Protein AF-U4UH27-F1 (afdb_monomer)

Mean predicted aligned error: 18.77 Å

Sequence (748 aa):
MDTIEQRLAPTTSAVTYDVSEGSVGLMKRIKRGETLSGLTHECGVFGAIGTGEWPTHLEISQIITWGLVALQHRGQESAGIVTTEGRQSENFNVVKGMGMVSNIFTDESIRKLKGSVGIGHTRYSTSAASEEVNCQPFVVHTAHGPLAVAHNGELVNCDSLRRQVLEHGVGLSTHSDSELITQALCLNPPEGEPTGEPDWPARIRHFMQLAPLSYSLVIMLRHKIYAIRDPYGNRPLCLGKILPFNEPISGDCDEQRDADGWVVSSESCGFLSIGAQYVREVYPGEIIEMTRHGIRSIDIVHRPENKAQAFCIFEYVYFARTDSIFEGQMVYAVRLQSGKQLAIEHPVEADVVSAVPESGNAAAHGFSRQSGISFAEVLCKNRYVGRSFIQPSNRLRKLLVAKKFGALAGMVKGKRIVLVDDSIVRGNTIGPIIKLLKNAGAIEKMSQKIHIRSASASNRVRPLAATQKYHRIFTPGEEVIKAAQTHFVRGHGTYEEGGDLKASVAGVKEQVNKLVSVRPLKSRYNGQVGEVLVGRILEVQQKRWKVDTNSRLDSALLLSSVNLPGGELRRRSAEDQHMMREYLQEGDLISAEVQSVFTDGTLSLHTRSLKYGKLGQGILIKVFPSLVKKCKLHFCTLPFGVSLILGNNGYIWISPTSNNVEGDEGGFIQNLEEVIPKDIREAMARVRNSILALAQNYMMLFDTSIIFAYEESLKYSVHELLLPETMVDLAVLTQQKLSMMEDYEFIN

Foldseek 3Di:
DDDDDDDDDDDDDDDDDDDDDDDDDDDDDDDPDDPPPDPFFQKKKKKKAFLDAPVAPDLRLVLQLLQVVLSQLSAFQKKKKWAANFDPDQDIQIFIDTGTSVVRDDPVSSVSHDYRIMMMMHHHHHPFDSDRCQYDQDWDQDPQGIKTKDKGFDFPPLVVLVVVLVVVVDDDPGSDPNSSLVSQLRDAAPVGQDPPDGPSVRSVLRSLVVGQDDIWMWMDDRFKIKTFGHQLNAAWKFKWFQAPPPDDLDDADDPPHDGRIMMMISWPSSQVVSRIHTHTTQDRQWIWMGGSVGIDGPDGNHDDPPDHRHYHLVCLQPSPDQQTDDPNDGSLVLLLCLLLVCCVVDPDDWQEEEEPPDRQHSSSNSVCVNNVHYYDYQKDADPPDDDDPDDPDPVVVLVSLVVGIATPLVVQAPIQYHYTYRADDPVSNVVSVVVNSVVSHHDPPVPPPPPRDHSDDPDPPPPDDDDDPDQDWFAAFAFPADQVDPQADEDEQWDDDPSTIHGREGAGWDDDPRYIHGQHPFDQDQDDAFFKFKWFFADQDQQWTFTHGSHPGTAIEGVQQEQAPPRDSPDPDVVSSVCVCVLHNGGWMWIWGFHDADPVSHTYTHDNDQLIGTDEDWDKDAFGLSQEDDDPDQWDDAPQQKIWRRGSSRIITIDGNDPDDPDNNHHSDYDPPDDDDPSSVQLRLLLRLLVVLCRVVSHRDDDLLSNLLSVLSVVDHSVCSPDNVVSPVSNVSSVVVVVVVVVVVVVD

InterPro domains:
  IPR000836 Phosphoribosyltransferase domain [cd06223] (339-444)
  IPR004088 K Homology domain, type 1 [PF15985] (618-658)
  IPR005854 Amidophosphoribosyltransferase [TIGR01134] (43-454)
  IPR012340 Nucleic acid-binding, OB-fold [G3DSA:2.40.50.140] (524-616)
  IPR012340 Nucleic acid-binding, OB-fold [SSF50249] (523-615)
  IPR017932 Glutamine amidotransferase type 2 domain [PS51278] (43-293)
  IPR025721 Exosome complex component, N-terminal domain [PF14382] (473-511)
  IPR029055 Nucleophile aminohydrolases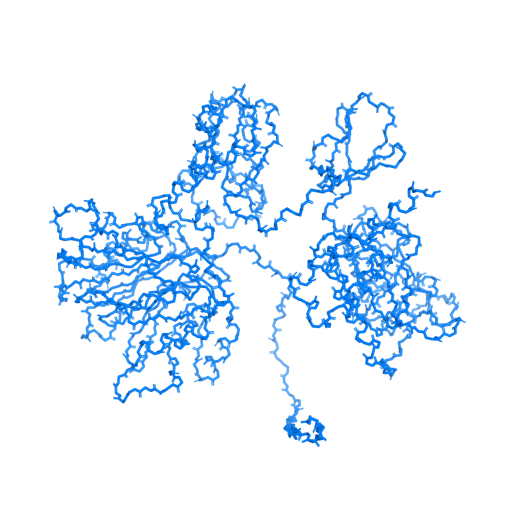, N-terminal [G3DSA:3.60.20.10] (43-339)
  IPR029055 Nucleophile aminohydrolases, N-terminal [SSF56235] (43-318)
  IPR029057 Phosphoribosyltransferase-like [G3DSA:3.40.50.2020] (340-457)
  IPR029057 Phosphoribosyltransferase-like [SSF53271] (311-444)
  IPR035584 Amidophosphoribosyltransferase, N-terminal [cd00715] (43-327)
  IPR036612 K Homology domain, type 1 superfamily [SSF54791] (617-742)
  IPR048565 RRP4, S1 domain [PF21266] (524-596)
  IPR048565 RRP4, S1 domain [cd05789] (524-615)

Nearest PDB structures (foldseek):
  5jea-assembly1_H  TM=8.527E-01  e=5.257E-28  Saccharomyces cerevisiae S288C
  4ifd-assembly1_H  TM=8.095E-01  e=3.250E-28  Saccharomyces cerevisiae S288C
  5c0w-assembly1_H  TM=8.072E-01  e=1.711E-28  Saccharomyces cerevisiae S288C
  5k36-assembly1_H  TM=8.078E-01  e=5.827E-27  Saccharomyces cerevisiae S288C
  7ajt-assembly1_EI  TM=8.016E-01  e=1.440E-25  Saccharomyces cerevisiae S288C

pLDDT: mean 80.14, std 20.1, range [20.66, 98.75]

Structure (mmCIF, N/CA/C/O backbone):
data_AF-U4UH27-F1
#
_entry.id   AF-U4UH27-F1
#
loop_
_atom_site.group_PDB
_atom_site.id
_atom_site.type_symbol
_atom_site.label_atom_id
_atom_site.label_alt_id
_atom_site.label_comp_id
_atom_site.label_asym_id
_atom_site.label_entity_id
_atom_site.label_seq_id
_atom_site.pdbx_PDB_ins_code
_atom_site.Cartn_x
_atom_site.Cartn_y
_atom_site.Cartn_z
_atom_site.occupancy
_atom_site.B_iso_or_equiv
_atom_site.auth_seq_id
_atom_site.auth_comp_id
_atom_site.auth_asym_id
_atom_site.auth_atom_id
_atom_site.pdbx_PDB_model_num
ATOM 1 N N . MET A 1 1 ? 31.529 -49.950 12.395 1.00 33.50 1 MET A N 1
ATOM 2 C CA . MET A 1 1 ? 32.876 -49.596 11.911 1.00 33.50 1 MET A CA 1
ATOM 3 C C . MET A 1 1 ? 32.812 -48.139 11.472 1.00 33.50 1 MET A C 1
ATOM 5 O O . MET A 1 1 ? 32.650 -47.873 10.292 1.00 33.50 1 MET A O 1
ATOM 9 N N . ASP A 1 2 ? 32.594 -47.189 12.388 1.00 26.52 2 ASP A N 1
ATOM 10 C CA . ASP A 1 2 ? 33.551 -46.727 13.427 1.00 26.52 2 ASP A CA 1
ATOM 11 C C . ASP A 1 2 ? 34.851 -46.242 12.761 1.00 26.52 2 ASP A C 1
ATOM 13 O O . ASP A 1 2 ? 35.459 -47.032 12.051 1.00 26.52 2 ASP A O 1
ATOM 17 N N . THR A 1 3 ? 35.382 -45.024 12.907 1.00 26.67 3 THR A N 1
ATOM 18 C CA . THR A 1 3 ? 35.025 -43.776 13.613 1.00 26.67 3 THR A CA 1
ATOM 19 C C . THR A 1 3 ? 36.118 -42.731 13.256 1.00 26.67 3 THR A C 1
ATOM 21 O O . THR A 1 3 ? 37.224 -43.133 12.907 1.00 26.67 3 THR A O 1
ATOM 24 N N . ILE A 1 4 ? 35.830 -41.430 13.475 1.00 28.02 4 ILE A N 1
ATOM 25 C CA . ILE A 1 4 ? 36.746 -40.358 13.979 1.00 28.02 4 ILE A CA 1
ATOM 26 C C . ILE A 1 4 ? 37.814 -39.814 12.992 1.00 28.02 4 ILE A C 1
ATOM 28 O O . ILE A 1 4 ? 38.747 -40.503 12.608 1.00 28.02 4 ILE A O 1
ATOM 32 N N . GLU A 1 5 ? 37.608 -38.621 12.411 1.00 27.55 5 GLU A N 1
ATOM 33 C CA . GLU A 1 5 ? 38.004 -37.258 12.874 1.00 27.55 5 GLU A CA 1
ATOM 34 C C . GLU A 1 5 ? 39.517 -36.944 12.850 1.00 27.55 5 GLU A C 1
ATOM 36 O O . GLU A 1 5 ? 40.282 -37.533 13.604 1.00 27.55 5 GLU A O 1
ATOM 41 N N . GLN A 1 6 ? 39.918 -35.888 12.117 1.00 25.77 6 GLN A N 1
ATOM 42 C CA . GLN A 1 6 ? 40.550 -34.683 12.695 1.00 25.77 6 GLN A CA 1
ATOM 43 C C . GLN A 1 6 ? 40.746 -33.539 11.670 1.00 25.77 6 GLN A C 1
ATOM 45 O O . GLN A 1 6 ? 40.819 -33.741 10.464 1.00 25.77 6 GLN A O 1
ATOM 50 N N . ARG A 1 7 ? 40.752 -32.317 12.219 1.00 24.66 7 ARG A N 1
ATOM 51 C CA . ARG A 1 7 ? 40.613 -30.965 11.634 1.00 24.66 7 ARG A CA 1
ATOM 52 C C . ARG A 1 7 ? 41.905 -30.405 11.010 1.00 24.66 7 ARG A C 1
ATOM 54 O O . ARG A 1 7 ? 42.973 -30.794 11.459 1.00 24.66 7 ARG A O 1
ATOM 61 N N . LEU A 1 8 ? 41.787 -29.363 10.158 1.00 24.47 8 LEU A N 1
ATOM 62 C CA . LEU A 1 8 ? 42.489 -28.056 10.295 1.00 24.47 8 LEU A CA 1
ATOM 63 C C . LEU A 1 8 ? 42.047 -26.983 9.250 1.00 24.47 8 LEU A C 1
ATOM 65 O O . LEU A 1 8 ? 42.193 -27.173 8.051 1.00 24.47 8 LEU A O 1
ATOM 69 N N . ALA A 1 9 ? 41.499 -25.880 9.790 1.00 23.00 9 ALA A N 1
ATOM 70 C CA . ALA A 1 9 ? 41.416 -24.448 9.403 1.00 23.00 9 ALA A CA 1
ATOM 71 C C . ALA A 1 9 ? 41.429 -23.929 7.931 1.00 23.00 9 ALA A C 1
ATOM 73 O O . ALA A 1 9 ? 42.346 -24.238 7.176 1.00 23.00 9 ALA A O 1
ATOM 74 N N . PRO A 1 10 ? 40.550 -22.953 7.583 1.00 25.59 10 PRO A N 1
ATOM 75 C CA . PRO A 1 10 ? 40.754 -22.018 6.474 1.00 25.59 10 PRO A CA 1
ATOM 76 C C . PRO A 1 10 ? 41.435 -20.710 6.929 1.00 25.59 10 PRO A C 1
ATOM 78 O O . PRO A 1 10 ? 41.056 -20.089 7.923 1.00 25.59 10 PRO A O 1
ATOM 81 N N . THR A 1 11 ? 42.447 -20.292 6.173 1.00 24.50 11 THR A N 1
ATOM 82 C CA . THR A 1 11 ? 43.237 -19.067 6.330 1.00 24.50 11 THR A CA 1
ATOM 83 C C . THR A 1 11 ? 42.457 -17.813 5.920 1.00 24.50 11 THR A C 1
ATOM 85 O O . THR A 1 11 ? 41.957 -17.699 4.805 1.00 24.50 11 THR A O 1
ATOM 88 N N . THR A 1 12 ? 42.400 -16.833 6.819 1.00 24.08 12 THR A N 1
ATOM 89 C CA . THR A 1 12 ? 41.952 -15.457 6.564 1.00 24.08 12 THR A CA 1
ATOM 90 C C . THR A 1 12 ? 43.145 -14.578 6.185 1.00 24.08 12 THR A C 1
ATOM 92 O O . THR A 1 12 ? 44.037 -14.388 7.011 1.00 24.08 12 THR A O 1
ATOM 95 N N . SER A 1 13 ? 43.156 -13.988 4.988 1.00 23.25 13 SER A N 1
ATOM 96 C CA . SER A 1 13 ? 44.046 -12.869 4.644 1.00 23.25 13 SER A CA 1
ATOM 97 C C . SER A 1 13 ? 43.253 -11.562 4.659 1.00 23.25 13 SER A C 1
ATOM 99 O O . SER A 1 13 ? 42.407 -11.328 3.796 1.00 23.25 13 SER A O 1
ATOM 101 N N . ALA A 1 14 ? 43.513 -10.733 5.668 1.00 22.61 14 ALA A N 1
ATOM 102 C CA . ALA A 1 14 ? 42.991 -9.380 5.794 1.00 22.61 14 ALA A CA 1
ATOM 103 C C . ALA A 1 14 ? 43.771 -8.421 4.878 1.00 22.61 14 ALA A C 1
ATOM 105 O O . ALA A 1 14 ? 45.000 -8.441 4.871 1.00 22.61 14 ALA A O 1
ATOM 106 N N . VAL A 1 15 ? 43.059 -7.567 4.141 1.00 22.48 15 VAL A N 1
ATOM 107 C CA . VAL A 1 15 ? 43.627 -6.395 3.459 1.00 22.48 15 VAL A CA 1
ATOM 108 C C . VAL A 1 15 ? 43.239 -5.165 4.277 1.00 22.48 15 VAL A C 1
ATOM 110 O O . VAL A 1 15 ? 42.060 -4.845 4.414 1.00 22.48 15 VAL A O 1
ATOM 113 N N . THR A 1 16 ? 44.235 -4.515 4.867 1.00 20.81 16 THR A N 1
ATOM 114 C CA . THR A 1 16 ? 44.135 -3.241 5.589 1.00 20.81 16 THR A CA 1
ATOM 115 C C . THR A 1 16 ? 44.185 -2.069 4.608 1.00 20.81 16 THR A C 1
ATOM 117 O O . THR A 1 16 ? 45.101 -2.014 3.790 1.00 20.81 16 THR A O 1
ATOM 120 N N . TYR A 1 17 ? 43.258 -1.113 4.723 1.00 23.14 17 TYR A N 1
ATOM 121 C CA . TYR A 1 17 ? 43.379 0.210 4.102 1.00 23.14 17 TYR A CA 1
ATOM 122 C C . TYR A 1 17 ? 43.494 1.287 5.180 1.00 23.14 17 TYR A C 1
ATOM 124 O O . TYR A 1 17 ? 42.691 1.344 6.111 1.00 23.14 17 TYR A O 1
ATOM 132 N N . ASP A 1 18 ? 44.530 2.101 5.019 1.00 20.66 18 ASP A N 1
ATOM 133 C CA . ASP A 1 18 ? 44.919 3.238 5.844 1.00 20.66 18 ASP A CA 1
ATOM 134 C C . ASP A 1 18 ? 44.063 4.462 5.468 1.00 20.66 18 ASP A C 1
ATOM 136 O O . ASP A 1 18 ? 43.869 4.740 4.281 1.00 20.66 18 ASP A O 1
ATOM 140 N N . VAL A 1 19 ? 43.515 5.178 6.454 1.00 25.75 19 VAL A N 1
ATOM 141 C CA . VAL A 1 19 ? 42.675 6.371 6.238 1.00 25.75 19 VAL A CA 1
ATOM 142 C C . VAL A 1 19 ? 43.424 7.585 6.767 1.00 25.75 19 VAL A C 1
ATOM 144 O O . VAL A 1 19 ? 43.484 7.805 7.975 1.00 25.75 19 VAL A O 1
ATOM 147 N N . SER A 1 20 ? 43.975 8.387 5.858 1.00 22.69 20 SER A N 1
ATOM 148 C CA . SER A 1 20 ? 44.518 9.706 6.169 1.00 22.69 20 SER A CA 1
ATOM 149 C C . SER A 1 20 ? 43.432 10.786 6.110 1.00 22.69 20 SER A C 1
ATOM 151 O O . SER A 1 20 ? 42.542 10.788 5.258 1.00 22.69 20 SER A O 1
ATOM 153 N N . GLU A 1 21 ? 43.507 11.692 7.081 1.00 26.12 21 GLU A N 1
ATOM 154 C CA . GLU A 1 21 ? 42.603 12.810 7.332 1.00 26.12 21 GLU A CA 1
ATOM 155 C C . GLU A 1 21 ? 42.596 13.853 6.204 1.00 26.12 21 GLU A C 1
ATOM 157 O O . GLU A 1 21 ? 43.643 14.248 5.691 1.00 26.12 21 GLU A O 1
ATOM 162 N N . GLY A 1 22 ? 41.418 14.413 5.903 1.00 22.77 22 GLY A N 1
ATOM 163 C CA . GLY A 1 22 ? 41.341 15.694 5.204 1.00 22.77 22 GLY A CA 1
ATOM 164 C C . GLY A 1 22 ? 39.971 16.044 4.627 1.00 22.77 22 GLY A C 1
ATOM 165 O O . GLY A 1 22 ? 39.486 15.393 3.711 1.00 22.77 22 GLY A O 1
ATOM 166 N N . SER A 1 23 ? 39.432 17.174 5.093 1.00 23.81 23 SER A N 1
ATOM 167 C CA . SER A 1 23 ? 38.351 18.000 4.519 1.00 23.81 23 SER A CA 1
ATOM 168 C C . SER A 1 23 ? 36.883 17.632 4.824 1.00 23.81 23 SER A C 1
ATOM 170 O O . SER A 1 23 ? 36.188 16.892 4.136 1.00 23.81 23 SER A O 1
ATOM 172 N N . VAL A 1 24 ? 36.404 18.281 5.889 1.00 26.58 24 VAL A N 1
ATOM 173 C CA . VAL A 1 24 ? 35.015 18.429 6.333 1.00 26.58 24 VAL A CA 1
ATOM 174 C C . VAL A 1 24 ? 34.304 19.479 5.469 1.00 26.58 24 VAL A C 1
ATOM 176 O O . VAL A 1 24 ? 34.781 20.606 5.359 1.00 26.58 24 VAL A O 1
ATOM 179 N N . GLY A 1 25 ? 33.134 19.143 4.912 1.00 22.67 25 GLY A N 1
ATOM 180 C CA . GLY A 1 25 ? 32.321 20.066 4.110 1.00 22.67 25 GLY A CA 1
ATOM 181 C C . GLY A 1 25 ? 30.844 19.668 3.985 1.00 22.67 25 GLY A C 1
ATOM 182 O O . GLY A 1 25 ? 30.409 19.189 2.950 1.00 22.67 25 GLY A O 1
ATOM 183 N N . LEU A 1 26 ? 30.074 19.911 5.051 1.00 25.94 26 LEU A N 1
ATOM 184 C CA . LEU A 1 26 ? 28.626 20.192 5.059 1.00 25.94 26 LEU A CA 1
ATOM 185 C C . LEU A 1 26 ? 27.636 19.155 4.454 1.00 25.94 26 LEU A C 1
ATOM 187 O O . LEU A 1 26 ? 26.925 19.444 3.494 1.00 25.94 26 LEU A O 1
ATOM 191 N N . MET A 1 27 ? 27.428 18.008 5.119 1.00 23.27 27 MET A N 1
ATOM 192 C CA . MET A 1 27 ? 26.188 17.222 4.960 1.00 23.27 27 MET A CA 1
ATOM 193 C C . MET A 1 27 ? 25.142 17.617 6.015 1.00 23.27 27 MET A C 1
ATOM 195 O O . MET A 1 27 ? 25.337 17.449 7.221 1.00 23.27 27 MET A O 1
ATOM 199 N N . LYS A 1 28 ? 23.993 18.127 5.556 1.00 26.77 28 LYS A N 1
ATOM 200 C CA . LYS A 1 28 ? 22.791 18.337 6.377 1.00 26.77 28 LYS A CA 1
ATOM 201 C C . LYS A 1 28 ? 22.358 17.010 7.016 1.00 26.77 28 LYS A C 1
ATOM 203 O O . LYS A 1 28 ? 22.046 16.049 6.321 1.00 26.77 28 LYS A O 1
ATOM 208 N N . ARG A 1 29 ? 22.286 16.995 8.351 1.00 24.64 29 ARG A N 1
ATOM 209 C CA . ARG A 1 29 ? 21.711 15.927 9.189 1.00 24.64 29 ARG A CA 1
ATOM 210 C C . ARG A 1 29 ? 20.314 15.517 8.693 1.00 24.64 29 ARG A C 1
ATOM 212 O O . ARG A 1 29 ? 19.342 16.237 8.918 1.00 24.64 29 ARG A O 1
ATOM 219 N N . ILE A 1 30 ? 20.203 14.333 8.096 1.00 25.12 30 ILE A N 1
ATOM 220 C CA . ILE A 1 30 ? 18.923 13.646 7.889 1.00 25.12 30 ILE A CA 1
ATOM 221 C C . ILE A 1 30 ? 18.489 13.050 9.235 1.00 25.12 30 ILE A C 1
ATOM 223 O O . ILE A 1 30 ? 19.211 12.262 9.849 1.00 25.12 30 ILE A O 1
ATOM 227 N N . LYS A 1 31 ? 17.305 13.445 9.715 1.00 25.09 31 LYS A N 1
ATOM 228 C CA . LYS A 1 31 ? 16.651 12.859 10.893 1.00 25.09 31 LYS A CA 1
ATOM 229 C C . LYS A 1 31 ? 16.340 11.379 10.622 1.00 25.09 31 LYS A C 1
ATOM 231 O O . LYS A 1 31 ? 15.384 11.067 9.922 1.00 25.09 31 LYS A O 1
ATOM 236 N N . ARG A 1 32 ? 17.115 10.463 11.209 1.00 26.44 32 ARG A N 1
ATOM 237 C CA . ARG A 1 32 ? 16.734 9.048 11.359 1.00 26.44 32 ARG A CA 1
ATOM 238 C C . ARG A 1 32 ? 15.610 8.953 12.395 1.00 26.44 32 ARG A C 1
ATOM 240 O O . ARG A 1 32 ? 15.850 9.267 13.558 1.00 26.44 32 ARG A O 1
ATOM 247 N N . GLY A 1 33 ? 14.412 8.520 11.997 1.00 29.27 33 GLY A N 1
ATOM 248 C CA . GLY A 1 33 ? 13.369 8.172 12.972 1.00 29.27 33 GLY A CA 1
ATOM 249 C C . GLY A 1 33 ? 11.901 8.317 12.572 1.00 29.27 33 GLY A C 1
ATOM 250 O O . GLY A 1 33 ? 11.060 8.179 13.455 1.00 29.27 33 GLY A O 1
ATOM 251 N N . GLU A 1 34 ? 11.550 8.563 11.309 1.00 24.88 34 GLU A N 1
ATOM 252 C CA . GLU A 1 34 ? 10.158 8.420 10.859 1.00 24.88 34 GLU A CA 1
ATOM 253 C C . GLU A 1 34 ? 10.001 7.121 10.068 1.00 24.88 34 GLU A C 1
ATOM 255 O O . GLU A 1 34 ? 10.427 7.008 8.923 1.00 24.88 34 GLU A O 1
ATOM 260 N N . THR A 1 35 ? 9.385 6.114 10.685 1.00 26.66 35 THR A N 1
ATOM 261 C CA . THR A 1 35 ? 8.804 4.989 9.950 1.00 26.66 35 THR A CA 1
ATOM 262 C C . THR A 1 35 ? 7.612 5.539 9.165 1.00 26.66 35 THR A C 1
ATOM 264 O O . THR A 1 35 ? 6.528 5.741 9.719 1.00 26.66 35 THR A O 1
ATOM 267 N N . LEU A 1 36 ? 7.818 5.822 7.877 1.00 29.47 36 LEU A N 1
ATOM 268 C CA . LEU A 1 36 ? 6.777 6.175 6.909 1.00 29.47 36 LEU A CA 1
ATOM 269 C C . LEU A 1 36 ? 5.879 4.952 6.647 1.00 29.47 36 LEU A C 1
ATOM 271 O O . LEU A 1 36 ? 5.899 4.360 5.582 1.00 29.47 36 LEU A O 1
ATOM 275 N N . SER A 1 37 ? 5.070 4.553 7.629 1.00 28.80 37 SER A N 1
ATOM 276 C CA . SER A 1 37 ? 4.075 3.470 7.498 1.00 28.80 37 SER A CA 1
ATOM 277 C C . SER A 1 37 ? 2.786 3.936 6.798 1.00 28.80 37 SER A C 1
ATOM 279 O O . SER A 1 37 ? 1.671 3.604 7.202 1.00 28.80 37 SER A O 1
ATOM 281 N N . GLY A 1 38 ? 2.918 4.768 5.763 1.00 32.03 38 GLY A N 1
ATOM 282 C CA . GLY A 1 38 ? 1.805 5.097 4.875 1.00 32.03 38 GLY A CA 1
ATOM 283 C C . GLY A 1 38 ? 1.628 4.011 3.815 1.00 32.03 38 GLY A C 1
ATOM 284 O O . GLY A 1 38 ? 2.609 3.480 3.321 1.00 32.03 38 GLY A O 1
ATOM 285 N N . LEU A 1 39 ? 0.386 3.699 3.444 1.00 37.62 39 LEU A N 1
ATOM 286 C CA . LEU A 1 39 ? 0.094 2.980 2.201 1.00 37.62 39 LEU A CA 1
ATOM 287 C C . LEU A 1 39 ? 0.498 3.897 1.030 1.00 37.62 39 LEU A C 1
ATOM 289 O O . LEU A 1 39 ? -0.129 4.940 0.842 1.00 37.62 39 LEU A O 1
ATOM 293 N N . THR A 1 40 ? 1.576 3.568 0.315 1.00 43.47 40 THR A N 1
ATOM 294 C CA . THR A 1 40 ? 2.225 4.469 -0.664 1.00 43.47 40 THR A CA 1
ATOM 295 C C . THR A 1 40 ? 2.220 3.969 -2.115 1.00 43.47 40 THR A C 1
ATOM 297 O O . THR A 1 40 ? 2.818 4.625 -2.961 1.00 43.47 40 THR A O 1
ATOM 300 N N . HIS A 1 41 ? 1.549 2.857 -2.445 1.00 58.12 41 HIS A N 1
ATOM 301 C CA . HIS A 1 41 ? 1.824 2.115 -3.692 1.00 58.12 41 HIS A CA 1
ATOM 302 C C . HIS A 1 41 ? 0.559 1.637 -4.405 1.00 58.12 41 HIS A C 1
ATOM 304 O O . HIS A 1 41 ? 0.077 0.531 -4.146 1.00 58.12 41 HIS A O 1
ATOM 310 N N . GLU A 1 42 ? 0.045 2.471 -5.307 1.00 66.06 42 GLU A N 1
ATOM 311 C CA . GLU A 1 42 ? -1.205 2.207 -6.030 1.00 66.06 42 GLU A CA 1
ATOM 312 C C . GLU A 1 42 ? -1.125 2.472 -7.534 1.00 66.06 42 GLU A C 1
ATOM 314 O O . GLU A 1 42 ? -2.147 2.320 -8.181 1.00 66.06 42 GLU A O 1
ATOM 319 N N . CYS A 1 43 ? 0.030 2.855 -8.093 1.00 89.44 43 CYS A N 1
ATOM 320 C CA . CYS A 1 43 ? 0.146 3.349 -9.471 1.00 89.44 43 CYS A CA 1
ATOM 321 C C . CYS A 1 43 ? -0.514 2.444 -10.530 1.00 89.44 43 CYS A C 1
ATOM 323 O O . CYS A 1 43 ? -0.574 1.226 -10.389 1.00 89.44 43 CYS A O 1
ATOM 325 N N . GLY A 1 44 ? -0.986 3.037 -11.625 1.00 94.75 44 GLY A N 1
ATOM 326 C CA . GLY A 1 44 ? -1.530 2.300 -12.765 1.00 94.75 44 GLY A CA 1
ATOM 327 C C . GLY A 1 44 ? -0.511 2.209 -13.892 1.00 94.75 44 GLY A C 1
ATOM 328 O O . GLY A 1 44 ? 0.082 3.222 -14.255 1.00 94.75 44 GLY A O 1
ATOM 329 N N . VAL A 1 45 ? -0.339 1.020 -14.471 1.00 97.94 45 VAL A N 1
ATOM 330 C CA . VAL A 1 45 ? 0.411 0.817 -15.721 1.00 97.94 45 VAL A CA 1
ATOM 331 C C . VAL A 1 45 ? -0.523 0.354 -16.832 1.00 97.94 45 VAL A C 1
ATOM 333 O O . VAL A 1 45 ? -1.477 -0.393 -16.589 1.00 97.94 45 VAL A O 1
ATOM 336 N N . PHE A 1 46 ? -0.250 0.805 -18.054 1.00 98.69 46 PHE A N 1
ATOM 337 C CA . PHE A 1 46 ? -0.998 0.432 -19.249 1.00 98.69 46 PHE A CA 1
ATOM 338 C C . PHE A 1 46 ? -0.050 0.317 -20.448 1.00 98.69 46 PHE A C 1
ATOM 340 O O . PHE A 1 46 ? 0.858 1.129 -20.590 1.00 98.69 46 PHE A O 1
ATOM 347 N N . GLY A 1 47 ? -0.256 -0.659 -21.323 1.00 98.38 47 GLY A N 1
ATOM 348 C CA . GLY A 1 47 ? 0.467 -0.806 -22.585 1.00 98.38 47 GLY A CA 1
ATOM 349 C C . GLY A 1 47 ? -0.468 -1.265 -23.693 1.00 98.38 47 GLY A C 1
ATOM 350 O O . GLY A 1 47 ? -1.417 -1.998 -23.425 1.00 98.38 47 GLY A O 1
ATOM 351 N N . ALA A 1 48 ? -0.209 -0.826 -24.922 1.00 98.06 48 ALA A N 1
ATOM 352 C CA . ALA A 1 48 ? -0.973 -1.209 -26.102 1.00 98.06 48 ALA A CA 1
ATOM 353 C C . ALA A 1 48 ? -0.060 -1.372 -27.323 1.00 98.06 48 ALA A C 1
ATOM 355 O O . ALA A 1 48 ? 0.867 -0.585 -27.532 1.00 98.06 48 ALA A O 1
ATOM 356 N N . ILE A 1 49 ? -0.346 -2.386 -28.137 1.00 97.06 49 ILE A N 1
ATOM 357 C CA . ILE A 1 49 ? 0.329 -2.651 -29.408 1.00 97.06 49 ILE A CA 1
ATOM 358 C C . ILE A 1 49 ? -0.693 -3.063 -30.467 1.00 97.06 49 ILE A C 1
ATOM 360 O O . ILE A 1 49 ? -1.519 -3.939 -30.222 1.00 97.06 49 ILE A O 1
ATOM 364 N N . GLY A 1 50 ? -0.644 -2.426 -31.636 1.00 95.38 50 GLY A N 1
ATOM 365 C CA . GLY A 1 50 ? -1.463 -2.797 -32.791 1.00 95.38 50 GLY A CA 1
ATOM 366 C C . GLY A 1 50 ? -0.857 -3.962 -33.578 1.00 95.38 50 GLY A C 1
ATOM 367 O O . GLY A 1 50 ? 0.358 -4.171 -33.558 1.00 95.38 50 GLY A O 1
ATOM 368 N N . THR A 1 51 ? -1.690 -4.716 -34.297 1.00 93.25 51 THR A N 1
ATOM 369 C CA . THR A 1 51 ? -1.231 -5.788 -35.205 1.00 93.25 51 THR A CA 1
ATOM 370 C C . THR A 1 51 ? -0.774 -5.254 -36.575 1.00 93.25 51 THR A C 1
ATOM 372 O O . THR A 1 51 ? 0.099 -5.841 -37.234 1.00 93.25 51 THR A O 1
ATOM 375 N N . GLY A 1 52 ? -1.300 -4.093 -36.982 1.00 87.31 52 GLY A N 1
ATOM 376 C CA . GLY A 1 52 ? -0.891 -3.349 -38.177 1.00 87.31 52 GLY A CA 1
ATOM 377 C C . GLY A 1 52 ? 0.467 -2.642 -38.047 1.00 87.31 52 GLY A C 1
ATOM 378 O O . GLY A 1 52 ? 0.906 -2.286 -36.952 1.00 87.31 52 GLY A O 1
ATOM 379 N N . GLU A 1 53 ? 1.139 -2.420 -39.180 1.00 84.62 53 GLU A N 1
ATOM 380 C CA . GLU A 1 53 ? 2.320 -1.545 -39.237 1.00 84.62 53 GLU A CA 1
ATOM 381 C C . GLU A 1 53 ? 1.908 -0.070 -39.195 1.00 84.62 53 GLU A C 1
ATOM 383 O O . GLU A 1 53 ? 0.766 0.272 -39.487 1.00 84.62 53 GLU A O 1
ATOM 388 N N . TRP A 1 54 ? 2.828 0.814 -38.800 1.00 86.62 54 TRP A N 1
ATOM 389 C CA . TRP A 1 54 ? 2.565 2.250 -38.818 1.00 86.62 54 TRP A CA 1
ATOM 390 C C . TRP A 1 54 ? 2.639 2.803 -40.257 1.00 86.62 54 TRP A C 1
ATOM 392 O O . TRP A 1 54 ? 3.609 2.498 -40.955 1.00 86.62 54 TRP A O 1
ATOM 402 N N . PRO A 1 55 ? 1.699 3.666 -40.692 1.00 85.88 55 PRO A N 1
ATOM 403 C CA . PRO A 1 55 ? 0.505 4.121 -39.976 1.00 85.88 55 PRO A CA 1
ATOM 404 C C . PRO A 1 55 ? -0.565 3.026 -39.871 1.00 85.88 55 PRO A C 1
ATOM 406 O O . PRO A 1 55 ? -0.917 2.394 -40.862 1.00 85.88 55 PRO A O 1
ATOM 409 N N . THR A 1 56 ? -1.090 2.833 -38.660 1.00 83.31 56 THR A N 1
ATOM 410 C CA . THR A 1 56 ? -2.147 1.854 -38.358 1.00 83.31 56 THR A CA 1
ATOM 411 C C . THR A 1 56 ? -3.491 2.564 -38.200 1.00 83.31 56 THR A C 1
ATOM 413 O O . THR A 1 56 ? -3.526 3.743 -37.851 1.00 83.31 56 THR A O 1
ATOM 416 N N . HIS A 1 57 ? -4.601 1.859 -38.440 1.00 85.38 57 HIS A N 1
ATOM 417 C CA . HIS A 1 57 ? -5.952 2.372 -38.176 1.00 85.38 57 HIS A CA 1
ATOM 418 C C . HIS A 1 57 ? -6.247 2.522 -36.680 1.00 85.38 57 HIS A C 1
ATOM 420 O O . HIS A 1 57 ? -7.204 3.192 -36.297 1.00 85.38 57 HIS A O 1
ATOM 426 N N . LEU A 1 58 ? -5.437 1.883 -35.836 1.00 90.50 58 LEU A N 1
ATOM 427 C CA . LEU A 1 58 ? -5.613 1.867 -34.397 1.00 90.50 58 LEU A CA 1
ATOM 428 C C . LEU A 1 58 ? -4.875 3.040 -33.731 1.00 90.50 58 LEU A C 1
ATOM 430 O O . LEU A 1 58 ? -3.646 3.072 -33.674 1.00 90.50 58 LEU A O 1
ATOM 434 N N . GLU A 1 59 ? -5.626 3.982 -33.163 1.00 92.62 59 GLU A N 1
ATOM 435 C CA . GLU A 1 59 ? -5.084 5.150 -32.453 1.00 92.62 59 GLU A CA 1
ATOM 436 C C . GLU A 1 59 ? -4.565 4.768 -31.051 1.00 92.62 59 GLU A C 1
ATOM 438 O O . GLU A 1 59 ? -5.240 4.936 -30.030 1.00 92.62 59 GLU A O 1
ATOM 443 N N . ILE A 1 60 ? -3.342 4.231 -30.988 1.00 95.69 60 ILE A N 1
ATOM 444 C CA . ILE A 1 60 ? -2.726 3.699 -29.759 1.00 95.69 60 ILE A CA 1
ATOM 445 C C . ILE A 1 60 ? -2.653 4.732 -28.632 1.00 95.69 60 ILE A C 1
ATOM 447 O O . ILE A 1 60 ? -2.934 4.409 -27.476 1.00 95.69 60 ILE A O 1
ATOM 451 N N . SER A 1 61 ? -2.314 5.982 -28.940 1.00 95.94 61 SER A N 1
ATOM 452 C CA . SER A 1 61 ? -2.251 7.053 -27.940 1.00 95.94 61 SER A CA 1
ATOM 453 C C . SER A 1 61 ? -3.614 7.329 -27.300 1.00 95.94 61 SER A C 1
ATOM 455 O O . SER A 1 61 ? -3.695 7.517 -26.082 1.00 95.94 61 SER A O 1
ATOM 457 N N . GLN A 1 62 ? -4.695 7.273 -28.082 1.00 95.50 62 GLN A N 1
ATOM 458 C CA . GLN A 1 62 ? -6.059 7.446 -27.588 1.00 95.50 62 GLN A CA 1
ATOM 459 C C . GLN A 1 62 ? -6.501 6.266 -26.716 1.00 95.50 62 GLN A C 1
ATOM 461 O O . GLN A 1 62 ? -7.078 6.470 -25.646 1.00 95.50 62 GLN A O 1
ATOM 466 N N . ILE A 1 63 ? -6.170 5.041 -27.129 1.00 96.75 63 ILE A N 1
ATOM 467 C CA . ILE A 1 63 ? -6.458 3.815 -26.373 1.00 96.75 63 ILE A CA 1
ATOM 468 C C . ILE A 1 63 ? -5.768 3.840 -25.013 1.00 96.75 63 ILE A C 1
ATOM 470 O O . ILE A 1 63 ? -6.413 3.608 -23.990 1.00 96.75 63 ILE A O 1
ATOM 474 N N . ILE A 1 64 ? -4.474 4.172 -24.981 1.00 98.00 64 ILE A N 1
ATOM 475 C CA . ILE A 1 64 ? -3.728 4.296 -23.726 1.00 98.00 64 ILE A CA 1
ATOM 476 C C . ILE A 1 64 ? -4.332 5.412 -22.873 1.00 98.00 64 ILE A C 1
ATOM 478 O O . ILE A 1 64 ? -4.526 5.213 -21.678 1.00 98.00 64 ILE A O 1
ATOM 482 N N . THR A 1 65 ? -4.697 6.554 -23.462 1.00 97.31 65 THR A N 1
ATOM 483 C CA . THR A 1 65 ? -5.342 7.655 -22.729 1.00 97.31 65 THR A CA 1
ATOM 484 C C . THR A 1 65 ? -6.629 7.192 -22.043 1.00 97.31 65 THR A C 1
ATOM 486 O O . THR A 1 65 ? -6.790 7.401 -20.841 1.00 97.31 65 THR A O 1
ATOM 489 N N . TRP A 1 66 ? -7.528 6.507 -22.756 1.00 96.38 66 TRP A N 1
ATOM 490 C CA . TRP A 1 66 ? -8.762 5.965 -22.174 1.00 96.38 66 TRP A CA 1
ATOM 491 C C . TRP A 1 66 ? -8.502 4.873 -21.131 1.00 96.38 66 TRP A C 1
ATOM 493 O O . TRP A 1 66 ? -9.154 4.860 -20.084 1.00 96.38 66 TRP A O 1
ATOM 503 N N . GLY A 1 67 ? -7.507 4.014 -21.362 1.00 96.81 67 GLY A N 1
ATOM 504 C CA . GLY A 1 67 ? -7.035 3.041 -20.379 1.00 96.81 67 GLY A CA 1
ATOM 505 C C . GLY A 1 67 ? -6.557 3.707 -19.085 1.00 96.81 67 GLY A C 1
ATOM 506 O O . GLY A 1 67 ? -6.969 3.317 -17.994 1.00 96.81 67 GLY A O 1
ATOM 507 N N . LEU A 1 68 ? -5.757 4.772 -19.182 1.00 97.06 68 LEU A N 1
ATOM 508 C CA . LEU A 1 68 ? -5.281 5.532 -18.024 1.00 97.06 68 LEU A CA 1
ATOM 509 C C . LEU A 1 68 ? -6.401 6.311 -17.324 1.00 97.06 68 LEU A C 1
ATOM 511 O O . LEU A 1 68 ? -6.381 6.404 -16.098 1.00 97.06 68 LEU A O 1
ATOM 515 N N . VAL A 1 69 ? -7.400 6.824 -18.054 1.00 95.94 69 VAL A N 1
ATOM 516 C CA . VAL A 1 69 ? -8.615 7.398 -17.445 1.00 95.94 69 VAL A CA 1
ATOM 517 C C . VAL A 1 69 ? -9.338 6.340 -16.608 1.00 95.94 69 VAL A C 1
ATOM 519 O O . VAL A 1 69 ? -9.731 6.618 -15.474 1.00 95.94 69 VAL A O 1
ATOM 522 N N . ALA A 1 70 ? -9.465 5.110 -17.116 1.00 95.19 70 ALA A N 1
ATOM 523 C CA . ALA A 1 70 ? -10.071 4.010 -16.368 1.00 95.19 70 ALA A CA 1
ATOM 524 C C . ALA A 1 70 ? -9.262 3.606 -15.121 1.00 95.19 70 ALA A C 1
ATOM 526 O O . ALA A 1 70 ? -9.864 3.136 -14.156 1.00 95.19 70 ALA A O 1
ATOM 527 N N . LEU A 1 71 ? -7.943 3.834 -15.132 1.00 96.19 71 LEU A N 1
ATOM 528 C CA . LEU A 1 71 ? -7.012 3.640 -14.014 1.00 96.19 71 LEU A CA 1
ATOM 529 C C . LEU A 1 71 ? -6.748 4.922 -13.196 1.00 96.19 71 LEU A C 1
ATOM 531 O O . LEU A 1 71 ? -5.825 4.958 -12.385 1.00 96.19 71 LEU A O 1
ATOM 535 N N . GLN A 1 72 ? -7.507 6.006 -13.372 1.00 93.62 72 GLN A N 1
ATOM 536 C CA . GLN A 1 72 ? -7.221 7.278 -12.690 1.00 93.62 72 GLN A CA 1
ATOM 537 C C . GLN A 1 72 ? -7.326 7.168 -11.155 1.00 93.62 72 GLN A C 1
ATOM 539 O O . GLN A 1 72 ? -6.711 7.953 -10.429 1.00 93.62 72 GLN A O 1
ATOM 544 N N . HIS A 1 73 ? -8.085 6.199 -10.632 1.00 90.38 73 HIS A N 1
ATOM 545 C CA . HIS A 1 73 ? -8.186 5.942 -9.191 1.00 90.38 73 HIS A CA 1
ATOM 546 C C . HIS A 1 73 ? -6.869 5.453 -8.577 1.00 90.38 73 HIS A C 1
ATOM 548 O O . HIS A 1 73 ? -6.611 5.759 -7.416 1.00 90.38 73 HIS A O 1
ATOM 554 N N . ARG A 1 74 ? -6.011 4.804 -9.374 1.00 91.62 74 ARG A N 1
ATOM 555 C CA . ARG A 1 74 ? -4.677 4.322 -8.987 1.00 91.62 74 ARG A CA 1
ATOM 556 C C . ARG A 1 74 ? -3.632 5.421 -8.814 1.00 91.62 74 ARG A C 1
ATOM 558 O O . ARG A 1 74 ? -2.594 5.223 -8.192 1.00 91.62 74 ARG A O 1
ATOM 565 N N . GLY A 1 75 ? -3.886 6.619 -9.328 1.00 89.06 75 GLY A N 1
ATOM 566 C CA . GLY A 1 75 ? -2.934 7.716 -9.225 1.00 89.06 75 GLY A CA 1
ATOM 567 C C . GLY A 1 75 ? -3.471 8.992 -9.839 1.00 89.06 75 GLY A C 1
ATOM 568 O O . GLY A 1 75 ? -3.957 8.969 -10.959 1.00 89.06 75 GLY A O 1
ATOM 569 N N . GLN A 1 76 ? -3.392 10.103 -9.108 1.00 88.19 76 GLN A N 1
ATOM 570 C CA . GLN A 1 76 ? -3.882 11.425 -9.537 1.00 88.19 76 GLN A CA 1
ATOM 571 C C . GLN A 1 76 ? -2.787 12.500 -9.486 1.00 88.19 76 GLN A C 1
ATOM 573 O O . GLN A 1 76 ? -3.074 13.675 -9.697 1.00 88.19 76 GLN A O 1
ATOM 578 N N . GLU A 1 77 ? -1.559 12.107 -9.141 1.00 86.19 77 GLU A N 1
ATOM 579 C CA . GLU A 1 77 ? -0.446 13.031 -8.922 1.00 86.19 77 GLU A CA 1
ATOM 580 C C . GLU A 1 77 ? 0.199 13.442 -10.244 1.00 86.19 77 GLU A C 1
ATOM 582 O O . GLU A 1 77 ? 0.483 14.616 -10.463 1.00 86.19 77 GLU A O 1
ATOM 587 N N . SER A 1 78 ? 0.414 12.473 -11.131 1.00 91.69 78 SER A N 1
ATOM 588 C CA . SER A 1 78 ? 0.938 12.692 -12.474 1.00 91.69 78 SER A CA 1
ATOM 589 C C . SER A 1 78 ? 0.526 11.576 -13.424 1.00 91.69 78 SER A C 1
ATOM 591 O O . SER A 1 78 ? 0.111 10.493 -12.992 1.00 91.69 78 SER A O 1
ATOM 593 N N . ALA A 1 79 ? 0.664 11.832 -14.721 1.00 96.12 79 ALA A N 1
ATOM 594 C CA . ALA A 1 79 ? 0.483 10.831 -15.759 1.00 96.12 79 ALA A CA 1
ATOM 595 C C . ALA A 1 79 ? 1.474 11.036 -16.911 1.00 96.12 79 ALA A C 1
ATOM 597 O O . ALA A 1 79 ? 2.015 12.128 -17.103 1.00 96.12 79 ALA A O 1
ATOM 598 N N . GLY A 1 80 ? 1.709 9.977 -17.679 1.00 97.56 80 GLY A N 1
ATOM 599 C CA . GLY A 1 80 ? 2.588 10.012 -18.842 1.00 97.56 80 GLY A CA 1
ATOM 600 C C . GLY A 1 80 ? 2.249 8.921 -19.845 1.00 97.56 80 GLY A C 1
ATOM 601 O O . GLY A 1 80 ? 1.757 7.859 -19.464 1.00 97.56 80 GLY A O 1
ATOM 602 N N . ILE A 1 81 ? 2.510 9.203 -21.120 1.00 98.62 81 ILE A N 1
ATOM 603 C CA . ILE A 1 81 ? 2.404 8.272 -22.242 1.00 98.62 81 ILE A CA 1
ATOM 604 C C . ILE A 1 81 ? 3.676 8.389 -23.081 1.00 98.62 81 ILE A C 1
ATOM 606 O O . ILE A 1 81 ? 4.184 9.485 -23.334 1.00 98.62 81 ILE A O 1
ATOM 610 N N . VAL A 1 82 ? 4.179 7.235 -23.509 1.00 98.44 82 VAL A N 1
ATOM 611 C CA . VAL A 1 82 ? 5.293 7.100 -24.442 1.00 98.44 82 VAL A CA 1
ATOM 612 C C . VAL A 1 82 ? 4.841 6.218 -25.601 1.00 98.44 82 VAL A C 1
ATOM 614 O O . VAL A 1 82 ? 4.252 5.166 -25.371 1.00 98.44 82 VAL A O 1
ATOM 617 N N . THR A 1 83 ? 5.096 6.646 -26.836 1.00 98.00 83 THR A N 1
ATOM 618 C CA . THR A 1 83 ? 4.708 5.930 -28.067 1.00 98.00 83 THR A CA 1
ATOM 619 C C . THR A 1 83 ? 5.863 5.858 -29.062 1.00 98.00 83 THR A C 1
ATOM 621 O O . THR A 1 83 ? 6.831 6.616 -28.960 1.00 98.00 83 THR A O 1
ATOM 624 N N . THR A 1 84 ? 5.779 4.927 -30.010 1.00 96.38 84 THR A N 1
ATOM 625 C CA . THR A 1 84 ? 6.746 4.779 -31.102 1.00 96.38 84 THR A CA 1
ATOM 626 C C . THR A 1 84 ? 6.091 4.226 -32.368 1.00 96.38 84 THR A C 1
ATOM 628 O O . THR A 1 84 ? 5.196 3.379 -32.319 1.00 96.38 84 THR A O 1
ATOM 631 N N . GLU A 1 85 ? 6.551 4.707 -33.520 1.00 93.81 85 GLU A N 1
ATOM 632 C CA . GLU A 1 85 ? 6.142 4.272 -34.858 1.00 93.81 85 GLU A CA 1
ATOM 633 C C . GLU A 1 85 ? 6.707 2.901 -35.263 1.00 93.81 85 GLU A C 1
ATOM 635 O O . GLU A 1 85 ? 6.327 2.372 -36.304 1.00 93.81 85 GLU A O 1
ATOM 640 N N . GLY A 1 86 ? 7.602 2.300 -34.470 1.00 87.50 86 GLY A N 1
ATOM 641 C CA . GLY A 1 86 ? 8.144 0.970 -34.748 1.00 87.50 86 GLY A CA 1
ATOM 642 C C . GLY A 1 86 ? 9.664 0.937 -34.920 1.00 87.50 86 GLY A C 1
ATOM 643 O O . GLY A 1 86 ? 10.399 1.812 -34.465 1.00 87.50 86 GLY A O 1
ATOM 644 N N . ARG A 1 87 ? 10.161 -0.093 -35.625 1.00 78.94 87 ARG A N 1
ATOM 645 C CA . ARG A 1 87 ? 11.605 -0.384 -35.784 1.00 78.94 87 ARG A CA 1
ATOM 646 C C . ARG A 1 87 ? 12.424 0.774 -36.361 1.00 78.94 87 ARG A C 1
ATOM 648 O O . ARG A 1 87 ? 13.569 0.954 -35.954 1.00 78.94 87 ARG A O 1
ATOM 655 N N . GLN A 1 88 ? 11.841 1.534 -37.285 1.00 77.06 88 GLN A N 1
ATOM 656 C CA . GLN A 1 88 ? 12.513 2.644 -37.966 1.00 77.06 88 GLN A CA 1
ATOM 657 C C . GLN A 1 88 ? 12.593 3.918 -37.113 1.00 77.06 88 GLN A C 1
ATOM 659 O O . GLN A 1 88 ? 13.313 4.840 -37.478 1.00 77.06 88 GLN A O 1
ATOM 664 N N . SER A 1 89 ? 11.885 3.978 -35.981 1.00 82.75 89 SER A N 1
ATOM 665 C CA . SER A 1 89 ? 11.897 5.153 -35.114 1.00 82.75 89 SER A CA 1
ATOM 666 C C . SER A 1 89 ? 13.159 5.165 -34.246 1.00 82.75 89 SER A C 1
ATOM 668 O O . SER A 1 89 ? 13.454 4.200 -33.535 1.00 82.75 89 SER A O 1
ATOM 670 N N . GLU A 1 90 ? 13.935 6.247 -34.331 1.00 82.56 90 GLU A N 1
ATOM 671 C CA . GLU A 1 90 ? 15.148 6.440 -33.525 1.00 82.56 90 GLU A CA 1
ATOM 672 C C . GLU A 1 90 ? 14.838 6.937 -32.110 1.00 82.56 90 GLU A C 1
ATOM 674 O O . GLU A 1 90 ? 15.582 6.629 -31.180 1.00 82.56 90 GLU A O 1
ATOM 679 N N . ASN A 1 91 ? 13.720 7.649 -31.944 1.00 89.12 91 ASN A N 1
ATOM 680 C CA . ASN A 1 91 ? 13.322 8.308 -30.705 1.00 89.12 91 ASN A CA 1
ATOM 681 C C . ASN A 1 91 ? 11.906 7.897 -30.296 1.00 89.12 91 ASN A C 1
ATOM 683 O O . ASN A 1 91 ? 11.100 7.470 -31.116 1.00 89.12 91 ASN A O 1
ATOM 687 N N . PHE A 1 92 ? 11.579 8.058 -29.016 1.00 96.69 92 PHE A N 1
ATOM 688 C CA . PHE A 1 92 ? 10.209 7.887 -28.541 1.00 96.69 92 PHE A CA 1
ATOM 689 C C . PHE A 1 92 ? 9.470 9.219 -28.454 1.00 96.69 92 PHE A C 1
ATOM 691 O O . PHE A 1 92 ? 10.032 10.238 -28.055 1.00 96.69 92 PHE A O 1
ATOM 698 N N . ASN A 1 93 ? 8.176 9.178 -28.758 1.00 96.94 93 ASN A N 1
ATOM 699 C CA . ASN A 1 93 ? 7.261 10.293 -28.573 1.00 96.94 93 ASN A CA 1
ATOM 700 C C . ASN A 1 93 ? 6.776 10.289 -27.119 1.00 96.94 93 ASN A C 1
ATOM 702 O O . ASN A 1 93 ? 6.092 9.353 -26.701 1.00 96.94 93 ASN A O 1
ATOM 706 N N . VAL A 1 94 ? 7.137 11.315 -26.344 1.00 97.12 94 VAL A N 1
ATOM 707 C CA . VAL A 1 94 ? 6.884 11.384 -24.896 1.00 97.12 94 VAL A CA 1
ATOM 708 C C . VAL A 1 94 ? 6.004 12.583 -24.563 1.00 97.12 94 VAL A C 1
ATOM 710 O O . VAL A 1 94 ? 6.331 13.718 -24.904 1.00 97.12 94 VAL A O 1
ATOM 713 N N . VAL A 1 95 ? 4.930 12.342 -23.815 1.00 97.75 95 VAL A N 1
ATOM 714 C CA . VAL A 1 95 ? 4.145 13.386 -23.146 1.00 97.75 95 VAL A CA 1
ATOM 715 C C . VAL A 1 95 ? 3.901 12.939 -21.714 1.00 97.75 95 VAL A C 1
ATOM 717 O O . VAL A 1 95 ? 3.311 11.887 -21.477 1.00 97.75 95 VAL A O 1
ATOM 720 N N . LYS A 1 96 ? 4.345 13.738 -20.747 1.00 95.69 96 LYS A N 1
ATOM 721 C CA . LYS A 1 96 ? 4.128 13.496 -19.320 1.00 95.69 96 LYS A CA 1
ATOM 722 C C . LYS A 1 96 ? 3.980 14.816 -18.580 1.00 95.69 96 LYS A C 1
ATOM 724 O O . LYS A 1 96 ? 4.456 15.837 -19.062 1.00 95.69 96 LYS A O 1
ATOM 729 N N . GLY A 1 97 ? 3.314 14.795 -17.434 1.00 93.12 97 GLY A N 1
ATOM 730 C CA . GLY A 1 97 ? 3.113 15.998 -16.638 1.00 93.12 97 GLY A CA 1
ATOM 731 C C . GLY A 1 97 ? 2.442 15.726 -15.301 1.00 93.12 97 GLY A C 1
ATOM 732 O O . GLY A 1 97 ? 1.968 14.622 -15.027 1.00 93.12 97 GLY A O 1
ATOM 733 N N . MET A 1 98 ? 2.404 16.755 -14.459 1.00 91.56 98 MET A N 1
ATOM 734 C CA . MET A 1 98 ? 1.721 16.713 -13.167 1.00 91.56 98 MET A CA 1
ATOM 735 C C . MET A 1 98 ? 0.208 16.895 -13.337 1.00 91.56 98 MET A C 1
ATOM 737 O O . MET A 1 98 ? -0.252 17.710 -14.136 1.00 91.56 98 MET A O 1
ATOM 741 N N . GLY A 1 99 ? -0.569 16.170 -12.536 1.00 89.19 99 GLY A N 1
ATOM 742 C CA . GLY A 1 99 ? -2.027 16.223 -12.507 1.00 89.19 99 GLY A CA 1
ATOM 743 C C . GLY A 1 99 ? -2.724 14.992 -13.090 1.00 89.19 99 GLY A C 1
ATOM 744 O O . GLY A 1 99 ? -2.143 13.921 -13.262 1.00 89.19 99 GLY A O 1
ATOM 745 N N . MET A 1 100 ? -4.024 15.152 -13.343 1.00 91.12 100 MET A N 1
ATOM 746 C CA . MET A 1 100 ? -4.895 14.101 -13.876 1.00 91.12 100 MET A CA 1
ATOM 747 C C . MET A 1 100 ? -4.671 13.892 -15.377 1.00 91.12 100 MET A C 1
ATOM 749 O O . MET A 1 100 ? -4.304 14.825 -16.090 1.00 91.12 100 MET A O 1
ATOM 753 N N . VAL A 1 101 ? -4.987 12.692 -15.865 1.00 94.38 101 VAL A N 1
ATOM 754 C CA . VAL A 1 101 ? -4.875 12.287 -17.276 1.00 94.38 101 VAL A CA 1
ATOM 755 C C . VAL A 1 101 ? -5.600 13.288 -18.183 1.00 94.38 101 VAL A C 1
ATOM 757 O O . VAL A 1 101 ? -5.011 13.788 -19.135 1.00 94.38 101 VAL A O 1
ATOM 760 N N . SER A 1 102 ? -6.825 13.684 -17.822 1.00 91.38 102 SER A N 1
ATOM 761 C CA . SER A 1 102 ? -7.637 14.652 -18.580 1.00 91.38 102 SER A CA 1
ATOM 762 C C . SER A 1 102 ? -7.011 16.040 -18.728 1.00 91.38 102 SER A C 1
ATOM 764 O O . SER A 1 102 ? -7.391 16.789 -19.619 1.00 91.38 102 SER A O 1
ATOM 766 N N . ASN A 1 103 ? -6.093 16.412 -17.833 1.00 91.69 103 ASN A N 1
ATOM 767 C CA . ASN A 1 103 ? -5.452 17.725 -17.855 1.00 91.69 103 ASN A CA 1
ATOM 768 C C . ASN A 1 103 ? -4.164 17.709 -18.687 1.00 91.69 103 ASN A C 1
ATOM 770 O O . ASN A 1 103 ? -3.756 18.747 -19.198 1.00 91.69 103 ASN A O 1
ATOM 774 N N . ILE A 1 104 ? -3.516 16.546 -18.786 1.00 94.50 104 ILE A N 1
ATOM 775 C CA . ILE A 1 104 ? -2.218 16.369 -19.448 1.00 94.50 104 ILE A CA 1
ATOM 776 C C . ILE A 1 104 ? -2.412 16.014 -20.928 1.00 94.50 104 ILE A C 1
ATOM 778 O O . ILE A 1 104 ? -1.695 16.517 -21.797 1.00 94.50 104 ILE A O 1
ATOM 782 N N . PHE A 1 105 ? -3.393 15.160 -21.226 1.00 96.25 105 PHE A N 1
ATOM 783 C CA . PHE A 1 105 ? -3.654 14.649 -22.571 1.00 96.25 105 PHE A CA 1
ATOM 784 C C . PHE A 1 105 ? -4.828 15.390 -23.210 1.00 96.25 105 PHE A C 1
ATOM 786 O O . PHE A 1 105 ? -5.977 14.964 -23.125 1.00 96.25 105 PHE A O 1
ATOM 793 N N . THR A 1 106 ? -4.519 16.533 -23.819 1.00 94.88 106 THR A N 1
ATOM 794 C CA . THR A 1 106 ? -5.430 17.302 -24.672 1.00 94.88 106 THR A CA 1
ATOM 795 C C . THR A 1 106 ? -5.282 16.845 -26.120 1.00 94.88 106 THR A C 1
ATOM 797 O O . THR A 1 106 ? -4.288 16.210 -26.475 1.00 94.88 106 THR A O 1
ATOM 800 N N . ASP A 1 107 ? -6.205 17.238 -26.996 1.00 92.25 107 ASP A N 1
ATOM 801 C CA . ASP A 1 107 ? -6.101 16.931 -28.429 1.00 92.25 107 ASP A CA 1
ATOM 802 C C . ASP A 1 107 ? -4.753 17.369 -29.029 1.00 92.25 107 ASP A C 1
ATOM 804 O O . ASP A 1 107 ? -4.228 16.734 -29.941 1.00 92.25 107 ASP A O 1
ATOM 808 N N . GLU A 1 108 ? -4.161 18.458 -28.525 1.00 92.94 108 GLU A N 1
ATOM 809 C CA . GLU A 1 108 ? -2.853 18.924 -28.984 1.00 92.94 108 GLU A CA 1
ATOM 810 C C . GLU A 1 108 ? -1.706 18.025 -28.523 1.00 92.94 108 GLU A C 1
ATOM 812 O O . GLU A 1 108 ? -0.813 17.726 -29.318 1.00 92.94 108 GLU A O 1
ATOM 817 N N . SER A 1 109 ? -1.705 17.591 -27.262 1.00 94.25 109 SER A N 1
ATOM 818 C CA . SER A 1 109 ? -0.634 16.734 -26.758 1.00 94.25 109 SER A CA 1
ATOM 819 C C . SER A 1 109 ? -0.764 15.298 -27.272 1.00 94.25 109 SER A C 1
ATOM 821 O O . SER A 1 109 ? 0.251 14.697 -27.616 1.00 94.25 109 SER A O 1
ATOM 823 N N . ILE A 1 110 ? -1.985 14.787 -27.461 1.00 94.31 110 ILE A N 1
ATOM 824 C CA . ILE A 1 110 ? -2.237 13.474 -28.078 1.00 94.31 110 ILE A CA 1
ATOM 825 C C . ILE A 1 110 ? -1.721 13.430 -29.522 1.00 94.31 110 ILE A C 1
ATOM 827 O O . ILE A 1 110 ? -1.084 12.453 -29.905 1.00 94.31 110 ILE A O 1
ATOM 831 N N . ARG A 1 111 ? -1.862 14.510 -30.307 1.00 93.38 111 ARG A N 1
ATOM 832 C CA . ARG A 1 111 ? -1.296 14.591 -31.673 1.00 93.38 111 ARG A CA 1
ATOM 833 C C . ARG A 1 111 ? 0.230 14.430 -31.738 1.00 93.38 111 ARG A C 1
ATOM 835 O O . ARG A 1 111 ? 0.761 14.123 -32.808 1.00 93.38 111 ARG A O 1
ATOM 842 N N . LYS A 1 112 ? 0.940 14.655 -30.626 1.00 95.19 112 LYS A N 1
ATOM 843 C CA . LYS A 1 112 ? 2.397 14.452 -30.515 1.00 95.19 112 LYS A CA 1
ATOM 844 C C . LYS A 1 112 ? 2.751 12.979 -30.268 1.00 95.19 112 LYS A C 1
ATOM 846 O O . LYS A 1 112 ? 3.886 12.591 -30.509 1.00 95.19 112 LYS A O 1
ATOM 851 N N . LEU A 1 113 ? 1.798 12.162 -29.817 1.00 96.12 113 LEU A N 1
ATOM 852 C CA . LEU A 1 113 ? 1.972 10.750 -29.473 1.00 96.12 113 LEU A CA 1
ATOM 853 C C . LEU A 1 113 ? 1.612 9.850 -30.662 1.00 96.12 113 LEU A C 1
ATOM 855 O O . LEU A 1 113 ? 0.541 9.245 -30.704 1.00 96.12 113 LEU A O 1
ATOM 859 N N . LYS A 1 114 ? 2.503 9.794 -31.653 1.00 94.00 114 LYS A N 1
ATOM 860 C CA . LYS A 1 114 ? 2.339 8.945 -32.840 1.00 94.00 114 LYS A CA 1
ATOM 861 C C . LYS A 1 114 ? 2.933 7.561 -32.600 1.00 94.00 114 LYS A C 1
ATOM 863 O O . LYS A 1 114 ? 3.993 7.440 -31.983 1.00 94.00 114 LYS A O 1
ATOM 868 N N . GLY A 1 115 ? 2.280 6.525 -33.122 1.00 93.88 115 GLY A N 1
ATOM 869 C CA . GLY A 1 115 ? 2.844 5.182 -33.102 1.00 93.88 115 GLY A CA 1
ATOM 870 C C . GLY A 1 115 ? 1.837 4.041 -33.110 1.00 93.88 115 GLY A C 1
ATOM 871 O O . GLY A 1 115 ? 0.657 4.228 -32.832 1.00 93.88 115 GLY A O 1
ATOM 872 N N . SER A 1 116 ? 2.340 2.840 -33.400 1.00 94.25 116 SER A N 1
ATOM 873 C CA . SER A 1 116 ? 1.606 1.569 -33.302 1.00 94.25 116 SER A CA 1
ATOM 874 C C . SER A 1 116 ? 1.919 0.794 -32.012 1.00 94.25 116 SER A C 1
ATOM 876 O O . SER A 1 116 ? 1.324 -0.255 -31.760 1.00 94.25 116 SER A O 1
ATOM 878 N N . VAL A 1 117 ? 2.821 1.319 -31.175 1.00 96.88 117 VAL A N 1
ATOM 879 C CA . VAL A 1 117 ? 3.201 0.763 -29.870 1.00 96.88 117 VAL A CA 1
ATOM 880 C C . VAL A 1 117 ? 3.264 1.891 -28.846 1.00 96.88 117 VAL A C 1
ATOM 882 O O . VAL A 1 117 ? 3.781 2.971 -29.143 1.00 96.88 117 VAL A O 1
ATOM 885 N N . GLY A 1 118 ? 2.765 1.653 -27.635 1.00 98.00 118 GLY A N 1
ATOM 886 C CA . GLY A 1 118 ? 2.868 2.631 -26.562 1.00 98.00 118 GLY A CA 1
ATOM 887 C C . GLY A 1 118 ? 2.649 2.069 -25.166 1.00 98.00 118 GLY A C 1
ATOM 888 O O . GLY A 1 118 ? 2.000 1.039 -24.975 1.00 98.00 118 GLY A O 1
ATOM 889 N N . ILE A 1 119 ? 3.161 2.797 -24.177 1.00 98.75 119 ILE A N 1
ATOM 890 C CA . ILE A 1 119 ? 2.951 2.536 -22.754 1.00 98.75 119 ILE A CA 1
ATOM 891 C C . ILE A 1 119 ? 2.576 3.818 -22.018 1.00 98.75 119 ILE A C 1
ATOM 893 O O . ILE A 1 119 ? 2.931 4.923 -22.426 1.00 98.75 119 ILE A O 1
ATOM 897 N N . GLY A 1 120 ? 1.865 3.673 -20.909 1.00 98.31 120 GLY A N 1
ATOM 898 C CA . GLY A 1 120 ? 1.382 4.774 -20.101 1.00 98.31 120 GLY A CA 1
ATOM 899 C C . GLY A 1 120 ? 1.346 4.446 -18.616 1.00 98.31 120 GLY A C 1
ATOM 900 O O . GLY A 1 120 ? 1.402 3.284 -18.205 1.00 98.31 120 GLY A O 1
ATOM 901 N N . HIS A 1 121 ? 1.261 5.497 -17.805 1.00 97.94 121 HIS A N 1
ATOM 902 C CA . HIS A 1 121 ? 1.296 5.380 -16.354 1.00 97.94 121 HIS A CA 1
ATOM 903 C C . HIS A 1 121 ? 0.465 6.462 -15.651 1.00 97.94 121 HIS A C 1
ATOM 905 O O . HIS A 1 121 ? 0.484 7.623 -16.061 1.00 97.94 121 HIS A O 1
ATOM 911 N N . THR A 1 122 ? -0.187 6.106 -14.538 1.00 94.81 122 THR A N 1
ATOM 912 C CA . THR A 1 122 ? -0.761 7.041 -13.552 1.00 94.81 122 THR A CA 1
ATOM 913 C C . THR A 1 122 ? -0.055 6.902 -12.206 1.00 94.81 122 THR A C 1
ATOM 915 O O . THR A 1 122 ? 0.067 5.809 -11.654 1.00 94.81 122 THR A O 1
ATOM 918 N N . ARG A 1 123 ? 0.430 8.018 -11.649 1.00 88.50 123 ARG A N 1
ATOM 919 C CA . ARG A 1 123 ? 1.234 8.030 -10.420 1.00 88.50 123 ARG A CA 1
ATOM 920 C C . ARG A 1 123 ? 0.408 8.390 -9.190 1.00 88.50 123 ARG A C 1
ATOM 922 O O . ARG A 1 123 ? -0.294 9.405 -9.165 1.00 88.50 123 ARG A O 1
ATOM 929 N N . TYR A 1 124 ? 0.549 7.591 -8.137 1.00 80.75 124 TYR A N 1
ATOM 930 C CA . TYR A 1 124 ? 0.174 7.964 -6.774 1.00 80.75 124 TYR A CA 1
ATOM 931 C C . TYR A 1 124 ? 1.370 8.616 -6.065 1.00 80.75 124 TYR A C 1
ATOM 933 O O . TYR A 1 124 ? 2.514 8.270 -6.352 1.00 80.75 124 TYR A O 1
ATOM 941 N N . SER A 1 125 ? 1.139 9.552 -5.139 1.00 63.34 125 SER A N 1
ATOM 942 C CA . SER A 1 125 ? 2.225 10.156 -4.351 1.00 63.34 125 SER A CA 1
ATOM 943 C C . SER A 1 125 ? 2.932 9.079 -3.513 1.00 63.34 125 SER A C 1
ATOM 945 O O . SER A 1 125 ? 2.419 8.667 -2.473 1.00 63.34 125 SER A O 1
ATOM 947 N N . THR A 1 126 ? 4.097 8.629 -3.980 1.00 58.56 126 THR A N 1
ATOM 948 C CA . THR A 1 126 ? 4.984 7.678 -3.293 1.00 58.56 126 THR A CA 1
ATOM 949 C C . THR A 1 126 ? 5.934 8.413 -2.335 1.00 58.56 126 THR A C 1
ATOM 951 O O . THR A 1 126 ? 5.822 9.623 -2.137 1.00 58.56 126 THR A O 1
ATOM 954 N N . SER A 1 127 ? 6.880 7.689 -1.734 1.00 51.56 127 SER A N 1
ATOM 955 C CA . SER A 1 127 ? 7.987 8.223 -0.925 1.00 51.56 127 SER A CA 1
ATOM 956 C C . SER A 1 127 ? 8.863 9.254 -1.661 1.00 51.56 127 SER A C 1
ATOM 958 O O . SER A 1 127 ? 9.481 10.100 -1.015 1.00 51.56 127 SER A O 1
ATOM 960 N N . ALA A 1 128 ? 8.897 9.221 -2.998 1.00 56.12 128 ALA A N 1
ATOM 961 C CA . ALA A 1 128 ? 9.607 10.199 -3.821 1.00 56.12 128 ALA A CA 1
ATOM 962 C C . ALA A 1 128 ? 8.827 11.519 -3.962 1.00 56.12 128 ALA A C 1
ATOM 964 O O . ALA A 1 128 ? 7.598 11.522 -4.070 1.00 56.12 128 ALA A O 1
ATOM 965 N N . ALA A 1 129 ? 9.555 12.639 -4.040 1.00 59.12 129 ALA A N 1
ATOM 966 C CA . ALA A 1 129 ? 8.986 13.981 -4.144 1.00 59.12 129 ALA A CA 1
ATOM 967 C C . ALA A 1 129 ? 7.952 14.122 -5.286 1.00 59.12 129 ALA A C 1
ATOM 969 O O . ALA A 1 129 ? 8.002 13.434 -6.319 1.00 59.12 129 ALA A O 1
ATOM 970 N N . SER A 1 130 ? 6.985 15.020 -5.093 1.00 65.19 130 SER A N 1
ATOM 971 C CA . SER A 1 130 ? 6.015 15.392 -6.128 1.00 65.19 130 SER A CA 1
ATOM 972 C C . SER A 1 130 ? 6.664 16.374 -7.105 1.00 65.19 130 SER A C 1
ATOM 974 O O . SER A 1 130 ? 6.515 17.588 -7.003 1.00 65.19 130 SER A O 1
ATOM 976 N N . GLU A 1 131 ? 7.470 15.821 -8.006 1.00 76.56 131 GLU A N 1
ATOM 977 C CA . GLU A 1 131 ? 8.222 16.554 -9.018 1.00 76.56 131 GLU A CA 1
ATOM 978 C C . GLU A 1 131 ? 8.019 15.897 -10.380 1.00 76.56 131 GLU A C 1
ATOM 980 O O . GLU A 1 131 ? 7.905 14.671 -10.486 1.00 76.56 131 GLU A O 1
ATOM 985 N N . GLU A 1 132 ? 8.014 16.716 -11.430 1.00 78.88 132 GLU A N 1
ATOM 986 C CA . GLU A 1 132 ? 7.801 16.268 -12.806 1.00 78.88 132 GLU A CA 1
ATOM 987 C C . GLU A 1 132 ? 8.855 15.246 -13.260 1.00 78.88 132 GLU A C 1
ATOM 989 O O . GLU A 1 132 ? 8.540 14.314 -14.001 1.00 78.88 132 GLU A O 1
ATOM 994 N N . VAL A 1 133 ? 10.083 15.349 -12.739 1.00 80.56 133 VAL A N 1
ATOM 995 C CA . VAL A 1 133 ? 11.177 14.404 -13.013 1.00 80.56 133 VAL A CA 1
ATOM 996 C C . VAL A 1 133 ? 10.816 12.957 -12.641 1.00 80.56 133 VAL A C 1
ATOM 998 O O . VAL A 1 133 ? 11.273 12.020 -13.288 1.00 80.56 133 VAL A O 1
ATOM 1001 N N . ASN A 1 134 ? 9.917 12.773 -11.667 1.00 82.38 134 ASN A N 1
ATOM 1002 C CA . ASN A 1 134 ? 9.438 11.467 -11.215 1.00 82.38 134 ASN A CA 1
ATOM 1003 C C . ASN A 1 134 ? 8.221 10.962 -12.018 1.00 82.38 134 ASN A C 1
ATOM 1005 O O . ASN A 1 134 ? 7.636 9.931 -11.672 1.00 82.38 134 ASN A O 1
ATOM 1009 N N . CYS A 1 135 ? 7.789 11.680 -13.063 1.00 89.88 135 CYS A N 1
ATOM 1010 C CA . CYS A 1 135 ? 6.724 11.221 -13.951 1.00 89.88 135 CYS A CA 1
ATOM 1011 C C . CYS A 1 135 ? 7.215 10.072 -14.831 1.00 89.88 135 CYS A C 1
ATOM 1013 O O . CYS A 1 135 ? 8.215 10.189 -15.547 1.00 89.88 135 CYS A O 1
ATOM 1015 N N . GLN A 1 136 ? 6.451 8.986 -14.790 1.00 93.56 136 GLN A N 1
ATOM 1016 C CA . GLN A 1 136 ? 6.622 7.799 -15.616 1.00 93.56 136 GLN A CA 1
ATOM 1017 C C . GLN A 1 136 ? 5.726 7.876 -16.865 1.00 93.56 136 GLN A C 1
ATOM 1019 O O . GLN A 1 136 ? 4.736 8.613 -16.829 1.00 93.56 136 GLN A O 1
ATOM 1024 N N . PRO A 1 137 ? 5.992 7.094 -17.927 1.00 96.12 137 PRO A N 1
ATOM 1025 C CA . PRO A 1 137 ? 7.100 6.141 -18.081 1.00 96.12 137 PRO A CA 1
ATOM 1026 C C . PRO A 1 137 ? 8.487 6.799 -18.070 1.00 96.12 137 PRO A C 1
ATOM 1028 O O . PRO A 1 137 ? 8.657 7.928 -18.536 1.00 96.12 137 PRO A O 1
ATOM 1031 N N . PHE A 1 138 ? 9.472 6.112 -17.493 1.00 93.81 138 PHE A N 1
ATOM 1032 C CA . PHE A 1 138 ? 10.863 6.563 -17.509 1.00 93.81 138 PHE A CA 1
ATOM 1033 C C . PHE A 1 138 ? 11.517 6.108 -18.813 1.00 93.81 138 PHE A C 1
ATOM 1035 O O . PHE A 1 138 ? 11.330 4.960 -19.206 1.00 93.81 138 PHE A O 1
ATOM 1042 N N . VAL A 1 139 ? 12.237 7.001 -19.495 1.00 94.00 139 VAL A N 1
ATOM 1043 C CA . VAL A 1 139 ? 12.845 6.729 -20.806 1.00 94.00 139 VAL A CA 1
ATOM 1044 C C . VAL A 1 139 ? 14.348 6.926 -20.707 1.00 94.00 139 VAL A C 1
ATOM 1046 O O . VAL A 1 139 ? 14.798 7.978 -20.256 1.00 94.00 139 VAL A O 1
ATOM 1049 N N . VAL A 1 140 ? 15.114 5.937 -21.160 1.00 91.25 140 VAL A N 1
ATOM 1050 C CA . VAL A 1 140 ? 16.576 6.013 -21.270 1.00 91.25 140 VAL A CA 1
ATOM 1051 C C . VAL A 1 140 ? 17.021 5.629 -22.672 1.00 91.25 140 VAL A C 1
ATOM 1053 O O . VAL A 1 140 ? 16.372 4.830 -23.345 1.00 91.25 140 VAL A O 1
ATOM 1056 N N . HIS A 1 141 ? 18.153 6.181 -23.100 1.00 88.69 141 HIS A N 1
ATOM 1057 C CA . HIS A 1 141 ? 18.839 5.732 -24.304 1.00 88.69 141 HIS A CA 1
ATOM 1058 C C . HIS A 1 141 ? 19.922 4.737 -23.908 1.00 88.69 141 HIS A C 1
ATOM 1060 O O . HIS A 1 141 ? 20.781 5.040 -23.084 1.00 88.69 141 HIS A O 1
ATOM 1066 N N . THR A 1 142 ? 19.857 3.547 -24.493 1.00 86.06 142 THR A N 1
ATOM 1067 C CA . THR A 1 142 ? 20.840 2.480 -24.293 1.00 86.06 142 THR A CA 1
ATOM 1068 C C . THR A 1 142 ? 21.676 2.304 -25.558 1.00 86.06 142 THR A C 1
ATOM 1070 O O . THR A 1 142 ? 21.327 2.830 -26.619 1.00 86.06 142 THR A O 1
ATOM 1073 N N . ALA A 1 143 ? 22.732 1.491 -25.484 1.00 81.81 143 ALA A N 1
ATOM 1074 C CA . ALA A 1 143 ? 23.480 1.059 -26.668 1.00 81.81 143 ALA A CA 1
ATOM 1075 C C . ALA A 1 143 ? 22.594 0.354 -27.720 1.00 81.81 143 ALA A C 1
ATOM 1077 O O . ALA A 1 143 ? 22.955 0.292 -28.891 1.00 81.81 143 ALA A O 1
ATOM 1078 N N . HIS A 1 144 ? 21.414 -0.131 -27.322 1.00 83.00 144 HIS A N 1
ATOM 1079 C CA . HIS A 1 144 ? 20.468 -0.853 -28.172 1.00 83.00 144 HIS A CA 1
ATOM 1080 C C . HIS A 1 144 ? 19.240 -0.012 -28.560 1.00 83.00 144 HIS A C 1
ATOM 1082 O O . HIS A 1 144 ? 18.234 -0.533 -29.044 1.00 83.00 144 HIS A O 1
ATOM 1088 N N . GLY A 1 145 ? 19.317 1.306 -28.356 1.00 88.69 145 GLY A N 1
ATOM 1089 C CA . GLY A 1 145 ? 18.237 2.249 -28.619 1.00 88.69 145 GLY A CA 1
ATOM 1090 C C . GLY A 1 145 ? 17.422 2.613 -27.373 1.00 88.69 145 GLY A C 1
ATOM 1091 O O . GLY A 1 145 ? 17.818 2.296 -26.245 1.00 88.69 145 GLY A O 1
ATOM 1092 N N . PRO A 1 146 ? 16.306 3.336 -27.561 1.00 92.94 146 PRO A N 1
ATOM 1093 C CA . PRO A 1 146 ? 15.492 3.814 -26.455 1.00 92.94 146 PRO A CA 1
ATOM 1094 C C . PRO A 1 146 ? 14.740 2.670 -25.759 1.00 92.94 146 PRO A C 1
ATOM 1096 O O . PRO A 1 146 ? 14.202 1.766 -26.403 1.00 92.94 146 PRO A O 1
ATOM 1099 N N . LEU A 1 147 ? 14.694 2.750 -24.432 1.00 95.00 147 LEU A N 1
ATOM 1100 C CA . LEU A 1 147 ? 13.969 1.863 -23.527 1.00 95.00 147 LEU A CA 1
ATOM 1101 C C . LEU A 1 147 ? 13.021 2.719 -22.689 1.00 95.00 147 LEU A C 1
ATOM 1103 O O . LEU A 1 147 ? 13.452 3.717 -22.110 1.00 95.00 147 LEU A O 1
ATOM 1107 N N . ALA A 1 148 ? 11.750 2.329 -22.604 1.00 97.12 148 ALA A N 1
ATOM 1108 C CA . ALA A 1 148 ? 10.787 2.988 -21.730 1.00 97.12 148 ALA A CA 1
ATOM 1109 C C . ALA A 1 148 ? 10.193 1.996 -20.731 1.00 97.12 148 ALA A C 1
ATOM 1111 O O . ALA A 1 148 ? 9.848 0.878 -21.102 1.00 97.12 148 ALA A O 1
ATOM 1112 N N . VAL A 1 149 ? 10.049 2.401 -19.471 1.00 97.62 149 VAL A N 1
ATOM 1113 C CA . VAL A 1 149 ? 9.540 1.537 -18.399 1.00 97.62 149 VAL A CA 1
ATOM 1114 C C . VAL A 1 149 ? 8.445 2.250 -17.617 1.00 97.62 149 VAL A C 1
ATOM 1116 O O . VAL A 1 149 ? 8.625 3.372 -17.136 1.00 97.62 149 VAL A O 1
ATOM 1119 N N . ALA A 1 150 ? 7.310 1.573 -17.469 1.00 97.25 150 ALA A N 1
ATOM 1120 C CA . ALA A 1 150 ? 6.243 1.931 -16.547 1.00 97.25 150 ALA A CA 1
ATOM 1121 C C . ALA A 1 150 ? 6.153 0.873 -15.441 1.00 97.25 150 ALA A C 1
ATOM 1123 O O . ALA A 1 150 ? 6.140 -0.328 -15.714 1.00 97.25 150 ALA A O 1
ATOM 1124 N N . HIS A 1 151 ? 6.084 1.325 -14.194 1.00 94.06 151 HIS A N 1
ATOM 1125 C CA . HIS A 1 151 ? 6.182 0.488 -13.005 1.00 94.06 151 HIS A CA 1
ATOM 1126 C C . HIS A 1 151 ? 5.058 0.790 -12.010 1.00 94.06 151 HIS A C 1
ATOM 1128 O O . HIS A 1 151 ? 4.871 1.935 -11.591 1.00 94.06 151 HIS A O 1
ATOM 1134 N N . ASN A 1 152 ? 4.370 -0.266 -11.574 1.00 94.31 152 ASN A N 1
ATOM 1135 C CA . ASN A 1 152 ? 3.520 -0.259 -10.388 1.00 94.31 152 ASN A CA 1
ATOM 1136 C C . ASN A 1 152 ? 4.149 -1.148 -9.313 1.00 94.31 152 ASN A C 1
ATOM 1138 O O . ASN A 1 152 ? 4.205 -2.362 -9.502 1.00 94.31 152 ASN A O 1
ATOM 1142 N N . GLY A 1 153 ? 4.582 -0.562 -8.196 1.00 90.56 153 GLY A N 1
ATOM 1143 C CA . GLY A 1 153 ? 5.211 -1.309 -7.113 1.00 90.56 153 GLY A CA 1
ATOM 1144 C C . GLY A 1 153 ? 6.170 -0.492 -6.249 1.00 90.56 153 GLY A C 1
ATOM 1145 O O . GLY A 1 153 ? 6.148 0.741 -6.262 1.00 90.56 153 GLY A O 1
ATOM 1146 N N . GLU A 1 154 ? 6.991 -1.210 -5.488 1.00 86.50 154 GLU A N 1
ATOM 1147 C CA . GLU A 1 154 ? 8.116 -0.697 -4.702 1.00 86.50 154 GLU A CA 1
ATOM 1148 C C . GLU A 1 154 ? 9.198 -1.770 -4.598 1.00 86.50 154 GLU A C 1
ATOM 1150 O O . GLU A 1 154 ? 8.908 -2.941 -4.324 1.00 86.50 154 GLU A O 1
ATOM 1155 N N . LEU A 1 155 ? 10.453 -1.365 -4.776 1.00 86.69 155 LEU A N 1
ATOM 1156 C CA . LEU A 1 155 ? 11.586 -2.264 -4.601 1.00 86.69 155 LEU A CA 1
ATOM 1157 C C . LEU A 1 155 ? 11.990 -2.351 -3.125 1.00 86.69 155 LEU A C 1
ATOM 1159 O O . LEU A 1 155 ? 12.522 -1.406 -2.543 1.00 86.69 155 LEU A O 1
ATOM 1163 N N . VAL A 1 156 ? 11.826 -3.531 -2.524 1.00 85.69 156 VAL A N 1
ATOM 1164 C CA . VAL A 1 156 ? 12.167 -3.752 -1.103 1.00 85.69 156 VAL A CA 1
ATOM 1165 C C . VAL A 1 156 ? 13.665 -3.623 -0.807 1.00 85.69 156 VAL A C 1
ATOM 1167 O O . VAL A 1 156 ? 14.057 -3.347 0.324 1.00 85.69 156 VAL A O 1
ATOM 1170 N N . ASN A 1 157 ? 14.514 -3.825 -1.814 1.00 87.88 157 ASN A N 1
ATOM 1171 C CA . ASN A 1 157 ? 15.971 -3.812 -1.708 1.00 87.88 157 ASN A CA 1
ATOM 1172 C C . ASN A 1 157 ? 16.626 -2.643 -2.468 1.00 87.88 157 ASN A C 1
ATOM 1174 O O . ASN A 1 157 ? 17.780 -2.759 -2.892 1.00 87.88 157 ASN A O 1
ATOM 1178 N N . CYS A 1 158 ? 15.915 -1.514 -2.597 1.00 87.19 158 CYS A N 1
ATOM 1179 C CA . CYS A 1 158 ? 16.365 -0.285 -3.263 1.00 87.19 158 CYS A CA 1
ATOM 1180 C C . CYS A 1 158 ? 17.829 0.087 -2.993 1.00 87.19 158 CYS A C 1
ATOM 1182 O O . CYS A 1 158 ? 18.587 0.323 -3.929 1.00 87.19 158 CYS A O 1
ATOM 1184 N N . ASP A 1 159 ? 18.254 0.115 -1.728 1.00 89.31 159 ASP A N 1
ATOM 1185 C CA . ASP A 1 159 ? 19.608 0.551 -1.357 1.00 89.31 159 ASP A CA 1
ATOM 1186 C C . ASP A 1 159 ? 20.706 -0.397 -1.855 1.00 89.31 159 ASP A C 1
ATOM 1188 O O . ASP A 1 159 ? 21.814 0.036 -2.178 1.00 89.31 159 ASP A O 1
ATOM 1192 N N . SER A 1 160 ? 20.416 -1.700 -1.905 1.00 91.25 160 SER A N 1
ATOM 1193 C CA . SER A 1 160 ? 21.359 -2.698 -2.411 1.00 91.25 160 SER A CA 1
ATOM 1194 C C . SER A 1 160 ? 21.451 -2.634 -3.928 1.00 91.25 160 SER A C 1
ATOM 1196 O O . SER A 1 160 ? 22.555 -2.577 -4.465 1.00 91.25 160 SER A O 1
ATOM 1198 N N . LEU A 1 161 ? 20.304 -2.592 -4.612 1.00 91.44 161 LEU A N 1
ATOM 1199 C CA . LEU A 1 161 ? 20.263 -2.521 -6.070 1.00 91.44 161 LEU A CA 1
ATOM 1200 C C . LEU A 1 161 ? 20.879 -1.211 -6.579 1.00 91.44 161 LEU A C 1
ATOM 1202 O O . LEU A 1 161 ? 21.642 -1.214 -7.539 1.00 91.44 161 LEU A O 1
ATOM 1206 N N . ARG A 1 162 ? 20.627 -0.093 -5.886 1.00 92.56 162 ARG A N 1
ATOM 1207 C CA . ARG A 1 162 ? 21.238 1.204 -6.199 1.00 92.56 162 ARG A CA 1
ATOM 1208 C C . ARG A 1 162 ? 22.759 1.155 -6.119 1.00 92.56 162 ARG A C 1
ATOM 1210 O O . ARG A 1 162 ? 23.406 1.667 -7.024 1.00 92.56 162 ARG A O 1
ATOM 1217 N N . ARG A 1 163 ? 23.336 0.552 -5.072 1.00 91.56 163 ARG A N 1
ATOM 1218 C CA . ARG A 1 163 ? 24.798 0.392 -4.980 1.00 91.56 163 ARG A CA 1
ATOM 1219 C C . ARG A 1 163 ? 25.348 -0.405 -6.153 1.00 91.56 163 ARG A C 1
ATOM 1221 O O . ARG A 1 163 ? 26.273 0.072 -6.791 1.00 91.56 163 ARG A O 1
ATOM 1228 N N . GLN A 1 164 ? 24.726 -1.536 -6.484 1.00 89.81 164 GLN A N 1
ATOM 1229 C CA . GLN A 1 164 ? 25.161 -2.359 -7.613 1.00 89.81 164 GLN A CA 1
ATOM 1230 C C . GLN A 1 164 ? 25.139 -1.578 -8.932 1.00 89.81 164 GLN A C 1
ATOM 1232 O O . GLN A 1 164 ? 26.119 -1.603 -9.667 1.00 89.81 164 GLN A O 1
ATOM 1237 N N . VAL A 1 165 ? 24.066 -0.832 -9.218 1.00 91.38 165 VAL A N 1
ATOM 1238 C CA . VAL A 1 165 ? 23.969 -0.002 -10.434 1.00 91.38 165 VAL A CA 1
ATOM 1239 C C . VAL A 1 165 ? 25.049 1.090 -10.464 1.00 91.38 165 VAL A C 1
ATOM 1241 O O . VAL A 1 165 ? 25.710 1.273 -11.485 1.00 91.38 165 VAL A O 1
ATOM 1244 N N . LEU A 1 166 ? 25.276 1.785 -9.343 1.00 91.88 166 LEU A N 1
ATOM 1245 C CA . LEU A 1 166 ? 26.290 2.843 -9.245 1.00 91.88 166 LEU A CA 1
ATOM 1246 C C . LEU A 1 166 ? 27.726 2.301 -9.369 1.00 91.88 166 LEU A C 1
ATOM 1248 O O . LEU A 1 166 ? 28.567 2.946 -9.992 1.00 91.88 166 LEU A O 1
ATOM 1252 N N . GLU A 1 167 ? 28.011 1.119 -8.817 1.00 91.06 167 GLU A N 1
ATOM 1253 C CA . GLU A 1 167 ? 29.320 0.449 -8.911 1.00 91.06 167 GLU A CA 1
ATOM 1254 C C . GLU A 1 167 ? 29.689 0.076 -10.358 1.00 91.06 167 GLU A C 1
ATOM 1256 O O . GLU A 1 167 ? 30.869 0.011 -10.690 1.00 91.06 167 GLU A O 1
ATOM 1261 N N . HIS A 1 168 ? 28.698 -0.077 -11.243 1.00 85.56 168 HIS A N 1
ATOM 1262 C CA . HIS A 1 168 ? 28.902 -0.283 -12.683 1.00 85.56 168 HIS A CA 1
ATOM 1263 C C . HIS A 1 168 ? 29.098 1.031 -13.468 1.00 85.56 168 HIS A C 1
ATOM 1265 O O . HIS A 1 168 ? 29.125 1.021 -14.697 1.00 85.56 168 HIS A O 1
ATOM 1271 N N . GLY A 1 169 ? 29.233 2.172 -12.781 1.00 86.12 169 GLY A N 1
ATOM 1272 C CA . GLY A 1 169 ? 29.478 3.478 -13.400 1.00 86.12 169 GLY A CA 1
ATOM 1273 C C . GLY A 1 169 ? 28.233 4.153 -13.986 1.00 86.12 169 GLY A C 1
ATOM 1274 O O . GLY A 1 169 ? 28.360 5.146 -14.702 1.00 86.12 169 GLY A O 1
ATOM 1275 N N . VAL A 1 170 ? 27.029 3.648 -13.692 1.00 86.88 170 VAL A N 1
ATOM 1276 C CA . VAL A 1 170 ? 25.766 4.229 -14.168 1.00 86.88 170 VAL A CA 1
ATOM 1277 C C . VAL A 1 170 ? 25.309 5.335 -13.218 1.00 86.88 170 VAL A C 1
ATOM 1279 O O . VAL A 1 170 ? 25.056 5.084 -12.044 1.00 86.88 170 VAL A O 1
ATOM 1282 N N . GLY A 1 171 ? 25.171 6.564 -13.717 1.00 85.56 171 GLY A N 1
ATOM 1283 C CA . GLY A 1 171 ? 24.629 7.686 -12.944 1.00 85.56 171 GLY A CA 1
ATOM 1284 C C . GLY A 1 171 ? 23.104 7.622 -12.787 1.00 85.56 171 GLY A C 1
ATOM 1285 O O . GLY A 1 171 ? 22.397 7.242 -13.717 1.00 85.56 171 GLY A O 1
ATOM 1286 N N . LEU A 1 172 ? 22.597 8.039 -11.621 1.00 87.88 172 LEU A N 1
ATOM 1287 C CA . LEU A 1 172 ? 21.161 8.193 -11.346 1.00 87.88 172 LEU A CA 1
ATOM 1288 C C . LEU A 1 172 ? 20.814 9.675 -11.162 1.00 87.88 172 LEU A C 1
ATOM 1290 O O . LEU A 1 172 ? 21.495 10.388 -10.425 1.00 87.88 172 LEU A O 1
ATOM 1294 N N . SER A 1 173 ? 19.742 10.123 -11.807 1.00 84.31 173 SER A N 1
ATOM 1295 C CA . SER A 1 173 ? 19.259 11.511 -11.814 1.00 84.31 173 SER A CA 1
ATOM 1296 C C . SER A 1 173 ? 18.193 11.778 -10.748 1.00 84.31 173 SER A C 1
ATOM 1298 O O . SER A 1 173 ? 17.912 12.925 -10.408 1.00 84.31 173 SER A O 1
ATOM 1300 N N . THR A 1 174 ? 17.573 10.724 -10.225 1.00 83.75 174 THR A N 1
ATOM 1301 C CA . THR A 1 174 ? 16.459 10.750 -9.281 1.00 83.75 174 THR A CA 1
ATOM 1302 C C . THR A 1 174 ? 16.643 9.695 -8.193 1.00 83.75 174 THR A C 1
ATOM 1304 O O . THR A 1 174 ? 17.405 8.730 -8.303 1.00 83.75 174 THR A O 1
ATOM 1307 N N . HIS A 1 175 ? 15.867 9.842 -7.120 1.00 80.12 175 HIS A N 1
ATOM 1308 C CA . HIS A 1 175 ? 15.749 8.802 -6.105 1.00 80.12 175 HIS A CA 1
ATOM 1309 C C . HIS A 1 175 ? 14.654 7.767 -6.413 1.00 80.12 175 HIS A C 1
ATOM 1311 O O . HIS A 1 175 ? 14.422 6.894 -5.579 1.00 80.12 175 HIS A O 1
ATOM 1317 N N . SER A 1 176 ? 13.999 7.847 -7.578 1.00 83.56 176 SER A N 1
ATOM 1318 C CA . SER A 1 176 ? 12.838 7.020 -7.908 1.00 83.56 176 SER A CA 1
ATOM 1319 C C . SER A 1 176 ? 13.203 5.563 -8.198 1.00 83.56 176 SER A C 1
ATOM 1321 O O . SER A 1 176 ? 14.196 5.271 -8.868 1.00 83.56 176 SER A O 1
ATOM 1323 N N . ASP A 1 177 ? 12.348 4.648 -7.743 1.00 86.25 177 ASP A N 1
ATOM 1324 C CA . ASP A 1 177 ? 12.455 3.223 -8.066 1.00 86.25 177 ASP A CA 1
ATOM 1325 C C . ASP A 1 177 ? 12.392 2.996 -9.577 1.00 86.25 177 ASP A C 1
ATOM 1327 O O . ASP A 1 177 ? 13.095 2.145 -10.096 1.00 86.25 177 ASP A O 1
ATOM 1331 N N . SER A 1 178 ? 11.593 3.776 -10.307 1.00 87.19 178 SER A N 1
ATOM 1332 C CA . SER A 1 178 ? 11.413 3.608 -11.751 1.00 87.19 178 SER A CA 1
ATOM 1333 C C . SER A 1 178 ? 12.690 3.862 -12.544 1.00 87.19 178 SER A C 1
ATOM 1335 O O . SER A 1 178 ? 12.989 3.099 -13.461 1.00 87.19 178 SER A O 1
ATOM 1337 N N . GLU A 1 179 ? 13.470 4.887 -12.191 1.00 90.75 179 GLU A N 1
ATOM 1338 C CA . GLU A 1 179 ? 14.792 5.074 -12.794 1.00 90.75 179 GLU A CA 1
ATOM 1339 C C . GLU A 1 179 ? 15.725 3.927 -12.410 1.00 90.75 179 GLU A C 1
ATOM 1341 O O . GLU A 1 179 ? 16.381 3.365 -13.282 1.00 90.75 179 GLU A O 1
ATOM 1346 N N . LEU A 1 180 ? 15.747 3.538 -11.131 1.00 92.56 180 LEU A N 1
ATOM 1347 C CA . LEU A 1 180 ? 16.601 2.449 -10.666 1.00 92.56 180 LEU A CA 1
ATOM 1348 C C . LEU A 1 180 ? 16.288 1.124 -11.380 1.00 92.56 180 LEU A C 1
ATOM 1350 O O . LEU A 1 180 ? 17.210 0.442 -11.809 1.00 92.56 180 LEU A O 1
ATOM 1354 N N . ILE A 1 181 ? 15.007 0.789 -11.557 1.00 94.00 181 ILE A N 1
ATOM 1355 C CA . ILE A 1 181 ? 14.536 -0.373 -12.325 1.00 94.00 181 ILE A CA 1
ATOM 1356 C C . ILE A 1 181 ? 15.009 -0.268 -13.771 1.00 94.00 181 ILE A C 1
ATOM 1358 O O . ILE A 1 181 ? 15.578 -1.217 -14.304 1.00 94.00 181 ILE A O 1
ATOM 1362 N N . THR A 1 182 ? 14.801 0.891 -14.400 1.00 93.19 182 THR A N 1
ATOM 1363 C CA . THR A 1 182 ? 15.174 1.102 -15.804 1.00 93.19 182 THR A CA 1
ATOM 1364 C C . THR A 1 182 ? 16.675 0.921 -16.013 1.00 93.19 182 THR A C 1
ATOM 1366 O O . THR A 1 182 ? 17.083 0.262 -16.961 1.00 93.19 182 THR A O 1
ATOM 1369 N N . GLN A 1 183 ? 17.497 1.448 -15.105 1.00 92.81 183 GLN A N 1
ATOM 1370 C CA . GLN A 1 183 ? 18.950 1.303 -15.173 1.00 92.81 183 GLN A CA 1
ATOM 1371 C C . GLN A 1 183 ? 19.418 -0.112 -14.813 1.00 92.81 183 GLN A C 1
ATOM 1373 O O . GLN A 1 183 ? 20.342 -0.625 -15.436 1.00 92.81 183 GLN A O 1
ATOM 1378 N N . ALA A 1 184 ? 18.763 -0.782 -13.862 1.00 92.94 184 ALA A N 1
ATOM 1379 C CA . ALA A 1 184 ? 19.069 -2.169 -13.518 1.00 92.94 184 ALA A CA 1
ATOM 1380 C C . ALA A 1 184 ? 18.782 -3.138 -14.680 1.00 92.94 184 ALA A C 1
ATOM 1382 O O . ALA A 1 184 ? 19.541 -4.079 -14.886 1.00 92.94 184 ALA A O 1
ATOM 1383 N N . LEU A 1 185 ? 17.742 -2.885 -15.483 1.00 92.81 185 LEU A N 1
ATOM 1384 C CA . LEU A 1 185 ? 17.453 -3.650 -16.707 1.00 92.81 185 LEU A CA 1
ATOM 1385 C C . LEU A 1 185 ? 18.550 -3.508 -17.779 1.00 92.81 185 LEU A C 1
ATOM 1387 O O . LEU A 1 185 ? 18.681 -4.370 -18.646 1.00 92.81 185 LEU A O 1
ATOM 1391 N N . CYS A 1 186 ? 19.348 -2.440 -17.719 1.00 89.31 186 CYS A N 1
ATOM 1392 C CA . CYS A 1 186 ? 20.484 -2.218 -18.612 1.00 89.31 186 CYS A CA 1
ATOM 1393 C C . CYS A 1 186 ? 21.765 -2.941 -18.159 1.00 89.31 186 CYS A C 1
ATOM 1395 O O . CYS A 1 186 ? 22.759 -2.910 -18.887 1.00 89.31 186 CYS A O 1
ATOM 1397 N N . LEU A 1 187 ? 21.767 -3.618 -17.004 1.00 87.62 187 LEU A N 1
ATOM 1398 C CA . LEU A 1 187 ? 22.893 -4.452 -16.579 1.00 87.62 187 LEU A CA 1
ATOM 1399 C C . LEU A 1 187 ? 22.967 -5.731 -17.419 1.00 87.62 187 LEU A C 1
ATOM 1401 O O . LEU A 1 187 ? 21.941 -6.323 -17.767 1.00 87.62 187 LEU A O 1
ATOM 1405 N N . ASN A 1 188 ? 24.185 -6.149 -17.761 1.00 86.88 188 ASN A N 1
ATOM 1406 C CA . ASN A 1 188 ? 24.399 -7.371 -18.531 1.00 86.88 188 ASN A CA 1
ATOM 1407 C C . ASN A 1 188 ? 24.062 -8.600 -17.672 1.00 86.88 188 ASN A C 1
ATOM 1409 O O . ASN A 1 188 ? 24.416 -8.627 -16.491 1.00 86.88 188 ASN A O 1
ATOM 1413 N N . PRO A 1 189 ? 23.410 -9.627 -18.243 1.00 87.00 189 PRO A N 1
ATOM 1414 C CA . PRO A 1 189 ? 23.152 -10.864 -17.522 1.00 87.00 189 PRO A CA 1
ATOM 1415 C C . PRO A 1 189 ? 24.472 -11.607 -17.214 1.00 87.00 189 PRO A C 1
ATOM 1417 O O . PRO A 1 189 ? 25.423 -11.515 -17.995 1.00 87.00 189 PRO A O 1
ATOM 1420 N N . PRO A 1 190 ? 24.544 -12.391 -16.118 1.00 84.19 190 PRO A N 1
ATOM 1421 C CA . PRO A 1 190 ? 25.755 -13.118 -15.720 1.00 84.19 190 PRO A CA 1
ATOM 1422 C C . PRO A 1 190 ? 26.267 -14.113 -16.768 1.00 84.19 190 PRO A C 1
ATOM 1424 O O . PRO A 1 190 ? 27.464 -14.373 -16.840 1.00 84.19 190 PRO A O 1
ATOM 1427 N N . GLU A 1 191 ? 25.362 -14.664 -17.577 1.00 81.12 191 GLU A N 1
ATOM 1428 C CA . GLU A 1 191 ? 25.659 -15.644 -18.632 1.00 81.12 191 GLU A CA 1
ATOM 1429 C C . GLU A 1 191 ? 26.268 -15.000 -19.895 1.00 81.12 191 GLU A C 1
ATOM 1431 O O . GLU A 1 191 ? 26.664 -15.707 -20.821 1.00 81.12 191 GLU A O 1
ATOM 1436 N N . GLY A 1 192 ? 26.397 -13.668 -19.920 1.00 79.81 192 GLY A N 1
ATOM 1437 C CA . GLY A 1 192 ? 26.831 -12.910 -21.090 1.00 79.81 192 GLY A CA 1
ATOM 1438 C C . GLY A 1 192 ? 25.713 -12.720 -22.115 1.00 79.81 192 GLY A C 1
ATOM 1439 O O . GLY A 1 192 ? 24.584 -13.168 -21.925 1.00 79.81 192 GLY A O 1
ATOM 1440 N N . GLU A 1 193 ? 26.020 -12.017 -23.205 1.00 79.50 193 GLU A N 1
ATOM 1441 C CA . GLU A 1 193 ? 25.065 -11.760 -24.286 1.00 79.50 193 GLU A CA 1
ATOM 1442 C C . GLU A 1 193 ? 25.561 -12.307 -25.628 1.00 79.50 193 GLU A C 1
ATOM 1444 O O . GLU A 1 193 ? 26.773 -12.310 -25.884 1.00 79.50 193 GLU A O 1
ATOM 1449 N N . PRO A 1 194 ? 24.642 -12.719 -26.521 1.00 74.75 194 PRO A N 1
ATOM 1450 C CA . PRO A 1 194 ? 24.966 -12.979 -27.915 1.00 74.75 194 PRO A CA 1
ATOM 1451 C C . PRO A 1 194 ? 25.597 -11.750 -28.583 1.00 74.75 194 PRO A C 1
ATOM 1453 O O . PRO A 1 194 ? 25.258 -10.601 -28.297 1.00 74.75 194 PRO A O 1
ATOM 1456 N N . THR A 1 195 ? 26.523 -11.975 -29.512 1.00 68.81 195 THR A N 1
ATOM 1457 C CA . THR A 1 195 ? 27.217 -10.880 -30.196 1.00 68.81 195 THR A CA 1
ATOM 1458 C C . THR A 1 195 ? 26.258 -10.142 -31.137 1.00 68.81 195 THR A C 1
ATOM 1460 O O . THR A 1 195 ? 25.796 -10.716 -32.118 1.00 68.81 195 THR A O 1
ATOM 1463 N N . GLY A 1 196 ? 25.992 -8.859 -30.872 1.00 66.19 196 GLY A N 1
ATOM 1464 C CA . GLY A 1 196 ? 25.299 -7.952 -31.799 1.00 66.19 196 GLY A CA 1
ATOM 1465 C C . GLY A 1 196 ? 23.838 -7.614 -31.475 1.00 66.19 196 GLY A C 1
ATOM 1466 O O . GLY A 1 196 ? 23.344 -6.625 -32.012 1.00 66.19 196 GLY A O 1
ATOM 1467 N N . GLU A 1 197 ? 23.165 -8.338 -30.572 1.00 70.31 197 GLU A N 1
ATOM 1468 C CA . GLU A 1 197 ? 21.798 -8.019 -30.121 1.00 70.31 197 GLU A CA 1
ATOM 1469 C C . GLU A 1 197 ? 21.634 -8.262 -28.610 1.00 70.31 197 GLU A C 1
ATOM 1471 O O . GLU A 1 197 ? 22.155 -9.254 -28.100 1.00 70.31 197 GLU A O 1
ATOM 1476 N N . PRO A 1 198 ? 20.910 -7.389 -27.880 1.00 80.75 198 PRO A N 1
ATOM 1477 C CA . PRO A 1 198 ? 20.671 -7.586 -26.455 1.00 80.75 198 PRO A CA 1
ATOM 1478 C C . PRO A 1 198 ? 19.687 -8.729 -26.211 1.00 80.75 198 PRO A C 1
ATOM 1480 O O . PRO A 1 198 ? 18.613 -8.784 -26.821 1.00 80.75 198 PRO A O 1
ATOM 1483 N N . ASP A 1 199 ? 19.991 -9.574 -25.231 1.00 89.44 199 ASP A N 1
ATOM 1484 C CA . ASP A 1 199 ? 19.048 -10.583 -24.752 1.00 89.44 199 ASP A CA 1
ATOM 1485 C C . ASP A 1 199 ? 18.152 -9.965 -23.669 1.00 89.44 199 ASP A C 1
ATOM 1487 O O . ASP A 1 199 ? 18.379 -10.093 -22.463 1.00 89.44 199 ASP A O 1
ATOM 1491 N N . TRP A 1 200 ? 17.129 -9.226 -24.110 1.00 91.56 200 TRP A N 1
ATOM 1492 C CA . TRP A 1 200 ? 16.148 -8.619 -23.207 1.00 91.56 200 TRP A CA 1
ATOM 1493 C C . TRP A 1 200 ? 15.463 -9.632 -22.278 1.00 91.56 200 TRP A C 1
ATOM 1495 O O . TRP A 1 200 ? 15.372 -9.331 -21.088 1.00 91.56 200 TRP A O 1
ATOM 1505 N N . PRO A 1 201 ? 15.017 -10.818 -22.742 1.00 92.81 201 PRO A N 1
ATOM 1506 C CA . PRO A 1 201 ? 14.563 -11.886 -21.852 1.00 92.81 201 PRO A CA 1
ATOM 1507 C C . PRO A 1 201 ? 15.552 -12.213 -20.724 1.00 92.81 201 PRO A C 1
ATOM 1509 O O . PRO A 1 201 ? 15.155 -12.232 -19.557 1.00 92.81 201 PRO A O 1
ATOM 1512 N N . ALA A 1 202 ? 16.837 -12.412 -21.036 1.00 92.56 202 ALA A N 1
ATOM 1513 C CA . ALA A 1 202 ? 17.858 -12.705 -20.031 1.00 92.56 202 ALA A CA 1
ATOM 1514 C C . ALA A 1 202 ? 18.114 -11.524 -19.083 1.00 92.56 202 ALA A C 1
ATOM 1516 O O . ALA A 1 202 ? 18.241 -11.725 -17.874 1.00 92.56 202 ALA A O 1
ATOM 1517 N N . ARG A 1 203 ? 18.123 -10.285 -19.591 1.00 93.44 203 ARG A N 1
ATOM 1518 C CA . ARG A 1 203 ? 18.234 -9.063 -18.772 1.00 93.44 203 ARG A CA 1
ATOM 1519 C C . ARG A 1 203 ? 17.063 -8.907 -17.807 1.00 93.44 203 ARG A C 1
ATOM 1521 O O . ARG A 1 203 ? 17.266 -8.604 -16.634 1.00 93.44 203 ARG A O 1
ATOM 1528 N N . ILE A 1 204 ? 15.840 -9.156 -18.277 1.00 95.69 204 ILE A N 1
ATOM 1529 C CA . ILE A 1 204 ? 14.634 -9.125 -17.445 1.00 95.69 204 ILE A CA 1
ATOM 1530 C C . ILE A 1 204 ? 14.716 -10.213 -16.372 1.00 95.69 204 ILE A C 1
ATOM 1532 O O . ILE A 1 204 ? 14.523 -9.912 -15.196 1.00 95.69 204 ILE A O 1
ATOM 1536 N N . ARG A 1 205 ? 15.065 -11.453 -16.742 1.00 94.69 205 ARG A N 1
ATOM 1537 C CA . ARG A 1 205 ? 15.271 -12.555 -15.788 1.00 94.69 205 ARG A CA 1
ATOM 1538 C C . ARG A 1 205 ? 16.295 -12.180 -14.721 1.00 94.69 205 ARG A C 1
ATOM 1540 O O . ARG A 1 205 ? 16.049 -12.384 -13.534 1.00 94.69 205 ARG A O 1
ATOM 1547 N N . HIS A 1 206 ? 17.419 -11.600 -15.133 1.00 93.56 206 HIS A N 1
ATOM 1548 C CA . HIS A 1 206 ? 18.462 -11.161 -14.218 1.00 93.56 206 HIS A CA 1
ATOM 1549 C C . HIS A 1 206 ? 17.959 -10.073 -13.261 1.00 93.56 206 HIS A C 1
ATOM 1551 O O . HIS A 1 206 ? 18.117 -10.202 -12.047 1.00 93.56 206 HIS A O 1
ATOM 1557 N N . PHE A 1 207 ? 17.264 -9.053 -13.774 1.00 95.12 207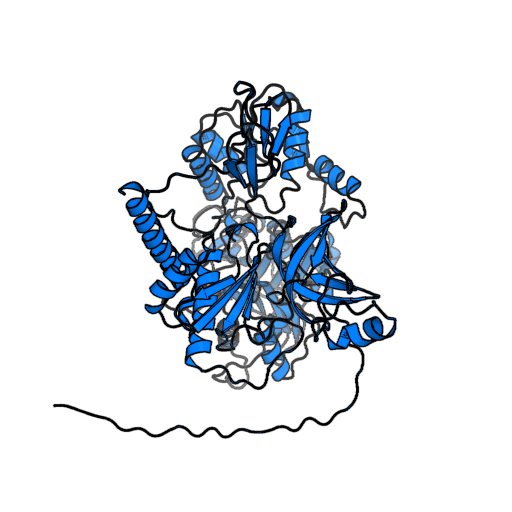 PHE A N 1
ATOM 1558 C CA . PHE A 1 207 ? 16.615 -8.047 -12.935 1.00 95.12 207 PHE A CA 1
ATOM 1559 C C . PHE A 1 207 ? 15.661 -8.689 -11.918 1.00 95.12 207 PHE A C 1
ATOM 1561 O O . PHE A 1 207 ? 15.705 -8.338 -10.742 1.00 95.12 207 PHE A O 1
ATOM 1568 N N . MET A 1 208 ? 14.847 -9.665 -12.329 1.00 94.81 208 MET A N 1
ATOM 1569 C CA . MET A 1 208 ? 13.902 -10.336 -11.430 1.00 94.81 208 MET A CA 1
ATOM 1570 C C . MET A 1 208 ? 14.582 -11.161 -10.329 1.00 94.81 208 MET A C 1
ATOM 1572 O O . MET A 1 208 ? 14.020 -11.324 -9.247 1.00 94.81 208 MET A O 1
ATOM 1576 N N . GLN A 1 209 ? 15.800 -11.653 -10.566 1.00 91.44 209 GLN A N 1
ATOM 1577 C CA . GLN A 1 209 ? 16.623 -12.299 -9.538 1.00 91.44 209 GLN A CA 1
ATOM 1578 C C . GLN A 1 209 ? 17.213 -11.277 -8.557 1.00 91.44 209 GLN A C 1
ATOM 1580 O O . GLN A 1 209 ? 17.269 -11.534 -7.354 1.00 91.44 209 GLN A O 1
ATOM 1585 N N . LEU A 1 210 ? 17.634 -10.111 -9.058 1.00 91.12 210 LEU A N 1
ATOM 1586 C CA . LEU A 1 210 ? 18.164 -9.024 -8.232 1.00 91.12 210 LEU A CA 1
ATOM 1587 C C . LEU A 1 210 ? 17.073 -8.323 -7.416 1.00 91.12 210 LEU A C 1
ATOM 1589 O O . LEU A 1 210 ? 17.335 -7.870 -6.305 1.00 91.12 210 LEU A O 1
ATOM 1593 N N . ALA A 1 211 ? 15.857 -8.226 -7.949 1.00 90.94 211 ALA A N 1
ATOM 1594 C CA . ALA A 1 211 ? 14.709 -7.561 -7.352 1.00 90.94 211 ALA A CA 1
ATOM 1595 C C . ALA A 1 211 ? 13.543 -8.559 -7.215 1.00 90.94 211 ALA A C 1
ATOM 1597 O O . ALA A 1 211 ? 12.801 -8.772 -8.174 1.00 90.94 211 ALA A O 1
ATOM 1598 N N . PRO A 1 212 ? 13.338 -9.174 -6.037 1.00 78.81 212 PRO A N 1
ATOM 1599 C CA . PRO A 1 212 ? 12.381 -10.274 -5.906 1.00 78.81 212 PRO A CA 1
ATOM 1600 C C . PRO A 1 212 ? 10.912 -9.837 -5.763 1.00 78.81 212 PRO A C 1
ATOM 1602 O O . PRO A 1 212 ? 10.025 -10.634 -6.049 1.00 78.81 212 PRO A O 1
ATOM 1605 N N . LEU A 1 213 ? 10.631 -8.623 -5.275 1.00 85.19 213 LEU A N 1
ATOM 1606 C CA . LEU A 1 213 ? 9.285 -8.035 -5.140 1.00 85.19 213 LEU A CA 1
ATOM 1607 C C . LEU A 1 213 ? 9.389 -6.543 -4.750 1.00 85.19 213 LEU A C 1
ATOM 1609 O O . LEU A 1 213 ? 10.441 -6.101 -4.291 1.00 85.19 213 LEU A O 1
ATOM 1613 N N . SER A 1 214 ? 8.345 -5.724 -4.875 1.00 90.62 214 SER A N 1
ATOM 1614 C CA . SER A 1 214 ? 6.999 -5.988 -5.408 1.00 90.62 214 SER A CA 1
ATOM 1615 C C . SER A 1 214 ? 6.772 -5.097 -6.623 1.00 90.62 214 SER A C 1
ATOM 1617 O O . SER A 1 214 ? 6.841 -3.879 -6.483 1.00 90.62 214 SER A O 1
ATOM 1619 N N . TYR A 1 215 ? 6.503 -5.676 -7.799 1.00 93.94 215 TYR A N 1
ATOM 1620 C CA . TYR A 1 215 ? 6.304 -4.898 -9.023 1.00 93.94 215 TYR A CA 1
ATOM 1621 C C . TYR A 1 215 ? 5.451 -5.601 -10.081 1.00 93.94 215 TYR A C 1
ATOM 1623 O O . TYR A 1 215 ? 5.453 -6.819 -10.258 1.00 93.94 215 TYR A O 1
ATOM 1631 N N . SER A 1 216 ? 4.770 -4.778 -10.868 1.00 97.38 216 SER A N 1
ATOM 1632 C CA . SER A 1 216 ? 4.364 -5.090 -12.233 1.00 97.38 216 SER A CA 1
ATOM 1633 C C . SER A 1 216 ? 4.995 -4.070 -13.168 1.00 97.38 216 SER A C 1
ATOM 1635 O O . SER A 1 216 ? 4.937 -2.865 -12.903 1.00 97.38 216 SER A O 1
ATOM 1637 N N . LEU A 1 217 ? 5.615 -4.556 -14.240 1.00 97.81 217 LEU A N 1
ATOM 1638 C CA . LEU A 1 217 ? 6.335 -3.732 -15.204 1.00 97.81 217 LEU A CA 1
ATOM 1639 C C . LEU A 1 217 ? 5.719 -3.870 -16.587 1.00 97.81 217 LEU A C 1
ATOM 1641 O O . LEU A 1 217 ? 5.368 -4.967 -17.022 1.00 97.81 217 LEU A O 1
ATOM 1645 N N . VAL A 1 218 ? 5.658 -2.741 -17.283 1.00 98.50 218 VAL A N 1
ATOM 1646 C CA . VAL A 1 218 ? 5.437 -2.686 -18.723 1.00 98.50 218 VAL A CA 1
ATOM 1647 C C . VAL A 1 218 ? 6.650 -1.989 -19.327 1.00 98.50 218 VAL A C 1
ATOM 1649 O O . VAL A 1 218 ? 6.880 -0.801 -19.094 1.00 98.50 218 VAL A O 1
ATOM 1652 N N . ILE A 1 219 ? 7.455 -2.755 -20.053 1.00 98.31 219 ILE A N 1
ATOM 1653 C CA . ILE A 1 219 ? 8.699 -2.312 -20.678 1.00 98.31 219 ILE A CA 1
ATOM 1654 C C . ILE A 1 219 ? 8.454 -2.198 -22.175 1.00 98.31 219 ILE A C 1
ATOM 1656 O O . ILE A 1 219 ? 7.988 -3.146 -22.796 1.00 98.31 219 ILE A O 1
ATOM 1660 N N . MET A 1 220 ? 8.787 -1.062 -22.769 1.00 97.69 220 MET A N 1
ATOM 1661 C CA . MET A 1 220 ? 8.635 -0.819 -24.195 1.00 97.69 220 MET A CA 1
ATOM 1662 C C . MET A 1 220 ? 9.994 -0.689 -24.873 1.00 97.69 220 MET A C 1
ATOM 1664 O O . MET A 1 220 ? 10.831 0.130 -24.486 1.00 97.69 220 MET A O 1
ATOM 1668 N N . LEU A 1 221 ? 10.153 -1.475 -25.933 1.00 94.94 221 LEU A N 1
ATOM 1669 C CA . LEU A 1 221 ? 11.175 -1.320 -26.960 1.00 94.94 221 LEU A CA 1
ATOM 1670 C C . LEU A 1 221 ? 10.522 -0.782 -28.238 1.00 94.94 221 LEU A C 1
ATOM 1672 O O . LEU A 1 221 ? 9.302 -0.677 -28.331 1.00 94.94 221 LEU A O 1
ATOM 1676 N N . ARG A 1 222 ? 11.321 -0.522 -29.278 1.00 92.44 222 ARG A N 1
ATOM 1677 C CA . ARG A 1 222 ? 10.843 0.054 -30.551 1.00 92.44 222 ARG A CA 1
ATOM 1678 C C . ARG A 1 222 ? 9.638 -0.654 -31.182 1.00 92.44 222 ARG A C 1
ATOM 1680 O O . ARG A 1 222 ? 8.861 -0.019 -31.870 1.00 92.44 222 ARG A O 1
ATOM 1687 N N . HIS A 1 223 ? 9.507 -1.971 -31.028 1.00 91.19 223 HIS A N 1
ATOM 1688 C CA . HIS A 1 223 ? 8.476 -2.755 -31.726 1.00 91.19 223 HIS A CA 1
ATOM 1689 C C . HIS A 1 223 ? 7.868 -3.882 -30.882 1.00 91.19 223 HIS A C 1
ATOM 1691 O O . HIS A 1 223 ? 7.213 -4.774 -31.423 1.00 91.19 223 HIS A O 1
ATOM 1697 N N . LYS A 1 224 ? 8.141 -3.879 -29.574 1.00 94.88 224 LYS A N 1
ATOM 1698 C CA . LYS A 1 224 ? 7.698 -4.912 -28.637 1.00 94.88 224 LYS A CA 1
ATOM 1699 C C . LYS A 1 224 ? 7.435 -4.300 -27.271 1.00 94.88 224 LYS A C 1
ATOM 1701 O O . LYS A 1 224 ? 8.096 -3.333 -26.888 1.00 94.88 224 LYS A O 1
ATOM 1706 N N . ILE A 1 225 ? 6.522 -4.915 -26.534 1.00 98.25 225 ILE A N 1
ATOM 1707 C CA . ILE A 1 225 ? 6.293 -4.638 -25.119 1.00 98.25 225 ILE A CA 1
ATOM 1708 C C . ILE A 1 225 ? 6.585 -5.916 -24.332 1.00 98.25 225 ILE A C 1
ATOM 1710 O O . ILE A 1 225 ? 6.130 -6.987 -24.726 1.00 98.25 225 ILE A O 1
ATOM 1714 N N . TYR A 1 226 ? 7.313 -5.806 -23.223 1.00 98.62 226 TYR A N 1
ATOM 1715 C CA . TYR A 1 226 ? 7.385 -6.855 -22.213 1.00 98.62 226 TYR A CA 1
ATOM 1716 C C . TYR A 1 226 ? 6.481 -6.511 -21.033 1.00 98.62 226 TYR A C 1
ATOM 1718 O O . TYR A 1 226 ? 6.551 -5.409 -20.487 1.00 98.62 226 TYR A O 1
ATOM 1726 N N . ALA A 1 227 ? 5.642 -7.461 -20.638 1.00 98.50 227 ALA A N 1
ATOM 1727 C CA . ALA A 1 227 ? 4.772 -7.367 -19.476 1.00 98.50 227 ALA A CA 1
ATOM 1728 C C . ALA A 1 227 ? 5.230 -8.381 -18.430 1.00 98.50 227 ALA A C 1
ATOM 1730 O O . ALA A 1 227 ? 5.315 -9.574 -18.718 1.00 98.50 227 ALA A O 1
ATOM 1731 N N . ILE A 1 228 ? 5.569 -7.897 -17.237 1.00 97.88 228 ILE A N 1
ATOM 1732 C CA . ILE A 1 228 ? 6.248 -8.695 -16.213 1.00 97.88 228 ILE A CA 1
ATOM 1733 C C . ILE A 1 228 ? 5.534 -8.536 -14.885 1.00 97.88 228 ILE A C 1
ATOM 1735 O O . ILE A 1 228 ? 5.228 -7.417 -14.460 1.00 97.88 228 ILE A O 1
ATOM 1739 N N . ARG A 1 229 ? 5.345 -9.657 -14.195 1.00 96.81 229 ARG A N 1
ATOM 1740 C CA . ARG A 1 229 ? 4.851 -9.695 -12.820 1.00 96.81 229 ARG A CA 1
ATOM 1741 C C . ARG A 1 229 ? 5.911 -10.321 -11.921 1.00 96.81 229 ARG A C 1
ATOM 1743 O O . ARG A 1 229 ? 6.512 -11.325 -12.294 1.00 96.81 229 ARG A O 1
ATOM 1750 N N . ASP A 1 230 ? 6.146 -9.738 -10.745 1.00 95.81 230 ASP A N 1
ATOM 1751 C CA . ASP A 1 230 ? 7.128 -10.270 -9.795 1.00 95.81 230 ASP A CA 1
ATOM 1752 C C . ASP A 1 230 ? 6.866 -11.759 -9.452 1.00 95.81 230 ASP A C 1
ATOM 1754 O O . ASP A 1 230 ? 5.715 -12.211 -9.529 1.00 95.81 230 ASP A O 1
ATOM 1758 N N . PRO A 1 231 ? 7.894 -12.538 -9.052 1.00 95.00 231 PRO A N 1
ATOM 1759 C CA . PRO A 1 231 ? 7.758 -13.967 -8.737 1.00 95.00 231 PRO A CA 1
ATOM 1760 C C . PRO A 1 231 ? 6.683 -14.321 -7.695 1.00 95.00 231 PRO A C 1
ATOM 1762 O O . PRO A 1 231 ? 6.163 -15.440 -7.689 1.00 95.00 231 PRO A O 1
ATOM 1765 N N . TYR A 1 232 ? 6.323 -13.388 -6.808 1.00 93.56 232 TYR A N 1
ATOM 1766 C CA . TYR A 1 232 ? 5.283 -13.592 -5.796 1.00 93.56 232 TYR A CA 1
ATOM 1767 C C . TYR A 1 232 ? 3.884 -13.210 -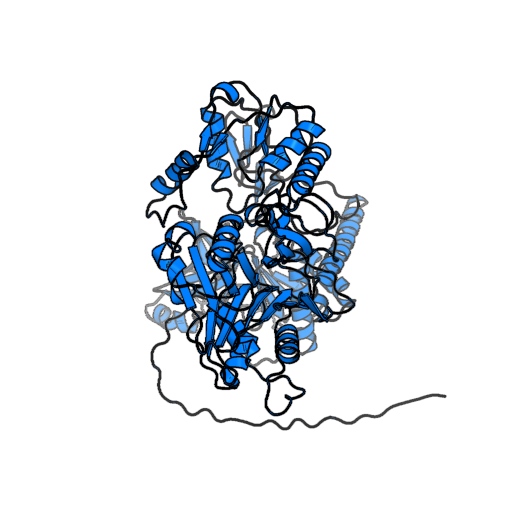6.287 1.00 93.56 232 TYR A C 1
ATOM 1769 O O . TYR A 1 232 ? 2.897 -13.558 -5.630 1.00 93.56 232 TYR A O 1
ATOM 1777 N N . GLY A 1 233 ? 3.789 -12.522 -7.425 1.00 93.44 233 GLY A N 1
ATOM 1778 C CA . GLY A 1 233 ? 2.535 -12.075 -8.007 1.00 93.44 233 GLY A CA 1
ATOM 1779 C C . GLY A 1 233 ? 1.906 -10.916 -7.253 1.00 93.44 233 GLY A C 1
ATOM 1780 O O . GLY A 1 233 ? 0.683 -10.817 -7.251 1.00 93.44 233 GLY A O 1
ATOM 1781 N N . ASN A 1 234 ? 2.688 -10.085 -6.558 1.00 94.06 234 ASN A N 1
ATOM 1782 C CA . ASN A 1 234 ? 2.150 -9.157 -5.566 1.00 94.06 234 ASN A CA 1
ATOM 1783 C C . ASN A 1 234 ? 1.260 -8.067 -6.176 1.00 94.06 234 ASN A C 1
ATOM 1785 O O . ASN A 1 234 ? 0.174 -7.806 -5.650 1.00 94.06 234 ASN A O 1
ATOM 1789 N N . ARG A 1 235 ? 1.710 -7.447 -7.272 1.00 94.81 235 ARG A N 1
ATOM 1790 C CA . ARG A 1 235 ? 0.963 -6.398 -7.987 1.00 94.81 235 ARG A CA 1
ATOM 1791 C C . ARG A 1 235 ? 0.139 -6.988 -9.133 1.00 94.81 235 ARG A C 1
ATOM 1793 O O . ARG A 1 235 ? 0.556 -7.997 -9.706 1.00 94.81 235 ARG A O 1
ATOM 1800 N N . PRO A 1 236 ? -1.041 -6.417 -9.438 1.00 96.38 236 PRO A N 1
ATOM 1801 C CA . PRO A 1 236 ? -1.900 -6.939 -10.486 1.00 96.38 236 PRO A CA 1
ATOM 1802 C C . PRO A 1 236 ? -1.404 -6.526 -11.875 1.00 96.38 236 PRO A C 1
ATOM 1804 O O . PRO A 1 236 ? -0.961 -5.393 -12.090 1.00 96.38 236 PRO A O 1
ATOM 1807 N N . LEU A 1 237 ? -1.530 -7.454 -12.822 1.00 98.19 237 LEU A N 1
ATOM 1808 C CA . LEU A 1 237 ? -1.260 -7.233 -14.237 1.00 98.19 237 LEU A CA 1
ATOM 1809 C C . LEU A 1 237 ? -2.083 -8.227 -15.062 1.00 98.19 237 LEU A C 1
ATOM 1811 O O . LEU A 1 237 ? -2.089 -9.425 -14.777 1.00 98.19 237 LEU A O 1
ATOM 1815 N N . CYS A 1 238 ? -2.784 -7.743 -16.079 1.00 97.94 238 CYS A N 1
ATOM 1816 C CA . CYS A 1 238 ? -3.660 -8.550 -16.921 1.00 97.94 238 CYS A CA 1
ATOM 1817 C C . CYS A 1 238 ? -3.571 -8.156 -18.393 1.00 97.94 238 CYS A C 1
ATOM 1819 O O . CYS A 1 238 ? -3.137 -7.055 -18.732 1.00 97.94 238 CYS A O 1
ATOM 1821 N N . LEU A 1 239 ? -3.974 -9.087 -19.252 1.00 98.12 239 LEU A N 1
ATOM 1822 C CA . LEU A 1 239 ? -3.899 -8.996 -20.702 1.00 98.12 239 LEU A CA 1
ATOM 1823 C C . LEU A 1 239 ? -5.300 -8.865 -21.297 1.00 98.12 239 LEU A C 1
ATOM 1825 O O . LEU A 1 239 ? -6.248 -9.516 -20.846 1.00 98.12 239 LEU A O 1
ATOM 1829 N N . GLY A 1 240 ? -5.406 -8.048 -22.337 1.00 95.56 240 GLY A N 1
ATOM 1830 C CA . GLY A 1 240 ? -6.609 -7.879 -23.137 1.00 95.56 240 GLY A CA 1
ATOM 1831 C C . GLY A 1 240 ? -6.309 -7.951 -24.633 1.00 95.56 240 GLY A C 1
ATOM 1832 O O . GLY A 1 240 ? -5.195 -7.659 -25.072 1.00 95.56 240 GLY A O 1
ATOM 1833 N N . LYS A 1 241 ? -7.318 -8.326 -25.413 1.00 94.56 241 LYS A N 1
ATOM 1834 C CA . LYS A 1 241 ? -7.276 -8.442 -26.875 1.00 94.56 241 LYS A CA 1
ATOM 1835 C C . LYS A 1 241 ? -8.235 -7.423 -27.474 1.00 94.56 241 LYS A C 1
ATOM 1837 O O . LYS A 1 241 ? -9.422 -7.468 -27.167 1.00 94.56 241 LYS A O 1
ATOM 1842 N N . ILE A 1 242 ? -7.734 -6.488 -28.275 1.00 94.00 242 ILE A N 1
ATOM 1843 C CA . ILE A 1 242 ? -8.564 -5.505 -28.978 1.00 94.00 242 ILE A CA 1
ATOM 1844 C C . ILE A 1 242 ? -9.182 -6.208 -30.181 1.00 94.00 242 ILE A C 1
ATOM 1846 O O . ILE A 1 242 ? -8.457 -6.716 -31.039 1.00 94.00 242 ILE A O 1
ATOM 1850 N N . LEU A 1 243 ? -10.511 -6.253 -30.216 1.00 90.69 243 LEU A N 1
ATOM 1851 C CA . LEU A 1 243 ? -11.255 -6.897 -31.291 1.00 90.69 243 LEU A CA 1
ATOM 1852 C C . LEU A 1 243 ? -11.561 -5.898 -32.419 1.00 90.69 243 LEU A C 1
ATOM 1854 O O . LEU A 1 243 ? -11.682 -4.699 -32.144 1.00 90.69 243 LEU A O 1
ATOM 1858 N N . PRO A 1 244 ? -11.728 -6.375 -33.666 1.00 86.06 244 PRO A N 1
ATOM 1859 C CA . PRO A 1 244 ? -12.210 -5.550 -34.766 1.00 86.06 244 PRO A CA 1
ATOM 1860 C C . PRO A 1 244 ? -13.557 -4.874 -34.463 1.00 86.06 244 PRO A C 1
ATOM 1862 O O . PRO A 1 244 ? -14.396 -5.380 -33.711 1.00 86.06 244 PRO A O 1
ATOM 1865 N N . PHE A 1 245 ? -13.783 -3.711 -35.077 1.00 74.31 245 PHE A N 1
ATOM 1866 C CA . PHE A 1 245 ? -15.000 -2.921 -34.878 1.00 74.31 245 PHE A CA 1
ATOM 1867 C C . PHE A 1 245 ? -16.268 -3.718 -35.259 1.00 74.31 245 PHE A C 1
ATOM 1869 O O . PHE A 1 245 ? -16.326 -4.313 -36.332 1.00 74.31 245 PHE A O 1
ATOM 1876 N N . ASN A 1 246 ? -17.300 -3.671 -34.404 1.00 72.06 246 ASN A N 1
ATOM 1877 C CA . ASN A 1 246 ? -18.574 -4.421 -34.470 1.00 72.06 246 ASN A CA 1
ATOM 1878 C C . ASN A 1 246 ? -18.556 -5.890 -34.012 1.00 72.06 246 ASN A C 1
ATOM 1880 O O . ASN A 1 246 ? -19.614 -6.524 -34.035 1.00 72.06 246 ASN A O 1
ATOM 1884 N N . GLU A 1 247 ? -17.433 -6.432 -33.539 1.00 75.12 247 GLU A N 1
ATOM 1885 C CA . GLU A 1 247 ? -17.463 -7.754 -32.909 1.00 75.12 247 GLU A CA 1
ATOM 1886 C C . GLU A 1 247 ? -17.993 -7.710 -31.464 1.00 75.12 247 GLU A C 1
ATOM 1888 O O . GLU A 1 247 ? -17.680 -6.787 -30.702 1.00 75.12 247 GLU A O 1
ATOM 1893 N N . PRO A 1 248 ? -18.799 -8.703 -31.041 1.00 71.88 248 PRO A N 1
ATOM 1894 C CA . PRO A 1 248 ? -19.280 -8.776 -29.671 1.00 71.88 248 PRO A CA 1
ATOM 1895 C C . PRO A 1 248 ? -18.122 -9.064 -28.708 1.00 71.88 248 PRO A C 1
ATOM 1897 O O . PRO A 1 248 ? -17.507 -10.130 -28.724 1.00 71.88 248 PRO A O 1
ATOM 1900 N N . ILE A 1 249 ? -17.883 -8.112 -27.805 1.00 73.25 249 ILE A N 1
ATOM 1901 C CA . ILE A 1 249 ? -16.871 -8.211 -26.740 1.00 73.25 249 ILE A CA 1
ATOM 1902 C C . ILE A 1 249 ? -17.344 -9.152 -25.609 1.00 73.25 249 ILE A C 1
ATOM 1904 O O . ILE A 1 249 ? -16.548 -9.631 -24.803 1.00 73.25 249 ILE A O 1
ATOM 1908 N N . SER A 1 250 ? -18.651 -9.438 -25.533 1.00 63.62 250 SER A N 1
ATOM 1909 C CA . SER A 1 250 ? -19.253 -10.305 -24.517 1.00 63.62 250 SER A CA 1
ATOM 1910 C C . SER A 1 250 ? -19.061 -11.793 -24.834 1.00 63.62 250 SER A C 1
ATOM 1912 O O . SER A 1 250 ? -19.523 -12.260 -25.874 1.00 63.62 250 SER A O 1
ATOM 1914 N N . GLY A 1 251 ? -18.453 -12.538 -23.909 1.00 63.75 251 GLY A N 1
ATOM 1915 C CA . GLY A 1 251 ? -18.222 -13.985 -24.001 1.00 63.75 251 GLY A CA 1
ATOM 1916 C C . GLY A 1 251 ? -16.819 -14.366 -23.526 1.00 63.75 251 GLY A C 1
ATOM 1917 O O . GLY A 1 251 ? -16.024 -13.483 -23.193 1.00 63.75 251 GLY A O 1
ATOM 1918 N N . ASP A 1 252 ? -16.507 -15.662 -23.508 1.00 65.12 252 ASP A N 1
ATOM 1919 C CA . ASP A 1 252 ? -15.142 -16.136 -23.256 1.00 65.12 252 ASP A CA 1
ATOM 1920 C C . ASP A 1 252 ? -14.207 -15.695 -24.391 1.00 65.12 252 ASP A C 1
ATOM 1922 O O . ASP A 1 252 ? -14.637 -15.460 -25.529 1.00 65.12 252 ASP A O 1
ATOM 1926 N N . CYS A 1 253 ? -12.928 -15.490 -24.077 1.00 68.50 253 CYS A N 1
ATOM 1927 C CA . CYS A 1 253 ? -11.939 -15.107 -25.078 1.00 68.50 253 CYS A CA 1
ATOM 1928 C C . CYS A 1 253 ? -11.649 -16.290 -26.000 1.00 68.50 253 CYS A C 1
ATOM 1930 O O . CYS A 1 253 ? -10.965 -17.228 -25.604 1.00 68.50 253 CYS A O 1
ATOM 1932 N N . ASP A 1 254 ? -12.136 -16.226 -27.239 1.00 71.75 254 ASP A N 1
ATOM 1933 C CA . ASP A 1 254 ? -11.691 -17.133 -28.291 1.00 71.75 254 ASP A CA 1
ATOM 1934 C C . ASP A 1 254 ? -10.290 -16.717 -28.769 1.00 71.75 254 ASP A C 1
ATOM 1936 O O . ASP A 1 254 ? -10.079 -15.631 -29.335 1.00 71.75 254 ASP A O 1
ATOM 1940 N N . GLU A 1 255 ? -9.318 -17.587 -28.502 1.00 65.25 255 GLU A N 1
ATOM 1941 C CA . GLU A 1 255 ? -7.929 -17.414 -28.915 1.00 65.25 255 GLU A CA 1
ATOM 1942 C C . GLU A 1 255 ? -7.798 -17.303 -30.440 1.00 65.25 255 GLU A C 1
ATOM 1944 O O . GLU A 1 255 ? -6.944 -16.546 -30.902 1.00 65.25 255 GLU A O 1
ATOM 1949 N N . GLN A 1 256 ? -8.684 -17.952 -31.208 1.00 69.31 256 GLN A N 1
ATOM 1950 C CA . GLN A 1 256 ? -8.637 -18.001 -32.673 1.00 69.31 256 GLN A CA 1
ATOM 1951 C C . GLN A 1 256 ? -9.216 -16.763 -33.363 1.00 69.31 256 GLN A C 1
ATOM 1953 O O . GLN A 1 256 ? -9.002 -16.593 -34.560 1.00 69.31 256 GLN A O 1
ATOM 1958 N N . ARG A 1 257 ? -9.925 -15.885 -32.639 1.00 76.19 257 ARG A N 1
ATOM 1959 C CA . ARG A 1 257 ? -10.453 -14.643 -33.227 1.00 76.19 257 ARG A CA 1
ATOM 1960 C C . ARG A 1 257 ? -9.341 -13.709 -33.700 1.00 76.19 257 ARG A C 1
ATOM 1962 O O . ARG A 1 257 ? -8.283 -13.639 -33.074 1.00 76.19 257 ARG A O 1
ATOM 1969 N N . ASP A 1 258 ? -9.602 -12.930 -34.739 1.00 83.31 258 ASP A N 1
ATOM 1970 C CA . ASP A 1 258 ? -8.666 -11.893 -35.167 1.00 83.31 258 ASP A CA 1
ATOM 1971 C C . ASP A 1 258 ? -8.549 -10.776 -34.113 1.00 83.31 258 ASP A C 1
ATOM 1973 O O . ASP A 1 258 ? -9.447 -10.549 -33.297 1.00 83.31 258 ASP A O 1
ATOM 1977 N N . ALA A 1 259 ? -7.398 -10.102 -34.089 1.00 89.06 259 ALA A N 1
ATOM 1978 C CA . ALA A 1 259 ? -7.116 -8.994 -33.180 1.00 89.06 259 ALA A CA 1
ATOM 1979 C C . ALA A 1 259 ? -6.612 -7.773 -33.951 1.00 89.06 259 ALA A C 1
ATOM 1981 O O . ALA A 1 259 ? -5.659 -7.869 -34.727 1.00 89.06 259 ALA A O 1
ATOM 1982 N N . ASP A 1 260 ? -7.173 -6.606 -33.644 1.00 93.12 260 ASP A N 1
ATOM 1983 C CA . ASP A 1 260 ? -6.626 -5.313 -34.074 1.00 93.12 260 ASP A CA 1
ATOM 1984 C C . ASP A 1 260 ? -5.407 -4.911 -33.227 1.00 93.12 260 ASP A C 1
ATOM 1986 O O . ASP A 1 260 ? -4.537 -4.147 -33.658 1.00 93.12 260 ASP A O 1
ATOM 1990 N N . GLY A 1 261 ? -5.305 -5.456 -32.014 1.00 94.88 261 GLY A N 1
ATOM 1991 C CA . GLY A 1 261 ? -4.199 -5.190 -31.108 1.00 94.88 261 GLY A CA 1
ATOM 1992 C C . GLY A 1 261 ? -4.296 -5.938 -29.786 1.00 94.88 261 GLY A C 1
ATOM 1993 O O . GLY A 1 261 ? -5.227 -6.699 -29.527 1.00 94.88 261 GLY A O 1
ATOM 1994 N N . TRP A 1 262 ? -3.321 -5.689 -28.923 1.00 96.94 262 TRP A N 1
ATOM 1995 C CA . TRP A 1 262 ? -3.207 -6.288 -27.599 1.00 96.94 262 TRP A CA 1
ATOM 1996 C C . TRP A 1 262 ? -2.925 -5.214 -26.563 1.00 96.94 262 TRP A C 1
ATOM 1998 O O . TRP A 1 262 ? -2.192 -4.259 -26.828 1.00 96.94 262 TRP A O 1
ATOM 2008 N N . VAL A 1 263 ? -3.479 -5.393 -25.368 1.00 98.12 263 VAL A N 1
ATOM 2009 C CA . VAL A 1 263 ? -3.273 -4.493 -24.234 1.00 98.12 263 VAL A CA 1
ATOM 2010 C C . VAL A 1 263 ? -2.794 -5.247 -23.008 1.00 98.12 263 VAL A C 1
ATOM 2012 O O . VAL A 1 263 ? -3.137 -6.406 -22.789 1.00 98.12 263 VAL A O 1
ATOM 2015 N N . VAL A 1 264 ? -2.017 -4.556 -22.187 1.00 98.69 264 VAL A N 1
ATOM 2016 C CA . VAL A 1 264 ? -1.656 -4.981 -20.838 1.00 98.69 264 VAL A CA 1
ATOM 2017 C C . VAL A 1 264 ? -2.020 -3.868 -19.868 1.00 98.69 264 VAL A C 1
ATOM 2019 O O . VAL A 1 264 ? -1.815 -2.690 -20.156 1.00 98.69 264 VAL A O 1
ATOM 2022 N N . SER A 1 265 ? -2.577 -4.216 -18.713 1.00 98.50 265 SER A N 1
ATOM 2023 C CA . SER A 1 265 ? -3.008 -3.229 -17.729 1.00 98.50 265 SER A CA 1
ATOM 2024 C C . SER A 1 265 ? -2.944 -3.755 -16.305 1.00 98.50 265 SER A C 1
ATOM 2026 O O . SER A 1 265 ? -3.107 -4.951 -16.073 1.00 98.50 265 SER A O 1
ATOM 2028 N N . SER A 1 266 ? -2.767 -2.856 -15.333 1.00 98.06 266 SER A N 1
ATOM 2029 C CA . SER A 1 266 ? -2.943 -3.191 -13.915 1.00 98.06 266 SER A CA 1
ATOM 2030 C C . SER A 1 266 ? -4.338 -3.737 -13.592 1.00 98.06 266 SER A C 1
ATOM 2032 O O . SER A 1 266 ? -4.468 -4.520 -12.661 1.00 98.06 266 SER A O 1
ATOM 2034 N N . GLU A 1 267 ? -5.382 -3.338 -14.328 1.00 97.75 267 GLU A N 1
ATOM 2035 C CA . GLU A 1 267 ? -6.762 -3.781 -14.094 1.00 97.75 267 GLU A CA 1
ATOM 2036 C C . GLU A 1 267 ? -7.544 -3.985 -15.390 1.00 97.75 267 GLU A C 1
ATOM 2038 O O . GLU A 1 267 ? -7.384 -3.245 -16.357 1.00 97.75 267 GLU A O 1
ATOM 2043 N N . SER A 1 268 ? -8.485 -4.931 -15.366 1.00 96.31 268 SER A N 1
ATOM 2044 C CA . SER A 1 268 ? -9.362 -5.234 -16.501 1.00 96.31 268 SER A CA 1
ATOM 2045 C C . SER A 1 268 ? -10.480 -4.207 -16.716 1.00 96.31 268 SER A C 1
ATOM 2047 O O . SER A 1 268 ? -11.111 -4.193 -17.771 1.00 96.31 268 SER A O 1
ATOM 2049 N N . CYS A 1 269 ? -10.748 -3.332 -15.743 1.00 94.56 269 CYS A N 1
ATOM 2050 C CA . CYS A 1 269 ? -11.915 -2.450 -15.737 1.00 94.56 269 CYS A CA 1
ATOM 2051 C C . CYS A 1 269 ? -11.974 -1.456 -16.915 1.00 94.56 269 CYS A C 1
ATOM 2053 O O . CYS A 1 269 ? -13.037 -0.936 -17.250 1.00 94.56 269 CYS A O 1
ATOM 2055 N N . GLY A 1 270 ? -10.838 -1.153 -17.548 1.00 91.75 270 GLY A N 1
ATOM 2056 C CA . GLY A 1 270 ? -10.775 -0.268 -18.715 1.00 91.75 270 GLY A CA 1
ATOM 2057 C C . GLY A 1 270 ? -11.033 -0.950 -20.059 1.00 91.75 270 GLY A C 1
ATOM 2058 O O . GLY A 1 270 ? -11.240 -0.246 -21.041 1.00 91.75 270 GLY A O 1
ATOM 2059 N N . PHE A 1 271 ? -11.020 -2.285 -20.124 1.00 94.88 271 PHE A N 1
ATOM 2060 C CA . PHE A 1 271 ? -10.951 -3.016 -21.394 1.00 94.88 271 PHE A CA 1
ATOM 2061 C C . PHE A 1 271 ? -12.191 -2.828 -22.272 1.00 94.88 271 PHE A C 1
ATOM 2063 O O . PHE A 1 271 ? -12.056 -2.493 -23.447 1.00 94.88 271 PHE A O 1
ATOM 2070 N N . LEU A 1 272 ? -13.394 -2.921 -21.701 1.00 89.94 272 LEU A N 1
ATOM 2071 C CA . LEU A 1 272 ? -14.634 -2.737 -22.466 1.00 89.94 272 LEU A CA 1
ATOM 2072 C C . LEU A 1 272 ? -14.716 -1.350 -23.123 1.00 89.94 272 LEU A C 1
ATOM 2074 O O . LEU A 1 272 ? -15.149 -1.237 -24.267 1.00 89.94 272 LEU A O 1
ATOM 2078 N N . SER A 1 273 ? -14.255 -0.303 -22.431 1.00 88.31 273 SER A N 1
ATOM 2079 C CA . SER A 1 273 ? -14.297 1.081 -22.925 1.00 88.31 273 SER A CA 1
ATOM 2080 C C . SER A 1 273 ? -13.403 1.332 -24.139 1.00 88.31 273 SER A C 1
ATOM 2082 O O . SER A 1 273 ? -13.581 2.337 -24.820 1.00 88.31 273 SER A O 1
ATOM 2084 N N . ILE A 1 274 ? -12.436 0.450 -24.392 1.00 91.69 274 ILE A N 1
ATOM 2085 C CA . ILE A 1 274 ? -11.479 0.555 -25.500 1.00 91.69 274 ILE A CA 1
ATOM 2086 C C . ILE A 1 274 ? -11.654 -0.563 -26.536 1.00 91.69 274 ILE A C 1
ATOM 2088 O O . ILE A 1 274 ? -10.776 -0.759 -27.369 1.00 91.69 274 ILE A O 1
ATOM 2092 N N . GLY A 1 275 ? -12.749 -1.329 -26.467 1.00 90.38 275 GLY A N 1
ATOM 2093 C CA . GLY A 1 275 ? -12.987 -2.445 -27.386 1.00 90.38 275 GLY A CA 1
ATOM 2094 C C . GLY A 1 275 ? -12.129 -3.687 -27.115 1.00 90.38 275 GLY A C 1
ATOM 2095 O O . GLY A 1 275 ? -11.992 -4.541 -27.989 1.00 90.38 275 GLY A O 1
ATOM 2096 N N . ALA A 1 276 ? -11.529 -3.799 -25.927 1.00 93.00 276 ALA A N 1
ATOM 2097 C CA . ALA A 1 276 ? -10.714 -4.945 -25.553 1.00 93.00 276 ALA A CA 1
ATOM 2098 C C . ALA A 1 276 ? -11.523 -5.994 -24.779 1.00 93.00 276 ALA A C 1
ATOM 2100 O O . ALA A 1 276 ? -12.269 -5.684 -23.847 1.00 93.00 276 ALA A O 1
ATOM 2101 N N . GLN A 1 277 ? -11.321 -7.258 -25.133 1.00 92.75 277 GLN A N 1
ATOM 2102 C CA . GLN A 1 277 ? -11.788 -8.411 -24.383 1.00 92.75 277 GLN A CA 1
ATOM 2103 C C . GLN A 1 277 ? -10.722 -8.837 -23.366 1.00 92.75 277 GLN A C 1
ATOM 2105 O O . GLN A 1 277 ? -9.533 -8.868 -23.683 1.00 92.75 277 GLN A O 1
ATOM 2110 N N . TYR A 1 278 ? -11.132 -9.173 -22.142 1.00 93.12 278 TYR A N 1
ATOM 2111 C CA . TYR A 1 278 ? -10.232 -9.745 -21.137 1.00 93.12 278 TYR A CA 1
ATOM 2112 C C . TYR A 1 278 ? -9.758 -11.139 -21.567 1.00 93.12 278 TYR A C 1
ATOM 2114 O O . TYR A 1 278 ? -10.580 -11.977 -21.930 1.00 93.12 278 TYR A O 1
ATOM 2122 N N . VAL A 1 279 ? -8.446 -11.381 -21.499 1.00 93.25 279 VAL A N 1
ATOM 2123 C CA . VAL A 1 279 ? -7.840 -12.678 -21.835 1.00 93.25 279 VAL A CA 1
ATOM 2124 C C . VAL A 1 279 ? -7.547 -13.455 -20.553 1.00 93.25 279 VAL A C 1
ATOM 2126 O O . VAL A 1 279 ? -8.171 -14.476 -20.288 1.00 93.25 279 VAL A O 1
ATOM 2129 N N . ARG A 1 280 ? -6.595 -12.965 -19.747 1.00 94.00 280 ARG A N 1
ATOM 2130 C CA . ARG A 1 280 ? -6.186 -13.550 -18.460 1.00 94.00 280 ARG A CA 1
ATOM 2131 C C . ARG A 1 280 ? -5.279 -12.601 -17.679 1.00 94.00 280 ARG A C 1
ATOM 2133 O O . ARG A 1 280 ? -4.810 -11.590 -18.204 1.00 94.00 280 ARG A O 1
ATOM 2140 N N . GLU A 1 281 ? -4.968 -12.955 -16.439 1.00 95.94 281 GLU A N 1
ATOM 2141 C CA . GLU A 1 281 ? -3.851 -12.355 -15.707 1.00 95.94 281 GLU A CA 1
ATOM 2142 C C . GLU A 1 281 ? -2.490 -12.802 -16.252 1.00 95.94 281 GLU A C 1
ATOM 2144 O O . GLU A 1 281 ? -2.341 -13.912 -16.768 1.00 95.94 281 GLU A O 1
ATOM 2149 N N . VAL A 1 282 ? -1.485 -11.943 -16.078 1.00 97.81 282 VAL A N 1
ATOM 2150 C CA . VAL A 1 282 ? -0.076 -12.340 -16.162 1.00 97.81 282 VAL A CA 1
ATOM 2151 C C . VAL A 1 282 ? 0.251 -13.145 -14.904 1.00 97.81 282 VAL A C 1
ATOM 2153 O O . VAL A 1 282 ? -0.043 -12.705 -13.784 1.00 97.81 282 VAL A O 1
ATOM 2156 N N . TYR A 1 283 ? 0.813 -14.340 -15.073 1.00 96.25 283 TYR A N 1
ATOM 2157 C CA . TYR A 1 283 ? 1.117 -15.233 -13.961 1.00 96.25 283 TYR A CA 1
ATOM 2158 C C . TYR A 1 283 ? 2.297 -14.710 -13.123 1.00 96.25 283 TYR A C 1
ATOM 2160 O O . TYR A 1 283 ? 3.134 -13.956 -13.617 1.00 96.25 283 TYR A O 1
ATOM 2168 N N . PRO A 1 284 ? 2.397 -15.083 -11.836 1.00 95.50 284 PRO A N 1
ATOM 2169 C CA . PRO A 1 284 ? 3.539 -14.701 -11.005 1.00 95.50 284 PRO A CA 1
ATOM 2170 C C . PRO A 1 284 ? 4.866 -15.189 -11.586 1.00 95.50 284 PRO A C 1
ATOM 2172 O O . PRO A 1 284 ? 5.001 -16.370 -11.903 1.00 95.50 284 PRO A O 1
ATOM 2175 N N . GLY A 1 285 ? 5.829 -14.277 -11.717 1.00 95.81 285 GLY A N 1
ATOM 2176 C CA . GLY A 1 285 ? 7.128 -14.546 -12.331 1.00 95.81 285 GLY A CA 1
ATOM 2177 C C . GLY A 1 285 ? 7.119 -14.604 -13.861 1.00 95.81 285 GLY A C 1
ATOM 2178 O O . GLY A 1 285 ? 8.182 -14.761 -14.453 1.00 95.81 285 GLY A O 1
ATOM 2179 N N . GLU A 1 286 ? 5.956 -14.497 -14.507 1.00 97.75 286 GLU A N 1
ATOM 2180 C CA . GLU A 1 286 ? 5.833 -14.618 -15.958 1.00 97.75 286 GLU A CA 1
ATOM 2181 C C . GLU A 1 286 ? 6.380 -13.382 -16.675 1.00 97.75 286 GLU A C 1
ATOM 2183 O O . GLU A 1 286 ? 6.091 -12.238 -16.304 1.00 97.75 286 GLU A O 1
ATOM 2188 N N . ILE A 1 287 ? 7.132 -13.640 -17.744 1.00 98.25 287 ILE A N 1
ATOM 2189 C CA . ILE A 1 287 ? 7.605 -12.642 -18.694 1.00 98.25 287 ILE A CA 1
ATOM 2190 C C . ILE A 1 287 ? 6.832 -12.848 -20.000 1.00 98.25 287 ILE A C 1
ATOM 2192 O O . ILE A 1 287 ? 7.020 -13.837 -20.713 1.00 98.25 287 ILE A O 1
ATOM 2196 N N . ILE A 1 288 ? 5.955 -11.899 -20.320 1.00 98.38 288 ILE A N 1
ATOM 2197 C CA . ILE A 1 288 ? 5.191 -11.883 -21.569 1.00 98.38 288 ILE A CA 1
ATOM 2198 C C . ILE A 1 288 ? 5.882 -10.978 -22.576 1.00 98.38 288 ILE A C 1
ATOM 2200 O O . ILE A 1 288 ? 6.156 -9.818 -22.285 1.00 98.38 288 ILE A O 1
ATOM 2204 N N . GLU A 1 289 ? 6.083 -11.483 -23.786 1.00 98.19 289 GLU A N 1
ATOM 2205 C CA . GLU A 1 289 ? 6.438 -10.707 -24.967 1.00 98.19 289 GLU A CA 1
ATOM 2206 C C . GLU A 1 289 ? 5.171 -10.390 -25.770 1.00 98.19 289 GLU A C 1
ATOM 2208 O O . GLU A 1 289 ? 4.432 -11.292 -26.162 1.00 98.19 289 GLU A O 1
ATOM 2213 N N . MET A 1 290 ? 4.925 -9.111 -26.042 1.00 97.44 290 MET A N 1
ATOM 2214 C CA . MET A 1 290 ? 3.839 -8.633 -26.895 1.00 97.44 290 MET A CA 1
ATOM 2215 C C . MET A 1 290 ? 4.427 -8.007 -28.157 1.00 97.44 290 MET A C 1
ATOM 2217 O O . MET A 1 290 ? 5.263 -7.100 -28.093 1.00 97.44 290 MET A O 1
ATOM 2221 N N . THR A 1 291 ? 3.972 -8.475 -29.314 1.00 95.50 291 THR A N 1
ATOM 2222 C CA . THR A 1 291 ? 4.379 -7.975 -30.632 1.00 95.50 291 THR A CA 1
ATOM 2223 C C . THR A 1 291 ? 3.148 -7.770 -31.513 1.00 95.50 291 THR A C 1
ATOM 2225 O O . THR A 1 291 ? 2.050 -8.212 -31.178 1.00 95.50 291 THR A O 1
ATOM 2228 N N . ARG A 1 292 ? 3.336 -7.183 -32.698 1.00 92.62 292 ARG A N 1
ATOM 2229 C CA . ARG A 1 292 ? 2.279 -7.109 -33.719 1.00 92.62 292 ARG A CA 1
ATOM 2230 C C . ARG A 1 292 ? 1.740 -8.476 -34.172 1.00 92.62 292 ARG A C 1
ATOM 2232 O O . ARG A 1 292 ? 0.668 -8.544 -34.754 1.00 92.62 292 ARG A O 1
ATOM 2239 N N . HIS A 1 293 ? 2.487 -9.555 -33.930 1.00 92.50 293 HIS A N 1
ATOM 2240 C CA . HIS A 1 293 ? 2.104 -10.921 -34.300 1.00 92.50 293 HIS A CA 1
ATOM 2241 C C . HIS A 1 293 ? 1.363 -11.659 -33.179 1.00 92.50 293 HIS A C 1
ATOM 2243 O O . HIS A 1 293 ? 0.997 -12.815 -33.358 1.00 92.50 293 HIS A O 1
ATOM 2249 N N . GLY A 1 294 ? 1.160 -11.018 -32.024 1.00 92.38 294 GLY A N 1
ATOM 2250 C CA . GLY A 1 294 ? 0.510 -11.624 -30.869 1.00 92.38 294 GLY A CA 1
ATOM 2251 C C . GLY A 1 294 ? 1.345 -11.559 -29.598 1.00 92.38 294 GLY A C 1
ATOM 2252 O O . GLY A 1 294 ? 2.377 -10.881 -29.525 1.00 92.38 294 GLY A O 1
ATOM 2253 N N . ILE A 1 295 ? 0.866 -12.286 -28.592 1.00 94.88 295 ILE A N 1
ATOM 2254 C CA . ILE A 1 295 ? 1.474 -12.397 -27.267 1.00 94.88 295 ILE A CA 1
ATOM 2255 C C . ILE A 1 295 ? 2.091 -13.782 -27.070 1.00 94.88 295 ILE A C 1
ATOM 2257 O O . ILE A 1 295 ? 1.549 -14.784 -27.534 1.00 94.88 295 ILE A O 1
ATOM 2261 N N . ARG A 1 296 ? 3.217 -13.856 -26.360 1.00 96.00 296 ARG A N 1
ATOM 2262 C CA . ARG A 1 296 ? 3.884 -15.116 -26.021 1.00 96.00 296 ARG A CA 1
ATOM 2263 C C . ARG A 1 296 ? 4.457 -15.057 -24.611 1.00 96.00 296 ARG A C 1
ATOM 2265 O O . ARG A 1 296 ? 5.124 -14.089 -24.259 1.00 96.00 296 ARG A O 1
ATOM 2272 N N . SER A 1 297 ? 4.243 -16.113 -23.832 1.00 97.12 297 SER A N 1
ATOM 2273 C CA . SER A 1 297 ? 4.988 -16.341 -22.591 1.00 97.12 297 SER A CA 1
ATOM 2274 C C . SER A 1 297 ? 6.377 -16.849 -22.954 1.00 97.12 297 SER A C 1
ATOM 2276 O O . SER A 1 297 ? 6.496 -17.887 -23.606 1.00 97.12 297 SER A O 1
ATOM 2278 N N . ILE A 1 298 ? 7.409 -16.069 -22.641 1.00 96.31 298 ILE A N 1
ATOM 2279 C CA . ILE A 1 298 ? 8.787 -16.385 -23.042 1.00 96.31 298 ILE A CA 1
ATOM 2280 C C . ILE A 1 298 ? 9.597 -17.018 -21.917 1.00 96.31 298 ILE A C 1
ATOM 2282 O O . ILE A 1 298 ? 10.554 -17.728 -22.209 1.00 96.31 298 ILE A O 1
ATOM 2286 N N . ASP A 1 299 ? 9.222 -16.773 -20.660 1.00 94.75 299 ASP A N 1
ATOM 2287 C CA . ASP A 1 299 ? 9.895 -17.334 -19.493 1.00 94.75 299 ASP A CA 1
ATOM 2288 C C . ASP A 1 299 ? 9.055 -17.167 -18.212 1.00 94.75 299 ASP A C 1
ATOM 2290 O O . ASP A 1 299 ? 8.143 -16.334 -18.157 1.00 94.75 299 ASP A O 1
ATOM 2294 N N . ILE A 1 300 ? 9.383 -17.941 -17.174 1.00 94.81 300 ILE A N 1
ATOM 2295 C CA . ILE A 1 300 ? 8.795 -17.856 -15.834 1.00 94.81 300 ILE A CA 1
ATOM 2296 C C . ILE A 1 300 ? 9.906 -17.931 -14.782 1.00 94.81 300 ILE A C 1
ATOM 2298 O O . ILE A 1 300 ? 10.525 -18.972 -14.564 1.00 94.81 300 ILE A O 1
ATOM 2302 N N . VAL A 1 301 ? 10.106 -16.836 -14.049 1.00 93.94 301 VAL A N 1
ATOM 2303 C CA . VAL A 1 301 ? 11.010 -16.806 -12.895 1.00 93.94 301 VAL A CA 1
ATOM 2304 C C . VAL A 1 301 ? 10.288 -17.368 -11.677 1.00 93.94 301 VAL A C 1
ATOM 2306 O O . VAL A 1 301 ? 9.418 -16.727 -11.084 1.00 93.94 301 VAL A O 1
ATOM 2309 N N . HIS A 1 302 ? 10.652 -18.588 -11.293 1.00 91.56 302 HIS A N 1
ATOM 2310 C CA . HIS A 1 302 ? 10.013 -19.271 -10.179 1.00 91.56 302 HIS A CA 1
ATOM 2311 C C . HIS A 1 302 ? 10.319 -18.610 -8.831 1.00 91.56 302 HIS A C 1
ATOM 2313 O O . HIS A 1 302 ? 11.452 -18.246 -8.512 1.00 91.56 302 HIS A O 1
ATOM 2319 N N . ARG A 1 303 ? 9.284 -18.518 -7.995 1.00 90.88 303 ARG A N 1
ATOM 2320 C CA . ARG A 1 303 ? 9.439 -18.233 -6.566 1.00 90.88 303 ARG A CA 1
ATOM 2321 C C . ARG A 1 303 ? 10.170 -19.389 -5.860 1.00 90.88 303 ARG A C 1
ATOM 2323 O O . ARG A 1 303 ? 10.054 -20.528 -6.309 1.00 90.88 303 ARG A O 1
ATOM 2330 N N . PRO A 1 304 ? 10.834 -19.141 -4.717 1.00 86.12 304 PRO A N 1
ATOM 2331 C CA . PRO A 1 304 ? 11.403 -20.214 -3.900 1.00 86.12 304 PRO A CA 1
ATOM 2332 C C . PRO A 1 304 ? 10.348 -21.265 -3.506 1.00 86.12 304 PRO A C 1
ATOM 2334 O O . PRO A 1 304 ? 9.245 -20.894 -3.101 1.00 86.12 304 PRO A O 1
ATOM 2337 N N . GLU A 1 305 ? 10.695 -22.559 -3.572 1.00 78.88 305 GLU A N 1
ATOM 2338 C CA . GLU A 1 305 ? 9.758 -23.697 -3.424 1.00 78.88 305 GLU A CA 1
ATOM 2339 C C . GLU A 1 305 ? 8.920 -23.661 -2.131 1.00 78.88 305 GLU A C 1
ATOM 2341 O O . GLU A 1 305 ? 7.756 -24.054 -2.125 1.00 78.88 305 GLU A O 1
ATOM 2346 N N . ASN A 1 306 ? 9.464 -23.090 -1.053 1.00 81.94 306 ASN A N 1
ATOM 2347 C CA . ASN A 1 306 ? 8.813 -23.009 0.260 1.00 81.94 306 ASN A CA 1
ATOM 2348 C C . ASN A 1 306 ? 8.061 -21.692 0.515 1.00 81.94 306 ASN A C 1
ATOM 2350 O O . ASN A 1 306 ? 7.790 -21.338 1.666 1.00 81.94 306 ASN A O 1
ATOM 2354 N N . LYS A 1 307 ? 7.761 -20.910 -0.527 1.00 83.81 307 LYS A N 1
ATOM 2355 C CA . LYS A 1 307 ? 7.064 -19.625 -0.393 1.00 83.81 307 LYS A CA 1
ATOM 2356 C C . LYS A 1 307 ? 5.748 -19.620 -1.166 1.00 83.81 307 LYS A C 1
ATOM 2358 O O . LYS A 1 307 ? 5.670 -20.015 -2.329 1.00 83.81 307 LYS A O 1
ATOM 2363 N N . ALA A 1 308 ? 4.695 -19.153 -0.497 1.00 86.88 308 ALA A N 1
ATOM 2364 C CA . ALA A 1 308 ? 3.384 -18.958 -1.102 1.00 86.88 308 ALA A CA 1
ATOM 2365 C C . ALA A 1 308 ? 3.359 -17.698 -1.981 1.00 86.88 308 ALA A C 1
ATOM 2367 O O . ALA A 1 308 ? 4.162 -16.780 -1.795 1.00 86.88 308 ALA A O 1
ATOM 2368 N N . GLN A 1 309 ? 2.404 -17.644 -2.913 1.00 87.19 309 GLN A N 1
ATOM 2369 C CA . GLN A 1 309 ? 2.052 -16.396 -3.592 1.00 87.19 309 GLN A CA 1
ATOM 2370 C C . GLN A 1 309 ? 1.631 -15.345 -2.565 1.00 87.19 309 GLN A C 1
ATOM 2372 O O . GLN A 1 309 ? 1.049 -15.666 -1.526 1.00 87.19 309 GLN A O 1
ATOM 2377 N N . ALA A 1 310 ? 1.924 -14.086 -2.867 1.00 88.94 310 ALA A N 1
ATOM 2378 C CA . ALA A 1 310 ? 1.665 -12.974 -1.968 1.00 88.94 310 ALA A CA 1
ATOM 2379 C C . ALA A 1 310 ? 0.932 -11.850 -2.703 1.00 88.94 310 ALA A C 1
ATOM 2381 O O . ALA A 1 310 ? 1.395 -10.712 -2.689 1.00 88.94 310 ALA A O 1
ATOM 2382 N N . PHE A 1 311 ? -0.198 -12.160 -3.353 1.00 89.12 311 PHE A N 1
ATOM 2383 C CA . PHE A 1 311 ? -1.046 -11.140 -3.975 1.00 89.12 311 PHE A CA 1
ATOM 2384 C C . PHE A 1 311 ? -1.486 -10.094 -2.943 1.00 89.12 311 PHE A C 1
ATOM 2386 O O . PHE A 1 311 ? -1.830 -10.419 -1.800 1.00 89.12 311 PHE A O 1
ATOM 2393 N N . CYS A 1 312 ? -1.449 -8.817 -3.321 1.00 89.38 312 CYS A N 1
ATOM 2394 C CA . CYS A 1 312 ? -1.778 -7.735 -2.408 1.00 89.38 312 CYS A CA 1
ATOM 2395 C C . CYS A 1 312 ? -3.277 -7.733 -2.075 1.00 89.38 312 CYS A C 1
ATOM 2397 O O . CYS A 1 312 ? -4.105 -7.272 -2.857 1.00 89.38 312 CYS A O 1
ATOM 2399 N N . ILE A 1 313 ? -3.634 -8.165 -0.860 1.00 85.62 313 ILE A N 1
ATOM 2400 C CA . ILE A 1 313 ? -5.035 -8.181 -0.406 1.00 85.62 313 ILE A CA 1
ATOM 2401 C C . ILE A 1 313 ? -5.706 -6.803 -0.499 1.00 85.62 313 ILE A C 1
ATOM 2403 O O . ILE A 1 313 ? -6.909 -6.725 -0.721 1.00 85.62 313 ILE A O 1
ATOM 2407 N N . PHE A 1 314 ? -4.948 -5.707 -0.372 1.00 86.25 314 PHE A N 1
ATOM 2408 C CA . PHE A 1 314 ? -5.498 -4.351 -0.443 1.00 86.25 314 PHE A CA 1
ATOM 2409 C C . PHE A 1 314 ? -6.094 -3.994 -1.811 1.00 86.25 314 PHE A C 1
ATOM 2411 O O . PHE A 1 314 ? -6.953 -3.109 -1.869 1.00 86.25 314 PHE A O 1
ATOM 2418 N N . GLU A 1 315 ? -5.724 -4.714 -2.873 1.00 89.38 315 GLU A N 1
ATOM 2419 C CA . GLU A 1 315 ? -6.369 -4.591 -4.180 1.00 89.38 315 GLU A CA 1
ATOM 2420 C C . GLU A 1 315 ? -7.859 -4.948 -4.085 1.00 89.38 315 GLU A C 1
ATOM 2422 O O . GLU A 1 315 ? -8.717 -4.152 -4.470 1.00 89.38 315 GLU A O 1
ATOM 2427 N N . TYR A 1 316 ? -8.199 -6.063 -3.430 1.00 85.69 316 TYR A N 1
ATOM 2428 C CA . TYR A 1 316 ? -9.597 -6.431 -3.183 1.00 85.69 316 TYR A CA 1
ATOM 2429 C C . TYR A 1 316 ? -10.307 -5.492 -2.217 1.00 85.69 316 TYR A C 1
ATOM 2431 O O . TYR A 1 316 ? -11.512 -5.288 -2.328 1.00 85.69 316 TYR A O 1
ATOM 2439 N N . VAL A 1 317 ? -9.590 -4.921 -1.257 1.00 81.81 317 VAL A N 1
ATOM 2440 C CA . VAL A 1 317 ? -10.196 -4.188 -0.136 1.00 81.81 317 VAL A CA 1
ATOM 2441 C C . VAL A 1 317 ? -10.591 -2.787 -0.541 1.00 81.81 317 VAL A C 1
ATOM 2443 O O . VAL A 1 317 ? -11.698 -2.353 -0.232 1.00 81.81 317 VAL A O 1
ATOM 2446 N N . TYR A 1 318 ? -9.694 -2.095 -1.240 1.00 83.75 318 TYR A N 1
ATOM 2447 C CA . TYR A 1 318 ? -9.841 -0.668 -1.469 1.00 83.75 318 TYR A CA 1
ATOM 2448 C C . TYR A 1 318 ? -9.336 -0.217 -2.836 1.00 83.75 318 TYR A C 1
ATOM 2450 O O . TYR A 1 318 ? -10.089 0.442 -3.550 1.00 83.75 318 TYR A O 1
ATOM 2458 N N . PHE A 1 319 ? -8.104 -0.578 -3.210 1.00 87.94 319 PHE A N 1
ATOM 2459 C CA . PHE A 1 319 ? -7.419 0.075 -4.328 1.00 87.94 319 PHE A CA 1
ATOM 2460 C C . PHE A 1 319 ? -8.075 -0.182 -5.674 1.00 87.94 319 PHE A C 1
ATOM 2462 O O . PHE A 1 319 ? -8.275 0.759 -6.433 1.00 87.94 319 PHE A O 1
ATOM 2469 N N . ALA A 1 320 ? -8.436 -1.427 -5.972 1.00 91.75 320 ALA A N 1
ATOM 2470 C CA . ALA A 1 320 ? -8.984 -1.749 -7.275 1.00 91.75 320 ALA A CA 1
ATOM 2471 C C . ALA A 1 320 ? -10.430 -1.273 -7.431 1.00 91.75 320 ALA A C 1
ATOM 2473 O O . ALA A 1 320 ? -11.212 -1.185 -6.469 1.00 91.75 320 ALA A O 1
ATOM 2474 N N . ARG A 1 321 ? -10.800 -1.013 -8.682 1.00 93.56 321 ARG A N 1
ATOM 2475 C CA . ARG A 1 321 ? -12.175 -0.731 -9.069 1.00 93.56 321 ARG A CA 1
ATOM 2476 C C . ARG A 1 321 ? -13.014 -2.000 -8.930 1.00 93.56 321 ARG A C 1
ATOM 2478 O O . ARG A 1 321 ? -12.529 -3.121 -9.054 1.00 93.56 321 ARG A O 1
ATOM 2485 N N . THR A 1 322 ? -14.294 -1.837 -8.617 1.00 92.00 322 THR A N 1
ATOM 2486 C CA . THR A 1 322 ? -15.173 -2.963 -8.261 1.00 92.00 322 THR A CA 1
ATOM 2487 C C . THR A 1 322 ? -15.457 -3.919 -9.419 1.00 92.00 322 THR A C 1
ATOM 2489 O O . THR A 1 322 ? -15.764 -5.081 -9.186 1.00 92.00 322 THR A O 1
ATOM 2492 N N . ASP A 1 323 ? -15.367 -3.441 -10.651 1.00 93.19 323 ASP A N 1
ATOM 2493 C CA . ASP A 1 323 ? -15.573 -4.186 -11.895 1.00 93.19 323 ASP A CA 1
ATOM 2494 C C . ASP A 1 323 ? -14.283 -4.818 -12.455 1.00 93.19 323 ASP A C 1
ATOM 2496 O O . ASP A 1 323 ? -14.299 -5.394 -13.541 1.00 93.19 323 ASP A O 1
ATOM 2500 N N . SER A 1 324 ? -13.173 -4.751 -11.715 1.00 95.31 324 SER A N 1
ATOM 2501 C CA . SER A 1 324 ? -11.939 -5.474 -12.039 1.00 95.31 324 SER A CA 1
ATOM 2502 C C . SER A 1 324 ? -12.006 -6.943 -11.640 1.00 95.31 324 SER A C 1
ATOM 2504 O O . SER A 1 324 ? -12.710 -7.313 -10.694 1.00 95.31 324 SER A O 1
ATOM 2506 N N . ILE A 1 325 ? -11.244 -7.772 -12.354 1.00 90.88 325 ILE A N 1
ATOM 2507 C CA . ILE A 1 325 ? -11.146 -9.217 -12.140 1.00 90.88 325 ILE A CA 1
ATOM 2508 C C . ILE A 1 325 ? -9.714 -9.572 -11.734 1.00 90.88 325 ILE A C 1
ATOM 2510 O O . ILE A 1 325 ? -8.773 -9.272 -12.468 1.00 90.88 325 ILE A O 1
ATOM 2514 N N . PHE A 1 326 ? -9.572 -10.249 -10.596 1.00 90.69 326 PHE A N 1
ATOM 2515 C CA . PHE A 1 326 ? -8.326 -10.856 -10.121 1.00 90.69 326 PHE A CA 1
ATOM 2516 C C . PHE A 1 326 ? -8.612 -12.277 -9.649 1.00 90.69 326 PHE A C 1
ATOM 2518 O O . PHE A 1 326 ? -9.675 -12.536 -9.097 1.00 90.69 326 PHE A O 1
ATOM 2525 N N . GLU A 1 327 ? -7.694 -13.205 -9.887 1.00 86.12 327 GLU A N 1
ATOM 2526 C CA . GLU A 1 327 ? -7.774 -14.616 -9.500 1.00 86.12 327 GLU A CA 1
ATOM 2527 C C . GLU A 1 327 ? -9.107 -15.275 -9.918 1.00 86.12 327 GLU A C 1
ATOM 2529 O O . GLU A 1 327 ? -9.678 -16.099 -9.204 1.00 86.12 327 GLU A O 1
ATOM 2534 N N . GLY A 1 328 ? -9.641 -14.867 -11.078 1.00 85.06 328 GLY A N 1
ATOM 2535 C CA . GLY A 1 328 ? -10.937 -15.318 -11.603 1.00 85.06 328 GLY A CA 1
ATOM 2536 C C . GLY A 1 328 ? -12.167 -14.752 -10.877 1.00 85.06 328 GLY A C 1
ATOM 2537 O O . GLY A 1 328 ? -13.287 -15.193 -11.127 1.00 85.06 328 GLY A O 1
ATOM 2538 N N . GLN A 1 329 ? -11.991 -13.781 -9.981 1.00 85.94 329 GLN A N 1
ATOM 2539 C CA . GLN A 1 329 ? -13.045 -13.198 -9.157 1.00 85.94 329 GLN A CA 1
ATOM 2540 C C . GLN A 1 329 ? -13.178 -11.696 -9.398 1.00 85.94 329 GLN A C 1
ATOM 2542 O O . GLN A 1 329 ? -12.207 -10.942 -9.417 1.00 85.94 329 GLN A O 1
ATOM 2547 N N . MET A 1 330 ? -14.419 -11.234 -9.530 1.00 88.69 330 MET A N 1
ATOM 2548 C CA . MET A 1 330 ? -14.706 -9.805 -9.592 1.00 88.69 330 MET A CA 1
ATOM 2549 C C . MET A 1 330 ? -14.559 -9.173 -8.202 1.00 88.69 330 MET A C 1
ATOM 2551 O O . MET A 1 330 ? -15.140 -9.662 -7.228 1.00 88.69 330 MET A O 1
ATOM 2555 N N . VAL A 1 331 ? -13.864 -8.038 -8.112 1.00 91.25 331 VAL A N 1
ATOM 2556 C CA . VAL A 1 331 ? -13.629 -7.313 -6.849 1.00 91.25 331 VAL A CA 1
ATOM 2557 C C . VAL A 1 331 ? -14.942 -6.992 -6.120 1.00 91.25 331 VAL A C 1
ATOM 2559 O O . VAL A 1 331 ? -15.030 -7.139 -4.899 1.00 91.25 331 VAL A O 1
ATOM 2562 N N . TYR A 1 332 ? -16.000 -6.617 -6.850 1.00 91.94 332 TYR A N 1
ATOM 2563 C CA . TYR A 1 332 ? -17.335 -6.390 -6.288 1.00 91.94 332 TYR A CA 1
ATOM 2564 C C . TYR A 1 332 ? -17.862 -7.615 -5.533 1.00 91.94 332 TYR A C 1
ATOM 2566 O O . TYR A 1 332 ? -18.374 -7.478 -4.422 1.00 91.94 332 TYR A O 1
ATOM 2574 N N . ALA A 1 333 ? -17.732 -8.810 -6.120 1.00 88.62 333 ALA A N 1
ATOM 2575 C CA . ALA A 1 333 ? -18.228 -10.051 -5.533 1.00 88.62 333 ALA A CA 1
ATOM 2576 C C . ALA A 1 333 ? -17.474 -10.400 -4.244 1.00 88.62 333 ALA A C 1
ATOM 2578 O O . ALA A 1 333 ? -18.103 -10.768 -3.249 1.00 88.62 333 ALA A O 1
ATOM 2579 N N . VAL A 1 334 ? -16.152 -10.198 -4.230 1.00 86.25 334 VAL A N 1
ATOM 2580 C CA . VAL A 1 334 ? -15.320 -10.382 -3.032 1.00 86.25 334 VAL A CA 1
ATOM 2581 C C . VAL A 1 334 ? -15.764 -9.432 -1.920 1.00 86.25 334 VAL A C 1
ATOM 2583 O O . VAL A 1 334 ? -16.096 -9.890 -0.827 1.00 86.25 334 VAL A O 1
ATOM 2586 N N . ARG A 1 335 ? -15.882 -8.126 -2.203 1.00 89.69 335 ARG A N 1
ATOM 2587 C CA . ARG A 1 335 ? -16.334 -7.125 -1.215 1.00 89.69 335 ARG A CA 1
ATOM 2588 C C . ARG A 1 335 ? -17.750 -7.409 -0.707 1.00 89.69 335 ARG A C 1
ATOM 2590 O O . ARG A 1 335 ? -18.014 -7.267 0.487 1.00 89.69 335 ARG A O 1
ATOM 2597 N N . LEU A 1 336 ? -18.655 -7.847 -1.585 1.00 90.62 336 LEU A N 1
ATOM 2598 C CA . LEU A 1 336 ? -20.005 -8.278 -1.216 1.00 90.62 336 LEU A CA 1
ATOM 2599 C C . LEU A 1 336 ? -19.954 -9.456 -0.231 1.00 90.62 336 LEU A C 1
ATOM 2601 O O . LEU A 1 336 ? -20.651 -9.440 0.784 1.00 90.62 336 LEU A O 1
ATOM 2605 N N . GLN A 1 337 ? -19.122 -10.465 -0.496 1.00 85.81 337 GLN A N 1
ATOM 2606 C CA . GLN A 1 337 ? -18.964 -11.615 0.392 1.00 85.81 337 GLN A CA 1
ATOM 2607 C C . GLN A 1 337 ? -18.322 -11.224 1.730 1.00 85.81 337 GLN A C 1
ATOM 2609 O O . GLN A 1 337 ? -18.787 -11.685 2.773 1.00 85.81 337 GLN A O 1
ATOM 2614 N N . SER A 1 338 ? -17.339 -10.316 1.732 1.00 85.31 338 SER A N 1
ATOM 2615 C CA . SER A 1 338 ? -16.774 -9.741 2.962 1.00 85.31 338 SER A CA 1
ATOM 2616 C C . SER A 1 338 ? -17.855 -9.074 3.816 1.00 85.31 338 SER A C 1
ATOM 2618 O O . SER A 1 338 ? -17.900 -9.273 5.028 1.00 85.31 338 SER A O 1
ATOM 2620 N N . GLY A 1 339 ? -18.776 -8.342 3.182 1.00 86.69 339 GLY A N 1
ATOM 2621 C CA . GLY A 1 339 ? -19.938 -7.746 3.837 1.00 86.69 339 GLY A CA 1
ATOM 2622 C C . GLY A 1 339 ? -20.884 -8.766 4.476 1.00 86.69 339 GLY A C 1
ATOM 2623 O O . GLY A 1 339 ? -21.340 -8.570 5.602 1.00 86.69 339 GLY A O 1
ATOM 2624 N N . LYS A 1 340 ? -21.159 -9.884 3.791 1.00 87.88 340 LYS A N 1
ATOM 2625 C CA . LYS A 1 340 ? -21.965 -10.975 4.366 1.00 87.88 340 LYS A CA 1
ATOM 2626 C C . LYS A 1 340 ? -21.264 -11.607 5.565 1.00 87.88 340 LYS A C 1
ATOM 2628 O O . LYS A 1 340 ? -21.866 -11.744 6.625 1.00 87.88 340 LYS A O 1
ATOM 2633 N N . GLN A 1 341 ? -19.980 -11.936 5.423 1.00 88.12 341 GLN A N 1
ATOM 2634 C CA . GLN A 1 341 ? -19.196 -12.528 6.507 1.00 88.12 341 GLN A CA 1
ATOM 2635 C C . GLN A 1 341 ? -19.155 -11.611 7.737 1.00 88.12 341 GLN A C 1
ATOM 2637 O O . GLN A 1 341 ? -19.269 -12.071 8.873 1.00 88.12 341 GLN A O 1
ATOM 2642 N N . LEU A 1 342 ? -19.082 -10.298 7.506 1.00 84.00 342 LEU A N 1
ATOM 2643 C CA . LEU A 1 342 ? -19.185 -9.286 8.546 1.00 84.00 342 LEU A CA 1
ATOM 2644 C C . LEU A 1 342 ? -20.508 -9.355 9.323 1.00 84.00 342 LEU A C 1
ATOM 2646 O O . LEU A 1 342 ? -20.493 -9.310 10.552 1.00 84.00 342 LEU A O 1
ATOM 2650 N N . ALA A 1 343 ? -21.640 -9.499 8.638 1.00 86.69 343 ALA A N 1
ATOM 2651 C CA . ALA A 1 343 ? -22.937 -9.629 9.299 1.00 86.69 343 ALA A CA 1
ATOM 2652 C C . ALA A 1 343 ? -23.070 -10.932 10.107 1.00 86.69 343 ALA A C 1
ATOM 2654 O O . ALA A 1 343 ? -23.668 -10.907 11.181 1.00 86.69 343 ALA A O 1
ATOM 2655 N N . ILE A 1 344 ? -22.496 -12.043 9.623 1.00 86.19 344 ILE A N 1
ATOM 2656 C CA . ILE A 1 344 ? -22.521 -13.349 10.313 1.00 86.19 344 ILE A CA 1
ATOM 2657 C C . ILE A 1 344 ? -21.747 -13.286 11.624 1.00 86.19 344 ILE A C 1
ATOM 2659 O O . ILE A 1 344 ? -22.259 -13.646 12.680 1.00 86.19 344 ILE A O 1
ATOM 2663 N N . GLU A 1 345 ? -20.497 -12.840 11.560 1.00 83.31 345 GLU A N 1
ATOM 2664 C CA . GLU A 1 345 ? -19.625 -12.855 12.731 1.00 83.31 345 GLU A CA 1
ATOM 2665 C C . GLU A 1 345 ? -20.029 -11.783 13.750 1.00 83.31 345 GLU A C 1
ATOM 2667 O O . GLU A 1 345 ? -19.738 -11.903 14.944 1.00 83.31 345 GLU A O 1
ATOM 2672 N N . HIS A 1 346 ? -20.708 -10.727 13.294 1.00 81.56 346 HIS A N 1
ATOM 2673 C CA . HIS A 1 346 ? -21.047 -9.575 14.113 1.00 81.56 346 HIS A CA 1
ATOM 2674 C C . HIS A 1 346 ? -22.447 -8.998 13.852 1.00 81.56 346 HIS A C 1
ATOM 2676 O O . HIS A 1 346 ? -22.581 -7.843 13.433 1.00 81.56 346 HIS A O 1
ATOM 2682 N N . PRO A 1 347 ? -23.504 -9.740 14.208 1.00 85.62 347 PRO A N 1
ATOM 2683 C CA . PRO A 1 347 ? -24.865 -9.246 14.099 1.00 85.62 347 PRO A CA 1
ATOM 2684 C C . PRO A 1 347 ? -25.111 -8.062 15.047 1.00 85.62 347 PRO A C 1
ATOM 2686 O O . PRO A 1 347 ? -24.544 -7.965 16.152 1.00 85.62 347 PRO A O 1
ATOM 2689 N N . VAL A 1 348 ? -25.974 -7.149 14.603 1.00 83.88 348 VAL A N 1
ATOM 2690 C CA . VAL A 1 348 ? -26.434 -5.980 15.357 1.00 83.88 348 VAL A CA 1
ATOM 2691 C C . VAL A 1 348 ? -27.843 -5.607 14.910 1.00 83.88 348 VAL A C 1
ATOM 2693 O O . VAL A 1 348 ? -28.156 -5.679 13.725 1.00 83.88 348 VAL A O 1
ATOM 2696 N N . GLU A 1 349 ? -28.687 -5.192 15.850 1.00 86.12 349 GLU A N 1
ATOM 2697 C CA . GLU A 1 349 ? -29.992 -4.626 15.523 1.00 86.12 349 GLU A CA 1
ATOM 2698 C C . GLU A 1 349 ? -29.853 -3.170 15.076 1.00 86.12 349 GLU A C 1
ATOM 2700 O O . GLU A 1 349 ? -29.316 -2.331 15.805 1.00 86.12 349 GLU A O 1
ATOM 2705 N N . ALA A 1 350 ? -30.390 -2.854 13.904 1.00 89.94 350 ALA A N 1
ATOM 2706 C CA . ALA A 1 350 ? -30.457 -1.498 13.385 1.00 89.94 350 ALA A CA 1
ATOM 2707 C C . ALA A 1 350 ? -31.655 -1.340 12.449 1.00 89.94 350 ALA A C 1
ATOM 2709 O O . ALA A 1 350 ? -32.257 -2.324 12.027 1.00 89.94 350 ALA A O 1
ATOM 2710 N N . ASP A 1 351 ? -31.981 -0.095 12.117 1.00 91.19 351 ASP A N 1
ATOM 2711 C CA . ASP A 1 351 ? -33.113 0.229 11.249 1.00 91.19 351 ASP A CA 1
ATOM 2712 C C . ASP A 1 351 ? -32.675 0.359 9.781 1.00 91.19 351 ASP A C 1
ATOM 2714 O O . ASP A 1 351 ? -33.496 0.244 8.873 1.00 91.19 351 ASP A O 1
ATOM 2718 N N . VAL A 1 352 ? -31.385 0.620 9.535 1.00 92.94 352 VAL A N 1
ATOM 2719 C CA . VAL A 1 352 ? -30.828 0.782 8.187 1.00 92.94 352 VAL A CA 1
ATOM 2720 C C . VAL A 1 352 ? -29.338 0.440 8.135 1.00 92.94 352 VAL A C 1
ATOM 2722 O O . VAL A 1 352 ? -28.584 0.725 9.069 1.00 92.94 352 VAL A O 1
ATOM 2725 N N . VAL A 1 353 ? -28.905 -0.134 7.013 1.00 93.75 353 VAL A N 1
ATOM 2726 C CA . VAL A 1 353 ? -27.492 -0.310 6.648 1.00 93.75 353 VAL A CA 1
ATOM 2727 C C . VAL A 1 353 ? -27.123 0.729 5.592 1.00 93.75 353 VAL A C 1
ATOM 2729 O O . VAL A 1 353 ? -27.859 0.925 4.632 1.00 93.75 353 VAL A O 1
ATOM 2732 N N . SER A 1 354 ? -25.973 1.378 5.734 1.00 94.06 354 SER A N 1
ATOM 2733 C CA . SER A 1 354 ? -25.420 2.291 4.733 1.00 94.06 354 SER A CA 1
ATOM 2734 C C . SER A 1 354 ? -23.915 2.092 4.602 1.00 94.06 354 SER A C 1
ATOM 2736 O O . SER A 1 354 ? -23.262 1.545 5.489 1.00 94.06 354 SER A O 1
ATOM 2738 N N . ALA A 1 355 ? -23.353 2.581 3.503 1.00 92.44 355 ALA A N 1
ATOM 2739 C CA . ALA A 1 355 ? -21.915 2.646 3.288 1.00 92.44 355 ALA A CA 1
ATOM 2740 C C . ALA A 1 355 ? -21.353 4.046 3.566 1.00 92.44 355 ALA A C 1
ATOM 2742 O O . ALA A 1 355 ? -22.081 5.042 3.496 1.00 92.44 355 ALA A O 1
ATOM 2743 N N . VAL A 1 356 ? -20.044 4.117 3.810 1.00 89.81 356 VAL A N 1
ATOM 2744 C CA . VAL A 1 356 ? -19.225 5.284 3.475 1.00 89.81 356 VAL A CA 1
ATOM 2745 C C . VAL A 1 356 ? -18.865 5.177 1.985 1.00 89.81 356 VAL A C 1
ATOM 2747 O O . VAL A 1 356 ? -18.138 4.260 1.596 1.00 89.81 356 VAL A O 1
ATOM 2750 N N . PRO A 1 357 ? -19.401 6.057 1.121 1.00 88.19 357 PRO A N 1
ATOM 2751 C CA . PRO A 1 357 ? -19.223 5.918 -0.316 1.00 88.19 357 PRO A CA 1
ATOM 2752 C C . PRO A 1 357 ? -17.805 6.308 -0.777 1.00 88.19 357 PRO A C 1
ATOM 2754 O O . PRO A 1 357 ? -17.205 7.258 -0.274 1.00 88.19 357 PRO A O 1
ATOM 2757 N N . GLU A 1 358 ? -17.241 5.651 -1.792 1.00 82.75 358 GLU A N 1
ATOM 2758 C CA . GLU A 1 358 ? -17.898 4.685 -2.706 1.00 82.75 358 GLU A CA 1
ATOM 2759 C C . GLU A 1 358 ? -17.424 3.233 -2.525 1.00 82.75 358 GLU A C 1
ATOM 2761 O O . GLU A 1 358 ? -18.160 2.298 -2.831 1.00 82.75 358 GLU A O 1
ATOM 2766 N N . SER A 1 359 ? -16.223 3.022 -1.996 1.00 82.19 359 SER A N 1
ATOM 2767 C CA . SER A 1 359 ? -15.578 1.712 -1.839 1.00 82.19 359 SER A CA 1
ATOM 2768 C C . SER A 1 359 ? -16.307 0.779 -0.865 1.00 82.19 359 SER A C 1
ATOM 2770 O O . SER A 1 359 ? -16.379 -0.425 -1.119 1.00 82.19 359 SER A O 1
ATOM 2772 N N . GLY A 1 360 ? -16.925 1.320 0.192 1.00 86.88 360 GLY A N 1
ATOM 2773 C CA . GLY A 1 360 ? -17.709 0.551 1.165 1.00 86.88 360 GLY A CA 1
ATOM 2774 C C . GLY A 1 360 ? -19.056 0.027 0.643 1.00 86.88 360 GLY A C 1
ATOM 2775 O O . GLY A 1 360 ? -19.679 -0.809 1.300 1.00 86.88 360 GLY A O 1
ATOM 2776 N N . ASN A 1 361 ? -19.519 0.473 -0.534 1.00 92.06 361 ASN A N 1
ATOM 2777 C CA . ASN A 1 361 ? -20.866 0.181 -1.043 1.00 92.06 361 ASN A CA 1
ATOM 2778 C C . ASN A 1 361 ? -21.137 -1.325 -1.183 1.00 92.06 361 ASN A C 1
ATOM 2780 O O . ASN A 1 361 ? -22.141 -1.828 -0.679 1.00 92.06 361 ASN A O 1
ATOM 2784 N N . ALA A 1 362 ? -20.233 -2.064 -1.832 1.00 91.38 362 ALA A N 1
ATOM 2785 C CA . ALA A 1 362 ? -20.401 -3.502 -2.051 1.00 91.38 362 ALA A CA 1
ATOM 2786 C C . ALA A 1 362 ? -20.478 -4.280 -0.724 1.00 91.38 362 ALA A C 1
ATOM 2788 O O . ALA A 1 362 ? -21.364 -5.115 -0.543 1.00 91.38 362 ALA A O 1
ATOM 2789 N N . ALA A 1 363 ? -19.612 -3.953 0.239 1.00 89.69 363 ALA A N 1
ATOM 2790 C CA . ALA A 1 363 ? -19.630 -4.573 1.562 1.00 89.69 363 ALA A CA 1
ATOM 2791 C C . ALA A 1 363 ? -20.917 -4.241 2.339 1.00 89.69 363 ALA A C 1
ATOM 2793 O O . ALA A 1 363 ? -21.511 -5.127 2.953 1.00 89.69 363 ALA A O 1
ATOM 2794 N N . ALA A 1 364 ? -21.416 -3.005 2.259 1.00 93.75 364 ALA A N 1
ATOM 2795 C CA . ALA A 1 364 ? -22.685 -2.626 2.879 1.00 93.75 364 ALA A CA 1
ATOM 2796 C C . ALA A 1 364 ? -23.880 -3.391 2.288 1.00 93.75 364 ALA A C 1
ATOM 2798 O O . ALA A 1 364 ? -24.742 -3.866 3.030 1.00 93.75 364 ALA A O 1
ATOM 2799 N N . HIS A 1 365 ? -23.913 -3.580 0.965 1.00 95.38 365 HIS A N 1
ATOM 2800 C CA . HIS A 1 365 ? -24.925 -4.420 0.320 1.00 95.38 365 HIS A CA 1
ATOM 2801 C C . HIS A 1 365 ? -24.844 -5.876 0.786 1.00 95.38 365 HIS A C 1
ATOM 2803 O O . HIS A 1 365 ? -25.875 -6.499 1.038 1.00 95.38 365 HIS A O 1
ATOM 2809 N N . GLY A 1 366 ? -23.632 -6.415 0.935 1.00 92.12 366 GLY A N 1
ATOM 2810 C CA . GLY A 1 366 ? -23.412 -7.761 1.460 1.00 92.12 366 GLY A CA 1
ATOM 2811 C C . GLY A 1 366 ? -23.950 -7.913 2.879 1.00 92.12 366 GLY A C 1
ATOM 2812 O O . GLY A 1 366 ? -24.704 -8.842 3.166 1.00 92.12 366 GLY A O 1
ATOM 2813 N N . PHE A 1 367 ? -23.630 -6.944 3.738 1.00 94.12 367 PHE A N 1
ATOM 2814 C CA . PHE A 1 367 ? -24.095 -6.900 5.121 1.00 94.12 367 PHE A CA 1
ATOM 2815 C C . PHE A 1 367 ? -25.623 -6.820 5.210 1.00 94.12 367 PHE A C 1
ATOM 2817 O O . PHE A 1 367 ? -26.245 -7.552 5.979 1.00 94.12 367 PHE A O 1
ATOM 2824 N N . SER A 1 368 ? -26.240 -5.949 4.410 1.00 96.31 368 SER A N 1
ATOM 2825 C CA . SER A 1 368 ? -27.696 -5.782 4.343 1.00 96.31 368 SER A CA 1
ATOM 2826 C C . SER A 1 368 ? -28.400 -7.076 3.926 1.00 96.31 368 SER A C 1
ATOM 2828 O O . SER A 1 368 ? -29.320 -7.519 4.610 1.00 96.31 368 SER A O 1
ATOM 2830 N N . ARG A 1 369 ? -27.918 -7.746 2.868 1.00 96.06 369 ARG A N 1
ATOM 2831 C CA . ARG A 1 369 ? -28.494 -9.018 2.394 1.00 96.06 369 ARG A CA 1
ATOM 2832 C C . ARG A 1 369 ? -28.423 -10.124 3.441 1.00 96.06 369 ARG A C 1
ATOM 2834 O O . ARG A 1 369 ? -29.346 -10.919 3.541 1.00 96.06 369 ARG A O 1
ATOM 2841 N N . GLN A 1 370 ? -27.326 -10.183 4.192 1.00 96.50 370 GLN A N 1
ATOM 2842 C CA . GLN A 1 370 ? -27.109 -11.231 5.184 1.00 96.50 370 GLN A CA 1
ATOM 2843 C C . GLN A 1 370 ? -27.825 -10.962 6.512 1.00 96.50 370 GLN A C 1
ATOM 2845 O O . GLN A 1 370 ? -28.246 -11.909 7.170 1.00 96.50 370 GLN A O 1
ATOM 2850 N N . SER A 1 371 ? -27.955 -9.696 6.919 1.00 94.06 371 SER A N 1
ATOM 2851 C CA . SER A 1 371 ? -28.642 -9.317 8.162 1.00 94.06 371 SER A CA 1
ATOM 2852 C C . SER A 1 371 ? -30.157 -9.159 8.002 1.00 94.06 371 SER A C 1
ATOM 2854 O O . SER A 1 371 ? -30.871 -9.159 8.999 1.00 94.06 371 SER A O 1
ATOM 2856 N N . GLY A 1 372 ? -30.652 -8.995 6.770 1.00 96.00 372 GLY A N 1
ATOM 2857 C CA . GLY A 1 372 ? -32.056 -8.682 6.483 1.00 96.00 372 GLY A CA 1
ATOM 2858 C C . GLY A 1 372 ? -32.435 -7.217 6.741 1.00 96.00 372 GLY A C 1
ATOM 2859 O O . GLY A 1 372 ? -33.582 -6.838 6.522 1.00 96.00 372 GLY A O 1
ATOM 2860 N N . ILE A 1 373 ? -31.491 -6.377 7.180 1.00 94.94 373 ILE A N 1
ATOM 2861 C CA . ILE A 1 373 ? -31.720 -4.949 7.423 1.00 94.94 373 ILE A CA 1
ATOM 2862 C C . ILE A 1 373 ? -31.607 -4.198 6.095 1.00 94.94 373 ILE A C 1
ATOM 2864 O O . ILE A 1 373 ? -30.598 -4.318 5.397 1.00 94.94 373 ILE A O 1
ATOM 2868 N N . SER A 1 374 ? -32.613 -3.394 5.752 1.00 95.00 374 SER A N 1
ATOM 2869 C CA . SER A 1 374 ? -32.658 -2.651 4.488 1.00 95.00 374 SER A CA 1
ATOM 2870 C C . SER A 1 374 ? -31.460 -1.717 4.305 1.00 95.00 374 SER A C 1
ATOM 2872 O O . SER A 1 374 ? -31.097 -0.954 5.204 1.00 95.00 374 SER A O 1
ATOM 2874 N N . PHE A 1 375 ? -30.867 -1.748 3.111 1.00 95.69 375 PHE A N 1
ATOM 2875 C CA . PHE A 1 375 ? -29.858 -0.778 2.706 1.00 95.69 375 PHE A CA 1
ATOM 2876 C C . PHE A 1 375 ? -30.518 0.543 2.301 1.00 95.69 375 PHE A C 1
ATOM 2878 O O . PHE A 1 375 ? -31.485 0.542 1.538 1.00 95.69 375 PHE A O 1
ATOM 2885 N N . ALA A 1 376 ? -29.970 1.668 2.753 1.00 93.56 376 ALA A N 1
ATOM 2886 C CA . ALA A 1 376 ? -30.290 2.972 2.193 1.00 93.56 376 ALA A CA 1
ATOM 2887 C C . ALA A 1 376 ? -29.097 3.920 2.296 1.00 93.56 376 ALA A C 1
ATOM 2889 O O . ALA A 1 376 ? -28.315 3.851 3.242 1.00 93.56 376 ALA A O 1
ATOM 2890 N N . GLU A 1 377 ? -28.988 4.848 1.350 1.00 93.88 377 GLU A N 1
ATOM 2891 C CA . GLU A 1 377 ? -27.966 5.884 1.412 1.00 93.88 377 GLU A CA 1
ATOM 2892 C C . GLU A 1 377 ? -28.276 6.882 2.533 1.00 93.88 377 GLU A C 1
ATOM 2894 O O . GLU A 1 377 ? -29.377 7.430 2.629 1.00 93.88 377 GLU A O 1
ATOM 2899 N N . VAL A 1 378 ? -27.279 7.142 3.380 1.00 93.25 378 VAL A N 1
ATOM 2900 C CA . VAL A 1 378 ? -27.350 8.180 4.427 1.00 93.25 378 VAL A CA 1
ATOM 2901 C C . VAL A 1 378 ? -26.316 9.289 4.234 1.00 93.25 378 VAL A C 1
ATOM 2903 O O . VAL A 1 378 ? -26.397 10.340 4.875 1.00 93.25 378 VAL A O 1
ATOM 2906 N N . LEU A 1 379 ? -25.358 9.069 3.332 1.00 92.19 379 LEU A N 1
ATOM 2907 C CA . LEU A 1 379 ? -24.286 9.989 2.973 1.00 92.19 379 LEU A CA 1
ATOM 2908 C C . LEU A 1 379 ? -24.281 10.196 1.461 1.00 92.19 379 LEU A C 1
ATOM 2910 O O . LEU A 1 379 ? -24.303 9.235 0.701 1.00 92.19 379 LEU A O 1
ATOM 2914 N N . CYS A 1 380 ? -24.162 11.447 1.036 1.00 89.69 380 CYS A N 1
ATOM 2915 C CA . CYS A 1 380 ? -23.903 11.823 -0.346 1.00 89.69 380 CYS A CA 1
ATOM 2916 C C . CYS A 1 380 ? -22.455 12.312 -0.468 1.00 89.69 380 CYS A C 1
ATOM 2918 O O . CYS A 1 380 ? -22.053 13.258 0.217 1.00 89.69 380 CYS A O 1
ATOM 2920 N N . LYS A 1 381 ? -21.658 11.659 -1.323 1.00 87.44 381 LYS A N 1
ATOM 2921 C CA . LYS A 1 381 ? -20.281 12.071 -1.633 1.00 87.44 381 LYS A CA 1
ATOM 2922 C C . LYS A 1 381 ? -20.303 13.246 -2.606 1.00 87.44 381 LYS A C 1
ATOM 2924 O O . LYS A 1 381 ? -20.905 13.170 -3.675 1.00 87.44 381 LYS A O 1
ATOM 2929 N N . ASN A 1 382 ? -19.589 14.315 -2.277 1.00 82.50 382 ASN A N 1
ATOM 2930 C CA . ASN A 1 382 ? -19.405 15.432 -3.190 1.00 82.50 382 ASN A CA 1
ATOM 2931 C C . ASN A 1 382 ? -18.362 15.076 -4.260 1.00 82.50 382 ASN A C 1
ATOM 2933 O O . ASN A 1 382 ? -17.159 15.068 -3.994 1.00 82.50 382 ASN A O 1
ATOM 2937 N N . ARG A 1 383 ? -18.834 14.792 -5.478 1.00 77.94 383 ARG A N 1
ATOM 2938 C CA . ARG A 1 383 ? -18.002 14.368 -6.617 1.00 77.94 383 ARG A CA 1
ATOM 2939 C C . ARG A 1 383 ? -17.078 15.466 -7.154 1.00 77.94 383 ARG A C 1
ATOM 2941 O O . ARG A 1 383 ? -16.104 15.156 -7.824 1.00 77.94 383 ARG A O 1
ATOM 2948 N N . TYR A 1 384 ? -17.347 16.729 -6.825 1.00 70.50 384 TYR A N 1
ATOM 2949 C CA . TYR A 1 384 ? -16.585 17.883 -7.317 1.00 70.50 384 TYR A CA 1
ATOM 2950 C C . TYR A 1 384 ? -15.449 18.308 -6.376 1.00 70.50 384 TYR A C 1
ATOM 2952 O O . TYR A 1 384 ? -14.754 19.292 -6.629 1.00 70.50 384 TYR A O 1
ATOM 2960 N N . VAL A 1 385 ? -15.248 17.594 -5.265 1.00 68.44 385 VAL A N 1
ATOM 2961 C CA . VAL A 1 385 ? -14.172 17.891 -4.313 1.00 68.44 385 VAL A CA 1
ATOM 2962 C C . VAL A 1 385 ? -12.938 17.064 -4.665 1.00 68.44 385 VAL A C 1
ATOM 2964 O O . VAL A 1 385 ? -12.853 15.883 -4.333 1.00 68.44 385 VAL A O 1
ATOM 2967 N N . GLY A 1 386 ? -11.960 17.707 -5.308 1.00 59.47 386 GLY A N 1
ATOM 2968 C CA . GLY A 1 386 ? -10.643 17.121 -5.583 1.00 59.47 386 GLY A CA 1
ATOM 2969 C C . GLY A 1 386 ? -9.770 16.929 -4.330 1.00 59.47 386 GLY A C 1
ATOM 2970 O O . GLY A 1 386 ? -10.137 17.315 -3.211 1.00 59.47 386 GLY A O 1
ATOM 2971 N N . ARG A 1 387 ? -8.570 16.351 -4.506 1.00 56.41 387 ARG A N 1
ATOM 2972 C CA . ARG A 1 387 ? -7.550 16.295 -3.442 1.00 56.41 387 ARG A CA 1
ATOM 2973 C C . ARG A 1 387 ? -7.172 17.722 -3.041 1.00 56.41 387 ARG A C 1
ATOM 2975 O O . ARG A 1 387 ? -6.705 18.513 -3.849 1.00 56.41 387 ARG A O 1
ATOM 2982 N N . SER A 1 388 ? -7.419 18.076 -1.786 1.00 45.16 388 SER A N 1
ATOM 2983 C CA . SER A 1 388 ? -7.108 19.411 -1.275 1.00 45.16 388 SER A CA 1
ATOM 2984 C C . SER A 1 388 ? -5.611 19.498 -0.965 1.00 45.16 388 SER A C 1
ATOM 2986 O O . SER A 1 388 ? -5.136 18.770 -0.092 1.00 45.16 388 SER A O 1
ATOM 2988 N N . PHE A 1 389 ? -4.885 20.389 -1.647 1.00 37.88 389 PHE A N 1
ATOM 2989 C CA . PHE A 1 389 ? -3.495 20.731 -1.327 1.00 37.88 389 PHE A CA 1
ATOM 2990 C C . PHE A 1 389 ? -3.347 21.182 0.134 1.00 37.88 389 PHE A C 1
ATOM 2992 O O . PHE A 1 389 ? -4.302 21.684 0.740 1.00 37.88 389 PHE A O 1
ATOM 2999 N N . ILE A 1 390 ? -2.143 20.972 0.680 1.00 34.97 390 ILE A N 1
ATOM 3000 C CA . ILE A 1 390 ? -1.707 21.256 2.056 1.00 34.97 390 ILE A CA 1
ATOM 3001 C C . ILE A 1 390 ? -2.394 22.515 2.604 1.00 34.97 390 ILE A C 1
ATOM 3003 O O . ILE A 1 390 ? -2.082 23.634 2.213 1.00 34.97 390 ILE A O 1
ATOM 3007 N N . GLN A 1 391 ? -3.344 22.331 3.523 1.00 42.03 391 GLN A N 1
ATOM 3008 C CA . GLN A 1 391 ? -4.005 23.447 4.197 1.00 42.03 391 GLN A CA 1
ATOM 3009 C C . GLN A 1 391 ? -3.247 23.793 5.488 1.00 42.03 391 GLN A C 1
ATOM 3011 O O . GLN A 1 391 ? -3.066 22.904 6.328 1.00 42.03 391 GLN A O 1
ATOM 3016 N N . PRO A 1 392 ? -2.848 25.062 5.694 1.00 38.75 392 PRO A N 1
ATOM 3017 C CA . PRO A 1 392 ? -2.003 25.470 6.818 1.00 38.75 392 PRO A CA 1
ATOM 3018 C C . PRO A 1 392 ? -2.705 25.428 8.185 1.00 38.75 392 PRO A C 1
ATOM 3020 O O . PRO A 1 392 ? -2.032 25.461 9.210 1.00 38.75 392 PRO A O 1
ATOM 3023 N N . SER A 1 393 ? -4.043 25.317 8.248 1.00 56.00 393 SER A N 1
ATOM 3024 C CA . SER A 1 393 ? -4.779 25.306 9.523 1.00 56.00 393 SER A CA 1
ATOM 3025 C C . SER A 1 393 ? -5.565 24.015 9.787 1.00 56.00 393 SER A C 1
ATOM 3027 O O . SER A 1 393 ? -6.292 23.497 8.934 1.00 56.00 393 SER A O 1
ATOM 3029 N N . ASN A 1 394 ? -5.505 23.536 11.035 1.00 52.09 394 ASN A N 1
ATOM 3030 C CA . ASN A 1 394 ? -6.318 22.414 11.522 1.00 52.09 394 ASN A CA 1
ATOM 3031 C C . ASN A 1 394 ? -7.832 22.687 11.434 1.00 52.09 394 ASN A C 1
ATOM 3033 O O . ASN A 1 394 ? -8.617 21.749 11.289 1.00 52.09 394 ASN A O 1
ATOM 3037 N N . ARG A 1 395 ? -8.254 23.962 11.484 1.00 61.94 395 ARG A N 1
ATOM 3038 C CA . ARG A 1 395 ? -9.659 24.371 11.320 1.00 61.94 395 ARG A CA 1
ATOM 3039 C C . ARG A 1 395 ? -10.160 24.092 9.904 1.00 61.94 395 ARG A C 1
ATOM 3041 O O . ARG A 1 395 ? -11.188 23.439 9.743 1.00 61.94 395 ARG A O 1
ATOM 3048 N N . LEU A 1 396 ? -9.412 24.526 8.888 1.00 57.47 396 LEU A N 1
ATOM 3049 C CA . LEU A 1 396 ? -9.749 24.277 7.483 1.00 57.47 396 LEU A CA 1
ATOM 3050 C C . LEU A 1 396 ? -9.725 22.777 7.170 1.00 57.47 396 LEU A C 1
ATOM 3052 O O . LEU A 1 396 ? -10.621 22.284 6.493 1.00 57.47 396 LEU A O 1
ATOM 3056 N N . ARG A 1 397 ? -8.786 22.025 7.759 1.00 57.19 397 ARG A N 1
ATOM 3057 C CA . ARG A 1 397 ? -8.707 20.563 7.605 1.00 57.19 397 ARG A CA 1
ATOM 3058 C C . ARG A 1 397 ? -9.957 19.830 8.115 1.00 57.19 397 ARG A C 1
ATOM 3060 O O . ARG A 1 397 ? -10.414 18.897 7.464 1.00 57.19 397 ARG A O 1
ATOM 3067 N N . LYS A 1 398 ? -10.542 20.273 9.237 1.00 58.41 398 LYS A N 1
ATOM 3068 C CA . LYS A 1 398 ? -11.809 19.729 9.769 1.00 58.41 398 LYS A CA 1
ATOM 3069 C C . LYS A 1 398 ? -13.018 20.102 8.900 1.00 58.41 398 LYS A C 1
ATOM 3071 O O . LYS A 1 398 ? -13.907 19.275 8.721 1.00 58.41 398 LYS A O 1
ATOM 3076 N N . LEU A 1 399 ? -13.030 21.303 8.315 1.00 62.06 399 LEU A N 1
ATOM 3077 C CA . LEU A 1 399 ? -14.079 21.738 7.380 1.00 62.06 399 LEU A CA 1
ATOM 3078 C C . LEU A 1 399 ? -14.039 20.976 6.043 1.00 62.06 399 LEU A C 1
ATOM 3080 O O . LEU A 1 399 ? -15.079 20.790 5.420 1.00 62.06 399 LEU A O 1
ATOM 3084 N N . LEU A 1 400 ? -12.871 20.484 5.616 1.00 60.81 400 LEU A N 1
ATOM 3085 C CA . LEU A 1 400 ? -12.739 19.705 4.379 1.00 60.81 400 LEU A CA 1
ATOM 3086 C C . LEU A 1 400 ? -13.496 18.368 4.412 1.00 60.81 400 LEU A C 1
ATOM 3088 O O . LEU A 1 400 ? -13.998 17.950 3.375 1.00 60.81 400 LEU A O 1
ATOM 3092 N N . VAL A 1 401 ? -13.631 17.705 5.567 1.00 57.66 401 VAL A N 1
ATOM 3093 C CA . VAL A 1 401 ? -14.423 16.459 5.650 1.00 57.66 401 VAL A CA 1
ATOM 3094 C C . VAL A 1 401 ? -15.916 16.752 5.478 1.00 57.66 401 VAL A C 1
ATOM 3096 O O . VAL A 1 401 ? -16.591 16.041 4.740 1.00 57.66 401 VAL A O 1
ATOM 3099 N N . ALA A 1 402 ? -16.403 17.857 6.052 1.00 59.88 402 ALA A N 1
ATOM 3100 C CA . ALA A 1 402 ? -17.766 18.343 5.826 1.00 59.88 402 ALA A CA 1
ATOM 3101 C C . ALA A 1 402 ? -18.009 18.805 4.374 1.00 59.88 402 ALA A C 1
ATOM 3103 O O . ALA A 1 402 ? -19.143 18.794 3.915 1.00 59.88 402 ALA A O 1
ATOM 3104 N N . LYS A 1 403 ? -16.958 19.177 3.624 1.00 63.72 403 LYS A N 1
ATOM 3105 C CA . LYS A 1 403 ? -17.067 19.421 2.174 1.00 63.72 403 LYS A CA 1
ATOM 3106 C C . LYS A 1 403 ? -17.190 18.131 1.358 1.00 63.72 403 LYS A C 1
ATOM 3108 O O . LYS A 1 403 ? -17.794 18.167 0.290 1.00 63.72 403 LYS A O 1
ATOM 3113 N N . LYS A 1 404 ? -16.603 17.022 1.829 1.00 76.06 404 LYS A N 1
ATOM 3114 C CA . LYS A 1 404 ? -16.567 15.739 1.104 1.00 76.06 404 LYS A CA 1
ATOM 3115 C C . LYS A 1 404 ? -17.875 14.958 1.188 1.00 76.06 404 LYS A C 1
ATOM 3117 O O . LYS A 1 404 ? -18.220 14.296 0.215 1.00 76.06 404 LYS A O 1
ATOM 3122 N N . PHE A 1 405 ? -18.588 15.035 2.311 1.00 85.44 405 PHE A N 1
ATOM 3123 C CA . PHE A 1 405 ? -19.827 14.284 2.523 1.00 85.44 405 PHE A CA 1
ATOM 3124 C C . PHE A 1 405 ? -20.943 15.173 3.070 1.00 85.44 405 PHE A C 1
ATOM 3126 O O . PHE A 1 405 ? -20.725 15.933 4.013 1.00 85.44 405 PHE A O 1
ATOM 3133 N N . GLY A 1 406 ? -22.144 15.025 2.514 1.00 87.62 406 GLY A N 1
ATOM 3134 C CA . GLY A 1 406 ? -23.386 15.566 3.065 1.00 87.62 406 GLY A CA 1
ATOM 3135 C C . GLY A 1 406 ? -24.247 14.453 3.659 1.00 87.62 406 GLY A C 1
ATOM 3136 O O . GLY A 1 406 ? -24.368 13.390 3.056 1.00 87.62 406 GLY A O 1
ATOM 3137 N N . ALA A 1 407 ? -24.848 14.676 4.830 1.00 90.31 407 ALA A N 1
ATOM 3138 C CA . ALA A 1 407 ? -25.806 13.729 5.400 1.00 90.31 407 ALA A CA 1
ATOM 3139 C C . ALA A 1 407 ? -27.206 13.941 4.815 1.00 90.31 407 ALA A C 1
ATOM 3141 O O . ALA A 1 407 ? -27.697 15.068 4.733 1.00 90.31 407 ALA A O 1
ATOM 3142 N N . LEU A 1 408 ? -27.872 12.842 4.469 1.00 92.31 408 LEU A N 1
ATOM 3143 C CA . LEU A 1 408 ? -29.256 12.840 4.008 1.00 92.31 408 LEU A CA 1
ATOM 3144 C C . LEU A 1 408 ? -30.184 12.817 5.229 1.00 92.31 408 LEU A C 1
ATOM 3146 O O . LEU A 1 408 ? -30.627 11.759 5.667 1.00 92.31 408 LEU A O 1
ATOM 3150 N N . ALA A 1 409 ? -30.452 13.989 5.812 1.00 88.38 409 ALA A N 1
ATOM 3151 C CA . ALA A 1 409 ? -31.131 14.113 7.109 1.00 88.38 409 ALA A CA 1
ATOM 3152 C C . ALA A 1 409 ? -32.469 13.352 7.199 1.00 88.38 409 ALA A C 1
ATOM 3154 O O . ALA A 1 409 ? -32.736 12.710 8.213 1.00 88.38 409 ALA A O 1
ATOM 3155 N N . GLY A 1 410 ? -33.273 13.344 6.127 1.00 88.81 410 GLY A N 1
ATOM 3156 C CA . GLY A 1 410 ? -34.529 12.581 6.073 1.00 88.81 410 GLY A CA 1
ATOM 3157 C C . GLY A 1 410 ? -34.344 11.062 6.187 1.00 88.81 410 GLY A C 1
ATOM 3158 O O . GLY A 1 410 ? -35.211 10.374 6.717 1.00 88.81 410 GLY A O 1
ATOM 3159 N N . MET A 1 411 ? -33.191 10.540 5.761 1.00 89.69 411 MET A N 1
ATOM 3160 C CA . MET A 1 411 ? -32.845 9.120 5.875 1.00 89.69 411 MET A CA 1
ATOM 3161 C C . MET A 1 411 ? -32.209 8.770 7.222 1.00 89.69 411 MET A C 1
ATOM 3163 O O . MET A 1 411 ? -32.198 7.597 7.586 1.00 89.69 411 MET A O 1
ATOM 3167 N N . VAL A 1 412 ? -31.713 9.771 7.954 1.00 90.94 412 VAL A N 1
ATOM 3168 C CA . VAL A 1 412 ? -30.933 9.614 9.191 1.00 90.94 412 VAL A CA 1
ATOM 3169 C C . VAL A 1 412 ? -31.769 9.823 10.455 1.00 90.94 412 VAL A C 1
ATOM 3171 O O . VAL A 1 412 ? -31.590 9.105 11.440 1.00 90.94 412 VAL A O 1
ATOM 3174 N N . LYS A 1 413 ? -32.669 10.811 10.446 1.00 92.00 413 LYS A N 1
ATOM 3175 C CA . LYS A 1 413 ? -33.392 11.266 11.636 1.00 92.00 413 LYS A CA 1
ATOM 3176 C C . LYS A 1 413 ? -34.192 10.132 12.283 1.00 92.00 413 LYS A C 1
ATOM 3178 O O . LYS A 1 413 ? -35.052 9.531 11.647 1.00 92.00 413 LYS A O 1
ATOM 3183 N N . GLY A 1 414 ? -33.935 9.881 13.565 1.00 88.69 414 GLY A N 1
ATOM 3184 C CA . GLY A 1 414 ? -34.662 8.892 14.358 1.00 88.69 414 GLY A CA 1
ATOM 3185 C C . GLY A 1 414 ? -34.297 7.434 14.064 1.00 88.69 414 GLY A C 1
ATOM 3186 O O . GLY A 1 414 ? -35.022 6.554 14.512 1.00 88.69 414 GLY A O 1
ATOM 3187 N N . LYS A 1 415 ? -33.210 7.153 13.328 1.00 89.25 415 LYS A N 1
ATOM 3188 C CA . LYS A 1 415 ? -32.813 5.780 12.969 1.00 89.25 415 LYS A CA 1
ATOM 3189 C C . LYS A 1 415 ? -31.523 5.329 13.655 1.00 89.25 415 LYS A C 1
ATOM 3191 O O . LYS A 1 415 ? -30.612 6.128 13.885 1.00 89.25 415 LYS A O 1
ATOM 3196 N N . ARG A 1 416 ? -31.431 4.025 13.926 1.00 89.56 416 ARG A N 1
ATOM 3197 C CA . ARG A 1 416 ? -30.207 3.268 14.226 1.00 89.56 416 ARG A CA 1
ATOM 3198 C C . ARG A 1 416 ? -29.567 2.852 12.905 1.00 89.56 416 ARG A C 1
ATOM 3200 O O . ARG A 1 416 ? -30.208 2.187 12.093 1.00 89.56 416 ARG A O 1
ATOM 3207 N N . ILE A 1 417 ? -28.317 3.243 12.686 1.00 89.44 417 ILE A N 1
ATOM 3208 C CA . ILE A 1 417 ? -27.628 3.080 11.400 1.00 89.44 417 ILE A CA 1
ATOM 3209 C C . ILE A 1 417 ? -26.416 2.166 11.587 1.00 89.44 417 ILE A C 1
ATOM 3211 O O . ILE A 1 417 ? -25.557 2.461 12.418 1.00 89.44 417 ILE A O 1
ATOM 3215 N N . VAL A 1 418 ? -26.307 1.110 10.777 1.00 90.62 418 VAL A N 1
ATOM 3216 C CA . VAL A 1 418 ? -25.036 0.406 10.546 1.00 90.62 418 VAL A CA 1
ATOM 3217 C C . VAL A 1 418 ? -24.317 1.111 9.409 1.00 90.62 418 VAL A C 1
ATOM 3219 O O . VAL A 1 418 ? -24.823 1.151 8.290 1.00 90.62 418 VAL A O 1
ATOM 3222 N N . LEU A 1 419 ? -23.144 1.671 9.690 1.00 91.19 419 LEU A N 1
ATOM 3223 C CA . LEU A 1 419 ? -22.304 2.311 8.684 1.00 91.19 419 LEU A CA 1
ATOM 3224 C C . LEU A 1 419 ? -21.101 1.413 8.378 1.00 91.19 419 LEU A C 1
ATOM 3226 O O . LEU A 1 419 ? -20.291 1.152 9.265 1.00 91.19 419 LEU A O 1
ATOM 3230 N N . VAL A 1 420 ? -20.994 0.953 7.133 1.00 88.12 420 VAL A N 1
ATOM 3231 C CA . VAL A 1 420 ? -19.898 0.100 6.656 1.00 88.12 420 VAL A CA 1
ATOM 3232 C C . VAL A 1 420 ? -18.884 0.950 5.892 1.00 88.12 420 VAL A C 1
ATOM 3234 O O . VAL A 1 420 ? -19.248 1.670 4.964 1.00 88.12 420 VAL A O 1
ATOM 3237 N N . ASP A 1 421 ? -17.617 0.861 6.282 1.00 88.31 421 ASP A N 1
ATOM 3238 C CA . ASP A 1 421 ? -16.478 1.522 5.636 1.00 88.31 421 ASP A CA 1
ATOM 3239 C C . ASP A 1 421 ? -15.464 0.453 5.199 1.00 88.31 421 ASP A C 1
ATOM 3241 O O . ASP A 1 421 ? -15.470 -0.655 5.738 1.00 88.31 421 ASP A O 1
ATOM 3245 N N . ASP A 1 422 ? -14.611 0.759 4.226 1.00 81.62 422 ASP A N 1
ATOM 3246 C CA . ASP A 1 422 ? -13.647 -0.207 3.682 1.00 81.62 422 ASP A CA 1
ATOM 3247 C C . ASP A 1 422 ? -12.457 -0.483 4.614 1.00 81.62 422 ASP A C 1
ATOM 3249 O O . ASP A 1 422 ? -11.925 -1.593 4.634 1.00 81.62 422 ASP A O 1
ATOM 3253 N N . SER A 1 423 ? -12.016 0.531 5.359 1.00 76.19 423 SER A N 1
ATOM 3254 C CA . SER A 1 423 ? -10.754 0.564 6.086 1.00 76.19 423 SER A CA 1
ATOM 3255 C C . SER A 1 423 ? -10.683 1.795 6.995 1.00 76.19 423 SER A C 1
ATOM 3257 O O . SER A 1 423 ? -11.275 2.841 6.734 1.00 76.19 423 SER A O 1
ATOM 3259 N N . ILE A 1 424 ? -9.909 1.711 8.082 1.00 74.69 424 ILE A N 1
ATOM 3260 C CA . ILE A 1 424 ? -9.608 2.872 8.932 1.00 74.69 424 ILE A CA 1
ATOM 3261 C C . ILE A 1 424 ? -8.107 2.925 9.188 1.00 74.69 424 ILE A C 1
ATOM 3263 O O . ILE A 1 424 ? -7.561 2.117 9.931 1.00 74.69 424 ILE A O 1
ATOM 3267 N N . VAL A 1 425 ? -7.448 3.917 8.584 1.00 68.06 425 VAL A N 1
ATOM 3268 C CA . VAL A 1 425 ? -5.989 4.095 8.686 1.00 68.06 425 VAL A CA 1
ATOM 3269 C C . VAL A 1 425 ? -5.618 5.045 9.827 1.00 68.06 425 VAL A C 1
ATOM 3271 O O . VAL A 1 425 ? -4.879 4.689 10.737 1.00 68.06 425 VAL A O 1
ATOM 3274 N N . ARG A 1 426 ? -6.132 6.284 9.796 1.00 64.31 426 ARG A N 1
ATOM 3275 C CA . ARG A 1 426 ? -5.783 7.343 10.771 1.00 64.31 426 ARG A CA 1
ATOM 3276 C C . ARG A 1 426 ? -6.957 7.814 11.634 1.00 64.31 426 ARG A C 1
ATOM 3278 O O . ARG A 1 426 ? -6.781 8.726 12.431 1.00 64.31 426 ARG A O 1
ATOM 3285 N N . GLY A 1 427 ? -8.169 7.295 11.422 1.00 68.81 427 GLY A N 1
ATOM 3286 C CA . GLY A 1 427 ? -9.384 7.676 12.169 1.00 68.81 427 GLY A CA 1
ATOM 3287 C C . GLY A 1 427 ? -9.914 9.107 11.944 1.00 68.81 427 GLY A C 1
ATOM 3288 O O . GLY A 1 427 ? -11.039 9.417 12.329 1.00 68.81 427 GLY A O 1
ATOM 3289 N N . ASN A 1 428 ? -9.156 9.978 11.273 1.00 66.31 428 ASN A N 1
ATOM 3290 C CA . ASN A 1 428 ? -9.505 11.392 11.076 1.00 66.31 428 ASN A CA 1
ATOM 3291 C C . ASN A 1 428 ? -10.719 11.638 10.158 1.00 66.31 428 ASN A C 1
ATOM 3293 O O . ASN A 1 428 ? -11.241 12.750 10.148 1.00 66.31 428 ASN A O 1
ATOM 3297 N N . THR A 1 429 ? -11.154 10.636 9.388 1.00 71.44 429 THR A N 1
ATOM 3298 C CA . THR A 1 429 ? -12.305 10.731 8.470 1.00 71.44 429 THR A CA 1
ATOM 3299 C C . THR A 1 429 ? -13.592 10.225 9.122 1.00 71.44 429 THR A C 1
ATOM 3301 O O . THR A 1 429 ? -14.607 10.918 9.094 1.00 71.44 429 THR A O 1
ATOM 3304 N N . ILE A 1 430 ? -13.540 9.056 9.771 1.00 80.81 430 ILE A N 1
ATOM 3305 C CA . ILE A 1 430 ? -14.728 8.393 10.323 1.00 80.81 430 ILE A CA 1
ATOM 3306 C C . ILE A 1 430 ? -15.341 9.159 11.505 1.00 80.81 430 ILE A C 1
ATOM 3308 O O . ILE A 1 430 ? -16.559 9.289 11.590 1.00 80.81 430 ILE A O 1
ATOM 3312 N N . GLY A 1 431 ? -14.519 9.746 12.385 1.00 82.19 431 GLY A N 1
ATOM 3313 C CA . GLY A 1 431 ? -15.007 10.527 13.529 1.00 82.19 431 GLY A CA 1
ATOM 3314 C C . GLY A 1 431 ? -15.898 11.710 13.113 1.00 82.19 431 GLY A C 1
ATOM 3315 O O . GLY A 1 431 ? -17.024 11.831 13.604 1.00 82.19 431 GLY A O 1
ATOM 3316 N N . PRO A 1 432 ? -15.448 12.574 12.181 1.00 83.12 432 PRO A N 1
ATOM 3317 C CA . PRO A 1 432 ? -16.293 13.622 11.613 1.00 83.12 432 PRO A CA 1
ATOM 3318 C C . PRO A 1 432 ? -17.554 13.114 10.901 1.00 83.12 432 PRO A C 1
ATOM 3320 O O . PRO A 1 432 ? -18.593 13.753 11.043 1.00 83.12 432 PRO A O 1
ATOM 3323 N N . ILE A 1 433 ? -17.498 11.985 10.182 1.00 85.94 433 ILE A N 1
ATOM 3324 C CA . ILE A 1 433 ? -18.681 11.387 9.530 1.00 85.94 433 ILE A CA 1
ATOM 3325 C C . ILE A 1 433 ? -19.722 10.967 10.574 1.00 85.94 433 ILE A C 1
ATOM 3327 O O . ILE A 1 433 ? -20.897 11.303 10.449 1.00 85.94 433 ILE A O 1
ATOM 3331 N N . ILE A 1 434 ? -19.298 10.303 11.651 1.00 86.50 434 ILE A N 1
ATOM 3332 C CA . ILE A 1 434 ? -20.192 9.926 12.753 1.00 86.50 434 ILE A CA 1
ATOM 3333 C C . ILE A 1 434 ? -20.833 11.172 13.368 1.00 86.50 434 ILE A C 1
ATOM 3335 O O . ILE A 1 434 ? -22.042 11.203 13.590 1.00 86.50 434 ILE A O 1
ATOM 3339 N N . LYS A 1 435 ? -20.045 12.228 13.609 1.00 86.06 435 LYS A N 1
ATOM 3340 C CA . LYS A 1 435 ? -20.567 13.497 14.133 1.00 86.06 435 LYS A CA 1
ATOM 3341 C C . LYS A 1 435 ? -21.586 14.132 13.180 1.00 86.06 435 LYS A C 1
ATOM 3343 O O . LYS A 1 435 ? -22.607 14.629 13.642 1.00 86.06 435 LYS A O 1
ATOM 3348 N N . LEU A 1 436 ? -21.331 14.094 11.872 1.00 87.44 436 LEU A N 1
ATOM 3349 C CA . LEU A 1 436 ? -22.250 14.584 10.843 1.00 87.44 436 LEU A CA 1
ATOM 3350 C C . LEU A 1 436 ? -23.598 13.843 10.897 1.00 87.44 436 LEU A C 1
ATOM 3352 O O . LEU A 1 436 ? -24.643 14.487 10.888 1.00 87.44 436 LEU A O 1
ATOM 3356 N N . LEU A 1 437 ? -23.580 12.513 11.020 1.00 89.25 437 LEU A N 1
ATOM 3357 C CA . LEU A 1 437 ? -24.795 11.696 11.119 1.00 89.25 437 LEU A CA 1
ATOM 3358 C C . LEU A 1 437 ? -25.545 11.904 12.443 1.00 89.25 437 LEU A C 1
ATOM 3360 O O . LEU A 1 437 ? -26.769 12.013 12.442 1.00 89.25 437 LEU A O 1
ATOM 3364 N N . LYS A 1 438 ? -24.831 12.035 13.568 1.00 88.19 438 LYS A N 1
ATOM 3365 C CA . LYS A 1 438 ? -25.444 12.386 14.862 1.00 88.19 438 LYS A CA 1
ATOM 3366 C C . LYS A 1 438 ? -26.137 13.747 14.802 1.00 88.19 438 LYS A C 1
ATOM 3368 O O . LYS A 1 438 ? -27.290 13.864 15.200 1.00 88.19 438 LYS A O 1
ATOM 3373 N N . ASN A 1 439 ? -25.476 14.752 14.228 1.00 88.19 439 ASN A N 1
ATOM 3374 C CA . ASN A 1 439 ? -26.059 16.082 14.035 1.00 88.19 439 ASN A CA 1
ATOM 3375 C C . ASN A 1 439 ? -27.291 16.061 13.112 1.00 88.19 439 ASN A C 1
ATOM 3377 O O . ASN A 1 439 ? -28.181 16.891 13.267 1.00 88.19 439 ASN A O 1
ATOM 3381 N N . ALA A 1 440 ? -27.357 15.116 12.171 1.00 88.62 440 ALA A N 1
ATOM 3382 C CA . ALA A 1 440 ? -28.515 14.901 11.305 1.00 88.62 440 ALA A CA 1
ATOM 3383 C C . ALA A 1 440 ? -29.656 14.101 11.979 1.00 88.62 440 ALA A C 1
ATOM 3385 O O . ALA A 1 440 ? -30.691 13.873 11.354 1.00 88.62 440 ALA A O 1
ATOM 3386 N N . GLY A 1 441 ? -29.499 13.710 13.250 1.00 87.25 441 GLY A N 1
ATOM 3387 C CA . GLY A 1 441 ? -30.558 13.130 14.078 1.00 87.25 441 GLY A CA 1
ATOM 3388 C C . GLY A 1 441 ? -30.533 11.606 14.227 1.00 87.25 441 GLY A C 1
ATOM 3389 O O . GLY A 1 441 ? -31.570 11.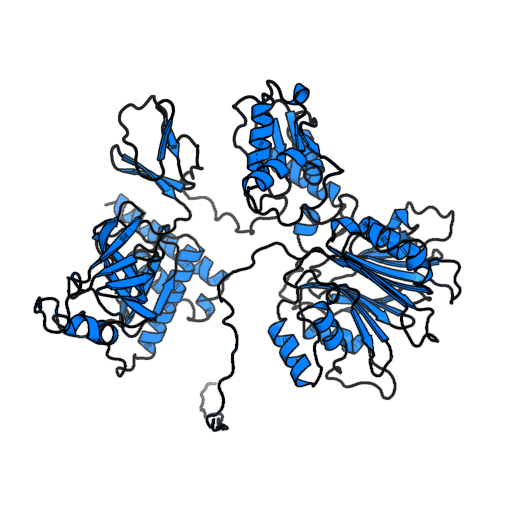039 14.563 1.00 87.25 441 GLY A O 1
ATOM 3390 N N . ALA A 1 442 ? -29.405 10.933 13.974 1.00 86.44 442 ALA A N 1
ATOM 3391 C CA . ALA A 1 442 ? -29.266 9.498 14.256 1.00 86.44 442 ALA A CA 1
ATOM 3392 C C . ALA A 1 442 ? -29.436 9.206 15.764 1.00 86.44 442 ALA A C 1
ATOM 3394 O O . ALA A 1 442 ? -28.882 9.932 16.593 1.00 86.44 442 ALA A O 1
ATOM 3395 N N . ILE A 1 443 ? -30.168 8.144 16.128 1.00 79.94 443 ILE A N 1
ATOM 3396 C CA . ILE A 1 443 ? -30.407 7.782 17.539 1.00 79.94 443 ILE A CA 1
ATOM 3397 C C . ILE A 1 443 ? -29.118 7.259 18.180 1.00 79.94 443 ILE A C 1
ATOM 3399 O O . ILE A 1 443 ? -28.363 6.499 17.577 1.00 79.94 443 ILE A O 1
ATOM 3403 N N . GLU A 1 444 ? -28.897 7.656 19.435 1.00 49.41 444 GLU A N 1
ATOM 3404 C CA . GLU A 1 444 ? -27.676 7.459 20.227 1.00 49.41 444 GLU A CA 1
ATOM 3405 C C . GLU A 1 444 ? -27.232 5.991 20.374 1.00 49.41 444 GLU A C 1
ATOM 3407 O O . GLU A 1 444 ? -26.036 5.728 20.495 1.00 49.41 444 GLU A O 1
ATOM 3412 N N . LYS A 1 445 ? -28.150 5.025 20.188 1.00 39.78 445 LYS A N 1
ATOM 3413 C CA . LYS A 1 445 ? -27.842 3.618 19.863 1.00 39.78 445 LYS A CA 1
ATOM 3414 C C . LYS A 1 445 ? -27.271 3.460 18.438 1.00 39.78 445 LYS A C 1
ATOM 3416 O O . LYS A 1 445 ? -27.570 2.492 17.740 1.00 39.78 445 LYS A O 1
ATOM 3421 N N . MET A 1 446 ? -26.354 4.337 18.028 1.00 40.62 446 MET A N 1
ATOM 3422 C CA . MET A 1 446 ? -25.208 3.871 17.256 1.00 40.62 446 MET A CA 1
ATOM 3423 C C . MET A 1 446 ? -24.451 2.968 18.218 1.00 40.62 446 MET A C 1
ATOM 3425 O O . MET A 1 446 ? -23.508 3.409 18.873 1.00 40.62 446 MET A O 1
ATOM 3429 N N . SER A 1 447 ? -24.913 1.724 18.378 1.00 32.84 447 SER A N 1
ATOM 3430 C CA . SER A 1 447 ? -24.091 0.695 18.976 1.00 32.84 447 SER A CA 1
ATOM 3431 C C . SER A 1 447 ? -22.767 0.793 18.248 1.00 32.84 447 SER A C 1
ATOM 3433 O O . SER A 1 447 ? -22.666 0.471 17.065 1.00 32.84 447 SER A O 1
ATOM 3435 N N . GLN A 1 448 ? -21.755 1.261 18.969 1.00 31.23 448 GLN A N 1
ATOM 3436 C CA . GLN A 1 448 ? -20.365 1.019 18.661 1.00 31.23 448 GLN A CA 1
ATOM 3437 C C . GLN A 1 448 ? -20.112 -0.493 18.785 1.00 31.23 448 GLN A C 1
ATOM 3439 O O . GLN A 1 448 ? -19.273 -0.949 19.538 1.00 31.23 448 GLN A O 1
ATOM 3444 N N . LYS A 1 449 ? -20.826 -1.297 18.002 1.00 28.31 449 LYS A N 1
ATOM 3445 C CA . LYS A 1 449 ? -20.156 -2.221 17.113 1.00 28.31 449 LYS A CA 1
ATOM 3446 C C . LYS A 1 449 ? -19.867 -1.438 15.835 1.00 28.31 449 LYS A C 1
ATOM 3448 O O . LYS A 1 449 ? -20.342 -1.784 14.759 1.00 28.31 449 LYS A O 1
ATOM 3453 N N . ILE A 1 450 ? -19.047 -0.386 15.939 1.00 31.12 450 ILE A N 1
ATOM 3454 C CA . ILE A 1 450 ? -18.149 -0.111 14.824 1.00 31.12 450 ILE A CA 1
ATOM 3455 C C . ILE A 1 450 ? -17.186 -1.288 14.881 1.00 31.12 450 ILE A C 1
ATOM 3457 O O . ILE A 1 450 ? -16.114 -1.208 15.475 1.00 31.12 450 ILE A O 1
ATOM 3461 N N . HIS A 1 451 ? -17.588 -2.418 14.311 1.00 32.97 451 HIS A N 1
ATOM 3462 C CA . HIS A 1 451 ? -16.566 -3.276 13.782 1.00 32.97 451 HIS A CA 1
ATOM 3463 C C . HIS A 1 451 ? -16.037 -2.534 12.578 1.00 32.97 451 HIS A C 1
ATOM 3465 O O . HIS A 1 451 ? -16.619 -2.543 11.498 1.00 32.97 451 HIS A O 1
ATOM 3471 N N . ILE A 1 452 ? -14.945 -1.819 12.825 1.00 33.50 452 ILE A N 1
ATOM 3472 C CA . ILE A 1 452 ? -14.004 -1.464 11.786 1.00 33.50 452 ILE A CA 1
ATOM 3473 C C . ILE A 1 452 ? -13.557 -2.804 11.226 1.00 33.50 452 ILE A C 1
ATOM 3475 O O . ILE A 1 452 ? -12.683 -3.468 11.781 1.00 33.50 452 ILE A O 1
ATOM 3479 N N . ARG A 1 453 ? -14.232 -3.262 10.187 1.00 37.88 453 ARG A N 1
ATOM 3480 C CA . ARG A 1 453 ? -13.863 -4.479 9.498 1.00 37.88 453 ARG A CA 1
ATOM 3481 C C . ARG A 1 453 ? -13.338 -4.055 8.169 1.00 37.88 453 ARG A C 1
ATOM 3483 O O . ARG A 1 453 ? -14.078 -3.879 7.212 1.00 37.88 453 ARG A O 1
ATOM 3490 N N . SER A 1 454 ? -12.026 -3.883 8.176 1.00 30.30 454 SER A N 1
ATOM 3491 C CA . SER A 1 454 ? -11.289 -3.941 6.941 1.00 30.30 454 SER A CA 1
ATOM 3492 C C . SER A 1 454 ? -11.648 -5.251 6.247 1.00 30.30 454 SER A C 1
ATOM 3494 O O . SER A 1 454 ? -11.596 -6.313 6.872 1.00 30.30 454 SER A O 1
ATOM 3496 N N . ALA A 1 455 ? -11.982 -5.198 4.961 1.00 30.44 455 ALA A N 1
ATOM 3497 C CA . ALA A 1 455 ? -11.930 -6.407 4.144 1.00 30.44 455 ALA A CA 1
ATOM 3498 C C . ALA A 1 455 ? -10.475 -6.921 4.027 1.00 30.44 455 ALA A C 1
ATOM 3500 O O . ALA A 1 455 ? -10.245 -8.021 3.530 1.00 30.44 455 ALA A O 1
ATOM 3501 N N . SER A 1 456 ? -9.476 -6.142 4.481 1.00 33.34 456 SER A N 1
ATOM 3502 C CA . SER A 1 456 ? -8.101 -6.609 4.630 1.00 33.34 456 SER A CA 1
ATOM 3503 C C . SER A 1 456 ? -7.988 -7.404 5.917 1.00 33.34 456 SER A C 1
ATOM 3505 O O . SER A 1 456 ? -8.331 -6.916 6.996 1.00 33.34 456 SER A O 1
ATOM 3507 N N . ALA A 1 457 ? -7.417 -8.601 5.825 1.00 30.41 457 ALA A N 1
ATOM 3508 C CA . ALA A 1 457 ? -6.916 -9.290 6.998 1.00 30.41 457 ALA A CA 1
ATOM 3509 C C . ALA A 1 457 ? -5.952 -8.349 7.745 1.00 30.41 457 ALA A C 1
ATOM 3511 O O . ALA A 1 457 ? -4.843 -8.084 7.290 1.00 30.41 457 ALA A O 1
ATOM 3512 N N . SER A 1 458 ? -6.373 -7.825 8.896 1.00 30.62 458 SER A N 1
ATOM 3513 C CA . SER A 1 458 ? -5.419 -7.567 9.971 1.00 30.62 458 SER A CA 1
ATOM 3514 C C . SER A 1 458 ? -4.752 -8.911 10.236 1.00 30.62 458 SER A C 1
ATOM 3516 O O . SER A 1 458 ? -5.480 -9.872 10.471 1.00 30.62 458 SER A O 1
ATOM 3518 N N . ASN A 1 459 ? -3.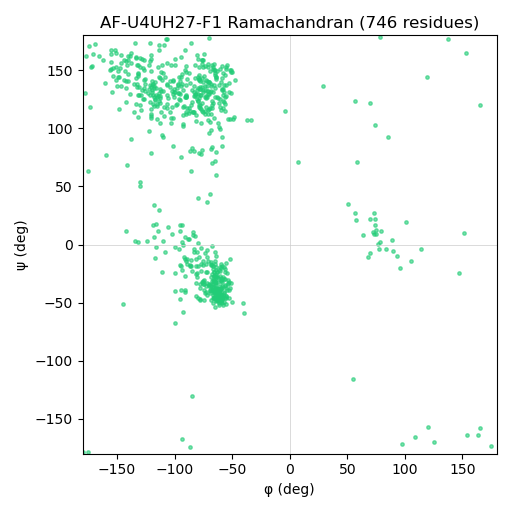423 -8.969 10.090 1.00 30.09 459 ASN A N 1
ATOM 3519 C CA . ASN A 1 459 ? -2.537 -10.119 10.296 1.00 30.09 459 ASN A CA 1
ATOM 3520 C C . ASN A 1 459 ? -3.243 -11.368 10.833 1.00 30.09 459 ASN A C 1
ATOM 3522 O O . ASN A 1 459 ? -3.713 -11.368 11.972 1.00 30.09 459 ASN A O 1
ATOM 3526 N N . ARG A 1 460 ? -3.269 -12.436 10.023 1.00 27.66 460 ARG A N 1
ATOM 3527 C CA . ARG A 1 460 ? -3.637 -13.785 10.467 1.00 27.66 460 ARG A CA 1
ATOM 3528 C C . ARG A 1 460 ? -2.688 -14.221 11.585 1.00 27.66 460 ARG A C 1
ATOM 3530 O O . ARG A 1 460 ? -1.710 -14.917 11.348 1.00 27.66 460 ARG A O 1
ATOM 3537 N N . VAL A 1 461 ? -3.005 -13.834 12.809 1.00 28.69 461 VAL A N 1
ATOM 3538 C CA . VAL A 1 461 ? -2.698 -14.615 13.995 1.00 28.69 461 VAL A CA 1
ATOM 3539 C C . VAL A 1 461 ? -3.889 -15.551 14.126 1.00 28.69 461 VAL A C 1
ATOM 3541 O O . VAL A 1 461 ? -5.026 -15.100 14.272 1.00 28.69 461 VAL A O 1
ATOM 3544 N N . ARG A 1 462 ? -3.654 -16.858 13.971 1.00 25.45 462 ARG A N 1
ATOM 3545 C CA . ARG A 1 462 ? -4.650 -17.863 14.360 1.00 25.45 462 ARG A CA 1
ATOM 3546 C C . ARG A 1 462 ? -5.077 -17.538 15.797 1.00 25.45 462 ARG A C 1
ATOM 3548 O O . ARG A 1 462 ? -4.186 -17.357 16.626 1.00 25.45 462 ARG A O 1
ATOM 3555 N N . PRO A 1 463 ? -6.378 -17.464 16.125 1.00 30.78 463 PRO A N 1
ATOM 3556 C CA . PRO A 1 463 ? -6.777 -17.456 17.519 1.00 30.78 463 PRO A CA 1
ATOM 3557 C C . PRO A 1 463 ? -6.233 -18.744 18.137 1.00 30.78 463 PRO A C 1
ATOM 3559 O O . PRO A 1 463 ? -6.565 -19.840 17.679 1.00 30.78 463 PRO A O 1
ATOM 3562 N N . LEU A 1 464 ? -5.336 -18.596 19.112 1.00 34.12 464 LEU A N 1
ATOM 3563 C CA . LEU A 1 464 ? -4.925 -19.692 19.972 1.00 34.12 464 LEU A CA 1
ATOM 3564 C C . LEU A 1 464 ? -6.179 -20.339 20.562 1.00 34.12 464 LEU A C 1
ATOM 3566 O O . LEU A 1 464 ? -7.158 -19.663 20.892 1.00 34.12 464 LEU A O 1
ATOM 3570 N N . ALA A 1 465 ? -6.133 -21.665 20.610 1.00 33.28 465 ALA A N 1
ATOM 3571 C CA . ALA A 1 465 ? -7.202 -22.520 21.073 1.00 33.28 465 ALA A CA 1
ATOM 3572 C C . ALA A 1 465 ? -7.734 -22.087 22.449 1.00 33.28 465 ALA A C 1
ATOM 3574 O O . ALA A 1 465 ? -7.031 -21.526 23.288 1.00 33.28 465 ALA A O 1
ATOM 3575 N N . ALA A 1 466 ? -9.024 -22.346 22.623 1.00 34.19 466 ALA A N 1
ATOM 3576 C CA . ALA A 1 466 ? -9.844 -21.993 23.760 1.00 34.19 466 ALA A CA 1
ATOM 3577 C C . ALA A 1 466 ? -9.247 -22.433 25.106 1.00 34.19 466 ALA A C 1
ATOM 3579 O O . ALA A 1 466 ? -9.315 -23.612 25.413 1.00 34.19 466 ALA A O 1
ATOM 3580 N N . THR A 1 467 ? -8.759 -21.475 25.905 1.00 33.47 467 THR A N 1
ATOM 3581 C CA . THR A 1 467 ? -8.794 -21.455 27.388 1.00 33.47 467 THR A CA 1
ATOM 3582 C C . THR A 1 467 ? -8.235 -20.124 27.922 1.00 33.47 467 THR A C 1
ATOM 3584 O O . THR A 1 467 ? -7.221 -20.090 28.612 1.00 33.47 467 THR A O 1
ATOM 3587 N N . GLN A 1 468 ? -8.868 -18.985 27.621 1.00 36.09 468 GLN A N 1
ATOM 3588 C CA . GLN A 1 468 ? -8.538 -17.718 28.293 1.00 36.09 468 GLN A CA 1
ATOM 3589 C C . GLN A 1 468 ? -9.799 -17.039 28.825 1.00 36.09 468 GLN A C 1
ATOM 3591 O O . GLN A 1 468 ? -10.755 -16.793 28.089 1.00 36.09 468 GLN A O 1
ATOM 3596 N N . LYS A 1 469 ? -9.776 -16.671 30.112 1.00 36.09 469 LYS A N 1
ATOM 3597 C CA . LYS A 1 469 ? -10.628 -15.605 30.650 1.00 36.09 469 LYS A CA 1
ATOM 3598 C C . LYS A 1 469 ? -10.270 -14.324 29.894 1.00 36.09 469 LYS A C 1
ATOM 3600 O O . LYS A 1 469 ? -9.259 -13.693 30.182 1.00 36.09 469 LYS A O 1
ATOM 3605 N N . TYR A 1 470 ? -11.070 -13.957 28.897 1.00 37.69 470 TYR A N 1
ATOM 3606 C CA . TYR A 1 470 ? -10.854 -12.735 28.129 1.00 37.69 470 TYR A CA 1
ATOM 3607 C C . TYR A 1 470 ? -10.911 -11.510 29.051 1.00 37.69 470 TYR A C 1
ATOM 3609 O O . TYR A 1 470 ? -11.961 -11.182 29.608 1.00 37.69 470 TYR A O 1
ATOM 3617 N N . HIS A 1 471 ? -9.794 -10.793 29.186 1.00 51.56 471 HIS A N 1
ATOM 3618 C CA . HIS A 1 471 ? -9.822 -9.444 29.735 1.00 51.56 471 HIS A CA 1
ATOM 3619 C C . HIS A 1 471 ? -10.543 -8.530 28.738 1.00 51.56 471 HIS A C 1
ATOM 3621 O O . HIS A 1 471 ? -10.058 -8.286 27.633 1.00 51.56 471 HIS A O 1
ATOM 3627 N N . ARG A 1 472 ? -11.726 -8.033 29.118 1.00 64.75 472 ARG A N 1
ATOM 3628 C CA . ARG A 1 472 ? -12.491 -7.077 28.310 1.00 64.75 472 ARG A CA 1
ATOM 3629 C C . ARG A 1 472 ? -11.677 -5.794 28.126 1.00 64.75 472 ARG A C 1
ATOM 3631 O O . ARG A 1 472 ? -11.314 -5.136 29.102 1.00 64.75 472 ARG A O 1
ATOM 3638 N N . ILE A 1 473 ? -11.418 -5.447 26.870 1.00 76.25 473 ILE A N 1
ATOM 3639 C CA . ILE A 1 473 ? -10.805 -4.177 26.484 1.00 76.25 473 ILE A CA 1
ATOM 3640 C C . ILE A 1 473 ? -11.912 -3.123 26.428 1.00 76.25 473 ILE A C 1
ATOM 3642 O O . ILE A 1 473 ? -12.925 -3.326 25.768 1.00 76.25 473 ILE A O 1
ATOM 3646 N N . PHE A 1 474 ? -11.697 -2.011 27.118 1.00 80.19 474 PHE A N 1
ATOM 3647 C CA . PHE A 1 474 ? -12.543 -0.827 27.113 1.00 80.19 474 PHE A CA 1
ATOM 3648 C C . PHE A 1 474 ? -11.975 0.188 26.130 1.00 80.19 474 PHE A C 1
ATOM 3650 O O . PHE A 1 474 ? -10.763 0.403 26.075 1.00 80.19 474 PHE A O 1
ATOM 3657 N N . THR A 1 475 ? -12.840 0.825 25.356 1.00 80.25 475 THR A N 1
ATOM 3658 C CA . THR A 1 475 ? -12.479 1.908 24.433 1.00 80.25 475 THR A CA 1
ATOM 3659 C C . THR A 1 475 ? -12.793 3.280 25.042 1.00 80.25 475 THR A C 1
ATOM 3661 O O . THR A 1 475 ? -13.659 3.372 25.909 1.00 80.25 475 THR A O 1
ATOM 3664 N N . PRO A 1 476 ? -12.111 4.374 24.644 1.00 81.06 476 PRO A N 1
ATOM 3665 C CA . PRO A 1 476 ? -12.417 5.701 25.171 1.00 81.06 476 PRO A CA 1
ATOM 3666 C C . PRO A 1 476 ? -13.895 6.059 24.959 1.00 81.06 476 PRO A C 1
ATOM 3668 O O . PRO A 1 476 ? -14.391 5.999 23.835 1.00 81.06 476 PRO A O 1
ATOM 3671 N N . GLY A 1 477 ? -14.576 6.459 26.029 1.00 76.12 477 GLY A N 1
ATOM 3672 C CA . GLY A 1 477 ? -16.008 6.755 26.070 1.00 76.12 477 GLY A CA 1
ATOM 3673 C C . GLY A 1 477 ? -16.889 5.571 26.480 1.00 76.12 477 GLY A C 1
ATOM 3674 O O . GLY A 1 477 ? -18.069 5.773 26.750 1.00 76.12 477 GLY A O 1
ATOM 3675 N N . GLU A 1 478 ? -16.341 4.358 26.565 1.00 84.94 478 GLU A N 1
ATOM 3676 C CA . GLU A 1 478 ? -17.076 3.172 27.002 1.00 84.94 478 GLU A CA 1
ATOM 3677 C C . GLU A 1 478 ? -17.293 3.172 28.521 1.00 84.94 478 GLU A C 1
ATOM 3679 O O . GLU A 1 478 ? -16.400 3.523 29.296 1.00 84.94 478 GLU A O 1
ATOM 3684 N N . GLU A 1 479 ? -18.483 2.760 28.953 1.00 86.06 479 GLU A N 1
ATOM 3685 C CA . GLU A 1 479 ? -18.853 2.645 30.366 1.00 86.06 479 GLU A CA 1
ATOM 3686 C C . GLU A 1 479 ? -18.063 1.524 31.058 1.00 86.06 479 GLU A C 1
ATOM 3688 O O . GLU A 1 479 ? -18.157 0.347 30.700 1.00 86.06 479 GLU A O 1
ATOM 3693 N N . VAL A 1 480 ? -17.298 1.897 32.085 1.00 84.94 480 VAL A N 1
ATOM 3694 C CA . VAL A 1 480 ? -16.502 0.995 32.929 1.00 84.94 480 VAL A CA 1
ATOM 3695 C C . VAL A 1 480 ? -17.319 0.527 34.137 1.00 84.94 480 VAL A C 1
ATOM 3697 O O . VAL A 1 480 ? -17.217 -0.643 34.528 1.00 84.94 480 VAL A O 1
ATOM 3700 N N . ILE A 1 481 ? -18.121 1.428 34.724 1.00 81.25 481 ILE A N 1
ATOM 3701 C CA . ILE A 1 481 ? -19.076 1.177 35.819 1.00 81.25 481 ILE A CA 1
ATOM 3702 C C . ILE A 1 481 ? -20.301 2.085 35.657 1.00 81.25 481 ILE A C 1
ATOM 3704 O O . ILE A 1 481 ? -20.145 3.275 35.399 1.00 81.25 481 ILE A O 1
ATOM 3708 N N . LYS A 1 482 ? -21.500 1.520 35.857 1.00 75.50 482 LYS A N 1
ATOM 3709 C CA . LYS A 1 482 ? -22.776 2.253 35.858 1.00 75.50 482 LYS A CA 1
ATOM 3710 C C . LYS A 1 482 ? -23.127 2.811 37.242 1.00 75.50 482 LYS A C 1
ATOM 3712 O O . LYS A 1 482 ? -22.880 2.144 38.248 1.00 75.50 482 LYS A O 1
ATOM 3717 N N . ALA A 1 483 ? -23.799 3.960 37.270 1.00 60.00 483 ALA A N 1
ATOM 3718 C CA . ALA A 1 483 ? -24.215 4.766 38.423 1.00 60.00 483 ALA A CA 1
ATOM 3719 C C . ALA A 1 483 ? -24.983 4.016 39.534 1.00 60.00 483 ALA A C 1
ATOM 3721 O O . ALA A 1 483 ? -25.132 4.527 40.640 1.00 60.00 483 ALA A O 1
ATOM 3722 N N . ALA A 1 484 ? -25.433 2.781 39.290 1.00 53.44 484 ALA A N 1
ATOM 3723 C CA . ALA A 1 484 ? -26.096 1.937 40.286 1.00 53.44 484 ALA A CA 1
ATOM 3724 C C . ALA A 1 484 ? -25.155 1.384 41.384 1.00 53.44 484 ALA A C 1
ATOM 3726 O O . ALA A 1 484 ? -25.626 0.728 42.309 1.00 53.44 484 ALA A O 1
ATOM 3727 N N . GLN A 1 485 ? -23.837 1.613 41.297 1.00 55.56 485 GLN A N 1
ATOM 3728 C CA . GLN A 1 485 ? -22.846 1.119 42.262 1.00 55.56 485 GLN A CA 1
ATOM 3729 C C . GLN A 1 485 ? -22.082 2.285 42.912 1.00 55.56 485 GLN A C 1
ATOM 3731 O O . GLN A 1 485 ? -20.944 2.587 42.556 1.00 55.56 485 GLN A O 1
ATOM 3736 N N . THR A 1 486 ? -22.704 2.952 43.885 1.00 57.00 486 THR A N 1
ATOM 3737 C CA . THR A 1 486 ? -22.242 4.190 44.551 1.00 57.00 486 THR A CA 1
ATOM 3738 C C . THR A 1 486 ? -21.038 4.017 45.496 1.00 57.00 486 THR A C 1
ATOM 3740 O O . THR A 1 486 ? -20.960 4.648 46.551 1.00 57.00 486 THR A O 1
ATOM 3743 N N . HIS A 1 487 ? -20.079 3.149 45.167 1.00 69.69 487 HIS A N 1
ATOM 3744 C CA . HIS A 1 487 ? -18.929 2.856 46.034 1.00 69.69 487 HIS A CA 1
ATOM 3745 C C . HIS A 1 487 ? -17.574 2.896 45.324 1.00 69.69 487 HIS A C 1
ATOM 3747 O O . HIS A 1 487 ? -16.570 2.618 45.977 1.00 69.69 487 HIS A O 1
ATOM 3753 N N . PHE A 1 488 ? -17.515 3.230 44.032 1.00 75.25 488 PHE A N 1
ATOM 3754 C CA . PHE A 1 488 ? -16.267 3.245 43.267 1.00 75.25 488 PHE A CA 1
ATOM 3755 C C . PHE A 1 488 ? -15.704 4.659 43.091 1.00 75.25 488 PHE A C 1
ATOM 3757 O O . PHE A 1 488 ? -16.433 5.623 42.897 1.00 75.25 488 PHE A O 1
ATOM 3764 N N . VAL A 1 489 ? -14.382 4.769 43.176 1.00 77.06 489 VAL A N 1
ATOM 3765 C CA . VAL A 1 489 ? -13.592 5.994 43.057 1.00 77.06 489 VAL A CA 1
ATOM 3766 C C . VAL A 1 489 ? -12.881 5.986 41.707 1.00 77.06 489 VAL A C 1
ATOM 3768 O O . VAL A 1 489 ? -12.338 4.962 41.282 1.00 77.06 489 VAL A O 1
ATOM 3771 N N . ARG A 1 490 ? -12.850 7.141 41.037 1.00 81.56 490 ARG A N 1
ATOM 3772 C CA . ARG A 1 490 ? -12.183 7.302 39.739 1.00 81.56 490 ARG A CA 1
ATOM 3773 C C . ARG A 1 490 ? -10.673 7.071 39.833 1.00 81.56 490 ARG A C 1
ATOM 3775 O O . ARG A 1 490 ? -9.985 7.709 40.627 1.00 81.56 490 ARG A O 1
ATOM 3782 N N . GLY A 1 491 ? -10.156 6.191 38.984 1.00 77.00 491 GLY A N 1
ATOM 3783 C CA . GLY A 1 491 ? -8.730 5.967 38.757 1.00 77.00 491 GLY A CA 1
ATOM 3784 C C . GLY A 1 491 ? -8.263 6.523 37.409 1.00 77.00 491 GLY A C 1
ATOM 3785 O O . GLY A 1 491 ? -9.044 7.034 36.603 1.00 77.00 491 GLY A O 1
ATOM 3786 N N . HIS A 1 492 ? -6.962 6.433 37.130 1.00 71.56 492 HIS A N 1
ATOM 3787 C CA . HIS A 1 492 ? -6.412 6.865 35.842 1.00 71.56 492 HIS A CA 1
ATOM 3788 C C . HIS A 1 492 ? -7.002 6.090 34.659 1.00 71.56 492 HIS A C 1
ATOM 3790 O O . HIS A 1 492 ? -7.412 4.940 34.781 1.00 71.56 492 HIS A O 1
ATOM 3796 N N . GLY A 1 493 ? -7.064 6.740 33.498 1.00 74.19 493 GLY A N 1
ATOM 3797 C CA . GLY A 1 493 ? -7.711 6.150 32.329 1.00 74.19 493 GLY A CA 1
ATOM 3798 C C . GLY A 1 493 ? -9.237 6.105 32.425 1.00 74.19 493 GLY A C 1
ATOM 3799 O O . GLY A 1 493 ? -9.863 5.500 31.565 1.00 74.19 493 GLY A O 1
ATOM 3800 N N . THR A 1 494 ? -9.849 6.769 33.415 1.00 86.50 494 THR A N 1
ATOM 3801 C CA . THR A 1 494 ? -11.308 6.941 33.512 1.00 86.50 494 THR A CA 1
ATOM 3802 C C . THR A 1 494 ? -11.707 8.406 33.705 1.00 86.50 494 THR A C 1
ATOM 3804 O O . THR A 1 494 ? -10.875 9.234 34.085 1.00 86.50 494 THR A O 1
ATOM 3807 N N . TYR A 1 495 ? -12.959 8.740 33.400 1.00 83.69 495 TYR A N 1
ATOM 3808 C CA . TYR A 1 495 ? -13.603 10.018 33.703 1.00 83.69 495 TYR A CA 1
ATOM 3809 C C . TYR A 1 495 ? -15.071 9.787 34.085 1.00 83.69 495 TYR A C 1
ATOM 3811 O O . TYR A 1 495 ? -15.638 8.749 33.753 1.00 83.69 495 TYR A O 1
ATOM 3819 N N . GLU A 1 496 ? -15.667 10.734 34.804 1.00 85.62 496 GLU A N 1
ATOM 3820 C CA . GLU A 1 496 ? -17.061 10.648 35.245 1.00 85.62 496 GLU A CA 1
ATOM 3821 C C . GLU A 1 496 ? -17.951 11.499 34.336 1.00 85.62 496 GLU A C 1
ATOM 3823 O O . GLU A 1 496 ? -17.631 12.655 34.052 1.00 85.62 496 GLU A O 1
ATOM 3828 N N . GLU A 1 497 ? -19.051 10.923 33.856 1.00 80.50 497 GLU A N 1
ATOM 3829 C CA . GLU A 1 497 ? -20.029 11.609 33.011 1.00 80.50 497 GLU A CA 1
ATOM 3830 C C . GLU A 1 497 ? -21.419 11.027 33.278 1.00 80.50 497 GLU A C 1
ATOM 3832 O O . GLU A 1 497 ? -21.657 9.848 33.032 1.00 80.50 497 GLU A O 1
ATOM 3837 N N . GLY A 1 498 ? -22.336 11.848 33.799 1.00 75.44 498 GLY A N 1
ATOM 3838 C CA . GLY A 1 498 ? -23.703 11.413 34.113 1.00 75.44 498 GLY A CA 1
ATOM 3839 C C . GLY A 1 498 ? -23.820 10.445 35.300 1.00 75.44 498 GLY A C 1
ATOM 3840 O O . GLY A 1 498 ? -24.800 9.716 35.376 1.00 75.44 498 GLY A O 1
ATOM 3841 N N . GLY A 1 499 ? -22.837 10.420 36.210 1.00 74.44 499 GLY A N 1
ATOM 3842 C CA . GLY A 1 499 ? -22.771 9.471 37.335 1.00 74.44 499 GLY A CA 1
ATOM 3843 C C . GLY A 1 499 ? -22.166 8.107 36.976 1.00 74.44 499 GLY A C 1
ATOM 3844 O O . GLY A 1 499 ? -21.960 7.278 37.861 1.00 74.44 499 GLY A O 1
ATOM 3845 N N . ASP A 1 500 ? -21.840 7.882 35.700 1.00 82.25 500 ASP A N 1
ATOM 3846 C CA . ASP A 1 500 ? -21.137 6.692 35.227 1.00 82.25 500 ASP A CA 1
ATOM 3847 C C . ASP A 1 500 ? -19.628 6.938 35.157 1.00 82.25 500 ASP A C 1
ATOM 3849 O O . ASP A 1 500 ? -19.160 8.014 34.769 1.00 82.25 500 ASP A O 1
ATOM 3853 N N . LEU A 1 501 ? -18.852 5.899 35.468 1.00 85.88 501 LEU A N 1
ATOM 3854 C CA . LEU A 1 501 ? -17.409 5.903 35.277 1.00 85.88 501 LEU A CA 1
ATOM 3855 C C . LEU A 1 501 ? -17.095 5.368 33.876 1.00 85.88 501 LEU A C 1
ATOM 3857 O O . LEU A 1 501 ? -17.325 4.189 33.602 1.00 85.88 501 LEU A O 1
ATOM 3861 N N . LYS A 1 502 ? -16.559 6.205 32.987 1.00 88.31 502 LYS A N 1
ATOM 3862 C CA . LYS A 1 502 ? -16.227 5.865 31.593 1.00 88.31 502 LYS A CA 1
ATOM 3863 C C . LYS A 1 502 ? -14.723 5.823 31.361 1.00 88.31 502 LYS A C 1
ATOM 3865 O O . LYS A 1 502 ? -13.961 6.486 32.057 1.00 88.31 502 LYS A O 1
ATOM 3870 N N . ALA A 1 503 ? -14.269 5.061 30.373 1.00 87.88 503 ALA A N 1
ATOM 3871 C CA . ALA A 1 503 ? -12.858 4.966 30.022 1.00 87.88 503 ALA A CA 1
ATOM 3872 C C . ALA A 1 503 ? -12.407 6.232 29.272 1.00 87.88 503 ALA A C 1
ATOM 3874 O O . ALA A 1 503 ? -13.041 6.643 28.310 1.00 87.88 503 ALA A O 1
ATOM 3875 N N . SER A 1 504 ? -11.291 6.850 29.651 1.00 80.31 504 SER A N 1
ATOM 3876 C CA . SER A 1 504 ? -10.655 7.937 28.885 1.00 80.31 504 SER A CA 1
ATOM 3877 C C . SER A 1 504 ? -9.599 7.436 27.895 1.00 80.31 504 SER A C 1
ATOM 3879 O O . SER A 1 504 ? -9.142 8.199 27.044 1.00 80.31 504 SER A O 1
ATOM 3881 N N . VAL A 1 505 ? -9.211 6.159 27.975 1.00 76.75 505 VAL A N 1
ATOM 3882 C CA . VAL A 1 505 ? -8.187 5.525 27.128 1.00 76.75 505 VAL A CA 1
ATOM 3883 C C . VAL A 1 505 ? -8.625 4.127 26.681 1.00 76.75 505 VAL A C 1
ATOM 3885 O O . VAL A 1 505 ? -9.437 3.495 27.348 1.00 76.75 505 VAL A O 1
ATOM 3888 N N . ALA A 1 506 ? -8.078 3.637 25.562 1.00 78.38 506 ALA A N 1
ATOM 3889 C CA . ALA A 1 506 ? -8.287 2.258 25.118 1.00 78.38 506 ALA A CA 1
ATOM 3890 C C . ALA A 1 506 ? -7.418 1.317 25.957 1.00 78.38 506 ALA A C 1
ATOM 3892 O O . ALA A 1 506 ? -6.191 1.443 25.901 1.00 78.38 506 ALA A O 1
ATOM 3893 N N . GLY A 1 507 ? -8.007 0.407 26.728 1.00 79.50 507 GLY A N 1
ATOM 3894 C CA . GLY A 1 507 ? -7.274 -0.306 27.767 1.00 79.50 507 GLY A CA 1
ATOM 3895 C C . GLY A 1 507 ? -8.043 -1.399 28.495 1.00 79.50 507 GLY A C 1
ATOM 3896 O O . GLY A 1 507 ? -9.201 -1.658 28.205 1.00 79.50 507 GLY A O 1
ATOM 3897 N N . VAL A 1 508 ? -7.399 -2.042 29.461 1.00 81.56 508 VAL A N 1
ATOM 3898 C CA . VAL A 1 508 ? -8.023 -3.068 30.308 1.00 81.56 508 VAL A CA 1
ATOM 3899 C C . VAL A 1 508 ? -8.464 -2.428 31.621 1.00 81.56 508 VAL A C 1
ATOM 3901 O O . VAL A 1 508 ? -7.712 -1.651 32.210 1.00 81.56 508 VAL A O 1
ATOM 3904 N N . LYS A 1 509 ? -9.683 -2.730 32.082 1.00 83.75 509 LYS A N 1
ATOM 3905 C CA . LYS A 1 509 ? -10.154 -2.280 33.399 1.00 83.75 509 LYS A CA 1
ATOM 3906 C C . LYS A 1 509 ? -9.306 -2.923 34.493 1.00 83.75 509 LYS A C 1
ATOM 3908 O O . LYS A 1 509 ? -9.205 -4.144 34.564 1.00 83.75 509 LYS A O 1
ATOM 3913 N N . GLU A 1 510 ? -8.774 -2.092 35.374 1.00 78.50 510 GLU A N 1
ATOM 3914 C CA . GLU A 1 510 ? -8.115 -2.493 36.610 1.00 78.50 510 GLU A CA 1
ATOM 3915 C C . GLU A 1 510 ? -8.923 -1.956 37.782 1.00 78.50 510 GLU A C 1
ATOM 3917 O O . GLU A 1 510 ? -9.364 -0.806 37.782 1.00 78.50 510 GLU A O 1
ATOM 3922 N N . GLN A 1 511 ? -9.144 -2.804 38.777 1.00 80.69 511 GLN A N 1
ATOM 3923 C CA . GLN A 1 511 ? -9.871 -2.428 39.974 1.00 80.69 511 GLN A CA 1
ATOM 3924 C C . GLN A 1 511 ? -9.059 -2.837 41.194 1.00 80.69 511 GLN A C 1
ATOM 3926 O O . GLN A 1 511 ? -8.782 -4.016 41.392 1.00 80.69 511 GLN A O 1
ATOM 3931 N N . VAL A 1 512 ? -8.705 -1.850 42.013 1.00 72.81 512 VAL A N 1
ATOM 3932 C CA . VAL A 1 512 ? -8.025 -2.050 43.293 1.00 72.81 512 VAL A CA 1
ATOM 3933 C C . VAL A 1 512 ? -8.923 -1.469 44.376 1.00 72.81 512 VAL A C 1
ATOM 3935 O O . VAL A 1 512 ? -9.095 -0.254 44.477 1.00 72.81 512 VAL A O 1
ATOM 3938 N N . ASN A 1 513 ? -9.532 -2.338 45.185 1.00 80.31 513 ASN A N 1
ATOM 3939 C CA . ASN A 1 513 ? -10.569 -1.970 46.151 1.00 80.31 513 ASN A CA 1
ATOM 3940 C C . ASN A 1 513 ? -11.738 -1.229 45.471 1.00 80.31 513 ASN A C 1
ATOM 3942 O O . ASN A 1 513 ? -12.447 -1.786 44.630 1.00 80.31 513 ASN A O 1
ATOM 3946 N N . LYS A 1 514 ? -11.921 0.042 45.841 1.00 81.94 514 LYS A N 1
ATOM 3947 C CA . LYS A 1 514 ? -12.910 0.958 45.274 1.00 81.94 514 LYS A CA 1
ATOM 3948 C C . LYS A 1 514 ? -12.358 1.749 44.087 1.00 81.94 514 LYS A C 1
ATOM 3950 O O . LYS A 1 514 ? -13.143 2.351 43.373 1.00 81.94 514 LYS A O 1
ATOM 3955 N N . LEU A 1 515 ? -11.044 1.775 43.856 1.00 77.94 515 LEU A N 1
ATOM 3956 C CA . LEU A 1 515 ? -10.438 2.543 42.770 1.00 77.94 515 LEU A CA 1
ATOM 3957 C C . LEU A 1 515 ? -10.557 1.781 41.450 1.00 77.94 515 LEU A C 1
ATOM 3959 O O . LEU A 1 515 ? -10.109 0.639 41.354 1.00 77.94 515 LEU A O 1
ATOM 3963 N N . VAL A 1 516 ? -11.132 2.418 40.433 1.00 85.44 516 VAL A N 1
ATOM 3964 C CA . VAL A 1 516 ? -11.346 1.808 39.117 1.00 85.44 516 VAL A CA 1
ATOM 3965 C C . VAL A 1 516 ? -10.626 2.625 38.058 1.00 85.44 516 VAL A C 1
ATOM 3967 O O . VAL A 1 516 ? -10.939 3.791 37.830 1.00 85.44 516 VAL A O 1
ATOM 3970 N N . SER A 1 517 ? -9.653 2.002 37.409 1.00 82.75 517 SER A N 1
ATOM 3971 C CA . SER A 1 517 ? -8.829 2.576 36.349 1.00 82.75 517 SER A CA 1
ATOM 3972 C C . SER A 1 517 ? -8.968 1.781 35.055 1.00 82.75 517 SER A C 1
ATOM 3974 O O . SER A 1 517 ? -9.410 0.635 35.050 1.00 82.75 517 SER A O 1
ATOM 3976 N N . VAL A 1 518 ? -8.565 2.378 33.937 1.00 80.88 518 VAL A N 1
ATOM 3977 C CA . VAL A 1 518 ? -8.384 1.660 32.670 1.00 80.88 518 VAL A CA 1
ATOM 3978 C C . VAL A 1 518 ? -6.931 1.817 32.253 1.00 80.88 518 VAL A C 1
ATOM 3980 O O . VAL A 1 518 ? -6.475 2.918 31.938 1.00 80.88 518 VAL A O 1
ATOM 3983 N N . ARG A 1 519 ? -6.183 0.712 32.270 1.00 77.06 519 ARG A N 1
ATOM 3984 C CA . ARG A 1 519 ? -4.777 0.690 31.867 1.00 77.06 519 ARG A CA 1
ATOM 3985 C C . ARG A 1 519 ? -4.683 0.694 30.339 1.00 77.06 519 ARG A C 1
ATOM 3987 O O . ARG A 1 519 ? -5.142 -0.263 29.719 1.00 77.06 519 ARG A O 1
ATOM 3994 N N . PRO A 1 520 ? -4.090 1.724 29.710 1.00 71.75 520 PRO A N 1
ATOM 3995 C CA . PRO A 1 520 ? -4.036 1.843 28.254 1.00 71.75 520 PRO A CA 1
ATOM 3996 C C . PRO A 1 520 ? -3.220 0.724 27.584 1.00 71.75 520 PRO A C 1
ATOM 3998 O O . PRO A 1 520 ? -2.170 0.335 28.090 1.00 71.75 520 PRO A O 1
ATOM 4001 N N . LEU A 1 521 ? -3.647 0.275 26.395 1.00 62.97 521 LEU A N 1
ATOM 4002 C CA . LEU A 1 521 ? -2.936 -0.727 25.579 1.00 62.97 521 LEU A CA 1
ATOM 4003 C C . LEU A 1 521 ? -1.584 -0.209 25.065 1.00 62.97 521 LEU A C 1
ATOM 4005 O O . LEU A 1 521 ? -0.587 -0.927 25.060 1.00 62.97 521 LEU A O 1
ATOM 4009 N N . LYS A 1 522 ? -1.547 1.062 24.647 1.00 63.56 522 LYS A N 1
ATOM 4010 C CA . LYS A 1 522 ? -0.328 1.787 24.272 1.00 63.56 522 LYS A CA 1
ATOM 4011 C C . LYS A 1 522 ? -0.295 3.107 25.025 1.00 63.56 522 LYS A C 1
ATOM 4013 O O . LYS A 1 522 ? -1.135 3.976 24.794 1.00 63.56 522 LYS A O 1
ATOM 4018 N N . SER A 1 523 ? 0.691 3.281 25.893 1.00 64.19 523 SER A N 1
ATOM 4019 C CA . SER A 1 523 ? 0.950 4.547 26.573 1.00 64.19 523 SER A CA 1
ATOM 4020 C C . SER A 1 523 ? 2.396 4.973 26.378 1.00 64.19 523 SER A C 1
ATOM 4022 O O . SER A 1 523 ? 3.315 4.157 26.398 1.00 64.19 523 SER A O 1
ATOM 4024 N N . ARG A 1 524 ? 2.600 6.283 26.203 1.00 71.19 524 ARG A N 1
ATOM 4025 C CA . ARG A 1 524 ? 3.877 6.885 26.594 1.00 71.19 524 ARG A CA 1
ATOM 4026 C C . ARG A 1 524 ? 3.995 6.793 28.109 1.00 71.19 524 ARG A C 1
ATOM 4028 O O . ARG A 1 524 ? 2.972 6.806 28.798 1.00 71.19 524 ARG A O 1
ATOM 4035 N N . TYR A 1 525 ? 5.217 6.703 28.609 1.00 86.62 525 TYR A N 1
ATOM 4036 C CA . TYR A 1 525 ? 5.447 6.612 30.040 1.00 86.62 525 TYR A CA 1
ATOM 4037 C C . TYR A 1 525 ? 4.905 7.866 30.742 1.00 86.62 525 TYR A C 1
ATOM 4039 O O . TYR A 1 525 ? 5.248 8.987 30.367 1.00 86.62 525 TYR A O 1
ATOM 4047 N N . ASN A 1 526 ? 4.029 7.672 31.728 1.00 83.50 526 ASN A N 1
ATOM 4048 C CA . ASN A 1 526 ? 3.585 8.723 32.640 1.00 83.50 526 ASN A CA 1
ATOM 4049 C C . ASN A 1 526 ? 4.171 8.370 34.007 1.00 83.50 526 ASN A C 1
ATOM 4051 O O . ASN A 1 526 ? 3.589 7.547 34.712 1.00 83.50 526 ASN A O 1
ATOM 4055 N N . GLY A 1 527 ? 5.337 8.933 34.322 1.00 84.19 527 GLY A N 1
ATOM 4056 C CA . GLY A 1 527 ? 6.064 8.587 35.540 1.00 84.19 527 GLY A CA 1
ATOM 4057 C C . GLY A 1 527 ? 5.308 8.974 36.807 1.00 84.19 527 GLY A C 1
ATOM 4058 O O . GLY A 1 527 ? 4.615 9.992 36.841 1.00 84.19 527 GLY A O 1
ATOM 4059 N N . GLN A 1 528 ? 5.459 8.163 37.848 1.00 89.19 528 GLN A N 1
ATOM 4060 C CA . GLN A 1 528 ? 5.000 8.440 39.209 1.00 89.19 528 GLN A CA 1
ATOM 4061 C C . GLN A 1 528 ? 6.197 8.569 40.147 1.00 89.19 528 GLN A C 1
ATOM 4063 O O . GLN A 1 528 ? 7.250 7.987 39.903 1.00 89.19 528 GLN A O 1
ATOM 4068 N N . VAL A 1 529 ? 6.036 9.338 41.224 1.00 91.00 529 VAL A N 1
ATOM 4069 C CA . VAL A 1 529 ? 7.084 9.498 42.242 1.00 91.00 529 VAL A CA 1
ATOM 4070 C C . VAL A 1 529 ? 7.470 8.132 42.813 1.00 91.00 529 VAL A C 1
ATOM 4072 O O . VAL A 1 529 ? 6.594 7.349 43.175 1.00 91.00 529 VAL A O 1
ATOM 4075 N N . GLY A 1 530 ? 8.773 7.860 42.877 1.00 89.62 530 GLY A N 1
ATOM 4076 C CA . GLY A 1 530 ? 9.340 6.595 43.344 1.00 89.62 530 GLY A CA 1
ATOM 4077 C C . GLY A 1 530 ? 9.540 5.530 42.260 1.00 89.62 530 GLY A C 1
ATOM 4078 O O . GLY A 1 530 ? 10.103 4.475 42.540 1.00 89.62 530 GLY A O 1
ATOM 4079 N N . GLU A 1 531 ? 9.104 5.763 41.016 1.00 92.06 531 GLU A N 1
ATOM 4080 C CA . GLU A 1 531 ? 9.306 4.785 39.942 1.00 92.06 531 GLU A CA 1
ATOM 4081 C C . GLU A 1 531 ? 10.757 4.766 39.448 1.00 92.06 531 GLU A C 1
ATOM 4083 O O . GLU A 1 531 ? 11.347 5.804 39.135 1.00 92.06 531 GLU A O 1
ATOM 4088 N N . VAL A 1 532 ? 11.306 3.554 39.320 1.00 92.94 532 VAL A N 1
ATOM 4089 C CA . VAL A 1 532 ? 12.621 3.298 38.719 1.00 92.94 532 VAL A CA 1
ATOM 4090 C C . VAL A 1 532 ? 12.511 3.321 37.199 1.00 92.94 532 VAL A C 1
ATOM 4092 O O . VAL A 1 532 ? 11.611 2.699 36.623 1.00 92.94 532 VAL A O 1
ATOM 4095 N N . LEU A 1 533 ? 13.450 4.000 36.545 1.00 94.38 533 LEU A N 1
ATOM 4096 C CA . LEU A 1 533 ? 13.543 4.089 35.092 1.00 94.38 533 LEU A CA 1
ATOM 4097 C C . LEU A 1 533 ? 14.988 4.026 34.600 1.00 94.38 533 LEU A C 1
ATOM 4099 O O . LEU A 1 533 ? 15.935 4.269 35.348 1.00 94.38 533 LEU A O 1
ATOM 4103 N N . VAL A 1 534 ? 15.132 3.734 33.309 1.00 95.56 534 VAL A N 1
ATOM 4104 C CA . VAL A 1 534 ? 16.395 3.867 32.579 1.00 95.56 534 VAL A CA 1
ATOM 4105 C C . VAL A 1 534 ? 16.255 5.030 31.607 1.00 95.56 534 VAL A C 1
ATOM 4107 O O . VAL A 1 534 ? 15.249 5.132 30.908 1.00 95.56 534 VAL A O 1
ATOM 4110 N N . GLY A 1 535 ? 17.229 5.930 31.561 1.00 94.38 535 GLY A N 1
ATOM 4111 C CA . GLY A 1 535 ? 17.189 7.127 30.726 1.00 94.38 535 GLY A CA 1
ATOM 4112 C C . GLY A 1 535 ? 18.455 7.310 29.904 1.00 94.38 535 GLY A C 1
ATOM 4113 O O . GLY A 1 535 ? 19.497 6.748 30.230 1.00 94.38 535 GLY A O 1
ATOM 4114 N N . ARG A 1 536 ? 18.365 8.112 28.840 1.00 95.06 536 ARG A N 1
ATOM 4115 C CA . ARG A 1 536 ? 19.522 8.527 28.034 1.00 95.06 536 ARG A CA 1
ATOM 4116 C C . ARG A 1 536 ? 19.763 10.021 28.174 1.00 95.06 536 ARG A C 1
ATOM 4118 O O . ARG A 1 536 ? 18.841 10.805 27.964 1.00 95.06 536 ARG A O 1
ATOM 4125 N N . ILE A 1 537 ? 20.994 10.422 28.461 1.00 95.19 537 ILE A N 1
ATOM 4126 C CA . ILE A 1 537 ? 21.380 11.832 28.491 1.00 95.19 537 ILE A CA 1
ATOM 4127 C C . ILE A 1 537 ? 21.304 12.400 27.071 1.00 95.19 537 ILE A C 1
ATOM 4129 O O . ILE A 1 537 ? 21.940 11.897 26.147 1.00 95.19 537 ILE A O 1
ATOM 4133 N N . LEU A 1 538 ? 20.490 13.436 26.889 1.00 93.75 538 LEU A N 1
ATOM 4134 C CA . LEU A 1 538 ? 20.316 14.137 25.617 1.00 93.75 538 LEU A CA 1
ATOM 4135 C C . LEU A 1 538 ? 21.221 15.357 25.505 1.00 93.75 538 LEU A C 1
ATOM 4137 O O . LEU A 1 538 ? 21.697 15.658 24.417 1.00 93.75 538 LEU A O 1
ATOM 4141 N N . GLU A 1 539 ? 21.385 16.082 26.611 1.00 92.62 539 GLU A N 1
ATOM 4142 C CA . GLU A 1 539 ? 22.094 17.360 26.655 1.00 92.62 539 GLU A CA 1
ATOM 4143 C C . GLU A 1 539 ? 22.519 17.682 28.093 1.00 92.62 539 GLU A C 1
ATOM 4145 O O . GLU A 1 539 ? 21.739 17.500 29.037 1.00 92.62 539 GLU A O 1
ATOM 4150 N N . VAL A 1 540 ? 23.733 18.209 28.256 1.00 90.81 540 VAL A N 1
ATOM 4151 C CA . VAL A 1 540 ? 24.193 18.816 29.514 1.00 90.81 540 VAL A CA 1
ATOM 4152 C C . VAL A 1 540 ? 23.840 20.308 29.509 1.00 90.81 540 VAL A C 1
ATOM 4154 O O . VAL A 1 540 ? 24.336 21.061 28.675 1.00 90.81 540 VAL A O 1
ATOM 4157 N N . GLN A 1 541 ? 22.990 20.751 30.438 1.00 89.25 541 GLN A N 1
ATOM 4158 C CA . GLN A 1 541 ? 22.573 22.151 30.589 1.00 89.25 541 GLN A CA 1
ATOM 4159 C C . GLN A 1 541 ? 23.097 22.749 31.904 1.00 89.25 541 GLN A C 1
ATOM 4161 O O . GLN A 1 541 ? 23.604 22.045 32.778 1.00 89.25 541 GLN A O 1
ATOM 4166 N N . GLN A 1 542 ? 22.929 24.063 32.089 1.00 84.12 542 GLN A N 1
ATOM 4167 C CA . GLN A 1 542 ? 23.298 24.728 33.343 1.00 84.12 542 GLN A CA 1
ATOM 4168 C C . GLN A 1 542 ? 22.585 24.070 34.538 1.00 84.12 542 GLN A C 1
ATOM 4170 O O . GLN A 1 542 ? 21.359 24.125 34.650 1.00 84.12 542 GLN A O 1
ATOM 4175 N N . LYS A 1 543 ? 23.368 23.459 35.441 1.00 86.62 543 LYS A N 1
ATOM 4176 C CA . LYS A 1 543 ? 22.924 22.797 36.686 1.00 86.62 543 LYS A CA 1
ATOM 4177 C C . LYS A 1 543 ? 22.020 21.568 36.508 1.00 86.62 543 LYS A C 1
ATOM 4179 O O . LYS A 1 543 ? 21.482 21.075 37.506 1.00 86.62 543 LYS A O 1
ATOM 4184 N N . ARG A 1 544 ? 21.818 21.061 35.287 1.00 91.25 544 ARG A N 1
ATOM 4185 C CA . ARG A 1 544 ? 20.973 19.881 35.038 1.00 91.25 544 ARG A CA 1
ATOM 4186 C C . ARG A 1 544 ? 21.354 19.111 33.779 1.00 91.25 544 ARG A C 1
ATOM 4188 O O . ARG A 1 544 ? 21.773 19.704 32.792 1.00 91.25 544 ARG A O 1
ATOM 4195 N N . TRP A 1 545 ? 21.089 17.814 33.781 1.00 94.00 545 TRP A N 1
ATOM 4196 C CA . TRP A 1 545 ? 21.071 16.989 32.580 1.00 94.00 545 TRP A CA 1
ATOM 4197 C C . TRP A 1 545 ? 19.647 16.828 32.071 1.00 94.00 545 TRP A C 1
ATOM 4199 O O . TRP A 1 545 ? 18.708 16.608 32.842 1.00 94.00 545 TRP A O 1
ATOM 4209 N N . LYS A 1 546 ? 19.499 16.930 30.755 1.00 95.00 546 LYS A N 1
ATOM 4210 C CA . LYS A 1 546 ? 18.261 16.639 30.046 1.00 95.00 546 LYS A CA 1
ATOM 4211 C C . LYS A 1 546 ? 18.260 15.164 29.652 1.00 95.00 546 LYS A C 1
ATOM 4213 O O . LYS A 1 546 ? 19.220 14.704 29.039 1.00 95.00 546 LYS A O 1
ATOM 4218 N N . VAL A 1 547 ? 17.212 14.424 30.005 1.00 95.50 547 VAL A N 1
ATOM 4219 C CA . VAL A 1 547 ? 17.188 12.954 29.921 1.00 95.50 547 VAL A CA 1
ATOM 4220 C C . VAL A 1 547 ? 15.969 12.468 29.132 1.00 95.50 547 VAL A C 1
ATOM 4222 O O . VAL A 1 547 ? 14.835 12.780 29.494 1.00 95.50 547 VAL A O 1
ATOM 4225 N N . ASP A 1 548 ? 16.181 11.662 28.088 1.00 94.31 548 ASP A N 1
ATOM 4226 C CA . ASP A 1 548 ? 15.108 10.906 27.435 1.00 94.31 548 ASP A CA 1
ATOM 4227 C C . ASP A 1 548 ? 14.685 9.749 28.338 1.00 94.31 548 ASP A C 1
ATOM 4229 O O . ASP A 1 548 ? 15.451 8.816 28.588 1.00 94.31 548 ASP A O 1
ATOM 4233 N N . THR A 1 549 ? 13.444 9.812 28.803 1.00 92.38 549 THR A N 1
ATOM 4234 C CA . THR A 1 549 ? 12.812 8.796 29.644 1.00 92.38 549 THR A CA 1
ATOM 4235 C C . THR A 1 549 ? 11.619 8.141 28.962 1.00 92.38 549 THR A C 1
ATOM 4237 O O . THR A 1 549 ? 10.805 7.531 29.646 1.00 92.38 549 THR A O 1
ATOM 4240 N N . ASN A 1 550 ? 11.471 8.246 27.636 1.00 89.06 550 ASN A N 1
ATOM 4241 C CA . ASN A 1 550 ? 10.320 7.707 26.898 1.00 89.06 550 ASN A CA 1
ATOM 4242 C C . ASN A 1 550 ? 8.952 8.255 27.370 1.00 89.06 550 ASN A C 1
ATOM 4244 O O . ASN A 1 550 ? 7.902 7.631 27.163 1.00 89.06 550 ASN A O 1
ATOM 4248 N N . SER A 1 551 ? 8.958 9.416 28.027 1.00 86.94 551 SER A N 1
ATOM 4249 C CA . SER A 1 551 ? 7.756 10.095 28.500 1.00 86.94 551 SER A CA 1
ATOM 4250 C C . SER A 1 551 ? 7.256 11.119 27.462 1.00 86.94 551 SER A C 1
ATOM 4252 O O . SER A 1 551 ? 7.604 11.066 26.275 1.00 86.94 551 SER A O 1
ATOM 4254 N N . ARG A 1 552 ? 6.331 12.005 27.848 1.00 81.25 552 ARG A N 1
ATOM 4255 C CA . ARG A 1 552 ? 5.801 13.041 26.940 1.00 81.25 552 ARG A CA 1
ATOM 4256 C C . ARG A 1 552 ? 6.780 14.194 26.724 1.00 81.25 552 ARG A C 1
ATOM 4258 O O . ARG A 1 552 ? 6.769 14.768 25.639 1.00 81.25 552 ARG A O 1
ATOM 4265 N N . LEU A 1 553 ? 7.577 14.509 27.740 1.00 85.62 553 LEU A N 1
ATOM 4266 C CA . LEU A 1 553 ? 8.540 15.604 27.770 1.00 85.62 553 LEU A CA 1
ATOM 4267 C C . LEU A 1 553 ? 9.885 15.065 28.252 1.00 85.62 553 LEU A C 1
ATOM 4269 O O . LEU A 1 553 ? 9.939 14.090 28.995 1.00 85.62 553 LEU A O 1
ATOM 4273 N N . ASP A 1 554 ? 10.974 15.696 27.839 1.00 91.19 554 ASP A N 1
ATOM 4274 C CA . ASP A 1 554 ? 12.294 15.305 28.323 1.00 91.19 554 ASP A CA 1
ATOM 4275 C C . ASP A 1 554 ? 12.401 15.568 29.834 1.00 91.19 554 ASP A C 1
ATOM 4277 O O . ASP A 1 554 ? 12.010 16.631 30.318 1.00 91.19 554 ASP A O 1
ATOM 4281 N N . SER A 1 555 ? 12.930 14.603 30.582 1.00 94.06 555 SER A N 1
ATOM 4282 C CA . SER A 1 555 ? 13.084 14.706 32.033 1.00 94.06 555 SER A CA 1
ATOM 4283 C C . SER A 1 555 ? 14.304 15.538 32.414 1.00 94.06 555 SER A C 1
ATOM 4285 O O . SER A 1 555 ? 15.251 15.681 31.637 1.00 94.06 555 SER A O 1
ATOM 4287 N N . ALA A 1 556 ? 14.315 16.044 33.645 1.00 93.56 556 ALA A N 1
ATOM 4288 C CA . ALA A 1 556 ? 15.442 16.781 34.201 1.00 93.56 556 ALA A CA 1
ATOM 4289 C C . ALA A 1 556 ? 16.081 16.006 35.359 1.00 93.56 556 ALA A C 1
ATOM 4291 O O . ALA A 1 556 ? 15.416 15.706 36.348 1.00 93.56 556 ALA A O 1
ATOM 4292 N N . LEU A 1 557 ? 17.382 15.734 35.265 1.00 93.25 557 LEU A N 1
ATOM 4293 C CA . LEU A 1 557 ? 18.207 15.296 36.390 1.00 93.25 557 LEU A CA 1
ATOM 4294 C C . LEU A 1 557 ? 19.009 16.502 36.875 1.00 93.25 557 LEU A C 1
ATOM 4296 O O . LEU A 1 557 ? 19.894 16.993 36.177 1.00 93.25 557 LEU A O 1
ATOM 4300 N N . LEU A 1 558 ? 18.672 17.034 38.046 1.00 90.06 558 LEU A N 1
ATOM 4301 C CA . LEU A 1 558 ? 19.366 18.204 38.582 1.00 90.06 558 LEU A CA 1
ATOM 4302 C C . LEU A 1 558 ? 20.700 17.789 39.209 1.00 90.06 558 LEU A C 1
ATOM 4304 O O . LEU A 1 558 ? 20.744 16.801 39.937 1.00 90.06 558 LEU A O 1
ATOM 4308 N N . LEU A 1 559 ? 21.744 18.608 39.042 1.00 85.69 559 LEU A N 1
ATOM 4309 C CA . LEU A 1 559 ? 23.032 18.429 39.735 1.00 85.69 559 LEU A CA 1
ATOM 4310 C C . LEU A 1 559 ? 22.849 18.331 41.258 1.00 85.69 559 LEU A C 1
ATOM 4312 O O . LEU A 1 559 ? 23.521 17.573 41.941 1.00 85.69 559 LEU A O 1
ATOM 4316 N N . SER A 1 560 ? 21.859 19.049 41.790 1.00 82.38 560 SER A N 1
ATOM 4317 C CA . SER A 1 560 ? 21.454 19.016 43.197 1.00 82.38 560 SER A CA 1
ATOM 4318 C C . SER A 1 560 ? 20.883 17.683 43.691 1.00 82.38 560 SER A C 1
ATOM 4320 O O . SER A 1 560 ? 20.678 17.531 44.898 1.00 82.38 560 SER A O 1
ATOM 4322 N N . SER A 1 561 ? 20.542 16.782 42.774 1.00 84.94 561 SER A N 1
ATOM 4323 C CA . SER A 1 561 ? 19.811 15.534 43.021 1.00 84.94 561 SER A CA 1
ATOM 4324 C C . SER A 1 561 ? 20.624 14.301 42.628 1.00 84.94 561 SER A C 1
ATOM 4326 O O . SER A 1 561 ? 20.076 13.206 42.505 1.00 84.94 561 SER A O 1
ATOM 4328 N N . VAL A 1 562 ? 21.931 14.492 42.469 1.00 81.19 562 VAL A N 1
ATOM 4329 C CA . VAL A 1 562 ? 22.920 13.490 42.099 1.00 81.19 562 VAL A CA 1
ATOM 4330 C C . VAL A 1 562 ? 23.956 13.373 43.217 1.00 81.19 562 VAL A C 1
ATOM 4332 O O . VAL A 1 562 ? 24.407 14.393 43.735 1.00 81.19 562 VAL A O 1
ATOM 4335 N N . ASN A 1 563 ? 24.351 12.148 43.572 1.00 73.62 563 ASN A N 1
ATOM 4336 C CA . ASN A 1 563 ? 25.525 11.924 44.417 1.00 73.62 563 ASN A CA 1
ATOM 4337 C C . ASN A 1 563 ? 26.772 11.845 43.535 1.00 73.62 563 ASN A C 1
ATOM 4339 O O . ASN A 1 563 ? 26.905 10.915 42.744 1.00 73.62 563 ASN A O 1
ATOM 4343 N N . LEU A 1 564 ? 27.671 12.820 43.654 1.00 68.06 564 LEU A N 1
ATOM 4344 C CA . LEU A 1 564 ? 28.950 12.803 42.944 1.00 68.06 564 LEU A CA 1
ATOM 4345 C C . LEU A 1 564 ? 29.930 11.800 43.596 1.00 68.06 564 LEU A C 1
ATOM 4347 O O . LEU A 1 564 ? 29.751 11.450 44.769 1.00 68.06 564 LEU A O 1
ATOM 4351 N N . PRO A 1 565 ? 30.960 11.326 42.866 1.00 59.44 565 PRO A N 1
ATOM 4352 C CA . PRO A 1 565 ? 31.958 10.402 43.406 1.00 59.44 565 PRO A CA 1
ATOM 4353 C C . PRO A 1 565 ? 32.627 10.986 44.663 1.00 59.44 565 PRO A C 1
ATOM 4355 O O . PRO A 1 565 ? 33.101 12.121 44.636 1.00 59.44 565 PRO A O 1
ATOM 4358 N N . GLY A 1 566 ? 32.638 10.226 45.766 1.00 56.28 566 GLY A N 1
ATOM 4359 C CA . GLY A 1 566 ? 33.179 10.651 47.068 1.00 56.28 566 GLY A CA 1
ATOM 4360 C C . GLY A 1 566 ? 32.153 10.793 48.201 1.00 56.28 566 GLY A C 1
ATOM 4361 O O . GLY A 1 566 ? 32.544 11.077 49.327 1.00 56.28 566 GLY A O 1
ATOM 4362 N N . GLY A 1 567 ? 30.853 10.600 47.943 1.00 54.03 567 GLY A N 1
ATOM 4363 C CA . GLY A 1 567 ? 29.815 10.480 48.986 1.00 54.03 567 GLY A CA 1
ATOM 4364 C C . GLY A 1 567 ? 29.489 11.761 49.771 1.00 54.03 567 GLY A C 1
ATOM 4365 O O . GLY A 1 567 ? 28.519 11.793 50.527 1.00 54.03 567 GLY A O 1
ATOM 4366 N N . GLU A 1 568 ? 30.245 12.839 49.576 1.00 50.88 568 GLU A N 1
ATOM 4367 C CA . GLU A 1 568 ? 29.986 14.134 50.193 1.00 50.88 568 GLU A CA 1
ATOM 4368 C C . GLU A 1 568 ? 28.920 14.914 49.410 1.00 50.88 568 GLU A C 1
ATOM 4370 O O . GLU A 1 568 ? 29.038 15.140 48.204 1.00 50.88 568 GLU A O 1
ATOM 4375 N N . LEU A 1 569 ? 27.901 15.415 50.118 1.00 50.28 569 LEU A N 1
ATOM 4376 C CA . LEU A 1 569 ? 27.031 16.505 49.661 1.00 50.28 569 LEU A CA 1
ATOM 4377 C C . LEU A 1 569 ? 27.873 17.789 49.520 1.00 50.28 569 LEU A C 1
ATOM 4379 O O . LEU A 1 569 ? 27.771 18.711 50.332 1.00 50.28 569 LEU A O 1
ATOM 4383 N N . ARG A 1 570 ? 28.747 17.858 48.507 1.00 49.97 570 ARG A N 1
ATOM 4384 C CA . ARG A 1 570 ? 29.525 19.065 48.222 1.00 49.97 570 ARG A CA 1
ATOM 4385 C C . ARG A 1 570 ? 28.577 20.222 47.923 1.00 49.97 570 ARG A C 1
ATOM 4387 O O . ARG A 1 570 ? 27.534 20.078 47.276 1.00 49.97 570 ARG A O 1
ATOM 4394 N N . ARG A 1 571 ? 28.925 21.400 48.444 1.00 48.12 571 ARG A N 1
ATOM 4395 C CA . ARG A 1 571 ? 28.195 22.651 48.222 1.00 48.12 571 ARG A CA 1
ATOM 4396 C C . ARG A 1 571 ? 28.340 23.076 46.759 1.00 48.12 571 ARG A C 1
ATOM 4398 O O . ARG A 1 571 ? 29.183 23.913 46.479 1.00 48.12 571 ARG A O 1
ATOM 4405 N N . ARG A 1 572 ? 27.488 22.516 45.889 1.00 59.31 572 ARG A N 1
ATOM 4406 C CA . ARG A 1 572 ? 27.057 22.986 44.553 1.00 59.31 572 ARG A CA 1
ATOM 4407 C C . ARG A 1 572 ? 27.830 24.218 44.059 1.00 59.31 572 ARG A C 1
ATOM 4409 O O . ARG A 1 572 ? 27.278 25.324 44.050 1.00 59.31 572 ARG A O 1
ATOM 4416 N N . SER A 1 573 ? 29.095 24.039 43.701 1.00 63.47 573 SER A N 1
ATOM 4417 C CA . SER A 1 573 ? 29.974 25.150 43.342 1.00 63.47 573 SER A CA 1
ATOM 4418 C C . SER A 1 573 ? 29.807 25.500 41.856 1.00 63.47 573 SER A C 1
ATOM 4420 O O . SER A 1 573 ? 29.067 24.846 41.110 1.00 63.47 573 SER A O 1
ATOM 4422 N N . ALA A 1 574 ? 30.437 26.588 41.407 1.00 64.75 574 ALA A N 1
ATOM 4423 C CA . ALA A 1 574 ? 30.571 26.848 39.973 1.00 64.75 574 ALA A CA 1
ATOM 4424 C C . ALA A 1 574 ? 31.469 25.789 39.305 1.00 64.75 574 ALA A C 1
ATOM 4426 O O . ALA A 1 574 ? 31.218 25.411 38.166 1.00 64.75 574 ALA A O 1
ATOM 4427 N N . GLU A 1 575 ? 32.448 25.255 40.038 1.00 69.94 575 GLU A N 1
ATOM 4428 C CA . GLU A 1 575 ? 33.357 24.202 39.575 1.00 69.94 575 GLU A CA 1
ATOM 4429 C C . GLU A 1 575 ? 32.589 22.909 39.266 1.00 69.94 575 GLU A C 1
ATOM 4431 O O . GLU A 1 575 ? 32.730 22.376 38.170 1.00 69.94 575 GLU A O 1
ATOM 4436 N N . ASP A 1 576 ? 31.667 22.476 40.138 1.00 70.38 576 ASP A N 1
ATOM 4437 C CA . ASP A 1 576 ? 30.843 21.278 39.893 1.00 70.38 576 ASP A CA 1
ATOM 4438 C C . ASP A 1 576 ? 30.007 21.397 38.604 1.00 70.38 576 ASP A C 1
ATOM 4440 O O . ASP A 1 576 ? 29.766 20.404 37.921 1.00 70.38 576 ASP A O 1
ATOM 4444 N N . GLN A 1 577 ? 29.570 22.613 38.246 1.00 73.06 577 GLN A N 1
ATOM 4445 C CA . GLN A 1 577 ? 28.833 22.869 37.001 1.00 73.06 577 GLN A CA 1
ATOM 4446 C C . GLN A 1 577 ? 29.719 22.731 35.761 1.00 73.06 577 GLN A C 1
ATOM 4448 O O . GLN A 1 577 ? 29.235 22.265 34.730 1.00 73.06 577 GLN A O 1
ATOM 4453 N N . HIS A 1 578 ? 30.996 23.107 35.855 1.00 76.06 578 HIS A N 1
ATOM 4454 C CA . HIS A 1 578 ? 31.963 22.916 34.773 1.00 76.06 578 HIS A CA 1
ATOM 4455 C C . HIS A 1 578 ? 32.318 21.433 34.582 1.00 76.06 578 HIS A C 1
ATOM 4457 O O . HIS A 1 578 ? 32.456 20.989 33.445 1.00 76.06 578 HIS A O 1
ATOM 4463 N N . MET A 1 579 ? 32.345 20.657 35.670 1.00 78.44 579 MET A N 1
ATOM 4464 C CA . MET A 1 579 ? 32.668 19.222 35.664 1.00 78.44 579 MET A CA 1
ATOM 4465 C C . MET A 1 579 ? 31.479 18.312 35.309 1.00 78.44 579 MET A C 1
ATOM 4467 O O . MET A 1 579 ? 31.648 17.111 35.122 1.00 78.44 579 MET A O 1
ATOM 4471 N N . MET A 1 580 ? 30.260 18.852 35.168 1.00 83.25 580 MET A N 1
ATOM 4472 C CA . MET A 1 580 ? 29.048 18.067 34.871 1.00 83.25 580 MET A CA 1
ATOM 4473 C C . MET A 1 580 ? 29.189 17.142 33.656 1.00 83.25 580 MET A C 1
ATOM 4475 O O . MET A 1 580 ? 28.652 16.033 33.654 1.00 83.25 580 MET A O 1
ATOM 4479 N N . ARG A 1 581 ? 29.894 17.611 32.623 1.00 85.44 581 ARG A N 1
ATOM 4480 C CA . ARG A 1 581 ? 30.114 16.864 31.381 1.00 85.44 581 ARG A CA 1
ATOM 4481 C C . ARG A 1 581 ? 31.084 15.692 31.562 1.00 85.44 581 ARG A C 1
ATOM 4483 O O . ARG A 1 581 ? 30.990 14.737 30.804 1.00 85.44 581 ARG A O 1
ATOM 4490 N N . GLU A 1 582 ? 31.961 15.738 32.563 1.00 83.12 582 GLU A N 1
ATOM 4491 C CA . GLU A 1 582 ? 32.875 14.633 32.876 1.00 83.12 582 GLU A CA 1
ATOM 4492 C C . GLU A 1 582 ? 32.151 13.471 33.569 1.00 83.12 582 GLU A C 1
ATOM 4494 O O . GLU A 1 582 ? 32.487 12.310 33.351 1.00 83.12 582 GLU A O 1
ATOM 4499 N N . TYR A 1 583 ? 31.108 13.764 34.354 1.00 82.81 583 TYR A N 1
ATOM 4500 C CA . TYR A 1 583 ? 30.300 12.733 35.013 1.00 82.81 583 TYR A CA 1
ATOM 4501 C C . TYR A 1 583 ? 29.303 12.072 34.052 1.00 82.81 583 TYR A C 1
ATOM 4503 O O . TYR A 1 583 ? 29.193 10.845 33.993 1.00 82.81 583 TYR A O 1
ATOM 4511 N N . LEU A 1 584 ? 28.568 12.891 33.293 1.00 87.81 584 LEU A N 1
ATOM 4512 C CA . LEU A 1 584 ? 27.562 12.450 32.329 1.00 87.81 584 LEU A CA 1
ATOM 4513 C C . LEU A 1 584 ? 27.595 13.331 31.081 1.00 87.81 584 LEU A C 1
ATOM 4515 O O . LEU A 1 584 ? 27.343 14.538 31.153 1.00 87.81 584 LEU A O 1
ATOM 4519 N N . GLN A 1 585 ? 27.808 12.699 29.933 1.00 90.00 585 GLN A N 1
ATOM 4520 C CA . GLN A 1 585 ? 27.800 13.321 28.611 1.00 90.00 585 GLN A CA 1
ATOM 4521 C C . GLN A 1 585 ? 26.630 12.814 27.759 1.00 90.00 585 GLN A C 1
ATOM 4523 O O . GLN A 1 585 ? 25.949 11.846 28.101 1.00 90.00 585 GLN A O 1
ATOM 4528 N N . GLU A 1 586 ? 26.359 13.478 26.637 1.00 93.44 586 GLU A N 1
ATOM 4529 C CA . GLU A 1 586 ? 25.287 13.084 25.725 1.00 93.44 586 GLU A CA 1
ATOM 4530 C C . GLU A 1 586 ? 25.487 11.656 25.203 1.00 93.44 586 GLU A C 1
ATOM 4532 O O . GLU A 1 586 ? 26.563 11.276 24.750 1.00 93.44 586 GLU A O 1
ATOM 4537 N N . GLY A 1 587 ? 24.416 10.865 25.235 1.00 88.81 587 GLY A N 1
ATOM 4538 C CA . GLY A 1 587 ? 24.427 9.453 24.860 1.00 88.81 587 GLY A CA 1
ATOM 4539 C C . GLY A 1 587 ? 24.595 8.494 26.037 1.00 88.81 587 GLY A C 1
ATOM 4540 O O . GLY A 1 587 ? 24.162 7.346 25.904 1.00 88.81 587 GLY A O 1
ATOM 4541 N N . ASP A 1 588 ? 25.112 8.957 27.181 1.00 91.50 588 ASP A N 1
ATOM 4542 C CA . ASP A 1 588 ? 25.240 8.129 28.380 1.00 91.50 588 ASP A CA 1
ATOM 4543 C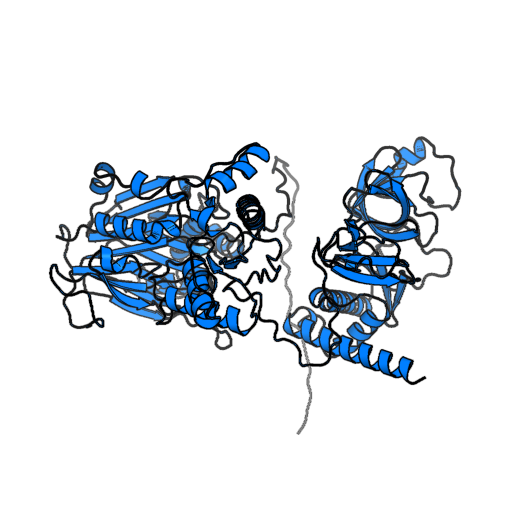 C . ASP A 1 588 ? 23.874 7.606 28.836 1.00 91.50 588 ASP A C 1
ATOM 4545 O O . ASP A 1 588 ? 22.846 8.289 28.744 1.00 91.50 588 ASP A O 1
ATOM 4549 N N . LEU A 1 589 ? 23.864 6.372 29.332 1.00 93.00 589 LEU A N 1
ATOM 4550 C CA . LEU A 1 589 ? 22.682 5.744 29.904 1.00 93.00 589 LEU A CA 1
ATOM 4551 C C . LEU A 1 589 ? 22.757 5.799 31.422 1.00 93.00 589 LEU A C 1
ATOM 4553 O O . LEU A 1 589 ? 23.823 5.610 32.003 1.00 93.00 589 LEU A O 1
ATOM 4557 N N . ILE A 1 590 ? 21.618 6.049 32.058 1.00 93.19 590 ILE A N 1
ATOM 4558 C CA . ILE A 1 590 ? 21.511 6.132 33.512 1.00 93.19 590 ILE A CA 1
ATOM 4559 C C . ILE A 1 590 ? 20.334 5.311 34.025 1.00 93.19 590 ILE A C 1
ATOM 4561 O O . ILE A 1 590 ? 19.297 5.230 33.365 1.00 93.19 590 ILE A O 1
ATOM 4565 N N . SER A 1 591 ? 20.466 4.755 35.223 1.00 93.75 591 SER A N 1
ATOM 4566 C CA . SER A 1 591 ? 19.324 4.375 36.052 1.00 93.75 591 SER A CA 1
ATOM 4567 C C . SER A 1 591 ? 19.000 5.524 37.003 1.00 93.75 591 SER A C 1
ATOM 4569 O O . SER A 1 591 ? 19.894 6.165 37.553 1.00 93.75 591 SER A O 1
ATOM 4571 N N . ALA A 1 592 ? 17.716 5.821 37.179 1.00 93.81 592 ALA A N 1
ATOM 4572 C CA . ALA A 1 592 ? 17.273 6.891 38.065 1.00 93.81 592 ALA A CA 1
ATOM 4573 C C . ALA A 1 592 ? 15.885 6.605 38.637 1.00 93.81 592 ALA A C 1
ATOM 4575 O O . ALA A 1 592 ? 15.136 5.773 38.121 1.00 93.81 592 ALA A O 1
ATOM 4576 N N . GLU A 1 593 ? 15.537 7.349 39.681 1.00 94.50 593 GLU A N 1
ATOM 4577 C CA . GLU A 1 593 ? 14.216 7.330 40.299 1.00 94.50 593 GLU A CA 1
ATOM 4578 C C . GLU A 1 593 ? 13.503 8.665 40.069 1.00 94.50 593 GLU A C 1
ATOM 4580 O O . GLU A 1 593 ? 14.122 9.737 40.059 1.00 94.50 593 GLU A O 1
ATOM 4585 N N . VAL A 1 594 ? 12.190 8.609 39.851 1.00 94.50 594 VAL A N 1
ATOM 4586 C CA . VAL A 1 594 ? 11.358 9.807 39.703 1.00 94.50 594 VAL A CA 1
ATOM 4587 C C . VAL A 1 594 ? 11.177 10.472 41.069 1.00 94.50 594 VAL A C 1
ATOM 4589 O O . VAL A 1 594 ? 10.479 9.959 41.938 1.00 94.50 594 VAL A O 1
ATOM 4592 N N . GLN A 1 595 ? 11.759 11.657 41.239 1.00 93.81 595 GLN A N 1
ATOM 4593 C CA . GLN A 1 595 ? 11.663 12.451 42.462 1.00 93.81 595 GLN A CA 1
ATOM 4594 C C . GLN A 1 595 ? 10.328 13.192 42.570 1.00 93.81 595 GLN A C 1
ATOM 4596 O O . GLN A 1 595 ? 9.709 13.250 43.629 1.00 93.81 595 GLN A O 1
ATOM 4601 N N . SER A 1 596 ? 9.923 13.841 41.481 1.00 92.62 596 SER A N 1
ATOM 4602 C CA . SER A 1 596 ? 8.705 14.643 41.412 1.00 92.62 596 SER A CA 1
ATOM 4603 C C . SER A 1 596 ? 8.209 14.739 39.973 1.00 92.62 596 SER A C 1
ATOM 4605 O O . SER A 1 596 ? 8.965 14.559 39.016 1.00 92.62 596 SER A O 1
ATOM 4607 N N . VAL A 1 597 ? 6.915 15.015 39.826 1.00 90.94 597 VAL A N 1
ATOM 4608 C CA . VAL A 1 597 ? 6.251 15.217 38.536 1.00 90.94 597 VAL A CA 1
ATOM 4609 C C . VAL A 1 597 ? 5.710 16.639 38.525 1.00 90.94 597 VAL A C 1
ATOM 4611 O O . VAL A 1 597 ? 4.914 17.005 39.391 1.00 90.94 597 VAL A O 1
ATOM 4614 N N . PHE A 1 598 ? 6.173 17.456 37.584 1.00 85.75 598 PHE A N 1
ATOM 4615 C CA . PHE A 1 598 ? 5.716 18.835 37.433 1.00 85.75 598 PHE A CA 1
ATOM 4616 C C . PHE A 1 598 ? 4.312 18.892 36.810 1.00 85.75 598 PHE A C 1
ATOM 4618 O O . PHE A 1 598 ? 3.818 17.920 36.236 1.00 85.75 598 PHE A O 1
ATOM 4625 N N . THR A 1 599 ? 3.651 20.046 36.917 1.00 76.00 599 THR A N 1
ATOM 4626 C CA . THR A 1 599 ? 2.273 20.254 36.432 1.00 76.00 599 THR A CA 1
ATOM 4627 C C . THR A 1 599 ? 2.129 20.113 34.916 1.00 76.00 599 THR A C 1
ATOM 4629 O O . THR A 1 599 ? 1.057 19.759 34.432 1.00 76.00 599 THR A O 1
ATOM 4632 N N . ASP A 1 600 ? 3.205 20.351 34.167 1.00 73.50 600 ASP A N 1
ATOM 4633 C CA . ASP A 1 600 ? 3.297 20.150 32.718 1.00 73.50 600 ASP A CA 1
ATOM 4634 C C . ASP A 1 600 ? 3.557 18.680 32.322 1.00 73.50 600 ASP A C 1
ATOM 4636 O O . ASP A 1 600 ? 3.503 18.335 31.141 1.00 73.50 600 ASP A O 1
ATOM 4640 N N . GLY A 1 601 ? 3.799 17.800 33.301 1.00 76.62 601 GLY A N 1
ATOM 4641 C CA . GLY A 1 601 ? 4.134 16.390 33.108 1.00 76.62 601 GLY A CA 1
ATOM 4642 C C . GLY A 1 601 ? 5.630 16.106 32.948 1.00 76.62 601 GLY A C 1
ATOM 4643 O O . GLY A 1 601 ? 5.990 14.952 32.713 1.00 76.62 601 GLY A O 1
ATOM 4644 N N . THR A 1 602 ? 6.499 17.113 33.078 1.00 86.88 602 THR A N 1
ATOM 4645 C CA . THR A 1 602 ? 7.954 16.922 33.112 1.00 86.88 602 THR A CA 1
ATOM 4646 C C . THR A 1 602 ? 8.345 16.144 34.373 1.00 86.88 602 THR A C 1
ATOM 4648 O O . THR A 1 602 ? 7.841 16.420 35.464 1.00 86.88 602 THR A O 1
ATOM 4651 N N . LEU A 1 603 ? 9.253 15.171 34.253 1.00 93.19 603 LEU A N 1
ATOM 4652 C CA . LEU A 1 603 ? 9.732 14.387 35.399 1.00 93.19 603 LEU A CA 1
ATOM 4653 C C . LEU A 1 603 ? 11.043 14.976 35.937 1.00 93.19 603 LEU A C 1
ATOM 4655 O O . LEU A 1 603 ? 11.990 15.178 35.173 1.00 93.19 603 LEU A O 1
ATOM 4659 N N . SER A 1 604 ? 11.113 15.197 37.249 1.00 94.44 604 SER A N 1
ATOM 4660 C CA . SER A 1 604 ? 12.365 15.452 37.969 1.00 94.44 604 SER A CA 1
ATOM 4661 C C . SER A 1 604 ? 12.939 14.127 38.449 1.00 94.44 604 SER A C 1
ATOM 4663 O O . SER A 1 604 ? 12.241 13.360 39.111 1.00 94.44 604 SER A O 1
ATOM 4665 N N . LEU A 1 605 ? 14.199 13.857 38.131 1.00 95.38 605 LEU A N 1
ATOM 4666 C CA . LEU A 1 605 ? 14.893 12.617 38.470 1.00 95.38 605 LEU A CA 1
ATOM 4667 C C . LEU A 1 605 ? 15.903 12.841 39.596 1.00 95.38 605 LEU A C 1
ATOM 4669 O O . LEU A 1 605 ? 16.421 13.948 39.763 1.00 95.38 605 LEU A O 1
ATOM 4673 N N . HIS A 1 606 ? 16.231 11.778 40.326 1.00 92.25 606 HIS A N 1
ATOM 4674 C CA . HIS A 1 606 ? 17.351 11.768 41.262 1.00 92.25 606 HIS A CA 1
ATOM 4675 C C . HIS A 1 606 ? 18.111 10.436 41.241 1.00 92.25 606 HIS A C 1
ATOM 4677 O O . HIS A 1 606 ? 17.551 9.386 40.929 1.00 92.25 606 HIS A O 1
ATOM 4683 N N . THR A 1 607 ? 19.389 10.487 41.620 1.00 89.06 607 THR A N 1
ATOM 4684 C CA . THR A 1 607 ? 20.286 9.325 41.770 1.00 89.06 607 THR A CA 1
ATOM 4685 C C . THR A 1 607 ? 20.976 9.377 43.140 1.00 89.06 607 THR A C 1
ATOM 4687 O O . THR A 1 607 ? 22.195 9.348 43.269 1.00 89.06 607 THR A O 1
ATOM 4690 N N . ARG A 1 608 ? 20.169 9.560 44.196 1.00 81.06 608 ARG A N 1
ATOM 4691 C CA . ARG A 1 608 ? 20.650 9.735 45.588 1.00 81.06 608 ARG A CA 1
ATOM 4692 C C . ARG A 1 608 ? 21.036 8.431 46.288 1.00 81.06 608 ARG A C 1
ATOM 4694 O O . ARG A 1 608 ? 21.667 8.470 47.336 1.00 81.06 608 ARG A O 1
ATOM 4701 N N . SER A 1 609 ? 20.579 7.296 45.775 1.00 81.12 609 SER A N 1
ATOM 4702 C CA . SER A 1 609 ? 21.000 5.979 46.252 1.00 81.12 609 SER A CA 1
ATOM 4703 C C . SER A 1 609 ? 22.128 5.504 45.352 1.00 81.12 609 SER A C 1
ATOM 4705 O O . SER A 1 609 ? 22.037 5.720 44.145 1.00 81.12 609 SER A O 1
ATOM 4707 N N . LEU A 1 610 ? 23.148 4.864 45.931 1.00 74.06 610 LEU A N 1
ATOM 4708 C CA . LEU A 1 610 ? 24.304 4.383 45.174 1.00 74.06 610 LEU A CA 1
ATOM 4709 C C . LEU A 1 610 ? 23.878 3.441 44.044 1.00 74.06 610 LEU A C 1
ATOM 4711 O O . LEU A 1 610 ? 24.358 3.614 42.942 1.00 74.06 610 LEU A O 1
ATOM 4715 N N . LYS A 1 611 ? 22.836 2.618 44.229 1.00 76.56 611 LYS A N 1
ATOM 4716 C CA . LYS A 1 611 ? 22.284 1.731 43.180 1.00 76.56 611 LYS A CA 1
ATOM 4717 C C . LYS A 1 611 ? 21.852 2.425 41.870 1.00 76.56 611 LYS A C 1
ATOM 4719 O O . LYS A 1 611 ? 21.574 1.750 40.879 1.00 76.56 611 LYS A O 1
ATOM 4724 N N . TYR A 1 612 ? 21.696 3.752 41.872 1.00 86.44 612 TYR A N 1
ATOM 4725 C CA . TYR A 1 612 ? 21.364 4.546 40.690 1.00 86.44 612 TYR A CA 1
ATOM 4726 C C . TYR A 1 612 ? 22.595 5.285 40.177 1.00 86.44 612 TYR A C 1
ATOM 4728 O O . TYR A 1 612 ? 23.345 5.869 40.953 1.00 86.44 612 TYR A O 1
ATOM 4736 N N . GLY A 1 613 ? 22.756 5.364 38.861 1.00 86.00 613 GLY A N 1
ATOM 4737 C CA . GLY A 1 613 ? 23.897 6.067 38.292 1.00 86.00 613 GLY A CA 1
ATOM 4738 C C . GLY A 1 613 ? 24.114 5.755 36.826 1.00 86.00 613 GLY A C 1
ATOM 4739 O O . GLY A 1 613 ? 23.191 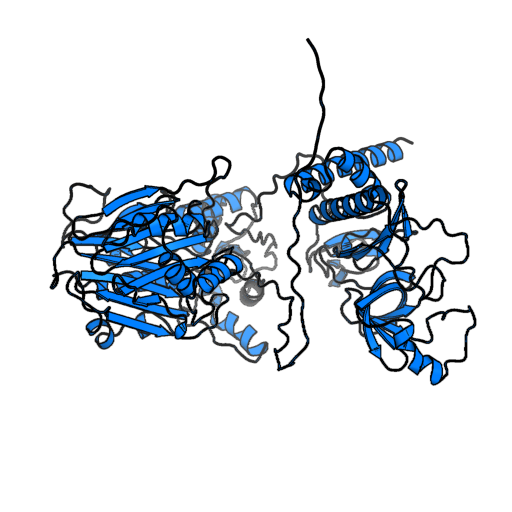5.349 36.116 1.00 86.00 613 GLY A O 1
ATOM 4740 N N . LYS A 1 614 ? 25.347 5.977 36.375 1.00 87.94 614 LYS A N 1
ATOM 4741 C CA . LYS A 1 614 ? 25.767 5.721 35.001 1.00 87.94 614 LYS A CA 1
ATOM 4742 C C . LYS A 1 614 ? 25.805 4.215 34.743 1.00 87.94 614 LYS A C 1
ATOM 4744 O O . LYS A 1 614 ? 26.373 3.454 35.516 1.00 87.94 614 LYS A O 1
ATOM 4749 N N . LEU A 1 615 ? 25.193 3.788 33.646 1.00 88.19 615 LEU A N 1
ATOM 4750 C CA . LEU A 1 615 ? 25.143 2.389 33.235 1.00 88.19 615 LEU A CA 1
ATOM 4751 C C . LEU A 1 615 ? 26.349 2.078 32.345 1.00 88.19 615 LEU A C 1
ATOM 4753 O O . LEU A 1 615 ? 26.620 2.821 31.404 1.00 88.19 615 LEU A O 1
ATOM 4757 N N . GLY A 1 616 ? 27.091 1.020 32.680 1.00 81.75 616 GLY A N 1
ATOM 4758 C CA . GLY A 1 616 ? 28.326 0.607 32.002 1.00 81.75 616 GLY A CA 1
ATOM 4759 C C . GLY A 1 616 ? 28.099 -0.269 30.768 1.00 81.75 616 GLY A C 1
ATOM 4760 O O . GLY A 1 616 ? 27.307 0.065 29.890 1.00 81.75 616 GLY A O 1
ATOM 4761 N N . GLN A 1 617 ? 28.808 -1.396 30.681 1.00 82.31 617 GLN A N 1
ATOM 4762 C CA . GLN A 1 617 ? 28.664 -2.338 29.569 1.00 82.31 617 GLN A CA 1
ATOM 4763 C C . GLN A 1 617 ? 27.337 -3.105 29.657 1.00 82.31 617 GLN A C 1
ATOM 4765 O O . GLN A 1 617 ? 27.030 -3.736 30.669 1.00 82.31 617 GLN A O 1
ATOM 4770 N N . GLY A 1 618 ? 26.541 -3.067 28.589 1.00 89.25 618 GLY A N 1
ATOM 4771 C CA . GLY A 1 618 ? 25.244 -3.733 28.559 1.00 89.25 618 GLY A CA 1
ATOM 4772 C C . GLY A 1 618 ? 24.435 -3.477 27.292 1.00 89.25 618 GLY A C 1
ATOM 4773 O O . GLY A 1 618 ? 24.913 -2.886 26.323 1.00 89.25 618 GLY A O 1
ATOM 4774 N N . ILE A 1 619 ? 23.192 -3.953 27.297 1.00 92.88 619 ILE A N 1
ATOM 4775 C CA . ILE A 1 619 ? 22.248 -3.871 26.183 1.00 92.88 619 ILE A CA 1
ATOM 4776 C C . ILE A 1 619 ? 20.996 -3.132 26.652 1.00 92.88 619 ILE A C 1
ATOM 4778 O O . ILE A 1 619 ? 20.313 -3.566 27.578 1.00 92.88 619 ILE A O 1
ATOM 4782 N N . LEU A 1 620 ? 20.656 -2.040 25.963 1.00 94.62 620 LEU A N 1
ATOM 4783 C CA . LEU A 1 620 ? 19.387 -1.340 26.148 1.00 94.62 620 LEU A CA 1
ATOM 4784 C C . LEU A 1 620 ? 18.323 -1.903 25.202 1.00 94.62 620 LEU A C 1
ATOM 4786 O O . LEU A 1 620 ? 18.517 -1.937 23.985 1.00 94.62 620 LEU A O 1
ATOM 4790 N N . ILE A 1 621 ? 17.163 -2.252 25.751 1.00 94.50 621 ILE A N 1
ATOM 4791 C CA . ILE A 1 621 ? 15.972 -2.646 24.997 1.00 94.50 621 ILE A CA 1
ATOM 4792 C C . ILE A 1 621 ? 14.857 -1.643 25.257 1.00 94.50 621 ILE A C 1
ATOM 4794 O O . ILE A 1 621 ? 14.643 -1.206 26.385 1.00 94.50 621 ILE A O 1
ATOM 4798 N N . LYS A 1 622 ? 14.115 -1.306 24.200 1.00 93.12 622 LYS A N 1
ATOM 4799 C CA . LYS A 1 622 ? 12.914 -0.477 24.278 1.00 93.12 622 LYS A CA 1
ATOM 4800 C C . LYS A 1 622 ? 11.670 -1.324 24.022 1.00 93.12 622 LYS A C 1
ATOM 4802 O O . LYS A 1 622 ? 11.499 -1.852 22.928 1.00 93.12 622 LYS A O 1
ATOM 4807 N N . VAL A 1 623 ? 10.790 -1.390 25.014 1.00 92.31 623 VAL A N 1
ATOM 4808 C CA . VAL A 1 623 ? 9.463 -2.018 24.952 1.00 92.31 623 VAL A CA 1
ATOM 4809 C C . VAL A 1 623 ? 8.374 -0.991 25.274 1.00 92.31 623 VAL A C 1
ATOM 4811 O O . VAL A 1 623 ? 8.661 0.154 25.639 1.00 92.31 623 VAL A O 1
ATOM 4814 N N . PHE A 1 624 ? 7.102 -1.366 25.126 1.00 87.25 624 PHE A N 1
ATOM 4815 C CA . PHE A 1 624 ? 6.018 -0.508 25.603 1.00 87.25 624 PHE A CA 1
ATOM 4816 C C . PHE A 1 624 ? 6.028 -0.451 27.141 1.00 87.25 624 PHE A C 1
ATOM 4818 O O . PHE A 1 624 ? 6.052 -1.509 27.768 1.00 87.25 624 PHE A O 1
ATOM 4825 N N . PRO A 1 625 ? 5.948 0.746 27.762 1.00 89.75 625 PRO A N 1
ATOM 4826 C CA . PRO A 1 625 ? 5.901 0.888 29.221 1.00 89.75 625 PRO A CA 1
ATOM 4827 C C . PRO A 1 625 ? 4.796 0.048 29.875 1.00 89.75 625 PRO A C 1
ATOM 4829 O O . PRO A 1 625 ? 4.976 -0.486 30.960 1.00 89.75 625 PRO A O 1
ATOM 4832 N N . SER A 1 626 ? 3.658 -0.114 29.189 1.00 83.69 626 SER A N 1
ATOM 4833 C CA . SER A 1 626 ? 2.509 -0.895 29.661 1.00 83.69 626 SER A CA 1
ATOM 4834 C C . SER A 1 626 ? 2.778 -2.394 29.820 1.00 83.69 626 SER A C 1
ATOM 4836 O O . SER A 1 626 ? 1.977 -3.058 30.478 1.00 83.69 626 SER A O 1
ATOM 4838 N N . LEU A 1 627 ? 3.855 -2.920 29.225 1.00 89.44 627 LEU A N 1
ATOM 4839 C CA . LEU A 1 627 ? 4.251 -4.325 29.340 1.00 89.44 627 LEU A CA 1
ATOM 4840 C C . LEU A 1 627 ? 5.122 -4.586 30.568 1.00 89.44 627 LEU A C 1
ATOM 4842 O O . LEU A 1 627 ? 5.222 -5.729 30.990 1.00 89.44 627 LEU A O 1
ATOM 4846 N N . VAL A 1 628 ? 5.739 -3.565 31.163 1.00 90.69 628 VAL A N 1
ATOM 4847 C CA . VAL A 1 628 ? 6.548 -3.739 32.375 1.00 90.69 628 VAL A CA 1
ATOM 4848 C C . VAL A 1 628 ? 5.609 -3.836 33.576 1.00 90.69 628 VAL A C 1
ATOM 4850 O O . VAL A 1 628 ? 4.826 -2.921 33.839 1.00 90.69 628 VAL A O 1
ATOM 4853 N N . LYS A 1 629 ? 5.647 -4.960 34.301 1.00 87.62 629 LYS A N 1
ATOM 4854 C CA . LYS A 1 629 ? 4.860 -5.130 35.528 1.00 87.62 629 LYS A CA 1
ATOM 4855 C C . LYS A 1 629 ? 5.464 -4.243 36.613 1.00 87.62 629 LYS A C 1
ATOM 4857 O O . LYS A 1 629 ? 6.674 -4.253 36.829 1.00 87.62 629 LYS A O 1
ATOM 4862 N N . LYS A 1 630 ? 4.618 -3.486 37.312 1.00 83.06 630 LYS A N 1
ATOM 4863 C CA . LYS A 1 630 ? 5.053 -2.727 38.487 1.00 83.06 630 LYS A CA 1
ATOM 4864 C C . LYS A 1 630 ? 5.344 -3.711 39.616 1.00 83.06 630 LYS A C 1
ATOM 4866 O O . LYS A 1 630 ? 4.421 -4.350 40.122 1.00 83.06 630 LYS A O 1
ATOM 4871 N N . CYS A 1 631 ? 6.611 -3.833 39.987 1.00 79.75 631 CYS A N 1
ATOM 4872 C CA . CYS A 1 631 ? 7.083 -4.756 41.012 1.00 79.75 631 CYS A CA 1
ATOM 4873 C C . CYS A 1 631 ? 7.774 -3.974 42.135 1.00 79.75 631 CYS A C 1
ATOM 4875 O O . CYS A 1 631 ? 8.207 -2.841 41.952 1.00 79.75 631 CYS A O 1
ATOM 4877 N N . LYS A 1 632 ? 7.899 -4.574 43.324 1.00 75.44 632 LYS A N 1
ATOM 4878 C CA . LYS A 1 632 ? 8.669 -3.952 44.419 1.00 75.44 632 LYS A CA 1
ATOM 4879 C C . LYS A 1 632 ? 10.158 -3.845 44.076 1.00 75.44 632 LYS A C 1
ATOM 4881 O O . LYS A 1 632 ? 10.823 -2.909 44.507 1.00 75.44 632 LYS A O 1
ATOM 4886 N N . LEU A 1 633 ? 10.660 -4.805 43.301 1.00 79.56 633 LEU A N 1
ATOM 4887 C CA . LEU A 1 633 ? 12.041 -4.882 42.845 1.00 79.56 633 LEU A CA 1
ATOM 4888 C C . LEU A 1 633 ? 12.064 -4.730 41.323 1.00 79.56 633 LEU A C 1
ATOM 4890 O O . LEU A 1 633 ? 11.430 -5.499 40.608 1.00 79.56 633 LEU A O 1
ATOM 4894 N N . HIS A 1 634 ? 12.778 -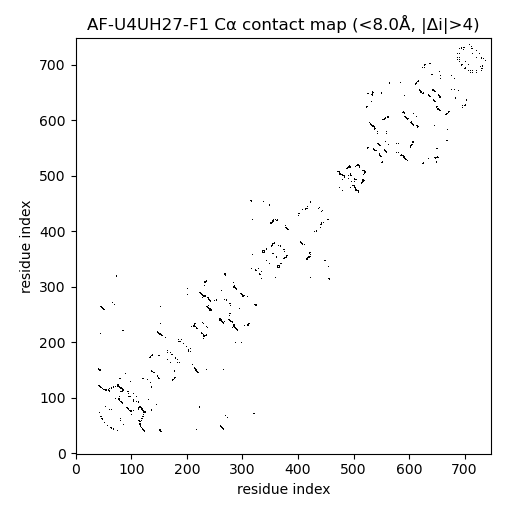3.711 40.850 1.00 86.88 634 HIS A N 1
ATOM 4895 C CA . HIS A 1 634 ? 13.022 -3.460 39.424 1.00 86.88 634 HIS A CA 1
ATOM 4896 C C . HIS A 1 634 ? 14.472 -3.757 39.015 1.00 86.88 634 HIS A C 1
ATOM 4898 O O . HIS A 1 634 ? 14.791 -3.716 37.830 1.00 86.88 634 HIS A O 1
ATOM 4904 N N . PHE A 1 635 ? 15.327 -4.056 39.992 1.00 90.25 635 PHE A N 1
ATOM 4905 C CA . PHE A 1 635 ? 16.661 -4.607 39.799 1.00 90.25 635 PHE A CA 1
ATOM 4906 C C . PHE A 1 635 ? 16.554 -6.110 40.028 1.00 90.25 635 PHE A C 1
ATOM 4908 O O . PHE A 1 635 ? 16.117 -6.531 41.101 1.00 90.25 635 PHE A O 1
ATOM 4915 N N . CYS A 1 636 ? 16.889 -6.902 39.017 1.00 87.62 636 CYS A N 1
ATOM 4916 C CA . CYS A 1 636 ? 16.750 -8.351 39.063 1.00 87.62 636 CYS A CA 1
ATOM 4917 C C . CYS A 1 636 ? 18.080 -8.991 38.681 1.00 87.62 636 CYS A C 1
ATOM 4919 O O . CYS A 1 636 ? 18.591 -8.729 37.595 1.00 87.62 636 CYS A O 1
ATOM 4921 N N . THR A 1 637 ? 18.611 -9.855 39.538 1.00 88.69 637 THR A N 1
ATOM 4922 C CA . THR A 1 637 ? 19.766 -10.696 39.209 1.00 88.69 637 THR A CA 1
ATOM 4923 C C . THR A 1 637 ? 19.251 -12.066 38.804 1.00 88.69 637 THR A C 1
ATOM 4925 O O . THR A 1 637 ? 18.529 -12.710 39.563 1.00 88.69 637 THR A O 1
ATOM 4928 N N . LEU A 1 638 ? 19.571 -12.489 37.585 1.00 87.56 638 LEU A N 1
ATOM 4929 C CA . LEU A 1 638 ? 19.129 -13.760 37.024 1.00 87.56 638 LEU A CA 1
ATOM 4930 C C . LEU A 1 638 ? 20.164 -14.854 37.331 1.00 87.56 638 LEU A C 1
ATOM 4932 O O . LEU A 1 638 ? 21.360 -14.560 37.397 1.00 87.56 638 LEU A O 1
ATOM 4936 N N . PRO A 1 639 ? 19.749 -16.127 37.466 1.00 80.50 639 PRO A N 1
ATOM 4937 C CA . PRO A 1 639 ? 20.618 -17.214 37.937 1.00 80.50 639 PRO A CA 1
ATOM 4938 C C . PRO A 1 639 ? 21.758 -17.601 36.974 1.00 80.50 639 PRO A C 1
ATOM 4940 O O . PRO A 1 639 ? 22.554 -18.479 37.284 1.00 80.50 639 PRO A O 1
ATOM 4943 N N . PHE A 1 640 ? 21.852 -16.963 35.808 1.00 84.25 640 PHE A N 1
ATOM 4944 C CA . PHE A 1 640 ? 22.804 -17.268 34.736 1.00 84.25 640 PHE A CA 1
ATOM 4945 C C . PHE A 1 640 ? 23.762 -16.097 34.440 1.00 84.25 640 PHE A C 1
ATOM 4947 O O . PHE A 1 640 ? 24.143 -15.868 33.294 1.00 84.25 640 PHE A O 1
ATOM 4954 N N . GLY A 1 641 ? 24.142 -15.335 35.472 1.00 86.25 641 GLY A N 1
ATOM 4955 C CA . GLY A 1 641 ? 25.191 -14.306 35.385 1.00 86.25 641 GLY A CA 1
ATOM 4956 C C . GLY A 1 641 ? 24.782 -13.028 34.646 1.00 86.25 641 GLY A C 1
ATOM 4957 O O . GLY A 1 641 ? 25.640 -12.299 34.145 1.00 86.25 641 GLY A O 1
ATOM 4958 N N . VAL A 1 642 ? 23.476 -12.762 34.553 1.00 90.94 642 VAL A N 1
ATOM 4959 C CA . VAL A 1 642 ? 22.912 -11.574 33.904 1.00 90.94 642 VAL A CA 1
ATOM 4960 C C . VAL A 1 642 ? 22.059 -10.801 34.902 1.00 90.94 642 VAL A C 1
ATOM 4962 O O . VAL A 1 642 ? 21.197 -11.371 35.565 1.00 90.94 642 VAL A O 1
ATOM 4965 N N . SER A 1 643 ? 22.242 -9.488 34.954 1.00 91.62 643 SER A N 1
ATOM 4966 C CA . SER A 1 643 ? 21.430 -8.568 35.745 1.00 91.62 643 SER A CA 1
ATOM 4967 C C . SER A 1 643 ? 20.555 -7.691 34.845 1.00 91.62 643 SER A C 1
ATOM 4969 O O . SER A 1 643 ? 20.917 -7.349 33.716 1.00 91.62 643 SER A O 1
ATOM 4971 N N . LEU A 1 644 ? 19.376 -7.330 35.349 1.00 93.00 644 LEU A N 1
ATOM 4972 C CA . LEU A 1 644 ? 18.369 -6.531 34.663 1.00 93.00 644 LEU A CA 1
ATOM 4973 C C . LEU A 1 644 ? 17.966 -5.309 35.479 1.00 93.00 644 LEU A C 1
ATOM 4975 O O . LEU A 1 644 ? 17.753 -5.399 36.687 1.00 93.00 644 LEU A O 1
ATOM 4979 N N . ILE A 1 645 ? 17.730 -4.200 34.779 1.00 94.31 645 ILE A N 1
ATOM 4980 C CA . ILE A 1 645 ? 16.959 -3.068 35.296 1.00 94.31 645 ILE A CA 1
ATOM 4981 C C . ILE A 1 645 ? 15.699 -2.940 34.447 1.00 94.31 645 ILE A C 1
ATOM 4983 O O . ILE A 1 645 ? 15.753 -2.522 33.288 1.00 94.31 645 ILE A O 1
ATOM 4987 N N . LEU A 1 646 ? 14.556 -3.303 35.023 1.00 94.19 646 LEU A N 1
ATOM 4988 C CA . LEU A 1 646 ? 13.243 -3.194 34.393 1.00 94.19 646 LEU A CA 1
ATOM 4989 C C . LEU A 1 646 ? 12.703 -1.772 34.568 1.00 94.19 646 LEU A C 1
ATOM 4991 O O . LEU A 1 646 ? 11.898 -1.515 35.460 1.00 94.19 646 LEU A O 1
ATOM 4995 N N . GLY A 1 647 ? 13.143 -0.824 33.739 1.00 94.44 647 GLY A N 1
ATOM 4996 C CA . GLY A 1 647 ? 12.644 0.548 33.808 1.00 94.44 647 GLY A CA 1
ATOM 4997 C C . GLY A 1 647 ? 11.143 0.618 33.518 1.00 94.44 647 GLY A C 1
ATOM 4998 O O . GLY A 1 647 ? 10.686 0.179 32.461 1.00 94.44 647 GLY A O 1
ATOM 4999 N N . ASN A 1 648 ? 10.368 1.231 34.420 1.00 93.25 648 ASN A N 1
ATOM 5000 C CA . ASN A 1 648 ? 8.913 1.400 34.268 1.00 93.25 648 ASN A CA 1
ATOM 5001 C C . ASN A 1 648 ? 8.533 2.196 33.008 1.00 93.25 648 ASN A C 1
ATOM 5003 O O . ASN A 1 648 ? 7.403 2.143 32.526 1.00 93.25 648 ASN A O 1
ATOM 5007 N N . ASN A 1 649 ? 9.500 2.905 32.430 1.00 93.25 649 ASN A N 1
ATOM 5008 C CA . ASN A 1 649 ? 9.375 3.608 31.167 1.00 93.25 649 ASN A CA 1
ATOM 5009 C C . ASN A 1 649 ? 9.559 2.736 29.916 1.00 93.25 649 ASN A C 1
ATOM 5011 O O . ASN A 1 649 ? 9.612 3.261 28.799 1.00 93.25 649 ASN A O 1
ATOM 5015 N N . GLY A 1 650 ? 9.656 1.418 30.082 1.00 92.38 650 GLY A N 1
ATOM 5016 C CA . GLY A 1 650 ? 9.875 0.466 28.998 1.00 92.38 650 GLY A CA 1
ATOM 5017 C C . GLY A 1 650 ? 11.311 0.453 28.475 1.00 92.38 650 GLY A C 1
ATOM 5018 O O . GLY A 1 650 ? 11.565 -0.166 27.445 1.00 92.38 650 GLY A O 1
ATOM 5019 N N . TYR A 1 651 ? 12.247 1.142 29.134 1.00 95.31 651 TYR A N 1
ATOM 5020 C CA . TYR A 1 651 ? 13.676 1.007 28.859 1.00 95.31 651 TYR A CA 1
ATOM 5021 C C . TYR A 1 651 ? 14.228 -0.056 29.807 1.00 95.31 651 TYR A C 1
ATOM 5023 O O . TYR A 1 651 ? 14.261 0.142 31.019 1.00 95.31 651 TYR A O 1
ATOM 5031 N N . ILE A 1 652 ? 14.612 -1.200 29.247 1.00 95.44 652 ILE A N 1
ATOM 5032 C CA . ILE A 1 652 ? 15.159 -2.332 29.992 1.00 95.44 652 ILE A CA 1
ATOM 5033 C C . ILE A 1 652 ? 16.657 -2.389 29.739 1.00 95.44 652 ILE A C 1
ATOM 5035 O O . ILE A 1 652 ? 17.090 -2.420 28.586 1.00 95.44 652 ILE A O 1
ATOM 5039 N N . TRP A 1 653 ? 17.436 -2.398 30.812 1.00 95.50 653 TRP A N 1
ATOM 5040 C CA . TRP A 1 653 ? 18.885 -2.534 30.748 1.00 95.50 653 TRP A CA 1
ATOM 5041 C C . TRP A 1 653 ? 19.300 -3.953 31.115 1.00 95.50 653 TRP A C 1
ATOM 5043 O O . TRP A 1 653 ? 18.832 -4.474 32.124 1.00 95.50 653 TRP A O 1
ATOM 5053 N N . ILE A 1 654 ? 20.162 -4.558 30.301 1.00 94.75 654 ILE A N 1
ATOM 5054 C CA . ILE A 1 654 ? 20.730 -5.892 30.517 1.00 94.75 654 ILE A CA 1
ATOM 5055 C C . ILE A 1 654 ? 22.237 -5.747 30.671 1.00 94.75 654 ILE A C 1
ATOM 5057 O O . ILE A 1 654 ? 22.891 -5.238 29.762 1.00 94.75 654 ILE A O 1
ATOM 5061 N N . SER A 1 655 ? 22.796 -6.226 31.774 1.00 91.94 655 SER A N 1
ATOM 5062 C CA . SER A 1 655 ? 24.233 -6.184 32.058 1.00 91.94 655 SER A CA 1
ATOM 5063 C C . SER A 1 655 ? 24.721 -7.539 32.575 1.00 91.94 655 SER A C 1
ATOM 5065 O O . SER A 1 655 ? 23.902 -8.344 33.019 1.00 91.94 655 SER A O 1
ATOM 5067 N N . PRO A 1 656 ? 26.031 -7.824 32.538 1.00 90.06 656 PRO A N 1
ATOM 5068 C CA . PRO A 1 656 ? 26.581 -8.924 33.325 1.00 90.06 656 PRO A CA 1
ATOM 5069 C C . PRO A 1 656 ? 26.294 -8.700 34.818 1.00 90.06 656 PRO A C 1
ATOM 5071 O O . PRO A 1 656 ? 26.115 -7.560 35.263 1.00 90.06 656 PRO A O 1
ATOM 5074 N N . THR A 1 657 ? 26.231 -9.781 35.591 1.00 86.50 657 THR A N 1
ATOM 5075 C CA . THR A 1 657 ? 26.215 -9.688 37.054 1.00 86.50 657 THR A CA 1
ATOM 5076 C C . THR A 1 657 ? 27.606 -9.300 37.541 1.00 86.50 657 THR A C 1
ATOM 5078 O O . THR A 1 657 ? 28.574 -10.016 37.298 1.00 86.50 657 THR A O 1
ATOM 5081 N N . SER A 1 658 ? 27.711 -8.152 38.205 1.00 69.81 658 SER A N 1
ATOM 5082 C CA . SER A 1 658 ? 28.958 -7.690 38.811 1.00 69.81 658 SER A CA 1
ATOM 5083 C C . SER A 1 658 ? 29.292 -8.551 40.034 1.00 69.81 658 SER A C 1
ATOM 5085 O O . SER A 1 658 ? 28.457 -8.711 40.917 1.00 69.81 658 SER A O 1
ATOM 5087 N N . ASN A 1 659 ? 30.519 -9.072 40.119 1.00 52.00 659 ASN A N 1
ATOM 5088 C CA . ASN A 1 659 ? 31.026 -9.789 41.303 1.00 52.00 659 ASN A CA 1
ATOM 5089 C C . ASN A 1 659 ? 31.591 -8.842 42.384 1.00 52.00 659 ASN A C 1
ATOM 5091 O O . ASN A 1 659 ? 32.260 -9.295 43.315 1.00 52.00 659 ASN A O 1
ATOM 5095 N N . ASN A 1 660 ? 31.374 -7.529 42.260 1.00 44.50 660 ASN A N 1
ATOM 5096 C CA . ASN A 1 660 ? 32.000 -6.551 43.142 1.00 44.50 660 ASN A CA 1
ATOM 5097 C C . ASN A 1 660 ? 31.254 -6.427 44.473 1.00 44.50 660 ASN A C 1
ATOM 5099 O O . ASN A 1 660 ? 30.039 -6.262 44.532 1.00 44.50 660 ASN A O 1
ATOM 5103 N N . VAL A 1 661 ? 32.053 -6.526 45.532 1.00 38.31 661 VAL A N 1
ATOM 5104 C CA . VAL A 1 661 ? 31.714 -6.440 46.952 1.00 38.31 661 VAL A CA 1
ATOM 5105 C C . VAL A 1 661 ? 30.824 -5.227 47.246 1.00 38.31 661 VAL A C 1
ATOM 5107 O O . VAL A 1 661 ? 31.022 -4.151 46.681 1.00 38.31 661 VAL A O 1
ATOM 5110 N N . GLU A 1 662 ? 29.862 -5.415 48.157 1.00 38.22 662 GLU A N 1
ATOM 5111 C CA . GLU A 1 662 ? 29.007 -4.375 48.741 1.00 38.22 662 GLU A CA 1
ATOM 5112 C C . GLU A 1 662 ? 29.783 -3.064 48.969 1.00 38.22 662 GLU A C 1
ATOM 5114 O O . GLU A 1 662 ? 30.620 -2.971 49.866 1.00 38.22 662 GLU A O 1
ATOM 5119 N N . GLY A 1 663 ? 29.514 -2.045 48.146 1.00 42.91 663 GLY A N 1
ATOM 5120 C CA . GLY A 1 663 ? 30.104 -0.712 48.312 1.00 42.91 663 GLY A CA 1
ATOM 5121 C C . GLY A 1 663 ? 30.378 0.064 47.024 1.00 42.91 663 GLY A C 1
ATOM 5122 O O . GLY A 1 663 ? 30.368 1.289 47.075 1.00 42.91 663 GLY A O 1
ATOM 5123 N N . ASP A 1 664 ? 30.550 -0.618 45.887 1.00 42.28 664 ASP A N 1
ATOM 5124 C CA . ASP A 1 664 ? 30.916 0.017 44.602 1.00 42.28 664 ASP A CA 1
ATOM 5125 C C . ASP A 1 664 ? 29.782 0.001 43.558 1.00 42.28 664 ASP A C 1
ATOM 5127 O O . ASP A 1 664 ? 29.939 0.451 42.420 1.00 42.28 664 ASP A O 1
ATOM 5131 N N . GLU A 1 665 ? 28.604 -0.506 43.938 1.00 45.38 665 GLU A N 1
ATOM 5132 C CA . GLU A 1 665 ? 27.414 -0.510 43.088 1.00 45.38 665 GLU A CA 1
ATOM 5133 C C . GLU A 1 665 ? 26.763 0.871 43.048 1.00 45.38 665 GLU A C 1
ATOM 5135 O O . GLU A 1 665 ? 25.744 1.154 43.677 1.00 45.38 665 GLU A O 1
ATOM 5140 N N . GLY A 1 666 ? 27.404 1.705 42.240 1.00 50.00 666 GLY A N 1
ATOM 5141 C CA . GLY A 1 666 ? 26.821 2.783 41.478 1.00 50.00 666 GLY A CA 1
ATOM 5142 C C . GLY A 1 666 ? 27.361 4.171 41.810 1.00 50.00 666 GLY A C 1
ATOM 5143 O O . GLY A 1 666 ? 27.793 4.514 42.910 1.00 50.00 666 GLY A O 1
ATOM 5144 N N . GLY A 1 667 ? 27.435 4.944 40.733 1.00 56.88 667 GLY A N 1
ATOM 5145 C CA . GLY A 1 667 ? 28.230 6.152 40.609 1.00 56.88 667 GLY A CA 1
ATOM 5146 C C . GLY A 1 667 ? 28.383 6.525 39.133 1.00 56.88 667 GLY A C 1
ATOM 5147 O O . GLY A 1 667 ? 27.639 6.046 38.275 1.00 56.88 667 GLY A O 1
ATOM 5148 N N . PHE A 1 668 ? 29.345 7.398 38.832 1.00 59.62 668 PHE A N 1
ATOM 5149 C CA . PHE A 1 668 ? 29.638 7.880 37.470 1.00 59.62 668 PHE A CA 1
ATOM 5150 C C . PHE A 1 668 ? 30.865 7.221 36.830 1.00 59.62 668 PHE A C 1
ATOM 5152 O O . PHE A 1 668 ? 31.311 7.652 35.770 1.00 59.62 668 PHE A O 1
ATOM 5159 N N . ILE A 1 669 ? 31.408 6.181 37.465 1.00 61.03 669 ILE A N 1
ATOM 5160 C CA . ILE A 1 669 ? 32.616 5.480 37.025 1.00 61.03 669 ILE A CA 1
ATOM 5161 C C . ILE A 1 669 ? 32.199 4.263 36.189 1.00 61.03 669 ILE A C 1
ATOM 5163 O O . ILE A 1 669 ? 31.344 3.485 36.603 1.00 61.03 669 ILE A O 1
ATOM 5167 N N . GLN A 1 670 ? 32.786 4.111 35.000 1.00 63.91 670 GLN A N 1
ATOM 5168 C CA . GLN A 1 670 ? 32.597 2.949 34.128 1.00 63.91 670 GLN A CA 1
ATOM 5169 C C . GLN A 1 670 ? 33.926 2.215 33.964 1.00 63.91 670 GLN A C 1
ATOM 5171 O O . GLN A 1 670 ? 34.913 2.827 33.564 1.00 63.91 670 GLN A O 1
ATOM 5176 N N . ASN A 1 671 ? 33.932 0.902 34.196 1.00 66.44 671 ASN A N 1
ATOM 5177 C CA . ASN A 1 671 ? 35.032 0.042 33.777 1.00 66.44 671 ASN A CA 1
ATOM 5178 C C . ASN A 1 671 ? 34.724 -0.538 32.384 1.00 66.44 671 ASN A C 1
ATOM 5180 O O . ASN A 1 671 ? 33.879 -1.422 32.228 1.00 66.44 671 ASN A O 1
ATOM 5184 N N . LEU A 1 672 ? 35.374 0.007 31.356 1.00 67.88 672 LEU A N 1
ATOM 5185 C CA . LEU A 1 672 ? 35.264 -0.473 29.972 1.00 67.88 672 LEU A CA 1
ATOM 5186 C C . LEU A 1 672 ? 36.395 -1.442 29.589 1.00 67.88 672 LEU A C 1
ATOM 5188 O O . LEU A 1 672 ? 36.379 -1.973 28.482 1.00 67.88 672 LEU A O 1
ATOM 5192 N N . GLU A 1 673 ? 37.363 -1.669 30.482 1.00 67.31 673 GLU A N 1
ATOM 5193 C CA . GLU A 1 673 ? 38.516 -2.545 30.239 1.00 67.31 673 GLU A CA 1
ATOM 5194 C C . GLU A 1 673 ? 38.200 -4.016 30.539 1.00 67.31 673 GLU A C 1
ATOM 5196 O O . GLU A 1 673 ? 38.835 -4.920 29.996 1.00 67.31 673 GLU A O 1
ATOM 5201 N N . GLU A 1 674 ? 37.191 -4.274 31.374 1.00 73.75 674 GLU A N 1
ATOM 5202 C CA . GLU A 1 674 ? 36.761 -5.628 31.704 1.00 73.75 674 GLU A CA 1
ATOM 5203 C C . GLU A 1 674 ? 36.103 -6.313 30.496 1.00 73.75 674 GLU A C 1
ATOM 5205 O O . GLU A 1 674 ? 35.062 -5.886 29.985 1.00 73.75 674 GLU A O 1
ATOM 5210 N N . VAL A 1 675 ? 36.713 -7.402 30.025 1.00 77.81 675 VAL A N 1
ATOM 5211 C CA . VAL A 1 675 ? 36.198 -8.187 28.901 1.00 77.81 675 VAL A CA 1
ATOM 5212 C C . VAL A 1 675 ? 35.139 -9.162 29.402 1.00 77.81 675 VAL A C 1
ATOM 5214 O O . VAL A 1 675 ? 35.454 -10.125 30.097 1.00 77.81 675 VAL A O 1
ATOM 5217 N N . ILE A 1 676 ? 33.887 -8.962 28.984 1.00 83.44 676 ILE A N 1
ATOM 5218 C CA . ILE A 1 676 ? 32.787 -9.865 29.341 1.00 83.44 676 ILE A CA 1
ATOM 5219 C C . ILE A 1 676 ? 32.989 -11.239 28.661 1.00 83.44 676 ILE A C 1
ATOM 5221 O O . ILE A 1 676 ? 33.059 -11.305 27.419 1.00 83.44 676 ILE A O 1
ATOM 5225 N N . PRO A 1 677 ? 33.024 -12.343 29.435 1.00 88.56 677 PRO A N 1
ATOM 5226 C CA . PRO A 1 677 ? 33.107 -13.707 28.917 1.00 88.56 677 PRO A CA 1
ATOM 5227 C C . PRO A 1 677 ? 32.066 -14.019 27.827 1.00 88.56 677 PRO A C 1
ATOM 5229 O O . PRO A 1 677 ? 30.969 -13.454 27.785 1.00 88.56 677 PRO A O 1
ATOM 5232 N N . LYS A 1 678 ? 32.421 -14.897 26.878 1.00 88.69 678 LYS A N 1
ATOM 5233 C CA . LYS A 1 678 ? 31.574 -15.204 25.706 1.00 88.69 678 LYS A CA 1
ATOM 5234 C C . LYS A 1 678 ? 30.234 -15.831 26.108 1.00 88.69 678 LYS A C 1
ATOM 5236 O O . LYS A 1 678 ? 29.215 -15.477 25.527 1.00 88.69 678 LYS A O 1
ATOM 5241 N N . ASP A 1 679 ? 30.252 -16.723 27.085 1.00 90.31 679 ASP A N 1
ATOM 5242 C CA . ASP A 1 679 ? 29.088 -17.371 27.688 1.00 90.31 679 ASP A CA 1
ATOM 5243 C C . ASP A 1 679 ? 28.125 -16.350 28.310 1.00 90.31 679 ASP A C 1
ATOM 5245 O O . ASP A 1 679 ? 26.931 -16.383 28.014 1.00 90.31 679 ASP A O 1
ATOM 5249 N N . ILE A 1 680 ? 28.639 -15.365 29.054 1.00 90.56 680 ILE A N 1
ATOM 5250 C CA . ILE A 1 680 ? 27.813 -14.288 29.618 1.00 90.56 680 ILE A CA 1
ATOM 5251 C C . ILE A 1 680 ? 27.229 -13.407 28.505 1.00 90.56 680 ILE A C 1
ATOM 5253 O O . ILE A 1 680 ? 26.042 -13.084 28.527 1.00 90.56 680 ILE A O 1
ATOM 5257 N N . ARG A 1 681 ? 28.011 -13.061 27.472 1.00 90.94 681 ARG A N 1
ATOM 5258 C CA . ARG A 1 681 ? 27.493 -12.307 26.312 1.00 90.94 681 ARG A CA 1
ATOM 5259 C C . ARG A 1 681 ? 26.396 -13.066 25.565 1.00 90.94 681 ARG A C 1
ATOM 5261 O O . ARG A 1 681 ? 25.426 -12.452 25.116 1.00 90.94 681 ARG A O 1
ATOM 5268 N N . GLU A 1 682 ? 26.530 -14.383 25.437 1.00 92.25 682 GLU A N 1
ATOM 5269 C CA . GLU A 1 682 ? 25.513 -15.239 24.831 1.00 92.25 682 GLU A CA 1
ATOM 5270 C C . GLU A 1 682 ? 24.241 -15.290 25.689 1.00 92.25 682 GLU A C 1
ATOM 5272 O O . GLU A 1 682 ? 23.141 -15.111 25.159 1.00 92.25 682 GLU A O 1
ATOM 5277 N N . ALA A 1 683 ? 24.381 -15.419 27.013 1.00 93.75 683 ALA A N 1
ATOM 5278 C CA . ALA A 1 683 ? 23.267 -15.340 27.954 1.00 93.75 683 ALA A CA 1
ATOM 5279 C C . ALA A 1 683 ? 22.546 -13.983 27.864 1.00 93.75 683 ALA A C 1
ATOM 5281 O O . ALA A 1 683 ? 21.323 -13.936 27.738 1.00 93.75 683 ALA A O 1
ATOM 5282 N N . MET A 1 684 ? 23.280 -12.867 27.817 1.00 94.50 684 MET A N 1
ATOM 5283 C CA . MET A 1 684 ? 22.703 -11.527 27.639 1.00 94.50 684 MET A CA 1
ATOM 5284 C C . MET A 1 684 ? 21.928 -11.398 26.319 1.00 94.50 684 MET A C 1
ATOM 5286 O O . MET A 1 684 ? 20.824 -10.848 26.295 1.00 94.50 684 MET A O 1
ATOM 5290 N N . ALA A 1 685 ? 22.472 -11.921 25.216 1.00 94.75 685 ALA A N 1
ATOM 5291 C CA . ALA A 1 685 ? 21.797 -11.924 23.918 1.00 94.75 685 ALA A CA 1
ATOM 5292 C C . ALA A 1 685 ? 20.523 -12.789 23.930 1.00 94.75 685 ALA A C 1
ATOM 5294 O O . ALA A 1 685 ? 19.501 -12.405 23.356 1.00 94.75 685 ALA A O 1
ATOM 5295 N N . ARG A 1 686 ? 20.553 -13.922 24.635 1.00 95.81 686 ARG A N 1
ATOM 5296 C CA . ARG A 1 686 ? 19.404 -14.811 24.828 1.00 95.81 686 ARG A CA 1
ATOM 5297 C C . ARG A 1 686 ? 18.301 -14.156 25.657 1.00 95.81 686 ARG A C 1
ATOM 5299 O O . ARG A 1 686 ? 17.145 -14.170 25.234 1.00 95.81 686 ARG A O 1
ATOM 5306 N N . VAL A 1 687 ? 18.641 -13.502 26.771 1.00 96.06 687 VAL A N 1
ATOM 5307 C CA . VAL A 1 687 ? 17.684 -12.711 27.568 1.00 96.06 687 VAL A CA 1
ATOM 5308 C C . VAL A 1 687 ? 17.076 -11.598 26.728 1.00 96.06 687 VAL A C 1
ATOM 5310 O O . VAL A 1 687 ? 15.860 -11.421 26.726 1.00 96.06 687 VAL A O 1
ATOM 5313 N N . ARG A 1 688 ? 17.904 -10.877 25.960 1.00 96.31 688 ARG A N 1
ATOM 5314 C CA . ARG A 1 688 ? 17.434 -9.823 25.056 1.00 96.31 688 ARG A CA 1
ATOM 5315 C C . ARG A 1 688 ? 16.378 -10.352 24.092 1.00 96.31 688 ARG A C 1
ATOM 5317 O O . ARG A 1 688 ? 15.313 -9.749 23.966 1.00 96.31 688 ARG A O 1
ATOM 5324 N N . ASN A 1 689 ? 16.668 -11.457 23.413 1.00 96.19 689 ASN A N 1
ATOM 5325 C CA . ASN A 1 689 ? 15.753 -12.025 22.428 1.00 96.19 689 ASN A CA 1
ATOM 5326 C C . ASN A 1 689 ? 14.487 -12.586 23.098 1.00 96.19 689 ASN A C 1
ATOM 5328 O O . ASN A 1 689 ? 13.394 -12.392 22.575 1.00 96.19 689 ASN A O 1
ATOM 5332 N N . SER A 1 690 ? 14.610 -13.158 24.299 1.00 96.25 690 SER A N 1
ATOM 5333 C CA . SER A 1 690 ? 13.471 -13.620 25.105 1.00 96.25 690 SER A CA 1
ATOM 5334 C C . SER A 1 690 ? 12.539 -12.467 25.491 1.00 96.25 690 SER A C 1
ATOM 5336 O O . SER A 1 690 ? 11.335 -12.541 25.268 1.00 96.25 690 SER A O 1
ATOM 5338 N N . ILE A 1 691 ? 13.080 -11.344 25.979 1.00 96.00 691 ILE A N 1
ATOM 5339 C CA . ILE A 1 691 ? 12.292 -10.142 26.303 1.00 96.00 691 ILE A CA 1
ATOM 5340 C C . ILE A 1 691 ? 11.584 -9.596 25.058 1.00 96.00 691 ILE A C 1
ATOM 5342 O O . ILE A 1 691 ? 10.418 -9.207 25.134 1.00 96.00 691 ILE A O 1
ATOM 5346 N N . LEU A 1 692 ? 12.259 -9.577 23.904 1.00 95.44 692 LEU A N 1
ATOM 5347 C CA . LEU A 1 692 ? 11.645 -9.157 22.643 1.00 95.44 692 LEU A CA 1
ATOM 5348 C C . LEU A 1 692 ? 10.519 -10.107 22.208 1.00 95.44 692 LEU A C 1
ATOM 5350 O O . LEU A 1 692 ? 9.487 -9.624 21.744 1.00 95.44 692 LEU A O 1
ATOM 5354 N N . ALA A 1 693 ? 10.684 -11.421 22.390 1.00 92.56 693 ALA A N 1
ATOM 5355 C CA . ALA A 1 693 ? 9.669 -12.430 22.083 1.00 92.56 693 ALA A CA 1
ATOM 5356 C C . ALA A 1 693 ? 8.410 -12.244 22.931 1.00 92.56 693 ALA A C 1
ATOM 5358 O O . ALA A 1 693 ? 7.304 -12.154 22.392 1.00 92.56 693 ALA A O 1
ATOM 5359 N N . LEU A 1 694 ? 8.580 -12.075 24.243 1.00 93.69 694 LEU A N 1
ATOM 5360 C CA . LEU A 1 694 ? 7.482 -11.776 25.159 1.00 93.69 694 LEU A CA 1
ATOM 5361 C C . LEU A 1 694 ? 6.793 -10.452 24.800 1.00 93.69 694 LEU A C 1
ATOM 5363 O O . LEU A 1 694 ? 5.566 -10.386 24.722 1.00 93.69 694 LEU A O 1
ATOM 5367 N N . ALA A 1 695 ? 7.571 -9.402 24.525 1.00 91.19 695 ALA A N 1
ATOM 5368 C CA . ALA A 1 695 ? 7.030 -8.081 24.229 1.00 91.19 695 ALA A CA 1
ATOM 5369 C C . ALA A 1 695 ? 6.245 -8.032 22.907 1.00 91.19 695 ALA A C 1
ATOM 5371 O O . ALA A 1 695 ? 5.206 -7.372 22.839 1.00 91.19 695 ALA A O 1
ATOM 5372 N N . GLN A 1 696 ? 6.711 -8.727 21.862 1.00 86.69 696 GLN A N 1
ATOM 5373 C CA . GLN A 1 696 ? 5.996 -8.830 20.583 1.00 86.69 696 GLN A CA 1
ATOM 5374 C C . GLN A 1 696 ? 4.672 -9.590 20.711 1.00 86.69 696 GLN A C 1
ATOM 5376 O O . GLN A 1 696 ? 3.717 -9.266 20.007 1.00 86.69 696 GLN A O 1
ATOM 5381 N N . ASN A 1 697 ? 4.597 -10.538 21.647 1.00 84.88 697 ASN A N 1
ATOM 5382 C CA . ASN A 1 697 ? 3.394 -11.308 21.956 1.00 84.88 697 ASN A CA 1
ATOM 5383 C C . ASN A 1 697 ? 2.567 -10.705 23.108 1.00 84.88 697 ASN A C 1
ATOM 5385 O O . ASN A 1 697 ? 1.692 -11.368 23.658 1.00 84.88 697 ASN A O 1
ATOM 5389 N N . TYR A 1 698 ? 2.811 -9.436 23.461 1.00 85.12 698 TYR A N 1
ATOM 5390 C CA . TYR A 1 698 ? 2.067 -8.685 24.481 1.00 85.12 698 TYR A CA 1
ATOM 5391 C C . TYR A 1 698 ? 2.040 -9.333 25.878 1.00 85.12 698 TYR A C 1
ATOM 5393 O O . TYR A 1 698 ? 1.117 -9.088 26.657 1.00 85.12 698 TYR A O 1
ATOM 5401 N N . MET A 1 699 ? 3.058 -10.125 26.221 1.00 86.62 699 MET A N 1
ATOM 5402 C CA . MET A 1 699 ? 3.205 -10.693 27.560 1.00 86.62 699 MET A CA 1
ATOM 5403 C C . MET A 1 699 ? 3.789 -9.666 28.537 1.00 86.62 699 MET A C 1
ATOM 5405 O O . MET A 1 699 ? 4.631 -8.839 28.176 1.00 86.62 699 MET A O 1
ATOM 5409 N N . MET A 1 700 ? 3.328 -9.719 29.789 1.00 87.62 700 MET A N 1
ATOM 5410 C CA . MET A 1 700 ? 3.847 -8.877 30.868 1.00 87.62 700 MET A CA 1
ATOM 5411 C C . MET A 1 700 ? 5.283 -9.281 31.215 1.00 87.62 700 MET A C 1
ATOM 5413 O O . MET A 1 700 ? 5.575 -10.463 31.354 1.00 87.62 700 MET A O 1
ATOM 5417 N N . LEU A 1 701 ? 6.147 -8.288 31.403 1.00 92.62 701 LEU A N 1
ATOM 5418 C CA . LEU A 1 701 ? 7.564 -8.433 31.704 1.00 92.62 701 LEU A CA 1
ATOM 5419 C C . LEU A 1 701 ? 7.812 -8.190 33.194 1.00 92.62 701 LEU A C 1
ATOM 5421 O O . LEU A 1 701 ? 7.557 -7.102 33.716 1.00 92.62 701 LEU A O 1
ATOM 5425 N N . PHE A 1 702 ? 8.314 -9.222 33.854 1.00 92.12 702 PHE A N 1
ATOM 5426 C CA . PHE A 1 702 ? 8.804 -9.256 35.230 1.00 92.12 702 PHE A CA 1
ATOM 5427 C C . PHE A 1 702 ? 9.807 -10.404 35.376 1.00 92.12 702 PHE A C 1
ATOM 5429 O O . PHE A 1 702 ? 9.905 -11.251 34.486 1.00 92.12 702 PHE A O 1
ATOM 5436 N N . ASP A 1 703 ? 10.543 -10.425 36.480 1.00 88.94 703 ASP A N 1
ATOM 5437 C CA . ASP A 1 703 ? 11.548 -11.441 36.812 1.00 88.94 703 ASP A CA 1
ATOM 5438 C C . ASP A 1 703 ? 11.138 -12.872 36.427 1.00 88.94 703 ASP A C 1
ATOM 5440 O O . ASP A 1 703 ? 11.790 -13.469 35.572 1.00 88.94 703 ASP A O 1
ATOM 5444 N N . THR A 1 704 ? 10.023 -13.396 36.945 1.00 90.88 704 THR A N 1
ATOM 5445 C CA . THR A 1 704 ? 9.604 -14.785 36.685 1.00 90.88 704 THR A CA 1
ATOM 5446 C C . THR A 1 704 ? 9.318 -15.044 35.207 1.00 90.88 704 THR A C 1
ATOM 5448 O O . THR A 1 704 ? 9.787 -16.034 34.651 1.00 90.88 704 THR A O 1
ATOM 5451 N N . SER A 1 705 ? 8.594 -14.139 34.535 1.00 93.31 705 SER A N 1
ATOM 5452 C CA . SER A 1 705 ? 8.289 -14.294 33.103 1.00 93.31 705 SER A CA 1
ATOM 5453 C C . SER A 1 705 ? 9.551 -14.339 32.238 1.00 93.31 705 SER A C 1
ATOM 5455 O O . SER A 1 705 ? 9.605 -15.086 31.264 1.00 93.31 705 SER A O 1
ATOM 5457 N N . ILE A 1 706 ? 10.580 -13.569 32.606 1.00 94.31 706 ILE A N 1
ATOM 5458 C CA . ILE A 1 706 ? 11.839 -13.502 31.864 1.00 94.31 706 ILE A CA 1
ATOM 5459 C C . ILE A 1 706 ? 12.699 -14.732 32.161 1.00 94.31 706 ILE A C 1
ATOM 5461 O O . ILE A 1 706 ? 13.324 -15.254 31.241 1.00 94.31 706 ILE A O 1
ATOM 5465 N N . ILE A 1 707 ? 12.700 -15.225 33.404 1.00 93.56 707 ILE A N 1
ATOM 5466 C CA . ILE A 1 707 ? 13.383 -16.471 33.784 1.00 93.56 707 ILE A CA 1
ATOM 5467 C C . ILE A 1 707 ? 12.788 -17.653 33.017 1.00 93.56 707 ILE A C 1
ATOM 5469 O O . ILE A 1 707 ? 13.525 -18.383 32.361 1.00 93.56 707 ILE A O 1
ATOM 5473 N N . PHE A 1 708 ? 11.462 -17.799 33.014 1.00 94.62 708 PHE A N 1
ATOM 5474 C CA . PHE A 1 708 ? 10.802 -18.885 32.289 1.00 94.62 708 PHE A CA 1
ATOM 5475 C C . PHE A 1 708 ? 11.041 -18.799 30.784 1.00 94.62 708 PHE A C 1
ATOM 5477 O O . PHE A 1 708 ? 11.354 -19.811 30.163 1.00 94.62 708 PHE A O 1
ATOM 5484 N N . ALA A 1 709 ? 10.983 -17.599 30.201 1.00 94.69 709 ALA A N 1
ATOM 5485 C CA . ALA A 1 709 ? 11.336 -17.428 28.797 1.00 94.69 709 ALA A CA 1
ATOM 5486 C C . ALA A 1 709 ? 12.802 -17.775 28.529 1.00 94.69 709 ALA A C 1
ATOM 5488 O O . ALA A 1 709 ? 13.106 -18.407 27.527 1.00 94.69 709 ALA A O 1
ATOM 5489 N N . TYR A 1 710 ? 13.725 -17.425 29.422 1.00 94.56 710 TYR A N 1
ATOM 5490 C CA . TYR A 1 710 ? 15.120 -17.811 29.256 1.00 94.56 710 TYR A CA 1
ATOM 5491 C C . TYR A 1 710 ? 15.291 -19.336 29.262 1.00 94.56 710 TYR A C 1
ATOM 5493 O O . TYR A 1 710 ? 15.942 -19.872 28.366 1.00 94.56 710 TYR A O 1
ATOM 5501 N N . GLU A 1 711 ? 14.680 -20.038 30.216 1.00 94.00 711 GLU A N 1
ATOM 5502 C CA . GLU A 1 711 ? 14.728 -21.502 30.302 1.00 94.00 711 GLU A CA 1
ATOM 5503 C C . GLU A 1 711 ? 14.150 -22.175 29.055 1.00 94.00 711 GLU A C 1
ATOM 5505 O O . GLU A 1 711 ? 14.784 -23.056 28.479 1.00 94.00 711 GLU A O 1
ATOM 5510 N N . GLU A 1 712 ? 12.973 -21.737 28.600 1.00 94.38 712 GLU A N 1
ATOM 5511 C CA . GLU A 1 712 ? 12.350 -22.271 27.386 1.00 94.38 712 GLU A CA 1
ATOM 5512 C C . GLU A 1 712 ? 13.177 -21.954 26.138 1.00 94.38 712 GLU A C 1
ATOM 5514 O O . GLU A 1 712 ? 13.251 -22.760 25.209 1.00 94.38 712 GLU A O 1
ATOM 5519 N N . SER A 1 713 ? 13.878 -20.818 26.136 1.00 95.06 713 SER A N 1
ATOM 5520 C CA . SER A 1 713 ? 14.730 -20.431 25.019 1.00 95.06 713 SER A CA 1
ATOM 5521 C C . SER A 1 713 ? 15.931 -21.361 24.837 1.00 95.06 713 SER A C 1
ATOM 5523 O O . SER A 1 713 ? 16.469 -21.406 23.733 1.00 95.06 713 SER A O 1
ATOM 5525 N N . LEU A 1 714 ? 16.354 -22.112 25.868 1.00 93.56 714 LEU A N 1
ATOM 5526 C CA . LEU A 1 714 ? 17.490 -23.048 25.796 1.00 93.56 714 LEU A CA 1
ATOM 5527 C C . LEU A 1 714 ? 17.286 -24.154 24.751 1.00 93.56 714 LEU A C 1
ATOM 5529 O O . LEU A 1 714 ? 18.262 -24.741 24.292 1.00 93.56 714 LEU A O 1
ATOM 5533 N N . LYS A 1 715 ? 16.037 -24.398 24.341 1.00 91.44 715 LYS A N 1
ATOM 5534 C CA . LYS A 1 715 ? 15.678 -25.318 23.253 1.00 91.44 715 LYS A CA 1
ATOM 5535 C C . LYS A 1 715 ? 16.136 -24.832 21.872 1.00 91.44 715 LYS A C 1
ATOM 5537 O O . LYS A 1 715 ? 16.203 -25.636 20.949 1.00 91.44 715 LYS A O 1
ATOM 5542 N N . TYR A 1 716 ? 16.453 -23.544 21.737 1.00 92.62 716 TYR A N 1
ATOM 5543 C CA . TYR A 1 716 ? 16.826 -22.902 20.477 1.00 92.62 716 TYR A CA 1
ATOM 5544 C C . TYR A 1 716 ? 18.213 -22.256 20.571 1.00 92.62 716 TYR A C 1
ATOM 5546 O O . TYR A 1 716 ? 18.676 -21.815 21.635 1.00 92.62 716 TYR A O 1
ATOM 5554 N N . SER A 1 717 ? 18.878 -22.123 19.428 1.00 92.19 717 SER A N 1
ATOM 5555 C CA . SER A 1 717 ? 20.064 -21.277 19.315 1.00 92.19 717 SER A CA 1
ATOM 5556 C C . SER A 1 717 ? 19.696 -19.794 19.466 1.00 92.19 717 SER A C 1
ATOM 5558 O O . SER A 1 717 ? 18.584 -19.367 19.157 1.00 92.19 717 SER A O 1
ATOM 5560 N N . VAL A 1 718 ? 20.646 -18.956 19.902 1.00 90.94 718 VAL A N 1
ATOM 5561 C CA . VAL A 1 718 ? 20.398 -17.509 20.076 1.00 90.94 718 VAL A CA 1
ATOM 5562 C C . VAL A 1 718 ? 19.960 -16.827 18.772 1.00 90.94 718 VAL A C 1
ATOM 5564 O O . VAL A 1 718 ? 19.201 -15.858 18.818 1.00 90.94 718 VAL A O 1
ATOM 5567 N N . HIS A 1 719 ? 20.407 -17.331 17.616 1.00 89.25 719 HIS A N 1
ATOM 5568 C CA . HIS A 1 719 ? 20.033 -16.795 16.307 1.00 89.25 719 HIS A CA 1
ATOM 5569 C C . HIS A 1 719 ? 18.584 -17.135 15.928 1.00 89.25 719 HIS A C 1
ATOM 5571 O O . HIS A 1 719 ? 17.862 -16.263 15.449 1.00 89.25 719 HIS A O 1
ATOM 5577 N N . GLU A 1 720 ? 18.129 -18.359 16.210 1.00 90.06 720 GLU A N 1
ATOM 5578 C CA . GLU A 1 720 ? 16.749 -18.790 15.943 1.00 90.06 720 GLU A CA 1
ATOM 5579 C C . GLU A 1 720 ? 15.719 -18.006 16.756 1.00 90.06 720 GLU A C 1
ATOM 5581 O O . GLU A 1 720 ? 14.605 -17.800 16.281 1.00 90.06 720 GLU A O 1
ATOM 5586 N N . LEU A 1 721 ? 16.093 -17.490 17.933 1.00 90.19 721 LEU A N 1
ATOM 5587 C CA . LEU A 1 721 ? 15.233 -16.628 18.758 1.00 90.19 721 LEU A CA 1
ATOM 5588 C C . LEU A 1 721 ? 14.887 -15.277 18.103 1.00 90.19 721 LEU A C 1
ATOM 5590 O O . LEU A 1 721 ? 14.102 -14.515 18.663 1.00 90.19 721 LEU A O 1
ATOM 5594 N N . LEU A 1 722 ? 15.479 -14.948 16.949 1.00 86.50 722 LEU A N 1
ATOM 5595 C CA . LEU A 1 722 ? 15.123 -13.772 16.148 1.00 86.50 722 LEU A CA 1
ATOM 5596 C C . LEU A 1 722 ? 14.035 -14.069 15.102 1.00 86.50 722 LEU A C 1
ATOM 5598 O O . LEU A 1 722 ? 13.505 -13.132 14.501 1.00 86.50 722 LEU A O 1
ATOM 5602 N N . LEU A 1 723 ? 13.718 -15.345 14.855 1.00 84.94 723 LEU A N 1
ATOM 5603 C C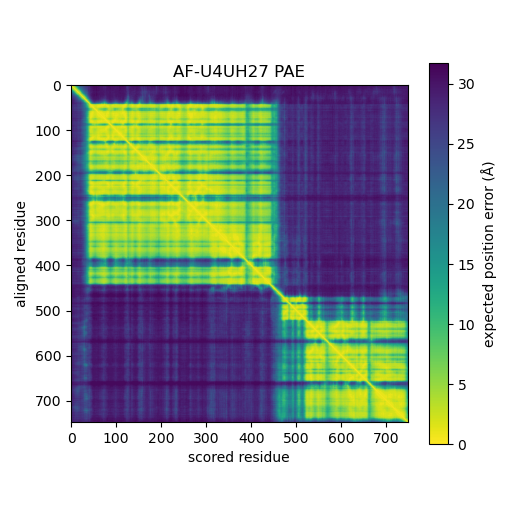A . LEU A 1 723 ? 12.691 -15.739 13.895 1.00 84.94 723 LEU A CA 1
ATOM 5604 C C . LEU A 1 723 ? 11.293 -15.539 14.504 1.00 84.94 723 LEU A C 1
ATOM 5606 O O . LEU A 1 723 ? 11.059 -15.982 15.630 1.00 84.94 723 LEU A O 1
ATOM 5610 N N . PRO A 1 724 ? 10.333 -14.937 13.771 1.00 80.44 724 PRO A N 1
ATOM 5611 C CA . PRO A 1 724 ? 8.989 -14.684 14.294 1.00 80.44 724 PRO A CA 1
ATOM 5612 C C . PRO A 1 724 ? 8.281 -15.940 14.819 1.00 80.44 724 PRO A C 1
ATOM 5614 O O . PRO A 1 724 ? 7.587 -15.877 15.827 1.00 80.44 724 PRO A O 1
ATOM 5617 N N . GLU A 1 725 ? 8.479 -17.079 14.157 1.00 80.62 725 GLU A N 1
ATOM 5618 C CA . GLU A 1 725 ? 7.884 -18.368 14.531 1.00 80.62 725 GLU A CA 1
ATOM 5619 C C . GLU A 1 725 ? 8.398 -18.839 15.898 1.00 80.62 725 GLU A C 1
ATOM 5621 O O . GLU A 1 725 ? 7.601 -19.113 16.794 1.00 80.62 725 GLU A O 1
ATOM 5626 N N . THR A 1 726 ? 9.719 -18.815 16.099 1.00 84.38 726 THR A N 1
ATOM 5627 C CA . THR A 1 726 ? 10.367 -19.148 17.374 1.00 84.38 726 THR A CA 1
ATOM 5628 C C . THR A 1 726 ? 9.961 -18.193 18.492 1.00 84.38 726 THR A C 1
ATOM 5630 O O . THR A 1 726 ? 9.763 -18.612 19.626 1.00 84.38 726 THR A O 1
ATOM 5633 N N . MET A 1 727 ? 9.816 -16.898 18.195 1.00 84.69 727 MET A N 1
ATOM 5634 C CA . MET A 1 727 ? 9.385 -15.906 19.185 1.00 84.69 727 MET A CA 1
ATOM 5635 C C . MET A 1 727 ? 7.955 -16.169 19.677 1.00 84.69 727 MET A C 1
ATOM 5637 O O . MET A 1 727 ? 7.671 -15.977 20.859 1.00 84.69 727 MET A O 1
ATOM 5641 N N . VAL A 1 728 ? 7.057 -16.601 18.784 1.00 84.69 728 VAL A N 1
ATOM 5642 C CA . VAL A 1 728 ? 5.690 -17.010 19.144 1.00 84.69 728 VAL A CA 1
ATOM 5643 C C . VAL A 1 728 ? 5.713 -18.297 19.963 1.00 84.69 728 VAL A C 1
ATOM 5645 O O . VAL A 1 728 ? 5.082 -18.344 21.016 1.00 84.69 728 VAL A O 1
ATOM 5648 N N . ASP A 1 729 ? 6.458 -19.309 19.521 1.00 88.69 729 ASP A N 1
ATOM 5649 C CA . ASP A 1 729 ? 6.575 -20.591 20.226 1.00 88.69 729 ASP A CA 1
ATOM 5650 C C . ASP A 1 729 ? 7.114 -20.398 21.653 1.00 88.69 729 ASP A C 1
ATOM 5652 O O . ASP A 1 729 ? 6.504 -20.825 22.635 1.00 88.69 729 ASP A O 1
ATOM 5656 N N . LEU A 1 730 ? 8.180 -19.603 21.792 1.00 91.88 730 LEU A N 1
ATOM 5657 C CA . LEU A 1 730 ? 8.755 -19.242 23.083 1.00 91.88 730 LEU A CA 1
ATOM 5658 C C . LEU A 1 730 ? 7.741 -18.558 24.010 1.00 91.88 730 LEU A C 1
ATOM 5660 O O . LEU A 1 730 ? 7.675 -18.871 25.202 1.00 91.88 730 LEU A O 1
ATOM 5664 N N . ALA A 1 731 ? 6.950 -17.623 23.481 1.00 89.12 731 ALA A N 1
ATOM 5665 C CA . ALA A 1 731 ? 5.922 -16.932 24.252 1.00 89.12 731 ALA A CA 1
ATOM 5666 C C . ALA A 1 731 ? 4.823 -17.899 24.726 1.00 89.12 731 ALA A C 1
ATOM 5668 O O . ALA A 1 731 ? 4.422 -17.846 25.888 1.00 89.12 731 ALA A O 1
ATOM 5669 N N . VAL A 1 732 ? 4.387 -18.826 23.866 1.00 84.62 732 VAL A N 1
ATOM 5670 C CA . VAL A 1 732 ? 3.388 -19.850 24.210 1.00 84.62 732 VAL A CA 1
ATOM 5671 C C . VAL A 1 732 ? 3.900 -20.772 25.317 1.00 84.62 732 VAL A C 1
ATOM 5673 O O . VAL A 1 732 ? 3.201 -20.974 26.310 1.00 84.62 732 VAL A O 1
ATOM 5676 N N . LEU A 1 733 ? 5.128 -21.279 25.195 1.00 88.50 733 LEU A N 1
ATOM 5677 C CA . LEU A 1 733 ? 5.747 -22.144 26.205 1.00 88.50 733 LEU A CA 1
ATOM 5678 C C . LEU A 1 733 ? 5.920 -21.421 27.549 1.00 88.50 733 LEU A C 1
ATOM 5680 O O . LEU A 1 733 ? 5.593 -21.962 28.607 1.00 88.50 733 LEU A O 1
ATOM 5684 N N . THR A 1 734 ? 6.358 -20.161 27.508 1.00 90.75 734 THR A N 1
ATOM 5685 C CA . THR A 1 734 ? 6.480 -19.323 28.710 1.00 90.75 734 THR A CA 1
ATOM 5686 C C . THR A 1 734 ? 5.119 -19.113 29.373 1.00 90.75 734 THR A C 1
ATOM 5688 O O . THR A 1 734 ? 5.001 -19.196 30.595 1.00 90.75 734 THR A O 1
ATOM 5691 N N . GLN A 1 735 ? 4.074 -18.857 28.581 1.00 86.00 735 GLN A N 1
ATOM 5692 C CA . GLN A 1 735 ? 2.720 -18.668 29.090 1.00 86.00 735 GLN A CA 1
ATOM 5693 C C . GLN A 1 735 ? 2.181 -19.934 29.762 1.00 86.00 735 GLN A C 1
ATOM 5695 O O . GLN A 1 735 ? 1.602 -19.837 30.839 1.00 86.00 735 GLN A O 1
ATOM 5700 N N . GLN A 1 736 ? 2.408 -21.109 29.171 1.00 83.94 736 GLN A N 1
ATOM 5701 C CA . GLN A 1 736 ? 2.019 -22.387 29.770 1.00 83.94 736 GLN A CA 1
ATOM 5702 C C . GLN A 1 736 ? 2.685 -22.598 31.135 1.00 83.94 736 GLN A C 1
ATOM 5704 O O . GLN A 1 736 ? 2.000 -22.942 32.097 1.00 83.94 736 GLN A O 1
ATOM 5709 N N . LYS A 1 737 ? 3.992 -22.314 31.247 1.00 86.31 737 LYS A N 1
ATOM 5710 C CA . LYS A 1 737 ? 4.719 -22.363 32.527 1.00 86.31 737 LYS A CA 1
ATOM 5711 C C . LYS A 1 737 ? 4.147 -21.403 33.571 1.00 86.31 737 LYS A C 1
ATOM 5713 O O . LYS A 1 737 ? 3.980 -21.789 34.724 1.00 86.31 737 LYS A O 1
ATOM 5718 N N . LEU A 1 738 ? 3.824 -20.170 33.175 1.00 85.81 738 LEU A N 1
ATOM 5719 C CA . LEU A 1 738 ? 3.212 -19.189 34.077 1.00 85.81 738 LEU A CA 1
ATOM 5720 C C . LEU A 1 738 ? 1.839 -19.658 34.582 1.00 85.81 738 LEU A C 1
ATOM 5722 O O . LEU A 1 738 ? 1.574 -19.557 35.775 1.00 85.81 738 LEU A O 1
ATOM 5726 N N . SER A 1 739 ? 0.995 -20.213 33.707 1.00 78.25 739 SER A N 1
ATOM 5727 C CA . SER A 1 739 ? -0.329 -20.722 34.093 1.00 78.25 739 SER A CA 1
ATOM 5728 C C . SER A 1 739 ? -0.251 -21.917 35.046 1.00 78.25 739 SER A C 1
ATOM 5730 O O . SER A 1 739 ? -0.995 -21.963 36.018 1.00 78.25 739 SER A O 1
ATOM 5732 N N . MET A 1 740 ? 0.693 -22.841 34.833 1.00 77.31 740 MET A N 1
ATOM 5733 C CA . MET A 1 740 ? 0.909 -23.971 35.749 1.00 77.31 740 MET A CA 1
ATOM 5734 C C . MET A 1 740 ? 1.320 -23.525 37.160 1.00 77.31 740 MET A C 1
ATOM 5736 O O . MET A 1 740 ? 0.981 -24.192 38.134 1.00 77.31 740 MET A O 1
ATOM 5740 N N . MET A 1 741 ? 2.043 -22.407 37.277 1.00 75.94 741 MET A N 1
ATOM 5741 C CA . MET A 1 741 ? 2.433 -21.838 38.568 1.00 75.94 741 MET A CA 1
ATOM 5742 C C . MET A 1 741 ? 1.244 -21.183 39.286 1.00 75.94 741 MET A C 1
ATOM 5744 O O . MET A 1 741 ? 1.077 -21.385 40.486 1.00 75.94 741 MET A O 1
ATOM 5748 N N . GLU A 1 742 ? 0.393 -20.453 38.553 1.00 63.94 742 GLU A N 1
ATOM 5749 C CA . GLU A 1 742 ? -0.833 -19.852 39.103 1.00 63.94 742 GLU A CA 1
ATOM 5750 C C . GLU A 1 742 ? -1.808 -20.922 39.624 1.00 63.94 742 GLU A C 1
ATOM 5752 O O . GLU A 1 742 ? -2.379 -20.754 40.699 1.00 63.94 742 GLU A O 1
ATOM 5757 N N . ASP A 1 743 ? -1.950 -22.054 38.926 1.00 51.81 743 ASP A N 1
ATOM 5758 C CA . ASP A 1 743 ? -2.791 -23.168 39.384 1.00 51.81 743 ASP A CA 1
ATOM 5759 C C . ASP A 1 743 ? -2.236 -23.840 40.660 1.00 51.81 743 ASP A C 1
ATOM 5761 O O . ASP A 1 743 ? -3.005 -24.299 41.504 1.00 51.81 743 ASP A O 1
ATOM 5765 N N . TYR A 1 744 ? -0.911 -23.855 40.854 1.00 50.00 744 TYR A N 1
ATOM 5766 C CA . TYR A 1 744 ? -0.262 -24.413 42.051 1.00 50.00 744 TYR A CA 1
ATOM 5767 C C . TYR A 1 744 ? -0.393 -23.512 43.294 1.00 50.00 744 TYR A C 1
ATOM 5769 O O . TYR A 1 744 ? -0.476 -24.021 44.414 1.00 50.00 744 TYR A O 1
ATOM 5777 N N . GLU A 1 745 ? -0.433 -22.187 43.105 1.00 47.06 745 GLU A N 1
ATOM 5778 C CA . GLU A 1 745 ? -0.698 -21.197 44.165 1.00 47.06 745 GLU A CA 1
ATOM 5779 C C . GLU A 1 745 ? -2.187 -21.101 44.544 1.00 47.06 745 GLU A C 1
ATOM 5781 O O . GLU A 1 745 ? -2.506 -20.560 45.596 1.00 47.06 745 GLU A O 1
ATOM 5786 N N . PHE A 1 746 ? -3.106 -21.615 43.717 1.00 41.06 746 PHE A N 1
ATOM 5787 C CA . PHE A 1 746 ? -4.540 -21.693 44.041 1.00 41.06 746 PHE A CA 1
ATOM 5788 C C . PHE A 1 746 ? -4.942 -22.988 44.768 1.00 41.06 746 PHE A C 1
ATOM 5790 O O . PHE A 1 746 ? -6.038 -23.056 45.328 1.00 41.06 746 PHE A O 1
ATOM 5797 N N . ILE A 1 747 ? -4.094 -24.021 44.719 1.00 41.84 747 ILE A N 1
ATOM 5798 C CA . ILE A 1 747 ? -4.331 -25.335 45.342 1.00 41.84 747 ILE A CA 1
ATOM 5799 C C . ILE A 1 747 ? -3.680 -25.439 46.738 1.00 41.84 747 ILE A C 1
ATOM 5801 O O . ILE A 1 747 ? -4.093 -26.287 47.530 1.00 41.84 747 ILE A O 1
ATOM 5805 N N . ASN A 1 748 ? -2.726 -24.562 47.065 1.00 31.48 748 ASN A N 1
ATOM 5806 C CA . ASN A 1 748 ? -2.150 -24.395 48.410 1.00 31.48 748 ASN A CA 1
ATOM 5807 C C . ASN A 1 748 ? -2.623 -23.088 49.048 1.00 31.48 748 ASN A C 1
ATOM 5809 O O . ASN A 1 748 ? -2.615 -23.020 50.299 1.00 31.48 748 ASN A O 1
#

Radius of gyration: 32.16 Å; Cα contacts (8 Å, |Δi|>4): 1546; chains: 1; bounding box: 80×76×90 Å

Organism: Dendroctonus ponderosae (NCBI:txid77166)

Secondary structure (DSSP, 8-state):
---------PPP-------------------------S-----EEEEEEESSPSSPSS-HHHHHHHHHHHTGGG--SEEEEEEE--TT-SS-EEEEEES-HHHH--HHHHTT---SEEEEEEE---SS-S-GGGPSSEEEEETTEEEEEEEEE--TTHHHHHHHHHHTT---SSS-HHHHHHHHTTSPPTT---TTS--HHHHHHHHHHH--SSEEEEEEETTEEEEEE-TT--S--EEEEEPPTT----SS--TTS--SEEEEES-GGGTGGGTEEEEEEPPTTEEEEEETTEEEEEEE-PPPTT------HHIIIIIS-TT-EETTEEHHHHHHHHHHHHHHHS----SEEEESTTTTHHHHHHHHHHH-PPB---EEE-TT--PPP--S-HHHHHHHHHHHEEE-HHHHTT--EEEE-S--SSSTTHHHHHHHHHHTT--S---S------SS-S---PPPPS-----PEEPTT-EEE-TT-TT-EE-TTEEEETTEEEESSSEEEEEETTEEEEEESS--B---TT-EEEEEEEEEETTEEEEE-SBSS-EEEEEEEE--TTS------HHHHHHHHHH--TT-EEEEEEEEE-TTSPEEEEE-STTSSB--S-EEEE--GGGB---S--EEEETTTEEEEE-TTSEEEEEEPP---TT-S-SS----SS---HHHHHHHHHHHHHHHHHHHTTPPBSHHHHHHHHHHHTTS-TTGGGSHHHHHHHHHHHHHHHHHHHHHHHH-

Solvent-accessible surface area (backbone atoms only — not comparable to full-atom values): 41974 Å² total; per-residue (Å²): 136,84,78,86,90,88,89,84,86,87,89,85,85,85,84,88,82,88,84,82,87,83,86,90,82,86,80,82,83,75,81,86,82,76,83,80,84,63,95,45,72,48,32,25,32,37,36,39,35,30,40,51,64,59,90,46,96,58,61,40,50,58,47,47,50,53,38,46,55,60,32,38,85,24,12,56,51,17,21,16,40,39,19,20,53,21,80,87,46,80,66,71,26,74,52,68,37,72,33,44,54,81,77,60,58,40,78,72,52,45,71,59,35,50,32,27,35,34,40,22,26,22,31,36,78,40,96,55,74,100,48,67,89,70,38,35,42,38,73,48,80,50,100,88,43,53,40,36,37,21,69,21,58,54,61,80,54,50,75,60,55,48,49,59,43,43,75,73,72,48,85,77,94,66,90,44,62,59,57,52,51,55,55,44,46,69,46,81,34,94,90,58,67,64,91,93,55,84,52,58,72,52,14,50,53,43,38,46,69,76,49,58,44,38,29,21,39,43,36,38,48,49,64,37,36,39,43,37,25,22,34,38,28,32,37,60,40,29,35,29,39,22,46,53,92,91,61,82,68,80,70,82,70,64,83,86,57,75,56,52,23,41,35,39,22,43,56,54,61,27,30,68,84,64,49,21,28,68,70,48,68,62,50,51,13,26,36,32,43,37,41,48,90,46,74,43,80,78,50,68,50,78,54,63,90,93,54,75,76,50,59,47,57,53,42,58,32,60,66,48,60,51,76,18,65,55,96,94,38,43,28,37,59,53,30,20,50,48,13,26,53,48,27,70,82,55,74,76,90,53,68,29,23,20,35,47,78,71,69,8,38,41,23,21,52,18,23,17,70,62,65,71,33,52,70,50,77,39,59,46,69,42,87,86,60,71,89,77,72,92,67,96,42,74,67,61,56,58,52,49,56,62,61,38,42,45,65,39,39,89,68,26,49,77,32,27,59,46,74,30,50,38,68,79,89,80,58,77,63,59,57,58,50,51,50,48,40,46,76,36,36,33,39,83,67,50,64,83,72,72,69,83,51,41,65,40,80,72,76,90,68,76,80,75,77,94,83,72,90,77,79,66,71,39,44,59,75,36,78,74,43,65,57,89,57,93,67,66,41,88,26,64,34,40,47,79,59,96,69,21,38,21,21,65,29,47,12,40,74,43,72,58,92,44,36,39,24,19,51,40,74,78,48,68,25,79,83,50,68,72,42,50,30,38,32,32,31,68,40,77,50,92,61,28,34,35,25,46,41,57,37,89,44,68,21,38,36,36,58,92,34,48,59,54,90,83,80,59,89,69,79,84,45,75,64,57,56,70,48,43,57,78,57,50,42,65,71,42,39,31,37,34,31,29,65,42,67,47,97,89,62,36,38,34,34,30,26,76,51,48,84,21,28,51,55,63,74,66,48,83,42,82,54,60,17,67,34,41,58,92,58,100,65,45,68,43,79,48,100,68,49,33,24,35,38,57,11,53,32,13,26,33,40,38,28,68,52,78,90,71,66,96,85,72,64,46,29,60,76,66,76,83,81,71,78,78,53,68,68,46,53,49,45,48,50,36,47,51,35,35,53,48,22,30,52,76,70,72,39,66,44,45,70,69,54,50,51,44,24,40,61,59,42,69,82,49,57,71,72,52,42,71,38,72,67,46,20,51,53,42,36,53,54,28,49,52,56,53,52,57,51,54,55,54,65,72,75,107